Protein AF-0000000070220086 (afdb_homodimer)

Sequence (1374 aa):
MLIHWRLKCDRQQPCKTCVDRGLSLSCTYVRSTPTPREPKVPTSVHDRIDQLEKLVTNLIGGNAADLVNPVLSSPAQEQHHDEQTNPELPGTPDRVRISGDTTSYTNGGHWTSILDSISELREHLDQIPTSTIPRDEVLDDVPGPELLFGRYPHATKEELLAALPPRSEADRFVNTFFVSMETHPTLIHKPTFLKRYNELWIRPFEAPTMWLGVLYAAFALGFRFQAAMDASQPSSSDLATDSVRMNFYREKAVQCMILANYTKTPPYTIEAFLLYFGTEFVRSVDSQFSVYMLVGMIVRLCFRMGYHRDPSRFPNISPYRGELRRRKWLVVMSLDLITSAQAGLPRMIMPFMYDTQEPRNLDEDDLHEDMLELPPSRPETELTQLLYSIILTRVRHLQARILDLVNTTSQPPYREINDIDIALRRVFDGVPQSSIASTVEDFGSALSPTSMRHLYLDLAFLKAELMLHRPYLVLGRTDARYTYSRRVCLNASIEMLDFQNKIDAEVQPGGKLFTPGWRLSTVSWYMSSVVAQDFLLATTVLVLELDADPIPPVLQAPESTQSEMRLDHAPPTREEIVASLRSAYRIWSRASKRSQEARKVATAVKIVLSRACNTKEQVADSAQTTVSCAQFNITSPAPSFDFSDPESAVTAPVPFGMGNGAFGHPFDFGYMPMDLDQPNLPFDWVSMLIHWRLKCDRQQPCKTCVDRGLSLSCTYVRSTPTPREPKVPTSVHDRIDQLEKLVTNLIGGNAADLVNPVLSSPAQEQHHDEQTNPELPGTPDRVRISGDTTSYTNGGHWTSILDSISELREHLDQIPTSTIPRDEVLDDVPGPELLFGRYPHATKEELLAALPPRSEADRFVNTFFVSMETHPTLIHKPTFLKRYNELWIRPFEAPTMWLGVLYAAFALGFRFQAAMDASQPSSSDLATDSVRMNFYREKAVQCMILANYTKTPPYTIEAFLLYFGTEFVRSVDSQFSVYMLVGMIVRLCFRMGYHRDPSRFPNISPYRGELRRRKWLVVMSLDLITSAQAGLPRMIMPFMYDTQEPRNLDEDDLHEDMLELPPSRPETELTQLLYSIILTRVRHLQARILDLVNTTSQPPYREINDIDIALRRVFDGVPQSSIASTVEDFGSALSPTSMRHLYLDLAFLKAELMLHRPYLVLGRTDARYTYSRRVCLNASIEMLDFQNKIDAEVQPGGKLFTPGWRLSTVSWYMSSVVAQDFLLATTVLVLELDADPIPPVLQAPESTQSEMRLDHAPPTREEIVASLRSAYRIWSRASKRSQEARKVATAVKIVLSRACNTKEQVADSAQTTVSCAQFNITSPAPSFDFSDPESAVTAPVPFGMGNGAFGHPFDFGYMPMDLDQPNLPFDWVS

Structure (mmCIF, N/CA/C/O backbone):
data_AF-0000000070220086-model_v1
#
loop_
_entity.id
_entity.type
_entity.pdbx_description
1 polymer 'Fungal-specific transcription factor domain-containing protein'
#
loop_
_atom_site.group_PDB
_atom_site.id
_atom_site.type_symbol
_atom_site.label_atom_id
_atom_site.label_alt_id
_atom_site.label_comp_id
_atom_site.label_asym_id
_atom_site.label_entity_id
_atom_site.label_seq_id
_atom_site.pdbx_PDB_ins_code
_atom_site.Cartn_x
_atom_site.Cartn_y
_atom_site.Cartn_z
_atom_site.occupancy
_atom_site.B_iso_or_equiv
_atom_site.auth_seq_id
_atom_site.auth_comp_id
_atom_site.auth_asym_id
_atom_site.auth_atom_id
_atom_site.pdbx_PDB_model_num
ATOM 1 N N . MET A 1 1 ? 78.312 -29.422 -19.766 1 20.77 1 MET A N 1
ATOM 2 C CA . MET A 1 1 ? 77.438 -30.609 -19.797 1 20.77 1 MET A CA 1
ATOM 3 C C . MET A 1 1 ? 77 -31 -18.375 1 20.77 1 MET A C 1
ATOM 5 O O . MET A 1 1 ? 77.438 -32.062 -17.875 1 20.77 1 MET A O 1
ATOM 9 N N . LEU A 1 2 ? 76.75 -30.125 -17.438 1 22.47 2 LEU A N 1
ATOM 10 C CA . LEU A 1 2 ? 76.625 -30.359 -16 1 22.47 2 LEU A CA 1
ATOM 11 C C . LEU A 1 2 ? 75.375 -31.188 -15.703 1 22.47 2 LEU A C 1
ATOM 13 O O . LEU A 1 2 ? 74.25 -30.859 -16.188 1 22.47 2 LEU A O 1
ATOM 17 N N . ILE A 1 3 ? 75.438 -32.5 -15.195 1 26.84 3 ILE A N 1
ATOM 18 C CA . ILE A 1 3 ? 74.75 -33.75 -14.836 1 26.84 3 ILE A CA 1
ATOM 19 C C . ILE A 1 3 ? 73.812 -33.469 -13.625 1 26.84 3 ILE A C 1
ATOM 21 O O . ILE A 1 3 ? 74.312 -33.344 -12.5 1 26.84 3 ILE A O 1
ATOM 25 N N . HIS A 1 4 ? 72.75 -32.562 -13.578 1 28.81 4 HIS A N 1
ATOM 26 C CA . HIS A 1 4 ? 71.812 -32.188 -12.547 1 28.81 4 HIS A CA 1
ATOM 27 C C . HIS A 1 4 ? 71 -33.375 -12.055 1 28.81 4 HIS A C 1
ATOM 29 O O . HIS A 1 4 ? 70.25 -33.969 -12.82 1 28.81 4 HIS A O 1
ATOM 35 N N . TRP A 1 5 ? 71.562 -34.156 -11.008 1 29.94 5 TRP A N 1
ATOM 36 C CA . TRP A 1 5 ? 71.188 -35.406 -10.336 1 29.94 5 TRP A CA 1
ATOM 37 C C . TRP A 1 5 ? 69.812 -35.312 -9.68 1 29.94 5 TRP A C 1
ATOM 39 O O . TRP A 1 5 ? 69.562 -34.438 -8.852 1 29.94 5 TRP A O 1
ATOM 49 N N . ARG A 1 6 ? 68.625 -35.719 -10.211 1 35.09 6 ARG A N 1
ATOM 50 C CA . ARG A 1 6 ? 67.188 -35.719 -9.953 1 35.09 6 ARG A CA 1
ATOM 51 C C . ARG A 1 6 ? 66.875 -36.656 -8.805 1 35.09 6 ARG A C 1
ATOM 53 O O . ARG A 1 6 ? 66.875 -37.875 -8.969 1 35.09 6 ARG A O 1
ATOM 60 N N . LEU A 1 7 ? 67.312 -36.375 -7.5 1 35.62 7 LEU A N 1
ATOM 61 C CA . LEU A 1 7 ? 67.188 -37.281 -6.371 1 35.62 7 LEU A CA 1
ATOM 62 C C . LEU A 1 7 ? 65.688 -37.594 -6.145 1 35.62 7 LEU A C 1
ATOM 64 O O . LEU A 1 7 ? 64.812 -36.719 -6.238 1 35.62 7 LEU A O 1
ATOM 68 N N . LYS A 1 8 ? 65.188 -38.844 -6.133 1 42.72 8 LYS A N 1
ATOM 69 C CA . LYS A 1 8 ? 63.906 -39.531 -6.121 1 42.72 8 LYS A CA 1
ATOM 70 C C . LYS A 1 8 ? 63.25 -39.438 -4.742 1 42.72 8 LYS A C 1
ATOM 72 O O . LYS A 1 8 ? 63.75 -40.031 -3.779 1 42.72 8 LYS A O 1
ATOM 77 N N . CYS A 1 9 ? 62.75 -38.219 -4.234 1 39.16 9 CYS A N 1
ATOM 78 C CA . CYS A 1 9 ? 62.188 -38 -2.918 1 39.16 9 CYS A CA 1
ATOM 79 C C . CYS A 1 9 ? 60.875 -38.781 -2.764 1 39.16 9 CYS A C 1
ATOM 81 O O . CYS A 1 9 ? 60 -38.719 -3.631 1 39.16 9 CYS A O 1
ATOM 83 N N . ASP A 1 10 ? 60.656 -39.969 -2.178 1 54.41 10 ASP A N 1
ATOM 84 C CA . ASP A 1 10 ? 59.562 -40.938 -2.109 1 54.41 10 ASP A CA 1
ATOM 85 C C . ASP A 1 10 ? 58.375 -40.344 -1.363 1 54.41 10 ASP A C 1
ATOM 87 O O . ASP A 1 10 ? 57.469 -41.062 -0.957 1 54.41 10 ASP A O 1
ATOM 91 N N . ARG A 1 11 ? 58.094 -39.094 -1.184 1 49.78 11 ARG A N 1
ATOM 92 C CA . ARG A 1 11 ? 57.062 -38.125 -0.759 1 49.78 11 ARG A CA 1
ATOM 93 C C . ARG A 1 11 ? 56.531 -38.5 0.623 1 49.78 11 ARG A C 1
ATOM 95 O O . ARG A 1 11 ? 55.469 -38.062 1.011 1 49.78 11 ARG A O 1
ATOM 102 N N . GLN A 1 12 ? 57.188 -39.438 1.529 1 57.97 12 GLN A N 1
ATOM 103 C CA . GLN A 1 12 ? 56.812 -39.75 2.904 1 57.97 12 GLN A CA 1
ATOM 104 C C . GLN A 1 12 ? 57.406 -38.75 3.885 1 57.97 12 GLN A C 1
ATOM 106 O O . GLN A 1 12 ? 58.438 -38.094 3.584 1 57.97 12 GLN A O 1
ATOM 111 N N . GLN A 1 13 ? 56.625 -38.25 4.926 1 53.12 13 GLN A N 1
ATOM 112 C CA . GLN A 1 13 ? 57.125 -37.344 5.957 1 53.12 13 GLN A CA 1
ATOM 113 C C . GLN A 1 13 ? 57.5 -38.125 7.223 1 53.12 13 GLN A C 1
ATOM 115 O O . GLN A 1 13 ? 56.625 -38.594 7.945 1 53.12 13 GLN A O 1
ATOM 120 N N . PRO A 1 14 ? 58.75 -38.469 7.523 1 54.56 14 PRO A N 1
ATOM 121 C CA . PRO A 1 14 ? 59.969 -38.062 6.797 1 54.56 14 PRO A CA 1
ATOM 122 C C . PRO A 1 14 ? 60.25 -38.969 5.594 1 54.56 14 PRO A C 1
ATOM 124 O O . PRO A 1 14 ? 59.781 -40.125 5.559 1 54.56 14 PRO A O 1
ATOM 127 N N . CYS A 1 15 ? 60.656 -38.531 4.523 1 58.56 15 CYS A N 1
ATOM 128 C CA . CYS A 1 15 ? 60.812 -39.406 3.352 1 58.56 15 CYS A CA 1
ATOM 129 C C . CYS A 1 15 ? 61.844 -40.5 3.6 1 58.56 15 CYS A C 1
ATOM 131 O O . CYS A 1 15 ? 62.75 -40.312 4.445 1 58.56 15 CYS A O 1
ATOM 133 N N . LYS A 1 16 ? 61.594 -41.781 3.234 1 66.19 16 LYS A N 1
ATOM 134 C CA . LYS A 1 16 ? 62.406 -42.969 3.486 1 66.19 16 LYS A CA 1
ATOM 135 C C . LYS A 1 16 ? 63.875 -42.656 3.371 1 66.19 16 LYS A C 1
ATOM 137 O O . LYS A 1 16 ? 64.688 -43.188 4.129 1 66.19 16 LYS A O 1
ATOM 142 N N . THR A 1 17 ? 64.25 -41.688 2.469 1 63.81 17 THR A N 1
ATOM 143 C CA . THR A 1 17 ? 65.625 -41.312 2.227 1 63.81 17 THR A CA 1
ATOM 144 C C . THR A 1 17 ? 66.188 -40.562 3.414 1 63.81 17 THR A C 1
ATOM 146 O O . THR A 1 17 ? 67.375 -40.75 3.787 1 63.81 17 THR A O 1
ATOM 149 N N . CYS A 1 18 ? 65.438 -39.719 3.967 1 62.16 18 CYS A N 1
ATOM 150 C CA . CYS A 1 18 ? 65.875 -38.969 5.148 1 62.16 18 CYS A CA 1
ATOM 151 C C . CYS A 1 18 ? 66.062 -39.906 6.34 1 62.16 18 CYS A C 1
ATOM 153 O O . CYS A 1 18 ? 67 -39.75 7.105 1 62.16 18 CYS A O 1
ATOM 155 N N . VAL A 1 19 ? 65.188 -40.969 6.551 1 69.81 19 VAL A N 1
ATOM 156 C CA . VAL A 1 19 ? 65.25 -41.906 7.645 1 69.81 19 VAL A CA 1
ATOM 157 C C . VAL A 1 19 ? 66.562 -42.688 7.543 1 69.81 19 VAL A C 1
ATOM 159 O O . VAL A 1 19 ? 67.312 -42.844 8.539 1 69.81 19 VAL A O 1
ATOM 162 N N . ASP A 1 20 ? 66.875 -43.312 6.363 1 66 20 ASP A N 1
ATOM 163 C CA . ASP A 1 20 ? 68.062 -44.156 6.191 1 66 20 ASP A CA 1
ATOM 164 C C . ASP A 1 20 ? 69.312 -43.406 6.438 1 66 20 ASP A C 1
ATOM 166 O O . ASP A 1 20 ? 70.375 -43.969 6.824 1 66 20 ASP A O 1
ATOM 170 N N . ARG A 1 21 ? 69.312 -42.031 6.078 1 60.12 21 ARG A N 1
ATOM 171 C CA . ARG A 1 21 ? 70.5 -41.25 6.219 1 60.12 21 ARG A CA 1
ATOM 172 C C . ARG A 1 21 ? 70.625 -40.656 7.617 1 60.12 21 ARG A C 1
ATOM 174 O O . ARG A 1 21 ? 71.5 -39.844 7.895 1 60.12 21 ARG A O 1
ATOM 181 N N . GLY A 1 22 ? 70 -41.125 8.617 1 58.91 22 GLY A N 1
ATOM 182 C CA . GLY A 1 22 ? 70.062 -40.812 10.039 1 58.91 22 GLY A CA 1
ATOM 183 C C . GLY A 1 22 ? 69.5 -39.438 10.359 1 58.91 22 GLY A C 1
ATOM 184 O O . GLY A 1 22 ? 69.812 -38.875 11.422 1 58.91 22 GLY A O 1
ATOM 185 N N . LEU A 1 23 ? 69.438 -38.625 9.344 1 50.31 23 LEU A N 1
ATOM 186 C CA . LEU A 1 23 ? 69 -37.25 9.562 1 50.31 23 LEU A CA 1
ATOM 187 C C . LEU A 1 23 ? 67.5 -37.188 9.758 1 50.31 23 LEU A C 1
ATOM 189 O O . LEU A 1 23 ? 66.875 -36.25 9.266 1 50.31 23 LEU A O 1
ATOM 193 N N . SER A 1 24 ? 66.875 -38.156 10.328 1 51.81 24 SER A N 1
ATOM 194 C CA . SER A 1 24 ? 65.5 -38.406 10.531 1 51.81 24 SER A CA 1
ATOM 195 C C . SER A 1 24 ? 64.75 -37.188 11.133 1 51.81 24 SER A C 1
ATOM 197 O O . SER A 1 24 ? 63.625 -36.906 10.805 1 51.81 24 SER A O 1
ATOM 199 N N . LEU A 1 25 ? 65.312 -36.719 12.195 1 54.56 25 LEU A N 1
ATOM 200 C CA . LEU A 1 25 ? 64.688 -35.688 13.016 1 54.56 25 LEU A CA 1
ATOM 201 C C . LEU A 1 25 ? 64.5 -34.406 12.227 1 54.56 25 LEU A C 1
ATOM 203 O O . LEU A 1 25 ? 63.594 -33.625 12.477 1 54.56 25 LEU A O 1
ATOM 207 N N . SER A 1 26 ? 65.5 -33.938 11.539 1 48.22 26 SER A N 1
ATOM 208 C CA . SER A 1 26 ? 65.562 -32.656 10.867 1 48.22 26 SER A CA 1
ATOM 209 C C . SER A 1 26 ? 65 -32.719 9.453 1 48.22 26 SER A C 1
ATOM 211 O O . SER A 1 26 ? 65.25 -31.859 8.625 1 48.22 26 SER A O 1
ATOM 213 N N . CYS A 1 27 ? 64.625 -33.812 8.984 1 41.16 27 CYS A N 1
ATOM 214 C CA . CYS A 1 27 ? 64.188 -34.062 7.602 1 41.16 27 CYS A CA 1
ATOM 215 C C . CYS A 1 27 ? 63.094 -33.125 7.18 1 41.16 27 CYS A C 1
ATOM 217 O O . CYS A 1 27 ? 61.969 -33.219 7.652 1 41.16 27 CYS A O 1
ATOM 219 N N . THR A 1 28 ? 63.344 -31.766 7.184 1 44.94 28 THR A N 1
ATOM 220 C CA . THR A 1 28 ? 62.312 -30.812 6.863 1 44.94 28 THR A CA 1
ATOM 221 C C . THR A 1 28 ? 62 -30.797 5.367 1 44.94 28 THR A C 1
ATOM 223 O O . THR A 1 28 ? 62.938 -30.625 4.555 1 44.94 28 THR A O 1
ATOM 226 N N . TYR A 1 29 ? 61.5 -31.656 4.777 1 37.06 29 TYR A N 1
ATOM 227 C CA . TYR A 1 29 ? 61.281 -31.594 3.332 1 37.06 29 TYR A CA 1
ATOM 228 C C . TYR A 1 29 ? 60.781 -30.234 2.902 1 37.06 29 TYR A C 1
ATOM 230 O O . TYR A 1 29 ? 59.688 -29.828 3.285 1 37.06 29 TYR A O 1
ATOM 238 N N . VAL A 1 30 ? 61.656 -29.234 2.727 1 33.69 30 VAL A N 1
ATOM 239 C CA . VAL A 1 30 ? 61.25 -27.906 2.273 1 33.69 30 VAL A CA 1
ATOM 240 C C . VAL A 1 30 ? 60.562 -28 0.92 1 33.69 30 VAL A C 1
ATOM 242 O O . VAL A 1 30 ? 61.156 -28.484 -0.052 1 33.69 30 VAL A O 1
ATOM 245 N N . ARG A 1 31 ? 59.406 -28.328 0.799 1 31.05 31 ARG A N 1
ATOM 246 C CA . ARG A 1 31 ? 58.781 -28.297 -0.523 1 31.05 31 ARG A CA 1
ATOM 247 C C . ARG A 1 31 ? 59.125 -27.016 -1.264 1 31.05 31 ARG A C 1
ATOM 249 O O . ARG A 1 31 ? 59.062 -25.922 -0.69 1 31.05 31 ARG A O 1
ATOM 256 N N . SER A 1 32 ? 60.062 -26.953 -2.07 1 28.34 32 SER A N 1
ATOM 257 C CA . SER A 1 32 ? 60.406 -25.781 -2.857 1 28.34 32 SER A CA 1
ATOM 258 C C . SER A 1 32 ? 59.156 -25.031 -3.307 1 28.34 32 SER A C 1
ATOM 260 O O . SER A 1 32 ? 58.312 -25.609 -3.984 1 28.34 32 SER A O 1
ATOM 262 N N . THR A 1 33 ? 58.812 -24.031 -2.588 1 26.86 33 THR A N 1
ATOM 263 C CA . THR A 1 33 ? 57.719 -23.156 -2.939 1 26.86 33 THR A CA 1
ATOM 264 C C . THR A 1 33 ? 57.906 -22.562 -4.328 1 26.86 33 THR A C 1
ATOM 266 O O . THR A 1 33 ? 58.969 -22 -4.625 1 26.86 33 THR A O 1
ATOM 269 N N . PRO A 1 34 ? 57.375 -23.188 -5.359 1 29.44 34 PRO A N 1
ATOM 270 C CA . PRO A 1 34 ? 57.688 -22.5 -6.613 1 29.44 34 PRO A CA 1
ATOM 271 C C . PRO A 1 34 ? 57.75 -20.984 -6.449 1 29.44 34 PRO A C 1
ATOM 273 O O . PRO A 1 34 ? 57.188 -20.438 -5.492 1 29.44 34 PRO A O 1
ATOM 276 N N . THR A 1 35 ? 58.75 -20.359 -7.074 1 29.25 35 THR A N 1
ATOM 277 C CA . THR A 1 35 ? 58.938 -18.922 -7.152 1 29.25 35 THR A CA 1
ATOM 278 C C . THR A 1 35 ? 57.562 -18.219 -7.266 1 29.25 35 THR A C 1
ATOM 280 O O . THR A 1 35 ? 56.688 -18.672 -8 1 29.25 35 THR A O 1
ATOM 283 N N . PRO A 1 36 ? 57.281 -17.25 -6.309 1 29.73 36 PRO A N 1
ATOM 284 C CA . PRO A 1 36 ? 56 -16.547 -6.219 1 29.73 36 PRO A CA 1
ATOM 285 C C . PRO A 1 36 ? 55.531 -15.961 -7.559 1 29.73 36 PRO A C 1
ATOM 287 O O . PRO A 1 36 ? 56.219 -15.086 -8.117 1 29.73 36 PRO A O 1
ATOM 290 N N . ARG A 1 37 ? 55.25 -16.703 -8.516 1 29.98 37 ARG A N 1
ATOM 291 C CA . ARG A 1 37 ? 54.875 -16.078 -9.781 1 29.98 37 ARG A CA 1
ATOM 292 C C . ARG A 1 37 ? 54.031 -14.844 -9.555 1 29.98 37 ARG A C 1
ATOM 294 O O . ARG A 1 37 ? 53.25 -14.773 -8.586 1 29.98 37 ARG A O 1
ATOM 301 N N . GLU A 1 38 ? 54.375 -13.727 -10.133 1 28.41 38 GLU A N 1
ATOM 302 C CA . GLU A 1 38 ? 53.781 -12.414 -9.953 1 28.41 38 GLU A CA 1
ATOM 303 C C . GLU A 1 38 ? 52.25 -12.508 -9.875 1 28.41 38 GLU A C 1
ATOM 305 O O . GLU A 1 38 ? 51.625 -13.211 -10.672 1 28.41 38 GLU A O 1
ATOM 310 N N . PRO A 1 39 ? 51.719 -12.273 -8.75 1 29.91 39 PRO A N 1
ATOM 311 C CA . PRO A 1 39 ? 50.281 -12.461 -8.586 1 29.91 39 PRO A CA 1
ATOM 312 C C . PRO A 1 39 ? 49.469 -11.93 -9.766 1 29.91 39 PRO A C 1
ATOM 314 O O . PRO A 1 39 ? 49.625 -10.766 -10.141 1 29.91 39 PRO A O 1
ATOM 317 N N . LYS A 1 40 ? 49.312 -12.688 -10.75 1 31.69 40 LYS A N 1
ATOM 318 C CA . LYS A 1 40 ? 48.531 -12.188 -11.898 1 31.69 40 LYS A CA 1
ATOM 319 C C . LYS A 1 40 ? 47.344 -11.344 -11.438 1 31.69 40 LYS A C 1
ATOM 321 O O . LYS A 1 40 ? 46.688 -11.68 -10.469 1 31.69 40 LYS A O 1
ATOM 326 N N . VAL A 1 41 ? 47.312 -10.039 -11.742 1 31.97 41 VAL A N 1
ATOM 327 C CA . VAL A 1 41 ? 46.312 -9 -11.5 1 31.97 41 VAL A CA 1
ATOM 328 C C . VAL A 1 41 ? 44.906 -9.57 -11.711 1 31.97 41 VAL A C 1
ATOM 330 O O . VAL A 1 41 ? 44.594 -10.125 -12.766 1 31.97 41 VAL A O 1
ATOM 333 N N . PRO A 1 42 ? 44.344 -10.023 -10.609 1 33.53 42 PRO A N 1
ATOM 334 C CA . PRO A 1 42 ? 43.031 -10.617 -10.836 1 33.53 42 PRO A CA 1
ATOM 335 C C . PRO A 1 42 ? 42.219 -9.898 -11.914 1 33.53 42 PRO A C 1
ATOM 337 O O . PRO A 1 42 ? 42.062 -8.672 -11.852 1 33.53 42 PRO A O 1
ATOM 340 N N . THR A 1 43 ? 42.5 -10.25 -13.125 1 34.44 43 THR A N 1
ATOM 341 C CA . THR A 1 43 ? 41.969 -9.5 -14.25 1 34.44 43 THR A CA 1
ATOM 342 C C . THR A 1 43 ? 40.469 -9.25 -14.086 1 34.44 43 THR A C 1
ATOM 344 O O . THR A 1 43 ? 39.969 -8.234 -14.555 1 34.44 43 THR A O 1
ATOM 347 N N . SER A 1 44 ? 39.719 -10.422 -13.891 1 32.94 44 SER A N 1
ATOM 348 C CA . SER A 1 44 ? 38.312 -10 -14.039 1 32.94 44 SER A CA 1
ATOM 349 C C . SER A 1 44 ? 37.719 -9.57 -12.703 1 32.94 44 SER A C 1
ATOM 351 O O . SER A 1 44 ? 38.219 -9.984 -11.641 1 32.94 44 SER A O 1
ATOM 353 N N . VAL A 1 45 ? 36.844 -8.57 -12.469 1 37.84 45 VAL A N 1
ATOM 354 C CA . VAL A 1 45 ? 36.125 -7.934 -11.375 1 37.84 45 VAL A CA 1
ATOM 355 C C . VAL A 1 45 ? 35.438 -9 -10.516 1 37.84 45 VAL A C 1
ATOM 357 O O . VAL A 1 45 ? 35.281 -8.828 -9.305 1 37.84 45 VAL A O 1
ATOM 360 N N . HIS A 1 46 ? 35.156 -10.188 -11.023 1 37.22 46 HIS A N 1
ATOM 361 C CA . HIS A 1 46 ? 34.344 -11.172 -10.32 1 37.22 46 HIS A CA 1
ATOM 362 C C . HIS A 1 46 ? 35.156 -11.93 -9.289 1 37.22 46 HIS A C 1
ATOM 364 O O . HIS A 1 46 ? 34.688 -12.219 -8.188 1 37.22 46 HIS A O 1
ATOM 370 N N . ASP A 1 47 ? 36.344 -12.281 -9.469 1 42.41 47 ASP A N 1
ATOM 371 C CA . ASP A 1 47 ? 37.156 -13.078 -8.547 1 42.41 47 ASP A CA 1
ATOM 372 C C . ASP A 1 47 ? 37.438 -12.312 -7.258 1 42.41 47 ASP A C 1
ATOM 374 O O . ASP A 1 47 ? 37.438 -12.891 -6.168 1 42.41 47 ASP A O 1
ATOM 378 N N . ARG A 1 48 ? 37.625 -11.039 -7.465 1 40.75 48 ARG A N 1
ATOM 379 C CA . ARG A 1 48 ? 37.875 -10.203 -6.293 1 40.75 48 ARG A CA 1
ATOM 380 C C . ARG A 1 48 ? 36.656 -10.156 -5.379 1 40.75 48 ARG A C 1
ATOM 382 O O . ARG A 1 48 ? 36.781 -10.188 -4.156 1 40.75 48 ARG A O 1
ATOM 389 N N . ILE A 1 49 ? 35.406 -10.258 -5.973 1 40.19 49 ILE A N 1
ATOM 390 C CA . ILE A 1 49 ? 34.219 -10.18 -5.172 1 40.19 49 ILE A CA 1
ATOM 391 C C . ILE A 1 49 ? 34.031 -11.461 -4.355 1 40.19 49 ILE A C 1
ATOM 393 O O . ILE A 1 49 ? 33.719 -11.406 -3.166 1 40.19 49 ILE A O 1
ATOM 397 N N . ASP A 1 50 ? 34.406 -12.625 -4.793 1 45.69 50 ASP A N 1
ATOM 398 C CA . ASP A 1 50 ? 34.312 -13.891 -4.074 1 45.69 50 ASP A CA 1
ATOM 399 C C . ASP A 1 50 ? 35.25 -13.93 -2.873 1 45.69 50 ASP A C 1
ATOM 401 O O . ASP A 1 50 ? 34.844 -14.375 -1.789 1 45.69 50 ASP A O 1
ATOM 405 N N . GLN A 1 51 ? 36.438 -13.5 -2.98 1 44.59 51 GLN A N 1
ATOM 406 C CA . GLN A 1 51 ? 37.406 -13.523 -1.884 1 44.59 51 GLN A CA 1
ATOM 407 C C . GLN A 1 51 ? 37 -12.555 -0.776 1 44.59 51 GLN A C 1
ATOM 409 O O . GLN A 1 51 ? 37.094 -12.891 0.408 1 44.59 51 GLN A O 1
ATOM 414 N N . LEU A 1 52 ? 36.531 -11.391 -1.183 1 42.06 52 LEU A N 1
ATOM 415 C CA . LEU A 1 52 ? 36.125 -10.422 -0.174 1 42.06 52 LEU A CA 1
ATOM 416 C C . LEU A 1 52 ? 34.906 -10.914 0.582 1 42.06 52 LEU A C 1
ATOM 418 O O . LEU A 1 52 ? 34.812 -10.75 1.8 1 42.06 52 LEU A O 1
ATOM 422 N N . GLU A 1 53 ? 34.094 -11.688 -0.055 1 41.94 53 GLU A N 1
ATOM 423 C CA . GLU A 1 53 ? 32.906 -12.234 0.625 1 41.94 53 GLU A CA 1
ATOM 424 C C . GLU A 1 53 ? 33.312 -13.297 1.644 1 41.94 53 GLU A C 1
ATOM 426 O O . GLU A 1 53 ? 32.781 -13.336 2.75 1 41.94 53 GLU A O 1
ATOM 431 N N . LYS A 1 54 ? 34.281 -14.102 1.345 1 42.62 54 LYS A N 1
ATOM 432 C CA . LYS A 1 54 ? 34.75 -15.094 2.299 1 42.62 54 LYS A CA 1
ATOM 433 C C . LYS A 1 54 ? 35.469 -14.43 3.48 1 42.62 54 LYS A C 1
ATOM 435 O O . LYS A 1 54 ? 35.281 -14.852 4.625 1 42.62 54 LYS A O 1
ATOM 440 N N . LEU A 1 55 ? 36.25 -13.406 3.221 1 37.62 55 LEU A N 1
ATOM 441 C CA . LEU A 1 55 ? 36.969 -12.727 4.293 1 37.62 55 LEU A CA 1
ATOM 442 C C . LEU A 1 55 ? 36.031 -11.969 5.199 1 37.62 55 LEU A C 1
ATOM 444 O O . LEU A 1 55 ? 36.156 -12 6.426 1 37.62 55 LEU A O 1
ATOM 448 N N . VAL A 1 56 ? 35.062 -11.242 4.609 1 36.66 56 VAL A N 1
ATOM 449 C CA . VAL A 1 56 ? 34.125 -10.492 5.445 1 36.66 56 VAL A CA 1
ATOM 450 C C . VAL A 1 56 ? 33.344 -11.453 6.316 1 36.66 56 VAL A C 1
ATOM 452 O O . VAL A 1 56 ? 33.094 -11.172 7.496 1 36.66 56 VAL A O 1
ATOM 455 N N . THR A 1 57 ? 33.062 -12.656 5.945 1 36.25 57 THR A N 1
ATOM 456 C CA . THR A 1 57 ? 32.406 -13.625 6.816 1 36.25 57 THR A CA 1
ATOM 457 C C . THR A 1 57 ? 33.312 -13.992 7.992 1 36.25 57 THR A C 1
ATOM 459 O O . THR A 1 57 ? 32.844 -14.156 9.117 1 36.25 57 THR A O 1
ATOM 462 N N . ASN A 1 58 ? 34.594 -14.148 7.777 1 35.09 58 ASN A N 1
ATOM 463 C CA . ASN A 1 58 ? 35.469 -14.531 8.883 1 35.09 58 ASN A CA 1
ATOM 464 C C . ASN A 1 58 ? 35.688 -13.383 9.867 1 35.09 58 ASN A C 1
ATOM 466 O O . ASN A 1 58 ? 35.781 -13.602 11.07 1 35.09 58 ASN A O 1
ATOM 470 N N . LEU A 1 59 ? 35.969 -12.156 9.359 1 32.09 59 LEU A N 1
ATOM 471 C CA . LEU A 1 59 ? 36.344 -11.062 10.258 1 32.09 59 LEU A CA 1
ATOM 472 C C . LEU A 1 59 ? 35.125 -10.602 11.062 1 32.09 59 LEU A C 1
ATOM 474 O O . LEU A 1 59 ? 35.281 -10.109 12.188 1 32.09 59 LEU A O 1
ATOM 478 N N . ILE A 1 60 ? 33.969 -10.555 10.516 1 32.09 60 ILE A N 1
ATOM 479 C CA . ILE A 1 60 ? 32.875 -10.016 11.312 1 32.09 60 ILE A CA 1
ATOM 480 C C . ILE A 1 60 ? 32.625 -10.914 12.531 1 32.09 60 ILE A C 1
ATOM 482 O O . ILE A 1 60 ? 31.938 -10.523 13.469 1 32.09 60 ILE A O 1
ATOM 486 N N . GLY A 1 61 ? 33.219 -12.117 12.719 1 30.78 61 GLY A N 1
ATOM 487 C CA . GLY A 1 61 ? 33.062 -12.898 13.93 1 30.78 61 GLY A CA 1
ATOM 488 C C . GLY A 1 61 ? 33.656 -12.242 15.156 1 30.78 61 GLY A C 1
ATOM 489 O O . GLY A 1 61 ? 33.438 -12.688 16.281 1 30.78 61 GLY A O 1
ATOM 490 N N . GLY A 1 62 ? 34.812 -11.578 15 1 27.27 62 GLY A N 1
ATOM 491 C CA . GLY A 1 62 ? 35.5 -11.375 16.25 1 27.27 62 GLY A CA 1
ATOM 492 C C . GLY A 1 62 ? 34.844 -10.344 17.156 1 27.27 62 GLY A C 1
ATOM 493 O O . GLY A 1 62 ? 34.562 -10.625 18.328 1 27.27 62 GLY A O 1
ATOM 494 N N . ASN A 1 63 ? 35.25 -9.039 17.047 1 24.11 63 ASN A N 1
ATOM 495 C CA . ASN A 1 63 ? 35.375 -8.102 18.172 1 24.11 63 ASN A CA 1
ATOM 496 C C . ASN A 1 63 ? 34.031 -7.441 18.484 1 24.11 63 ASN A C 1
ATOM 498 O O . ASN A 1 63 ? 33.844 -6.246 18.25 1 24.11 63 ASN A O 1
ATOM 502 N N . ALA A 1 64 ? 32.906 -8.031 18.312 1 25.67 64 ALA A N 1
ATOM 503 C CA . ALA A 1 64 ? 31.812 -7.238 18.828 1 25.67 64 ALA A CA 1
ATOM 504 C C . ALA A 1 64 ? 31.969 -7 20.328 1 25.67 64 ALA A C 1
ATOM 506 O O . ALA A 1 64 ? 31.703 -7.895 21.141 1 25.67 64 ALA A O 1
ATOM 507 N N . ALA A 1 65 ? 32.875 -6.215 20.828 1 24.5 65 ALA A N 1
ATOM 508 C CA . ALA A 1 65 ? 32.844 -5.766 22.219 1 24.5 65 ALA A CA 1
ATOM 509 C C . ALA A 1 65 ? 31.5 -5.18 22.578 1 24.5 65 ALA A C 1
ATOM 511 O O . ALA A 1 65 ? 30.844 -4.562 21.734 1 24.5 65 ALA A O 1
ATOM 512 N N . ASP A 1 66 ? 30.922 -5.363 23.906 1 26.19 66 ASP A N 1
ATOM 513 C CA . ASP A 1 66 ? 29.812 -5.172 24.828 1 26.19 66 ASP A CA 1
ATOM 514 C C . ASP A 1 66 ? 29.516 -3.689 25.031 1 26.19 66 ASP A C 1
ATOM 516 O O . ASP A 1 66 ? 29.922 -3.111 26.047 1 26.19 66 ASP A O 1
ATOM 520 N N . LEU A 1 67 ? 29.75 -2.758 24.203 1 23.28 67 LEU A N 1
ATOM 521 C CA . LEU A 1 67 ? 29.391 -1.481 24.812 1 23.28 67 LEU A CA 1
ATOM 522 C C . LEU A 1 67 ? 27.922 -1.465 25.219 1 23.28 67 LEU A C 1
ATOM 524 O O . LEU A 1 67 ? 27.031 -1.437 24.375 1 23.28 67 LEU A O 1
ATOM 528 N N . VAL A 1 68 ? 27.547 -2.121 26.406 1 25.03 68 VAL A N 1
ATOM 529 C CA . VAL A 1 68 ? 26.359 -2.182 27.25 1 25.03 68 VAL A CA 1
ATOM 530 C C . VAL A 1 68 ? 25.891 -0.767 27.578 1 25.03 68 VAL A C 1
ATOM 532 O O . VAL A 1 68 ? 26.578 -0.027 28.281 1 25.03 68 VAL A O 1
ATOM 535 N N . ASN A 1 69 ? 25.641 0.132 26.734 1 21.98 69 ASN A N 1
ATOM 536 C CA . ASN A 1 69 ? 25.031 1.257 27.438 1 21.98 69 ASN A CA 1
ATOM 537 C C . ASN A 1 69 ? 23.828 0.818 28.266 1 21.98 69 ASN A C 1
ATOM 539 O O . ASN A 1 69 ? 23.031 0.006 27.812 1 21.98 69 ASN A O 1
ATOM 543 N N . PRO A 1 70 ? 23.766 0.985 29.703 1 25.17 70 PRO A N 1
ATOM 544 C CA . PRO A 1 70 ? 22.844 0.641 30.781 1 25.17 70 PRO A CA 1
ATOM 545 C C . PRO A 1 70 ? 21.422 1.127 30.516 1 25.17 70 PRO A C 1
ATOM 547 O O . PRO A 1 70 ? 20.609 1.21 31.438 1 25.17 70 PRO A O 1
ATOM 550 N N . VAL A 1 71 ? 21.031 1.671 29.438 1 26.06 71 VAL A N 1
ATOM 551 C CA . VAL A 1 71 ? 19.734 2.312 29.625 1 26.06 71 VAL A CA 1
ATOM 552 C C . VAL A 1 71 ? 18.766 1.332 30.281 1 26.06 71 VAL A C 1
ATOM 554 O O . VAL A 1 71 ? 18.953 0.116 30.203 1 26.06 71 VAL A O 1
ATOM 557 N N . LEU A 1 72 ? 17.609 1.851 30.953 1 25.95 72 LEU A N 1
ATOM 558 C CA . LEU A 1 72 ? 16.594 1.454 31.922 1 25.95 72 LEU A CA 1
ATOM 559 C C . LEU A 1 72 ? 15.875 0.185 31.453 1 25.95 72 LEU A C 1
ATOM 561 O O . LEU A 1 72 ? 15.445 0.091 30.312 1 25.95 72 LEU A O 1
ATOM 565 N N . SER A 1 73 ? 16.172 -0.966 32.125 1 25.8 73 SER A N 1
ATOM 566 C CA . SER A 1 73 ? 15.773 -2.367 32.188 1 25.8 73 SER A CA 1
ATOM 567 C C . SER A 1 73 ? 14.273 -2.502 32.406 1 25.8 73 SER A C 1
ATOM 569 O O . SER A 1 73 ? 13.797 -2.42 33.531 1 25.8 73 SER A O 1
ATOM 571 N N . SER A 1 74 ? 13.406 -1.735 31.828 1 26.61 74 SER A N 1
ATOM 572 C CA . SER A 1 74 ? 12.094 -2.17 32.281 1 26.61 74 SER A CA 1
ATOM 573 C C . SER A 1 74 ? 11.969 -3.689 32.25 1 26.61 74 SER A C 1
ATOM 575 O O . SER A 1 74 ? 12.539 -4.34 31.375 1 26.61 74 SER A O 1
ATOM 577 N N . PRO A 1 75 ? 11.555 -4.371 33.375 1 29.31 75 PRO A N 1
ATOM 578 C CA . PRO A 1 75 ? 11.414 -5.812 33.625 1 29.31 75 PRO A CA 1
ATOM 579 C C . PRO A 1 75 ? 10.688 -6.52 32.469 1 29.31 75 PRO A C 1
ATOM 581 O O . PRO A 1 75 ? 10.172 -7.629 32.656 1 29.31 75 PRO A O 1
ATOM 584 N N . ALA A 1 76 ? 10.188 -5.906 31.438 1 27.86 76 ALA A N 1
ATOM 585 C CA . ALA A 1 76 ? 9.367 -6.852 30.688 1 27.86 76 ALA A CA 1
ATOM 586 C C . ALA A 1 76 ? 10.055 -8.211 30.578 1 27.86 76 ALA A C 1
ATOM 588 O O . ALA A 1 76 ? 11.266 -8.312 30.797 1 27.86 76 ALA A O 1
ATOM 589 N N . GLN A 1 77 ? 9.375 -9.227 30 1 27.77 77 GLN A N 1
ATOM 590 C CA . GLN A 1 77 ? 9.57 -10.656 29.812 1 27.77 77 GLN A CA 1
ATOM 591 C C . GLN A 1 77 ? 10.977 -10.969 29.328 1 27.77 77 GLN A C 1
ATOM 593 O O . GLN A 1 77 ? 11.461 -10.352 28.375 1 27.77 77 GLN A O 1
ATOM 598 N N . GLU A 1 78 ? 11.844 -11.305 30.281 1 27.77 78 GLU A N 1
ATOM 599 C CA . GLU A 1 78 ? 13.07 -12.055 30.047 1 27.77 78 GLU A CA 1
ATOM 600 C C . GLU A 1 78 ? 12.93 -12.969 28.828 1 27.77 78 GLU A C 1
ATOM 602 O O . GLU A 1 78 ? 12.422 -14.086 28.938 1 27.77 78 GLU A O 1
ATOM 607 N N . GLN A 1 79 ? 12.297 -12.523 27.781 1 29.09 79 GLN A N 1
ATOM 608 C CA . GLN A 1 79 ? 12.617 -13.453 26.703 1 29.09 79 GLN A CA 1
ATOM 609 C C . GLN A 1 79 ? 14.094 -13.859 26.734 1 29.09 79 GLN A C 1
ATOM 611 O O . GLN A 1 79 ? 14.977 -13 26.766 1 29.09 79 GLN A O 1
ATOM 616 N N . HIS A 1 80 ? 14.344 -14.891 27.594 1 27.91 80 HIS A N 1
ATOM 617 C CA . HIS A 1 80 ? 15.594 -15.633 27.469 1 27.91 80 HIS A CA 1
ATOM 618 C C . HIS A 1 80 ? 16.141 -15.531 26.047 1 27.91 80 HIS A C 1
ATOM 620 O O . HIS A 1 80 ? 15.664 -16.219 25.141 1 27.91 80 HIS A O 1
ATOM 626 N N . HIS A 1 81 ? 16.453 -14.375 25.719 1 30.23 81 HIS A N 1
ATOM 627 C CA . HIS A 1 81 ? 17.422 -14.391 24.641 1 30.23 81 HIS A CA 1
ATOM 628 C C . HIS A 1 81 ? 18.562 -15.359 24.938 1 30.23 81 HIS A C 1
ATOM 630 O O . HIS A 1 81 ? 19.438 -15.062 25.75 1 30.23 81 HIS A O 1
ATOM 636 N N . ASP A 1 82 ? 18.266 -16.672 25.172 1 30.06 82 ASP A N 1
ATOM 637 C CA . ASP A 1 82 ? 19.469 -17.5 24.984 1 30.06 82 ASP A CA 1
ATOM 638 C C . ASP A 1 82 ? 20.406 -16.891 23.953 1 30.06 82 ASP A C 1
ATOM 640 O O . ASP A 1 82 ? 20.016 -16.703 22.797 1 30.06 82 ASP A O 1
ATOM 644 N N . GLU A 1 83 ? 21.172 -16.016 24.328 1 33.12 83 GLU A N 1
ATOM 645 C CA . GLU A 1 83 ? 22.359 -15.539 23.641 1 33.12 83 GLU A CA 1
ATOM 646 C C . GLU A 1 83 ? 23 -16.656 22.797 1 33.12 83 GLU A C 1
ATOM 648 O O . GLU A 1 83 ? 24.219 -16.734 22.703 1 33.12 83 GLU A O 1
ATOM 653 N N . GLN A 1 84 ? 22.391 -17.922 22.75 1 31.98 84 GLN A N 1
ATOM 654 C CA . GLN A 1 84 ? 23.109 -18.766 21.812 1 31.98 84 GLN A CA 1
ATOM 655 C C . GLN A 1 84 ? 23.453 -18 20.531 1 31.98 84 GLN A C 1
ATOM 657 O O . GLN A 1 84 ? 22.641 -17.234 20.031 1 31.98 84 GLN A O 1
ATOM 662 N N . THR A 1 85 ? 24.75 -17.766 20.344 1 33.22 85 THR A N 1
ATOM 663 C CA . THR A 1 85 ? 25.359 -17.406 19.078 1 33.22 85 THR A CA 1
ATOM 664 C C . THR A 1 85 ? 24.453 -17.812 17.906 1 33.22 85 THR A C 1
ATOM 666 O O . THR A 1 85 ? 24.125 -18.984 17.75 1 33.22 85 THR A O 1
ATOM 669 N N . ASN A 1 86 ? 23.5 -17.094 17.688 1 35.28 86 ASN A N 1
ATOM 670 C CA . ASN A 1 86 ? 22.734 -17.391 16.484 1 35.28 86 ASN A CA 1
ATOM 671 C C . ASN A 1 86 ? 23.625 -18 15.391 1 35.28 86 ASN A C 1
ATOM 673 O O . ASN A 1 86 ? 24.422 -17.312 14.781 1 35.28 86 ASN A O 1
ATOM 677 N N . PRO A 1 87 ? 24.156 -19.172 15.617 1 35.84 87 PRO A N 1
ATOM 678 C CA . PRO A 1 87 ? 24.844 -19.688 14.422 1 35.84 87 PRO A CA 1
ATOM 679 C C . PRO A 1 87 ? 24.234 -19.156 13.125 1 35.84 87 PRO A C 1
ATOM 681 O O . PRO A 1 87 ? 23.047 -18.812 13.086 1 35.84 87 PRO A O 1
ATOM 684 N N . GLU A 1 88 ? 25 -18.438 12.32 1 41.25 88 GLU A N 1
ATOM 685 C CA . GLU A 1 88 ? 24.578 -18.172 10.945 1 41.25 88 GLU A CA 1
ATOM 686 C C . GLU A 1 88 ? 23.609 -19.25 10.461 1 41.25 88 GLU A C 1
ATOM 688 O O . GLU A 1 88 ? 23.938 -20.438 10.438 1 41.25 88 GLU A O 1
ATOM 693 N N . LEU A 1 89 ? 22.469 -19.25 10.891 1 47.62 89 LEU A N 1
ATOM 694 C CA . LEU A 1 89 ? 21.469 -20.188 10.391 1 47.62 89 LEU A CA 1
ATOM 695 C C . LEU A 1 89 ? 21.812 -20.641 8.984 1 47.62 89 LEU A C 1
ATOM 697 O O . LEU A 1 89 ? 22.062 -19.828 8.102 1 47.62 89 LEU A O 1
ATOM 701 N N . PRO A 1 90 ? 22.297 -21.812 8.836 1 52.28 90 PRO A N 1
ATOM 702 C CA . PRO A 1 90 ? 22.484 -22.359 7.492 1 52.28 90 PRO A CA 1
ATOM 703 C C . PRO A 1 90 ? 21.281 -22.094 6.578 1 52.28 90 PRO A C 1
ATOM 705 O O . PRO A 1 90 ? 20.25 -22.766 6.68 1 52.28 90 PRO A O 1
ATOM 708 N N . GLY A 1 91 ? 20.875 -20.672 6.516 1 63 91 GLY A N 1
ATOM 709 C CA . GLY A 1 91 ? 19.688 -20.453 5.703 1 63 91 GLY A CA 1
ATOM 710 C C . GLY A 1 91 ? 19.969 -19.656 4.438 1 63 91 GLY A C 1
ATOM 711 O O . GLY A 1 91 ? 21.125 -19.344 4.145 1 63 91 GLY A O 1
ATOM 712 N N . THR A 1 92 ? 19.172 -19.828 3.463 1 74.88 92 THR A N 1
ATOM 713 C CA . THR A 1 92 ? 19.203 -19.078 2.211 1 74.88 92 THR A CA 1
ATOM 714 C C . THR A 1 92 ? 19.172 -17.578 2.479 1 74.88 92 THR A C 1
ATOM 716 O O . THR A 1 92 ? 18.234 -17.062 3.105 1 74.88 92 THR A O 1
ATOM 719 N N . PRO A 1 93 ? 20.266 -16.828 2.211 1 79.31 93 PRO A N 1
ATOM 720 C CA . PRO A 1 93 ? 20.328 -15.398 2.512 1 79.31 93 PRO A CA 1
ATOM 721 C C . PRO A 1 93 ? 19.375 -14.578 1.649 1 79.31 93 PRO A C 1
ATOM 723 O O . PRO A 1 93 ? 18.969 -15.016 0.571 1 79.31 93 PRO A O 1
ATOM 726 N N . ASP A 1 94 ? 18.969 -13.438 2.16 1 85.31 94 ASP A N 1
ATOM 727 C CA . ASP A 1 94 ? 18.297 -12.422 1.352 1 85.31 94 ASP A CA 1
ATOM 728 C C . ASP A 1 94 ? 19.219 -11.898 0.256 1 85.31 94 ASP A C 1
ATOM 730 O O . ASP A 1 94 ? 20.438 -12 0.366 1 85.31 94 ASP A O 1
ATOM 734 N N . ARG A 1 95 ? 18.578 -11.375 -0.755 1 83.5 95 ARG A N 1
ATOM 735 C CA . ARG A 1 95 ? 19.422 -10.891 -1.85 1 83.5 95 ARG A CA 1
ATOM 736 C C . ARG A 1 95 ? 18.859 -9.594 -2.432 1 83.5 95 ARG A C 1
ATOM 738 O O . ARG A 1 95 ? 17.641 -9.453 -2.59 1 83.5 95 ARG A O 1
ATOM 745 N N . VAL A 1 96 ? 19.688 -8.656 -2.617 1 88.56 96 VAL A N 1
ATOM 746 C CA . VAL A 1 96 ? 19.406 -7.484 -3.439 1 88.56 96 VAL A CA 1
ATOM 747 C C . VAL A 1 96 ? 20.172 -7.57 -4.75 1 88.56 96 VAL A C 1
ATOM 749 O O . VAL A 1 96 ? 21.406 -7.629 -4.75 1 88.56 96 VAL A O 1
ATOM 752 N N . ARG A 1 97 ? 19.5 -7.633 -5.785 1 85.38 97 ARG A N 1
ATOM 753 C CA . ARG A 1 97 ? 20.109 -7.723 -7.109 1 85.38 97 ARG A CA 1
ATOM 754 C C . ARG A 1 97 ? 20.047 -6.379 -7.832 1 85.38 97 ARG A C 1
ATOM 756 O O . ARG A 1 97 ? 18.984 -5.754 -7.898 1 85.38 97 ARG A O 1
ATOM 763 N N . ILE A 1 98 ? 21.188 -5.922 -8.203 1 81.56 98 ILE A N 1
ATOM 764 C CA . ILE A 1 98 ? 21.297 -4.707 -9.008 1 81.56 98 ILE A CA 1
ATOM 765 C C . ILE A 1 98 ? 21.875 -5.039 -10.375 1 81.56 98 ILE A C 1
ATOM 767 O O . ILE A 1 98 ? 23.062 -5.402 -10.477 1 81.56 98 ILE A O 1
ATOM 771 N N . SER A 1 99 ? 21.078 -5.133 -11.344 1 77.94 99 SER A N 1
ATOM 772 C CA . SER A 1 99 ? 21.516 -5.457 -12.695 1 77.94 99 SER A CA 1
ATOM 773 C C . SER A 1 99 ? 21.062 -4.395 -13.688 1 77.94 99 SER A C 1
ATOM 775 O O . SER A 1 99 ? 19.891 -4.371 -14.094 1 77.94 99 SER A O 1
ATOM 777 N N . GLY A 1 100 ? 21.984 -3.559 -14.094 1 76.75 100 GLY A N 1
ATOM 778 C CA . GLY A 1 100 ? 21.625 -2.514 -15.039 1 76.75 100 GLY A CA 1
ATOM 779 C C . GLY A 1 100 ? 20.578 -1.563 -14.5 1 76.75 100 GLY A C 1
ATOM 780 O O . GLY A 1 100 ? 20.781 -0.912 -13.477 1 76.75 100 GLY A O 1
ATOM 781 N N . ASP A 1 101 ? 19.422 -1.694 -15.164 1 82.81 101 ASP A N 1
ATOM 782 C CA . ASP A 1 101 ? 18.344 -0.767 -14.828 1 82.81 101 ASP A CA 1
ATOM 783 C C . ASP A 1 101 ? 17.266 -1.451 -13.992 1 82.81 101 ASP A C 1
ATOM 785 O O . ASP A 1 101 ? 16.094 -1.069 -14.031 1 82.81 101 ASP A O 1
ATOM 789 N N . THR A 1 102 ? 17.766 -2.512 -13.281 1 87.12 102 THR A N 1
ATOM 790 C CA . THR A 1 102 ? 16.781 -3.188 -12.438 1 87.12 102 THR A CA 1
ATOM 791 C C . THR A 1 102 ? 17.344 -3.424 -11.039 1 87.12 102 THR A C 1
ATOM 793 O O . THR A 1 102 ? 18.5 -3.809 -10.883 1 87.12 102 THR A O 1
ATOM 796 N N . THR A 1 103 ? 16.625 -3.061 -10.055 1 91.75 103 THR A N 1
ATOM 797 C CA . THR A 1 103 ? 16.922 -3.367 -8.664 1 91.75 103 THR A CA 1
ATOM 798 C C . THR A 1 103 ? 15.789 -4.164 -8.023 1 91.75 103 THR A C 1
ATOM 800 O O . THR A 1 103 ? 14.625 -3.783 -8.133 1 91.75 103 THR A O 1
ATOM 803 N N . SER A 1 104 ? 16.156 -5.348 -7.477 1 91.19 104 SER A N 1
ATOM 804 C CA . SER A 1 104 ? 15.109 -6.156 -6.844 1 91.19 104 SER A CA 1
ATOM 805 C C . SER A 1 104 ? 15.641 -6.867 -5.602 1 91.19 104 SER A C 1
ATOM 807 O O . SER A 1 104 ? 16.828 -7.199 -5.531 1 91.19 104 SER A O 1
ATOM 809 N N . TYR A 1 105 ? 14.812 -6.977 -4.66 1 93.25 105 TYR A N 1
ATOM 810 C CA . TYR A 1 105 ? 15.055 -7.727 -3.432 1 93.25 105 TYR A CA 1
ATOM 811 C C . TYR A 1 105 ? 14.188 -8.969 -3.369 1 93.25 105 TYR A C 1
ATOM 813 O O . TYR A 1 105 ? 13.023 -8.945 -3.781 1 93.25 105 TYR A O 1
ATOM 821 N N . THR A 1 106 ? 14.734 -10.078 -2.863 1 88.94 106 THR A N 1
ATOM 822 C CA . THR A 1 106 ? 13.961 -11.273 -2.529 1 88.94 106 THR A CA 1
ATOM 823 C C . THR A 1 106 ? 14.406 -11.844 -1.183 1 88.94 106 THR A C 1
ATOM 825 O O . THR A 1 106 ? 15.594 -11.828 -0.856 1 88.94 106 THR A O 1
ATOM 828 N N . ASN A 1 107 ? 13.477 -12.297 -0.447 1 89.62 107 ASN A N 1
ATOM 829 C CA . ASN A 1 107 ? 13.789 -12.898 0.845 1 89.62 107 ASN A CA 1
ATOM 830 C C . ASN A 1 107 ? 14.391 -14.297 0.683 1 89.62 107 ASN A C 1
ATOM 832 O O . ASN A 1 107 ? 14.305 -14.891 -0.391 1 89.62 107 ASN A O 1
ATOM 836 N N . GLY A 1 108 ? 14.914 -14.789 1.712 1 86.88 108 GLY A N 1
ATOM 837 C CA . GLY A 1 108 ? 15.625 -16.062 1.684 1 86.88 108 GLY A CA 1
ATOM 838 C C . GLY A 1 108 ? 14.719 -17.234 1.374 1 86.88 108 GLY A C 1
ATOM 839 O O . GLY A 1 108 ? 15.188 -18.281 0.918 1 86.88 108 GLY A O 1
ATOM 840 N N . GLY A 1 109 ? 13.461 -17.094 1.55 1 87.69 109 GLY A N 1
ATOM 841 C CA . GLY A 1 109 ? 12.523 -18.188 1.312 1 87.69 109 GLY A CA 1
ATOM 842 C C . GLY A 1 109 ? 12 -18.219 -0.112 1 87.69 109 GLY A C 1
ATOM 843 O O . GLY A 1 109 ? 11.367 -19.188 -0.521 1 87.69 109 GLY A O 1
ATOM 844 N N . HIS A 1 110 ? 12.242 -17.219 -0.863 1 91.12 110 HIS A N 1
ATOM 845 C CA . HIS A 1 110 ? 11.812 -17.156 -2.254 1 91.12 110 HIS A CA 1
ATOM 846 C C . HIS A 1 110 ? 12.586 -18.125 -3.123 1 91.12 110 HIS A C 1
ATOM 848 O O . HIS A 1 110 ? 13.781 -18.359 -2.902 1 91.12 110 HIS A O 1
ATOM 854 N N . TRP A 1 111 ? 11.938 -18.688 -4.121 1 93.44 111 TRP A N 1
ATOM 855 C CA . TRP A 1 111 ? 12.547 -19.766 -4.898 1 93.44 111 TRP A CA 1
ATOM 856 C C . TRP A 1 111 ? 13.805 -19.266 -5.605 1 93.44 111 TRP A C 1
ATOM 858 O O . TRP A 1 111 ? 14.781 -20.016 -5.734 1 93.44 111 TRP A O 1
ATOM 868 N N . THR A 1 112 ? 13.883 -18 -6.035 1 90.94 112 THR A N 1
ATOM 869 C CA . THR A 1 112 ? 15.07 -17.484 -6.691 1 90.94 112 THR A CA 1
ATOM 870 C C . THR A 1 112 ? 16.25 -17.422 -5.719 1 90.94 112 THR A C 1
ATOM 872 O O . THR A 1 112 ? 17.391 -17.688 -6.094 1 90.94 112 THR A O 1
ATOM 875 N N . SER A 1 113 ? 15.977 -17.016 -4.508 1 89.12 113 SER A N 1
ATOM 876 C CA . SER A 1 113 ? 17.016 -16.938 -3.49 1 89.12 113 SER A CA 1
ATOM 877 C C . SER A 1 113 ? 17.531 -18.328 -3.133 1 89.12 113 SER A C 1
ATOM 879 O O . SER A 1 113 ? 18.719 -18.5 -2.855 1 89.12 113 SER A O 1
ATOM 881 N N . ILE A 1 114 ? 16.641 -19.266 -3.145 1 89.88 114 ILE A N 1
ATOM 882 C CA . ILE A 1 114 ? 17.031 -20.641 -2.875 1 89.88 114 ILE A CA 1
ATOM 883 C C . ILE A 1 114 ? 18 -21.125 -3.957 1 89.88 114 ILE A C 1
ATOM 885 O O . ILE A 1 114 ? 19.047 -21.688 -3.65 1 89.88 114 ILE A O 1
ATOM 889 N N . LEU A 1 115 ? 17.672 -20.844 -5.18 1 90.12 115 LEU A N 1
ATOM 890 C CA . LEU A 1 115 ? 18.547 -21.234 -6.277 1 90.12 115 LEU A CA 1
ATOM 891 C C . LEU A 1 115 ? 19.891 -20.516 -6.195 1 90.12 115 LEU A C 1
ATOM 893 O O . LEU A 1 115 ? 20.938 -21.125 -6.434 1 90.12 115 LEU A O 1
ATOM 897 N N . ASP A 1 116 ? 19.859 -19.312 -5.816 1 85.69 116 ASP A N 1
ATOM 898 C CA . ASP A 1 116 ? 21.062 -18.484 -5.746 1 85.69 116 ASP A CA 1
ATOM 899 C C . ASP A 1 116 ? 21.969 -18.953 -4.613 1 85.69 116 ASP A C 1
ATOM 901 O O . ASP A 1 116 ? 23.156 -18.625 -4.594 1 85.69 116 ASP A O 1
ATOM 905 N N . SER A 1 117 ? 21.406 -19.609 -3.662 1 85.5 117 SER A N 1
ATOM 906 C CA . SER A 1 117 ? 22.203 -20.094 -2.533 1 85.5 117 SER A CA 1
ATOM 907 C C . SER A 1 117 ? 23.109 -21.234 -2.947 1 85.5 117 SER A C 1
ATOM 909 O O . SER A 1 117 ? 24.062 -21.578 -2.227 1 85.5 117 SER A O 1
ATOM 911 N N . ILE A 1 118 ? 22.766 -21.812 -4.066 1 85.12 118 ILE A N 1
ATOM 912 C CA . ILE A 1 118 ? 23.625 -22.859 -4.621 1 85.12 118 ILE A CA 1
ATOM 913 C C . ILE A 1 118 ? 24.734 -22.219 -5.465 1 85.12 118 ILE A C 1
ATOM 915 O O . ILE A 1 118 ? 24.469 -21.719 -6.562 1 85.12 118 ILE A O 1
ATOM 919 N N . SER A 1 119 ? 25.875 -22.156 -5 1 79.44 119 SER A N 1
ATOM 920 C CA . SER A 1 119 ? 27 -21.406 -5.562 1 79.44 119 SER A CA 1
ATOM 921 C C . SER A 1 119 ? 27.219 -21.766 -7.023 1 79.44 119 SER A C 1
ATOM 923 O O . SER A 1 119 ? 27.469 -20.891 -7.855 1 79.44 119 SER A O 1
ATOM 925 N N . GLU A 1 120 ? 27.141 -23.047 -7.352 1 80.5 120 GLU A N 1
ATOM 926 C CA . GLU A 1 120 ? 27.422 -23.516 -8.703 1 80.5 120 GLU A CA 1
ATOM 927 C C . GLU A 1 120 ? 26.359 -23.047 -9.688 1 80.5 120 GLU A C 1
ATOM 929 O O . GLU A 1 120 ? 26.641 -22.906 -10.883 1 80.5 120 GLU A O 1
ATOM 934 N N . LEU A 1 121 ? 25.219 -22.828 -9.172 1 86.88 121 LEU A N 1
ATOM 935 C CA . LEU A 1 121 ? 24.109 -22.422 -10.023 1 86.88 121 LEU A CA 1
ATOM 936 C C . LEU A 1 121 ? 24.141 -20.922 -10.273 1 86.88 121 LEU A C 1
ATOM 938 O O . LEU A 1 121 ? 23.719 -20.453 -11.344 1 86.88 121 LEU A O 1
ATOM 942 N N . ARG A 1 122 ? 24.531 -20.172 -9.336 1 80.81 122 ARG A N 1
ATOM 943 C CA . ARG A 1 122 ? 24.453 -18.719 -9.359 1 80.81 122 ARG A CA 1
ATOM 944 C C . ARG A 1 122 ? 25.094 -18.156 -10.617 1 80.81 122 ARG A C 1
ATOM 946 O O . ARG A 1 122 ? 24.516 -17.312 -11.305 1 80.81 122 ARG A O 1
ATOM 953 N N . GLU A 1 123 ? 26.25 -18.672 -10.891 1 78.81 123 GLU A N 1
ATOM 954 C CA . GLU A 1 123 ? 27 -18.172 -12.031 1 78.81 123 GLU A CA 1
ATOM 955 C C . GLU A 1 123 ? 26.266 -18.453 -13.344 1 78.81 123 GLU A C 1
ATOM 957 O O . GLU A 1 123 ? 26.234 -17.625 -14.242 1 78.81 123 GLU A O 1
ATOM 962 N N . HIS A 1 124 ? 25.656 -19.578 -13.422 1 81.62 124 HIS A N 1
ATOM 963 C CA . HIS A 1 124 ? 24.969 -19.984 -14.633 1 81.62 124 HIS A CA 1
ATOM 964 C C . HIS A 1 124 ? 23.641 -19.25 -14.797 1 81.62 124 HIS A C 1
ATOM 966 O O . HIS A 1 124 ? 23.281 -18.859 -15.914 1 81.62 124 HIS A O 1
ATOM 972 N N . LEU A 1 125 ? 23 -19.031 -13.727 1 83.12 125 LEU A N 1
ATOM 973 C CA . LEU A 1 125 ? 21.672 -18.422 -13.766 1 83.12 125 LEU A CA 1
ATOM 974 C C . LEU A 1 125 ? 21.766 -16.938 -14.078 1 83.12 125 LEU A C 1
ATOM 976 O O . LEU A 1 125 ? 20.859 -16.375 -14.719 1 83.12 125 LEU A O 1
ATOM 980 N N . ASP A 1 126 ? 22.781 -16.297 -13.641 1 75.69 126 ASP A N 1
ATOM 981 C CA . ASP A 1 126 ? 22.984 -14.875 -13.906 1 75.69 126 ASP A CA 1
ATOM 982 C C . ASP A 1 126 ? 23.266 -14.633 -15.391 1 75.69 126 ASP A C 1
ATOM 984 O O . ASP A 1 126 ? 23.078 -13.516 -15.891 1 75.69 126 ASP A O 1
ATOM 988 N N . GLN A 1 127 ? 23.656 -15.688 -16.078 1 75.06 127 GLN A N 1
ATOM 989 C CA . GLN A 1 127 ? 24.016 -15.555 -17.5 1 75.06 127 GLN A CA 1
ATOM 990 C C . GLN A 1 127 ? 22.781 -15.75 -18.391 1 75.06 127 GLN A C 1
ATOM 992 O O . GLN A 1 127 ? 22.844 -15.484 -19.594 1 75.06 127 GLN A O 1
ATOM 997 N N . ILE A 1 128 ? 21.781 -16.25 -17.781 1 75.31 128 ILE A N 1
ATOM 998 C CA . ILE A 1 128 ? 20.562 -16.422 -18.578 1 75.31 128 ILE A CA 1
ATOM 999 C C . ILE A 1 128 ? 20.047 -15.062 -19.031 1 75.31 128 ILE A C 1
ATOM 1001 O O . ILE A 1 128 ? 19.812 -14.172 -18.219 1 75.31 128 ILE A O 1
ATOM 1005 N N . PRO A 1 129 ? 20.109 -14.828 -20.391 1 63.47 129 PRO A N 1
ATOM 1006 C CA . PRO A 1 129 ? 19.641 -13.531 -20.875 1 63.47 129 PRO A CA 1
ATOM 1007 C C . PRO A 1 129 ? 18.219 -13.211 -20.422 1 63.47 129 PRO A C 1
ATOM 1009 O O . PRO A 1 129 ? 17.359 -14.094 -20.391 1 63.47 129 PRO A O 1
ATOM 1012 N N . THR A 1 130 ? 18.062 -12.25 -19.719 1 58.47 130 THR A N 1
ATOM 1013 C CA . THR A 1 130 ? 16.734 -11.805 -19.312 1 58.47 130 THR A CA 1
ATOM 1014 C C . THR A 1 130 ? 15.859 -11.516 -20.531 1 58.47 130 THR A C 1
ATOM 1016 O O . THR A 1 130 ? 14.641 -11.711 -20.5 1 58.47 130 THR A O 1
ATOM 1019 N N . SER A 1 131 ? 16.344 -10.828 -21.625 1 52.34 131 SER A N 1
ATOM 1020 C CA . SER A 1 131 ? 15.523 -10.195 -22.656 1 52.34 131 SER A CA 1
ATOM 1021 C C . SER A 1 131 ? 15.109 -11.195 -23.719 1 52.34 131 SER A C 1
ATOM 1023 O O . SER A 1 131 ? 14.594 -10.805 -24.781 1 52.34 131 SER A O 1
ATOM 1025 N N . THR A 1 132 ? 15.508 -12.445 -23.719 1 41.47 132 THR A N 1
ATOM 1026 C CA . THR A 1 132 ? 15.406 -12.984 -25.078 1 41.47 132 THR A CA 1
ATOM 1027 C C . THR A 1 132 ? 13.969 -12.898 -25.578 1 41.47 132 THR A C 1
ATOM 1029 O O . THR A 1 132 ? 13.672 -13.336 -26.688 1 41.47 132 THR A O 1
ATOM 1032 N N . ILE A 1 133 ? 13.062 -13.258 -24.812 1 43.38 133 ILE A N 1
ATOM 1033 C CA . ILE A 1 133 ? 11.883 -13.391 -25.656 1 43.38 133 ILE A CA 1
ATOM 1034 C C . ILE A 1 133 ? 11.648 -12.086 -26.422 1 43.38 133 ILE A C 1
ATOM 1036 O O . ILE A 1 133 ? 11.477 -11.023 -25.828 1 43.38 133 ILE A O 1
ATOM 1040 N N . PRO A 1 134 ? 12.008 -12.086 -27.688 1 39.88 134 PRO A N 1
ATOM 1041 C CA . PRO A 1 134 ? 11.766 -10.953 -28.578 1 39.88 134 PRO A CA 1
ATOM 1042 C C . PRO A 1 134 ? 10.484 -10.195 -28.234 1 39.88 134 PRO A C 1
ATOM 1044 O O . PRO A 1 134 ? 9.453 -10.812 -27.953 1 39.88 134 PRO A O 1
ATOM 1047 N N . ARG A 1 135 ? 10.57 -9.086 -27.531 1 42.28 135 ARG A N 1
ATOM 1048 C CA . ARG A 1 135 ? 9.383 -8.234 -27.641 1 42.28 135 ARG A CA 1
ATOM 1049 C C . ARG A 1 135 ? 8.586 -8.547 -28.891 1 42.28 135 ARG A C 1
ATOM 1051 O O . ARG A 1 135 ? 9.117 -8.469 -30 1 42.28 135 ARG A O 1
ATOM 1058 N N . ASP A 1 136 ? 7.887 -9.461 -28.922 1 38.38 136 ASP A N 1
ATOM 1059 C CA . ASP A 1 136 ? 7.09 -9.516 -30.156 1 38.38 136 ASP A CA 1
ATOM 1060 C C . ASP A 1 136 ? 6.781 -8.109 -30.672 1 38.38 136 ASP A C 1
ATOM 1062 O O . ASP A 1 136 ? 6.02 -7.367 -30.047 1 38.38 136 ASP A O 1
ATOM 1066 N N . GLU A 1 137 ? 7.738 -7.418 -31.219 1 40.06 137 GLU A N 1
ATOM 1067 C CA . GLU A 1 137 ? 7.641 -6.141 -31.922 1 40.06 137 GLU A CA 1
ATOM 1068 C C . GLU A 1 137 ? 6.211 -5.863 -32.375 1 40.06 137 GLU A C 1
ATOM 1070 O O . GLU A 1 137 ? 5.855 -4.723 -32.656 1 40.06 137 GLU A O 1
ATOM 1075 N N . VAL A 1 138 ? 5.566 -6.797 -32.812 1 39.59 138 VAL A N 1
ATOM 1076 C CA . VAL A 1 138 ? 4.23 -6.617 -33.375 1 39.59 138 VAL A CA 1
ATOM 1077 C C . VAL A 1 138 ? 3.275 -6.133 -32.312 1 39.59 138 VAL A C 1
ATOM 1079 O O . VAL A 1 138 ? 2.328 -5.395 -32.594 1 39.59 138 VAL A O 1
ATOM 1082 N N . LEU A 1 139 ? 3.268 -6.762 -31.062 1 44.12 139 LEU A N 1
ATOM 1083 C CA . LEU A 1 139 ? 2.283 -6.32 -30.078 1 44.12 139 LEU A CA 1
ATOM 1084 C C . LEU A 1 139 ? 2.803 -5.129 -29.297 1 44.12 139 LEU A C 1
ATOM 1086 O O . LEU A 1 139 ? 3.842 -5.219 -28.625 1 44.12 139 LEU A O 1
ATOM 1090 N N . ASP A 1 140 ? 2.961 -3.967 -29.734 1 44.22 140 ASP A N 1
ATOM 1091 C CA . ASP A 1 140 ? 3.131 -2.65 -29.125 1 44.22 140 ASP A CA 1
ATOM 1092 C C . ASP A 1 140 ? 2.725 -2.67 -27.656 1 44.22 140 ASP A C 1
ATOM 1094 O O . ASP A 1 140 ? 2.084 -1.736 -27.172 1 44.22 140 ASP A O 1
ATOM 1098 N N . ASP A 1 141 ? 2.77 -3.66 -26.984 1 51.69 141 ASP A N 1
ATOM 1099 C CA . ASP A 1 141 ? 2.209 -3.766 -25.641 1 51.69 141 ASP A CA 1
ATOM 1100 C C . ASP A 1 141 ? 3.068 -3.018 -24.641 1 51.69 141 ASP A C 1
ATOM 1102 O O . ASP A 1 141 ? 4.266 -3.281 -24.516 1 51.69 141 ASP A O 1
ATOM 1106 N N . VAL A 1 142 ? 2.764 -1.769 -24.359 1 55.22 142 VAL A N 1
ATOM 1107 C CA . VAL A 1 142 ? 3.338 -1.014 -23.25 1 55.22 142 VAL A CA 1
ATOM 1108 C C . VAL A 1 142 ? 3.512 -1.928 -22.031 1 55.22 142 VAL A C 1
ATOM 1110 O O . VAL A 1 142 ? 2.564 -2.598 -21.609 1 55.22 142 VAL A O 1
ATOM 1113 N N . PRO A 1 143 ? 4.793 -2.143 -21.672 1 65.31 143 PRO A N 1
ATOM 1114 C CA . PRO A 1 143 ? 5.016 -3 -20.5 1 65.31 143 PRO A CA 1
ATOM 1115 C C . PRO A 1 143 ? 4.32 -2.479 -19.234 1 65.31 143 PRO A C 1
ATOM 1117 O O . PRO A 1 143 ? 4.273 -1.267 -19.016 1 65.31 143 PRO A O 1
ATOM 1120 N N . GLY A 1 144 ? 3.449 -3.26 -18.656 1 79.75 144 GLY A N 1
ATOM 1121 C CA . GLY A 1 144 ? 2.838 -3.027 -17.359 1 79.75 144 GLY A CA 1
ATOM 1122 C C . GLY A 1 144 ? 1.367 -2.668 -17.453 1 79.75 144 GLY A C 1
ATOM 1123 O O . GLY A 1 144 ? 0.811 -2.568 -18.547 1 79.75 144 GLY A O 1
ATOM 1124 N N . PRO A 1 145 ? 0.74 -2.457 -16.359 1 90.06 145 PRO A N 1
ATOM 1125 C CA . PRO A 1 145 ? -0.688 -2.137 -16.312 1 90.06 145 PRO A CA 1
ATOM 1126 C C . PRO A 1 145 ? -1.007 -0.775 -16.922 1 90.06 145 PRO A C 1
ATOM 1128 O O . PRO A 1 145 ? -0.243 0.178 -16.75 1 90.06 145 PRO A O 1
ATOM 1131 N N . GLU A 1 146 ? -2.096 -0.729 -17.609 1 89.44 146 GLU A N 1
ATOM 1132 C CA . GLU A 1 146 ? -2.543 0.482 -18.297 1 89.44 146 GLU A CA 1
ATOM 1133 C C . GLU A 1 146 ? -2.74 1.63 -17.312 1 89.44 146 GLU A C 1
ATOM 1135 O O . GLU A 1 146 ? -2.443 2.783 -17.625 1 89.44 146 GLU A O 1
ATOM 1140 N N . LEU A 1 147 ? -3.199 1.333 -16.188 1 91.75 147 LEU A N 1
ATOM 1141 C CA . LEU A 1 147 ? -3.484 2.35 -15.18 1 91.75 147 LEU A CA 1
ATOM 1142 C C . LEU A 1 147 ? -2.197 3.018 -14.711 1 91.75 147 LEU A C 1
ATOM 1144 O O . LEU A 1 147 ? -2.203 4.195 -14.344 1 91.75 147 LEU A O 1
ATOM 1148 N N . LEU A 1 148 ? -1.101 2.33 -14.719 1 90.5 148 LEU A N 1
ATOM 1149 C CA . LEU A 1 148 ? 0.163 2.828 -14.188 1 90.5 148 LEU A CA 1
ATOM 1150 C C . LEU A 1 148 ? 1.018 3.436 -15.297 1 90.5 148 LEU A C 1
ATOM 1152 O O . LEU A 1 148 ? 1.772 4.383 -15.055 1 90.5 148 LEU A O 1
ATOM 1156 N N . PHE A 1 149 ? 0.893 2.902 -16.5 1 87.62 149 PHE A N 1
ATOM 1157 C CA . PHE A 1 149 ? 1.819 3.295 -17.547 1 87.62 149 PHE A CA 1
ATOM 1158 C C . PHE A 1 149 ? 1.065 3.842 -18.766 1 87.62 149 PHE A C 1
ATOM 1160 O O . PHE A 1 149 ? 1.679 4.285 -19.734 1 87.62 149 PHE A O 1
ATOM 1167 N N . GLY A 1 150 ? -0.219 3.809 -18.719 1 77.06 150 GLY A N 1
ATOM 1168 C CA . GLY A 1 150 ? -1.004 4.094 -19.906 1 77.06 150 GLY A CA 1
ATOM 1169 C C . GLY A 1 150 ? -0.826 5.516 -20.406 1 77.06 150 GLY A C 1
ATOM 1170 O O . GLY A 1 150 ? -0.456 6.406 -19.641 1 77.06 150 GLY A O 1
ATOM 1171 N N . ARG A 1 151 ? -0.977 5.695 -21.688 1 71.25 151 ARG A N 1
ATOM 1172 C CA . ARG A 1 151 ? -0.704 6.941 -22.406 1 71.25 151 ARG A CA 1
ATOM 1173 C C . ARG A 1 151 ? -1.977 7.508 -23.016 1 71.25 151 ARG A C 1
ATOM 1175 O O . ARG A 1 151 ? -1.928 8.492 -23.766 1 71.25 151 ARG A O 1
ATOM 1182 N N . TYR A 1 152 ? -3.045 7.051 -22.562 1 71.38 152 TYR A N 1
ATOM 1183 C CA . TYR A 1 152 ? -4.195 7.426 -23.375 1 71.38 152 TYR A CA 1
ATOM 1184 C C . TYR A 1 152 ? -4.875 8.672 -22.828 1 71.38 152 TYR A C 1
ATOM 1186 O O . TYR A 1 152 ? -4.855 8.906 -21.609 1 71.38 152 TYR A O 1
ATOM 1194 N N . PRO A 1 153 ? -5.402 9.367 -23.719 1 79.06 153 PRO A N 1
ATOM 1195 C CA . PRO A 1 153 ? -6.164 10.539 -23.312 1 79.06 153 PRO A CA 1
ATOM 1196 C C . PRO A 1 153 ? -7.406 10.18 -22.5 1 79.06 153 PRO A C 1
ATOM 1198 O O . PRO A 1 153 ? -7.91 9.062 -22.594 1 79.06 153 PRO A O 1
ATOM 1201 N N . HIS A 1 154 ? -7.824 11.078 -21.812 1 86.25 154 HIS A N 1
ATOM 1202 C CA . HIS A 1 154 ? -9.078 10.922 -21.078 1 86.25 154 HIS A CA 1
ATOM 1203 C C . HIS A 1 154 ? -10.266 10.828 -22.016 1 86.25 154 HIS A C 1
ATOM 1205 O O . HIS A 1 154 ? -10.25 11.414 -23.109 1 86.25 154 HIS A O 1
ATOM 1211 N N . ALA A 1 155 ? -11.18 10.016 -21.719 1 92.38 155 ALA A N 1
ATOM 1212 C CA . ALA A 1 155 ? -12.391 9.859 -22.516 1 92.38 155 ALA A CA 1
ATOM 1213 C C . ALA A 1 155 ? -13.594 10.492 -21.828 1 92.38 155 ALA A C 1
ATOM 1215 O O . ALA A 1 155 ? -13.656 10.531 -20.594 1 92.38 155 ALA A O 1
ATOM 1216 N N . THR A 1 156 ? -14.492 11.023 -22.641 1 95.12 156 THR A N 1
ATOM 1217 C CA . THR A 1 156 ? -15.773 11.477 -22.109 1 95.12 156 THR A CA 1
ATOM 1218 C C . THR A 1 156 ? -16.75 10.312 -21.984 1 95.12 156 THR A C 1
ATOM 1220 O O . THR A 1 156 ? -16.516 9.234 -22.531 1 95.12 156 THR A O 1
ATOM 1223 N N . LYS A 1 157 ? -17.781 10.539 -21.266 1 96.44 157 LYS A N 1
ATOM 1224 C CA . LYS A 1 157 ? -18.797 9.5 -21.094 1 96.44 157 LYS A CA 1
ATOM 1225 C C . LYS A 1 157 ? -19.422 9.125 -22.438 1 96.44 157 LYS A C 1
ATOM 1227 O O . LYS A 1 157 ? -19.688 7.953 -22.703 1 96.44 157 LYS A O 1
ATOM 1232 N N . GLU A 1 158 ? -19.641 10.125 -23.297 1 96.88 158 GLU A N 1
ATOM 1233 C CA . GLU A 1 158 ? -20.219 9.906 -24.625 1 96.88 158 GLU A CA 1
ATOM 1234 C C . GLU A 1 158 ? -19.328 9.008 -25.469 1 96.88 158 GLU A C 1
ATOM 1236 O O . GLU A 1 158 ? -19.828 8.109 -26.156 1 96.88 158 GLU A O 1
ATOM 1241 N N . GLU A 1 159 ? -18.047 9.273 -25.391 1 97 159 GLU A N 1
ATOM 1242 C CA . GLU A 1 159 ? -17.094 8.469 -26.156 1 97 159 GLU A CA 1
ATOM 1243 C C . GLU A 1 159 ? -17.078 7.02 -25.656 1 97 159 GLU A C 1
ATOM 1245 O O . GLU A 1 159 ? -16.953 6.09 -26.453 1 97 159 GLU A O 1
ATOM 1250 N N . LEU A 1 160 ? -17.203 6.852 -24.344 1 98 160 LEU A N 1
ATOM 1251 C CA . LEU A 1 160 ? -17.203 5.52 -23.75 1 98 160 LEU A CA 1
ATOM 1252 C C . LEU A 1 160 ? -18.453 4.75 -24.141 1 98 160 LEU A C 1
ATOM 1254 O O . LEU A 1 160 ? -18.406 3.549 -24.406 1 98 160 LEU A O 1
ATOM 1258 N N . LEU A 1 161 ? -19.594 5.422 -24.172 1 98.25 161 LEU A N 1
ATOM 1259 C CA . LEU A 1 161 ? -20.844 4.781 -24.578 1 98.25 161 LEU A CA 1
ATOM 1260 C C . LEU A 1 161 ? -20.828 4.438 -26.062 1 98.25 161 LEU A C 1
ATOM 1262 O O . LEU A 1 161 ? -21.344 3.396 -26.469 1 98.25 161 LEU A O 1
ATOM 1266 N N . ALA A 1 162 ? -20.172 5.332 -26.844 1 97.38 162 ALA A N 1
ATOM 1267 C CA . ALA A 1 162 ? -20.078 5.105 -28.281 1 97.38 162 ALA A CA 1
ATOM 1268 C C . ALA A 1 162 ? -19.172 3.92 -28.594 1 97.38 162 ALA A C 1
ATOM 1270 O O . ALA A 1 162 ? -19.297 3.289 -29.641 1 97.38 162 ALA A O 1
ATOM 1271 N N . ALA A 1 163 ? -18.266 3.6 -27.672 1 97.56 163 ALA A N 1
ATOM 1272 C CA . ALA A 1 163 ? -17.266 2.551 -27.875 1 97.56 163 ALA A CA 1
ATOM 1273 C C . ALA A 1 163 ? -17.844 1.176 -27.562 1 97.56 163 ALA A C 1
ATOM 1275 O O . ALA A 1 163 ? -17.203 0.152 -27.812 1 97.56 163 ALA A O 1
ATOM 1276 N N . LEU A 1 164 ? -19.078 1.091 -27.062 1 98.06 164 LEU A N 1
ATOM 1277 C CA . LEU A 1 164 ? -19.703 -0.192 -26.766 1 98.06 164 LEU A CA 1
ATOM 1278 C C . LEU A 1 164 ? -19.875 -1.028 -28.031 1 98.06 164 LEU A C 1
ATOM 1280 O O . LEU A 1 164 ? -20.188 -0.494 -29.094 1 98.06 164 LEU A O 1
ATOM 1284 N N . PRO A 1 165 ? -19.609 -2.275 -27.922 1 97.44 165 PRO A N 1
ATOM 1285 C CA . PRO A 1 165 ? -19.922 -3.135 -29.062 1 97.44 165 PRO A CA 1
ATOM 1286 C C . PRO A 1 165 ? -21.422 -3.287 -29.297 1 97.44 165 PRO A C 1
ATOM 1288 O O . PRO A 1 165 ? -22.219 -2.92 -28.438 1 97.44 165 PRO A O 1
ATOM 1291 N N . PRO A 1 166 ? -21.766 -3.797 -30.5 1 96.88 166 PRO A N 1
ATOM 1292 C CA . PRO A 1 166 ? -23.188 -4.117 -30.688 1 96.88 166 PRO A CA 1
ATOM 1293 C C . PRO A 1 166 ? -23.719 -5.047 -29.594 1 96.88 166 PRO A C 1
ATOM 1295 O O . PRO A 1 166 ? -23 -5.91 -29.109 1 96.88 166 PRO A O 1
ATOM 1298 N N . ARG A 1 167 ? -24.984 -4.91 -29.25 1 96.81 167 ARG A N 1
ATOM 1299 C CA . ARG A 1 167 ? -25.578 -5.617 -28.125 1 96.81 167 ARG A CA 1
ATOM 1300 C C . ARG A 1 167 ? -25.391 -7.125 -28.266 1 96.81 167 ARG A C 1
ATOM 1302 O O . ARG A 1 167 ? -25.141 -7.82 -27.266 1 96.81 167 ARG A O 1
ATOM 1309 N N . SER A 1 168 ? -25.547 -7.664 -29.453 1 96.31 168 SER A N 1
ATOM 1310 C CA . SER A 1 168 ? -25.391 -9.102 -29.672 1 96.31 168 SER A CA 1
ATOM 1311 C C . SER A 1 168 ? -24.016 -9.586 -29.25 1 96.31 168 SER A C 1
ATOM 1313 O O . SER A 1 168 ? -23.875 -10.633 -28.625 1 96.31 168 SER A O 1
ATOM 1315 N N . GLU A 1 169 ? -23.016 -8.836 -29.594 1 96.12 169 GLU A N 1
ATOM 1316 C CA . GLU A 1 169 ? -21.656 -9.164 -29.203 1 96.12 169 GLU A CA 1
ATOM 1317 C C . GLU A 1 169 ? -21.438 -8.977 -27.703 1 96.12 169 GLU A C 1
ATOM 1319 O O . GLU A 1 169 ? -20.781 -9.797 -27.062 1 96.12 169 GLU A O 1
ATOM 1324 N N . ALA A 1 170 ? -21.969 -7.891 -27.203 1 97.5 170 ALA A N 1
ATOM 1325 C CA . ALA A 1 170 ? -21.875 -7.613 -25.781 1 97.5 170 ALA A CA 1
ATOM 1326 C C . ALA A 1 170 ? -22.5 -8.742 -24.953 1 97.5 170 ALA A C 1
ATOM 1328 O O . ALA A 1 170 ? -21.938 -9.172 -23.953 1 97.5 170 ALA A O 1
ATOM 1329 N N . ASP A 1 171 ? -23.656 -9.227 -25.375 1 97.88 171 ASP A N 1
ATOM 1330 C CA . ASP A 1 171 ? -24.328 -10.328 -24.703 1 97.88 171 ASP A CA 1
ATOM 1331 C C . ASP A 1 171 ? -23.453 -11.578 -24.656 1 97.88 171 ASP A C 1
ATOM 1333 O O . ASP A 1 171 ? -23.406 -12.281 -23.656 1 97.88 171 ASP A O 1
ATOM 1337 N N . ARG A 1 172 ? -22.797 -11.797 -25.734 1 95.94 172 ARG A N 1
ATOM 1338 C CA . ARG A 1 172 ? -21.922 -12.953 -25.797 1 95.94 172 ARG A CA 1
ATOM 1339 C C . ARG A 1 172 ? -20.75 -12.82 -24.812 1 95.94 172 ARG A C 1
ATOM 1341 O O . ARG A 1 172 ? -20.406 -13.773 -24.109 1 95.94 172 ARG A O 1
ATOM 1348 N N . PHE A 1 173 ? -20.172 -11.641 -24.781 1 95.88 173 PHE A N 1
ATOM 1349 C CA . PHE A 1 173 ? -19.062 -11.398 -23.859 1 95.88 173 PHE A CA 1
ATOM 1350 C C . PHE A 1 173 ? -19.516 -11.57 -22.406 1 95.88 173 PHE A C 1
ATOM 1352 O O . PHE A 1 173 ? -18.828 -12.227 -21.609 1 95.88 173 PHE A O 1
ATOM 1359 N N . VAL A 1 174 ? -20.609 -11 -22.062 1 97.44 174 VAL A N 1
ATOM 1360 C CA . VAL A 1 174 ? -21.141 -11.047 -20.703 1 97.44 174 VAL A CA 1
ATOM 1361 C C . VAL A 1 174 ? -21.469 -12.484 -20.328 1 97.44 174 VAL A C 1
ATOM 1363 O O . VAL A 1 174 ? -21.141 -12.938 -19.219 1 97.44 174 VAL A O 1
ATOM 1366 N N . ASN A 1 175 ? -22.062 -13.18 -21.25 1 95.62 175 ASN A N 1
ATOM 1367 C CA . ASN A 1 175 ? -22.406 -14.578 -21 1 95.62 175 ASN A CA 1
ATOM 1368 C C . ASN A 1 175 ? -21.156 -15.422 -20.781 1 95.62 175 ASN A C 1
ATOM 1370 O O . ASN A 1 175 ? -21.078 -16.219 -19.859 1 95.62 175 ASN A O 1
ATOM 1374 N N . THR A 1 176 ? -20.188 -15.25 -21.688 1 92.19 176 THR A N 1
ATOM 1375 C CA . THR A 1 176 ? -18.938 -16 -21.578 1 92.19 176 THR A CA 1
ATOM 1376 C C . THR A 1 176 ? -18.219 -15.68 -20.281 1 92.19 176 THR A C 1
ATOM 1378 O O . THR A 1 176 ? -17.625 -16.562 -19.656 1 92.19 176 THR A O 1
ATOM 1381 N N . PHE A 1 177 ? -18.25 -14.414 -19.875 1 93.88 177 PHE A N 1
ATOM 1382 C CA . PHE A 1 177 ? -17.625 -13.984 -18.625 1 93.88 177 PHE A CA 1
ATOM 1383 C C . PHE A 1 177 ? -18.203 -14.75 -17.438 1 93.88 177 PHE A C 1
ATOM 1385 O O . PHE A 1 177 ? -17.469 -15.336 -16.641 1 93.88 177 PHE A O 1
ATOM 1392 N N . PHE A 1 178 ? -19.516 -14.859 -17.297 1 92.94 178 PHE A N 1
ATOM 1393 C CA . PHE A 1 178 ? -20.156 -15.461 -16.141 1 92.94 178 PHE A CA 1
ATOM 1394 C C . PHE A 1 178 ? -20.047 -16.984 -16.172 1 92.94 178 PHE A C 1
ATOM 1396 O O . PHE A 1 178 ? -19.953 -17.625 -15.125 1 92.94 178 PHE A O 1
ATOM 1403 N N . VAL A 1 179 ? -19.969 -17.531 -17.328 1 87.81 179 VAL A N 1
ATOM 1404 C CA . VAL A 1 179 ? -19.875 -18.984 -17.453 1 87.81 179 VAL A CA 1
ATOM 1405 C C . VAL A 1 179 ? -18.453 -19.438 -17.125 1 87.81 179 VAL A C 1
ATOM 1407 O O . VAL A 1 179 ? -18.25 -20.5 -16.516 1 87.81 179 VAL A O 1
ATOM 1410 N N . SER A 1 180 ? -17.531 -18.641 -17.516 1 85.69 180 SER A N 1
ATOM 1411 C CA . SER A 1 180 ? -16.141 -19.047 -17.422 1 85.69 180 SER A CA 1
ATOM 1412 C C . SER A 1 180 ? -15.547 -18.672 -16.062 1 85.69 180 SER A C 1
ATOM 1414 O O . SER A 1 180 ? -14.633 -19.344 -15.578 1 85.69 180 SER A O 1
ATOM 1416 N N . MET A 1 181 ? -16 -17.641 -15.516 1 87.94 181 MET A N 1
ATOM 1417 C CA . MET A 1 181 ? -15.477 -17.219 -14.219 1 87.94 181 MET A CA 1
ATOM 1418 C C . MET A 1 181 ? -16.359 -17.734 -13.086 1 87.94 181 MET A C 1
ATOM 1420 O O . MET A 1 181 ? -17.141 -16.969 -12.508 1 87.94 181 MET A O 1
ATOM 1424 N N . GLU A 1 182 ? -16.062 -18.844 -12.625 1 83.31 182 GLU A N 1
ATOM 1425 C CA . GLU A 1 182 ? -16.859 -19.516 -11.609 1 83.31 182 GLU A CA 1
ATOM 1426 C C . GLU A 1 182 ? -16.828 -18.766 -10.289 1 83.31 182 GLU A C 1
ATOM 1428 O O . GLU A 1 182 ? -17.766 -18.828 -9.5 1 83.31 182 GLU A O 1
ATOM 1433 N N . THR A 1 183 ? -15.82 -18.016 -10.07 1 88.38 183 THR A N 1
ATOM 1434 C CA . THR A 1 183 ? -15.648 -17.328 -8.789 1 88.38 183 THR A CA 1
ATOM 1435 C C . THR A 1 183 ? -16.312 -15.953 -8.82 1 88.38 183 THR A C 1
ATOM 1437 O O . THR A 1 183 ? -16.188 -15.18 -7.871 1 88.38 183 THR A O 1
ATOM 1440 N N . HIS A 1 184 ? -17.141 -15.617 -9.906 1 92.25 184 HIS A N 1
ATOM 1441 C CA . HIS A 1 184 ? -17.719 -14.289 -10.086 1 92.25 184 HIS A CA 1
ATOM 1442 C C . HIS A 1 184 ? -18.609 -13.914 -8.906 1 92.25 184 HIS A C 1
ATOM 1444 O O . HIS A 1 184 ? -18.734 -12.734 -8.562 1 92.25 184 HIS A O 1
ATOM 1450 N N . PRO A 1 185 ? -19.156 -14.875 -8.117 1 93.5 185 PRO A N 1
ATOM 1451 C CA . PRO A 1 185 ? -20.031 -14.477 -7.012 1 93.5 185 PRO A CA 1
ATOM 1452 C C . PRO A 1 185 ? -19.281 -13.773 -5.887 1 93.5 185 PRO A C 1
ATOM 1454 O O . PRO A 1 185 ? -19.906 -13.117 -5.043 1 93.5 185 PRO A O 1
ATOM 1457 N N . THR A 1 186 ? -18.031 -13.977 -5.793 1 95.5 186 THR A N 1
ATOM 1458 C CA . THR A 1 186 ? -17.25 -13.281 -4.773 1 95.5 186 THR A CA 1
ATOM 1459 C C . THR A 1 186 ? -17 -11.828 -5.18 1 95.5 186 THR A C 1
ATOM 1461 O O . THR A 1 186 ? -16.609 -11 -4.348 1 95.5 186 THR A O 1
ATOM 1464 N N . LEU A 1 187 ? -17.266 -11.492 -6.453 1 96.19 187 LEU A N 1
ATOM 1465 C CA . LEU A 1 187 ? -16.922 -10.172 -6.98 1 96.19 187 LEU A CA 1
ATOM 1466 C C . LEU A 1 187 ? -18.188 -9.391 -7.34 1 96.19 187 LEU A C 1
ATOM 1468 O O . LEU A 1 187 ? -18.281 -8.195 -7.051 1 96.19 187 LEU A O 1
ATOM 1472 N N . ILE A 1 188 ? -19.016 -10.109 -8.062 1 95.88 188 ILE A N 1
ATOM 1473 C CA . ILE A 1 188 ? -20.188 -9.461 -8.641 1 95.88 188 ILE A CA 1
ATOM 1474 C C . ILE A 1 188 ? -21.422 -10.352 -8.453 1 95.88 188 ILE A C 1
ATOM 1476 O O . ILE A 1 188 ? -21.359 -11.562 -8.688 1 95.88 188 ILE A O 1
ATOM 1480 N N . HIS A 1 189 ? -22.453 -9.797 -7.984 1 96.56 189 HIS A N 1
ATOM 1481 C CA . HIS A 1 189 ? -23.75 -10.477 -7.977 1 96.56 189 HIS A CA 1
ATOM 1482 C C . HIS A 1 189 ? -24.375 -10.477 -9.359 1 96.56 189 HIS A C 1
ATOM 1484 O O . HIS A 1 189 ? -24.828 -9.43 -9.836 1 96.56 189 HIS A O 1
ATOM 1490 N N . LYS A 1 190 ? -24.516 -11.648 -10.008 1 96.69 190 LYS A N 1
ATOM 1491 C CA . LYS A 1 190 ? -24.891 -11.781 -11.414 1 96.69 190 LYS A CA 1
ATOM 1492 C C . LYS A 1 190 ? -26.281 -11.203 -11.664 1 96.69 190 LYS A C 1
ATOM 1494 O O . LYS A 1 190 ? -26.469 -10.398 -12.578 1 96.69 190 LYS A O 1
ATOM 1499 N N . PRO A 1 191 ? -27.297 -11.453 -10.844 1 95.62 191 PRO A N 1
ATOM 1500 C CA . PRO A 1 191 ? -28.641 -10.93 -11.125 1 95.62 191 PRO A CA 1
ATOM 1501 C C . PRO A 1 191 ? -28.688 -9.406 -11.133 1 95.62 191 PRO A C 1
ATOM 1503 O O . PRO A 1 191 ? -29.281 -8.812 -12.039 1 95.62 191 PRO A O 1
ATOM 1506 N N . THR A 1 192 ? -28.016 -8.797 -10.164 1 96 192 THR A N 1
ATOM 1507 C CA . THR A 1 192 ? -28.031 -7.344 -10.102 1 96 192 THR A CA 1
ATOM 1508 C C . THR A 1 192 ? -27.234 -6.742 -11.25 1 96 192 THR A C 1
ATOM 1510 O O . THR A 1 192 ? -27.578 -5.68 -11.773 1 96 192 THR A O 1
ATOM 1513 N N . PHE A 1 193 ? -26.125 -7.375 -11.625 1 97.25 193 PHE A N 1
ATOM 1514 C CA . PHE A 1 193 ? -25.328 -6.938 -12.766 1 97.25 193 PHE A CA 1
ATOM 1515 C C . PHE A 1 193 ? -26.141 -6.965 -14.047 1 97.25 193 PHE A C 1
ATOM 1517 O O . PHE A 1 193 ? -26.141 -6.004 -14.82 1 97.25 193 PHE A O 1
ATOM 1524 N N . LEU A 1 194 ? -26.844 -8.07 -14.297 1 97.19 194 LEU A N 1
ATOM 1525 C CA . LEU A 1 194 ? -27.609 -8.234 -15.523 1 97.19 194 LEU A CA 1
ATOM 1526 C C . LEU A 1 194 ? -28.781 -7.258 -15.562 1 97.19 194 LEU A C 1
ATOM 1528 O O . LEU A 1 194 ? -29.172 -6.781 -16.641 1 97.19 194 LEU A O 1
ATOM 1532 N N . LYS A 1 195 ? -29.328 -7.02 -14.398 1 96.12 195 LYS A N 1
ATOM 1533 C CA . LYS A 1 195 ? -30.375 -6.004 -14.328 1 96.12 195 LYS A CA 1
ATOM 1534 C C . LYS A 1 195 ? -29.859 -4.652 -14.82 1 96.12 195 LYS A C 1
ATOM 1536 O O . LYS A 1 195 ? -30.484 -4.02 -15.672 1 96.12 195 LYS A O 1
ATOM 1541 N N . ARG A 1 196 ? -28.734 -4.207 -14.312 1 96.56 196 ARG A N 1
ATOM 1542 C CA . ARG A 1 196 ? -28.141 -2.939 -14.727 1 96.56 196 ARG A CA 1
ATOM 1543 C C . ARG A 1 196 ? -27.703 -2.986 -16.188 1 96.56 196 ARG A C 1
ATOM 1545 O O . ARG A 1 196 ? -27.797 -1.986 -16.891 1 96.56 196 ARG A O 1
ATOM 1552 N N . TYR A 1 197 ? -27.203 -4.121 -16.625 1 98.31 197 TYR A N 1
ATOM 1553 C CA . TYR A 1 197 ? -26.781 -4.32 -18 1 98.31 197 TYR A CA 1
ATOM 1554 C C . TYR A 1 197 ? -27.953 -4.129 -18.969 1 98.31 197 TYR A C 1
ATOM 1556 O O . TYR A 1 197 ? -27.812 -3.469 -20 1 98.31 197 TYR A O 1
ATOM 1564 N N . ASN A 1 198 ? -29.062 -4.648 -18.609 1 97.69 198 ASN A N 1
ATOM 1565 C CA . ASN A 1 198 ? -30.25 -4.484 -19.453 1 97.69 198 ASN A CA 1
ATOM 1566 C C . ASN A 1 198 ? -30.734 -3.037 -19.453 1 97.69 198 ASN A C 1
ATOM 1568 O O . ASN A 1 198 ? -31.172 -2.531 -20.484 1 97.69 198 ASN A O 1
ATOM 1572 N N . GLU A 1 199 ? -30.625 -2.381 -18.328 1 97.44 199 GLU A N 1
ATOM 1573 C CA . GLU A 1 199 ? -31.016 -0.976 -18.219 1 97.44 199 GLU A CA 1
ATOM 1574 C C . GLU A 1 199 ? -30.109 -0.093 -19.094 1 97.44 199 GLU A C 1
ATOM 1576 O O . GLU A 1 199 ? -30.562 0.927 -19.625 1 97.44 199 GLU A O 1
ATOM 1581 N N . LEU A 1 200 ? -28.875 -0.453 -19.203 1 98 200 LEU A N 1
ATOM 1582 C CA . LEU A 1 200 ? -27.906 0.283 -20.016 1 98 200 LEU A CA 1
ATOM 1583 C C . LEU A 1 200 ? -28.406 0.441 -21.438 1 98 200 LEU A C 1
ATOM 1585 O O . LEU A 1 200 ? -28.234 1.499 -22.047 1 98 200 LEU A O 1
ATOM 1589 N N . TRP A 1 201 ? -29.031 -0.561 -22.031 1 97.31 201 TRP A N 1
ATOM 1590 C CA . TRP A 1 201 ? -29.438 -0.555 -23.438 1 97.31 201 TRP A CA 1
ATOM 1591 C C . TRP A 1 201 ? -30.719 0.243 -23.625 1 97.31 201 TRP A C 1
ATOM 1593 O O . TRP A 1 201 ? -31.078 0.608 -24.75 1 97.31 201 TRP A O 1
ATOM 1603 N N . ILE A 1 202 ? -31.422 0.549 -22.469 1 97.06 202 ILE A N 1
ATOM 1604 C CA . ILE A 1 202 ? -32.625 1.352 -22.516 1 97.06 202 ILE A CA 1
ATOM 1605 C C . ILE A 1 202 ? -32.312 2.812 -22.219 1 97.06 202 ILE A C 1
ATOM 1607 O O . ILE A 1 202 ? -32.781 3.715 -22.906 1 97.06 202 ILE A O 1
ATOM 1611 N N . ARG A 1 203 ? -31.391 3.064 -21.25 1 97.19 203 ARG A N 1
ATOM 1612 C CA . ARG A 1 203 ? -30.984 4.395 -20.812 1 97.19 203 ARG A CA 1
ATOM 1613 C C . ARG A 1 203 ? -29.469 4.473 -20.625 1 97.19 203 ARG A C 1
ATOM 1615 O O . ARG A 1 203 ? -28.984 4.594 -19.5 1 97.19 203 ARG A O 1
ATOM 1622 N N . PRO A 1 204 ? -28.766 4.551 -21.656 1 96.25 204 PRO A N 1
ATOM 1623 C CA . PRO A 1 204 ? -27.312 4.465 -21.594 1 96.25 204 PRO A CA 1
ATOM 1624 C C . PRO A 1 204 ? -26.688 5.598 -20.781 1 96.25 204 PRO A C 1
ATOM 1626 O O . PRO A 1 204 ? -25.719 5.379 -20.047 1 96.25 204 PRO A O 1
ATOM 1629 N N . PHE A 1 205 ? -27.188 6.793 -20.75 1 95.81 205 PHE A N 1
ATOM 1630 C CA . PHE A 1 205 ? -26.562 7.957 -20.141 1 95.81 205 PHE A CA 1
ATOM 1631 C C . PHE A 1 205 ? -26.75 7.938 -18.625 1 95.81 205 PHE A C 1
ATOM 1633 O O . PHE A 1 205 ? -26.078 8.664 -17.891 1 95.81 205 PHE A O 1
ATOM 1640 N N . GLU A 1 206 ? -27.641 7.059 -18.156 1 95.38 206 GLU A N 1
ATOM 1641 C CA . GLU A 1 206 ? -27.891 6.969 -16.719 1 95.38 206 GLU A CA 1
ATOM 1642 C C . GLU A 1 206 ? -26.938 5.992 -16.047 1 95.38 206 GLU A C 1
ATOM 1644 O O . GLU A 1 206 ? -26.812 5.977 -14.82 1 95.38 206 GLU A O 1
ATOM 1649 N N . ALA A 1 207 ? -26.281 5.238 -16.812 1 96.31 207 ALA A N 1
ATOM 1650 C CA . ALA A 1 207 ? -25.344 4.277 -16.234 1 96.31 207 ALA A CA 1
ATOM 1651 C C . ALA A 1 207 ? -24.172 4.984 -15.555 1 96.31 207 ALA A C 1
ATOM 1653 O O . ALA A 1 207 ? -23.531 5.859 -16.141 1 96.31 207 ALA A O 1
ATOM 1654 N N . PRO A 1 208 ? -23.906 4.66 -14.281 1 96.44 208 PRO A N 1
ATOM 1655 C CA . PRO A 1 208 ? -22.734 5.262 -13.641 1 96.44 208 PRO A CA 1
ATOM 1656 C C . PRO A 1 208 ? -21.438 4.969 -14.383 1 96.44 208 PRO A C 1
ATOM 1658 O O . PRO A 1 208 ? -21.25 3.855 -14.883 1 96.44 208 PRO A O 1
ATOM 1661 N N . THR A 1 209 ? -20.578 5.91 -14.469 1 97.25 209 THR A N 1
ATOM 1662 C CA . THR A 1 209 ? -19.344 5.797 -15.227 1 97.25 209 THR A CA 1
ATOM 1663 C C . THR A 1 209 ? -18.484 4.656 -14.695 1 97.25 209 THR A C 1
ATOM 1665 O O . THR A 1 209 ? -17.906 3.893 -15.469 1 97.25 209 THR A O 1
ATOM 1668 N N . MET A 1 210 ? -18.375 4.535 -13.398 1 97.81 210 MET A N 1
ATOM 1669 C CA . MET A 1 210 ? -17.562 3.469 -12.812 1 97.81 210 MET A CA 1
ATOM 1670 C C . MET A 1 210 ? -18.141 2.098 -13.156 1 97.81 210 MET A C 1
ATOM 1672 O O . MET A 1 210 ? -17.391 1.145 -13.375 1 97.81 210 MET A O 1
ATOM 1676 N N . TRP A 1 211 ? -19.453 1.975 -13.227 1 98.06 211 TRP A N 1
ATOM 1677 C CA . TRP A 1 211 ? -20.078 0.709 -13.609 1 98.06 211 TRP A CA 1
ATOM 1678 C C . TRP A 1 211 ? -19.719 0.351 -15.047 1 98.06 211 TRP A C 1
ATOM 1680 O O . TRP A 1 211 ? -19.562 -0.825 -15.383 1 98.06 211 TRP A O 1
ATOM 1690 N N . LEU A 1 212 ? -19.672 1.379 -15.891 1 98.62 212 LEU A N 1
ATOM 1691 C CA . LEU A 1 212 ? -19.188 1.13 -17.25 1 98.62 212 LEU A CA 1
ATOM 1692 C C . LEU A 1 212 ? -17.797 0.518 -17.234 1 98.62 212 LEU A C 1
ATOM 1694 O O . LEU A 1 212 ? -17.469 -0.319 -18.078 1 98.62 212 LEU A O 1
ATOM 1698 N N . GLY A 1 213 ? -16.953 1.003 -16.266 1 98.56 213 GLY A N 1
ATOM 1699 C CA . GLY A 1 213 ? -15.641 0.393 -16.109 1 98.56 213 GLY A CA 1
ATOM 1700 C C . GLY A 1 213 ? -15.711 -1.086 -15.773 1 98.56 213 GLY A C 1
ATOM 1701 O O . GLY A 1 213 ? -14.93 -1.882 -16.312 1 98.56 213 GLY A O 1
ATOM 1702 N N . VAL A 1 214 ? -16.656 -1.475 -14.883 1 98.69 214 VAL A N 1
ATOM 1703 C CA . VAL A 1 214 ? -16.875 -2.877 -14.555 1 98.69 214 VAL A CA 1
ATOM 1704 C C . VAL A 1 214 ? -17.25 -3.652 -15.82 1 98.69 214 VAL A C 1
ATOM 1706 O O . VAL A 1 214 ? -16.719 -4.742 -16.062 1 98.69 214 VAL A O 1
ATOM 1709 N N . LEU A 1 215 ? -18.125 -3.057 -16.578 1 98.75 215 LEU A N 1
ATOM 1710 C CA . LEU A 1 215 ? -18.625 -3.699 -17.797 1 98.75 215 LEU A CA 1
ATOM 1711 C C . LEU A 1 215 ? -17.484 -3.912 -18.797 1 98.75 215 LEU A C 1
ATOM 1713 O O . LEU A 1 215 ? -17.344 -5.004 -19.344 1 98.75 215 LEU A O 1
ATOM 1717 N N . TYR A 1 216 ? -16.688 -2.896 -19.094 1 98.75 216 TYR A N 1
ATOM 1718 C CA . TYR A 1 216 ? -15.594 -3.004 -20.047 1 98.75 216 TYR A CA 1
ATOM 1719 C C . TYR A 1 216 ? -14.57 -4.035 -19.578 1 98.75 216 TYR A C 1
ATOM 1721 O O . TYR A 1 216 ? -13.992 -4.754 -20.406 1 98.75 216 TYR A O 1
ATOM 1729 N N . ALA A 1 217 ? -14.297 -4.07 -18.266 1 98.38 217 ALA A N 1
ATOM 1730 C CA . ALA A 1 217 ? -13.406 -5.105 -17.75 1 98.38 217 ALA A CA 1
ATOM 1731 C C . ALA A 1 217 ? -13.992 -6.496 -17.969 1 98.38 217 ALA A C 1
ATOM 1733 O O . ALA A 1 217 ? -13.273 -7.438 -18.312 1 98.38 217 ALA A O 1
ATOM 1734 N N . ALA A 1 218 ? -15.312 -6.629 -17.75 1 98.12 218 ALA A N 1
ATOM 1735 C CA . ALA A 1 218 ? -15.992 -7.895 -18.016 1 98.12 218 ALA A CA 1
ATOM 1736 C C . ALA A 1 218 ? -15.914 -8.266 -19.5 1 98.12 218 ALA A C 1
ATOM 1738 O O . ALA A 1 218 ? -15.758 -9.438 -19.844 1 98.12 218 ALA A O 1
ATOM 1739 N N . PHE A 1 219 ? -16.047 -7.246 -20.391 1 98.06 219 PHE A N 1
ATOM 1740 C CA . PHE A 1 219 ? -15.898 -7.473 -21.828 1 98.06 219 PHE A CA 1
ATOM 1741 C C . PHE A 1 219 ? -14.508 -8.016 -22.141 1 98.06 219 PHE A C 1
ATOM 1743 O O . PHE A 1 219 ? -14.367 -8.977 -22.906 1 98.06 219 PHE A O 1
ATOM 1750 N N . ALA A 1 220 ? -13.492 -7.387 -21.562 1 96.62 220 ALA A N 1
ATOM 1751 C CA . ALA A 1 220 ? -12.117 -7.801 -21.812 1 96.62 220 ALA A CA 1
ATOM 1752 C C . ALA A 1 220 ? -11.891 -9.25 -21.391 1 96.62 220 ALA A C 1
ATOM 1754 O O . ALA A 1 220 ? -11.305 -10.039 -22.125 1 96.62 220 ALA A O 1
ATOM 1755 N N . LEU A 1 221 ? -12.359 -9.617 -20.234 1 94.62 221 LEU A N 1
ATOM 1756 C CA . LEU A 1 221 ? -12.211 -10.977 -19.734 1 94.62 221 LEU A CA 1
ATOM 1757 C C . LEU A 1 221 ? -13.047 -11.961 -20.547 1 94.62 221 LEU A C 1
ATOM 1759 O O . LEU A 1 221 ? -12.578 -13.047 -20.891 1 94.62 221 LEU A O 1
ATOM 1763 N N . GLY A 1 222 ? -14.312 -11.516 -20.797 1 93.5 222 GLY A N 1
ATOM 1764 C CA . GLY A 1 222 ? -15.164 -12.367 -21.609 1 93.5 222 GLY A CA 1
ATOM 1765 C C . GLY A 1 222 ? -14.57 -12.664 -22.984 1 93.5 222 GLY A C 1
ATOM 1766 O O . GLY A 1 222 ? -14.617 -13.797 -23.453 1 93.5 222 GLY A O 1
ATOM 1767 N N . PHE A 1 223 ? -14.047 -11.672 -23.594 1 93.31 223 PHE A N 1
ATOM 1768 C CA . PHE A 1 223 ? -13.414 -11.836 -24.891 1 93.31 223 PHE A CA 1
ATOM 1769 C C . PHE A 1 223 ? -12.211 -12.766 -24.797 1 93.31 223 PHE A C 1
ATOM 1771 O O . PHE A 1 223 ? -12.008 -13.609 -25.672 1 93.31 223 PHE A O 1
ATOM 1778 N N . ARG A 1 224 ? -11.398 -12.602 -23.812 1 89.12 224 ARG A N 1
ATOM 1779 C CA . ARG A 1 224 ? -10.227 -13.461 -23.625 1 89.12 224 ARG A CA 1
ATOM 1780 C C . ARG A 1 224 ? -10.641 -14.922 -23.484 1 89.12 224 ARG A C 1
ATOM 1782 O O . ARG A 1 224 ? -10.008 -15.805 -24.047 1 89.12 224 ARG A O 1
ATOM 1789 N N . PHE A 1 225 ? -11.633 -15.133 -22.672 1 86.62 225 PHE A N 1
ATOM 1790 C CA . PHE A 1 225 ? -12.117 -16.5 -22.484 1 86.62 225 PHE A CA 1
ATOM 1791 C C . PHE A 1 225 ? -12.641 -17.062 -23.797 1 86.62 225 PHE A C 1
ATOM 1793 O O . PHE A 1 225 ? -12.398 -18.234 -24.109 1 86.62 225 PHE A O 1
ATOM 1800 N N . GLN A 1 226 ? -13.305 -16.219 -24.516 1 85.56 226 GLN A N 1
ATOM 1801 C CA . GLN A 1 226 ? -13.812 -16.656 -25.812 1 85.56 226 GLN A CA 1
ATOM 1802 C C . GLN A 1 226 ? -12.68 -17 -26.766 1 85.56 226 GLN A C 1
ATOM 1804 O O . GLN A 1 226 ? -12.734 -18 -27.484 1 85.56 226 GLN A O 1
ATOM 1809 N N . ALA A 1 227 ? -11.727 -16.125 -26.797 1 83.06 227 ALA A N 1
ATOM 1810 C CA . ALA A 1 227 ? -10.57 -16.359 -27.656 1 83.06 227 ALA A CA 1
ATOM 1811 C C . ALA A 1 227 ? -9.859 -17.656 -27.281 1 83.06 227 ALA A C 1
ATOM 1813 O O . ALA A 1 227 ? -9.383 -18.375 -28.172 1 83.06 227 ALA A O 1
ATOM 1814 N N . ALA A 1 228 ? -9.75 -17.953 -26.047 1 77.5 228 ALA A N 1
ATOM 1815 C CA . ALA A 1 228 ? -9.117 -19.188 -25.578 1 77.5 228 ALA A CA 1
ATOM 1816 C C . ALA A 1 228 ? -9.914 -20.406 -26 1 77.5 228 ALA A C 1
ATOM 1818 O O . ALA A 1 228 ? -9.344 -21.453 -26.328 1 77.5 228 ALA A O 1
ATOM 1819 N N . MET A 1 229 ? -11.195 -20.297 -26.016 1 74.38 229 MET A N 1
ATOM 1820 C CA . MET A 1 229 ? -12.07 -21.375 -26.438 1 74.38 229 MET A CA 1
ATOM 1821 C C . MET A 1 229 ? -11.953 -21.625 -27.938 1 74.38 229 MET A C 1
ATOM 1823 O O . MET A 1 229 ? -11.953 -22.766 -28.391 1 74.38 229 MET A O 1
ATOM 1827 N N . ASP A 1 230 ? -11.812 -20.5 -28.578 1 73.5 230 ASP A N 1
ATOM 1828 C CA . ASP A 1 230 ? -11.742 -20.578 -30.047 1 73.5 230 ASP A CA 1
ATOM 1829 C C . ASP A 1 230 ? -10.391 -21.109 -30.5 1 73.5 230 ASP A C 1
ATOM 1831 O O . ASP A 1 230 ? -10.289 -21.781 -31.531 1 73.5 230 ASP A O 1
ATOM 1835 N N . ALA A 1 231 ? -9.312 -20.625 -29.875 1 64.12 231 ALA A N 1
ATOM 1836 C CA . ALA A 1 231 ? -7.965 -21.062 -30.219 1 64.12 231 ALA A CA 1
ATOM 1837 C C . ALA A 1 231 ? -7.836 -22.578 -30.109 1 64.12 231 ALA A C 1
ATOM 1839 O O . ALA A 1 231 ? -6.996 -23.188 -30.781 1 64.12 231 ALA A O 1
ATOM 1840 N N . SER A 1 232 ? -8.555 -23.125 -29.266 1 58.25 232 SER A N 1
ATOM 1841 C CA . SER A 1 232 ? -8.531 -24.578 -29.156 1 58.25 232 SER A CA 1
ATOM 1842 C C . SER A 1 232 ? -9.125 -25.25 -30.391 1 58.25 232 SER A C 1
ATOM 1844 O O . SER A 1 232 ? -8.906 -26.438 -30.641 1 58.25 232 SER A O 1
ATOM 1846 N N . GLN A 1 233 ? -9.797 -24.266 -31.141 1 52.53 233 GLN A N 1
ATOM 1847 C CA . GLN A 1 233 ? -10.336 -24.766 -32.406 1 52.53 233 GLN A CA 1
ATOM 1848 C C . GLN A 1 233 ? -9.375 -24.5 -33.562 1 52.53 233 GLN A C 1
ATOM 1850 O O . GLN A 1 233 ? -8.656 -23.5 -33.562 1 52.53 233 GLN A O 1
ATOM 1855 N N . PRO A 1 234 ? -8.914 -25.469 -34.281 1 44.47 234 PRO A N 1
ATOM 1856 C CA . PRO A 1 234 ? -7.926 -25.359 -35.344 1 44.47 234 PRO A CA 1
ATOM 1857 C C . PRO A 1 234 ? -8.055 -24.062 -36.156 1 44.47 234 PRO A C 1
ATOM 1859 O O . PRO A 1 234 ? -7.238 -23.797 -37.031 1 44.47 234 PRO A O 1
ATOM 1862 N N . SER A 1 235 ? -9.094 -23.344 -36.062 1 45.62 235 SER A N 1
ATOM 1863 C CA . SER A 1 235 ? -9.242 -22.203 -36.938 1 45.62 235 SER A CA 1
ATOM 1864 C C . SER A 1 235 ? -8.398 -21.016 -36.5 1 45.62 235 SER A C 1
ATOM 1866 O O . SER A 1 235 ? -8.141 -20.859 -35.281 1 45.62 235 SER A O 1
ATOM 1868 N N . SER A 1 236 ? -7.496 -20.328 -37.375 1 46.41 236 SER A N 1
ATOM 1869 C CA . SER A 1 236 ? -6.469 -19.281 -37.344 1 46.41 236 SER A CA 1
ATOM 1870 C C . SER A 1 236 ? -6.941 -18.047 -36.594 1 46.41 236 SER A C 1
ATOM 1872 O O . SER A 1 236 ? -7.566 -17.156 -37.188 1 46.41 236 SER A O 1
ATOM 1874 N N . SER A 1 237 ? -7.551 -18.156 -35.5 1 51.88 237 SER A N 1
ATOM 1875 C CA . SER A 1 237 ? -7.793 -16.828 -34.938 1 51.88 237 SER A CA 1
ATOM 1876 C C . SER A 1 237 ? -6.488 -16.062 -34.781 1 51.88 237 SER A C 1
ATOM 1878 O O . SER A 1 237 ? -5.457 -16.625 -34.406 1 51.88 237 SER A O 1
ATOM 1880 N N . ASP A 1 238 ? -6.312 -14.922 -35.469 1 60.97 238 ASP A N 1
ATOM 1881 C CA . ASP A 1 238 ? -5.191 -13.992 -35.438 1 60.97 238 ASP A CA 1
ATOM 1882 C C . ASP A 1 238 ? -4.941 -13.453 -34.031 1 60.97 238 ASP A C 1
ATOM 1884 O O . ASP A 1 238 ? -5.695 -12.602 -33.562 1 60.97 238 ASP A O 1
ATOM 1888 N N . LEU A 1 239 ? -4.172 -14.172 -33.219 1 64.5 239 LEU A N 1
ATOM 1889 C CA . LEU A 1 239 ? -3.744 -13.797 -31.891 1 64.5 239 LEU A CA 1
ATOM 1890 C C . LEU A 1 239 ? -3.502 -12.289 -31.797 1 64.5 239 LEU A C 1
ATOM 1892 O O . LEU A 1 239 ? -3.797 -11.672 -30.766 1 64.5 239 LEU A O 1
ATOM 1896 N N . ALA A 1 240 ? -3.15 -11.805 -32.906 1 68.38 240 ALA A N 1
ATOM 1897 C CA . ALA A 1 240 ? -2.842 -10.375 -32.906 1 68.38 240 ALA A CA 1
ATOM 1898 C C . ALA A 1 240 ? -4.117 -9.539 -32.844 1 68.38 240 ALA A C 1
ATOM 1900 O O . ALA A 1 240 ? -4.172 -8.555 -32.094 1 68.38 240 ALA A O 1
ATOM 1901 N N . THR A 1 241 ? -5.059 -9.938 -33.562 1 75.38 241 THR A N 1
ATOM 1902 C CA . THR A 1 241 ? -6.309 -9.195 -33.562 1 75.38 241 THR A CA 1
ATOM 1903 C C . THR A 1 241 ? -7.023 -9.32 -32.219 1 75.38 241 THR A C 1
ATOM 1905 O O . THR A 1 241 ? -7.613 -8.359 -31.734 1 75.38 241 THR A O 1
ATOM 1908 N N . ASP A 1 242 ? -6.887 -10.453 -31.625 1 80.12 242 ASP A N 1
ATOM 1909 C CA . ASP A 1 242 ? -7.516 -10.688 -30.328 1 80.12 242 ASP A CA 1
ATOM 1910 C C . ASP A 1 242 ? -6.875 -9.812 -29.25 1 80.12 242 ASP A C 1
ATOM 1912 O O . ASP A 1 242 ? -7.574 -9.266 -28.406 1 80.12 242 ASP A O 1
ATOM 1916 N N . SER A 1 243 ? -5.617 -9.719 -29.438 1 80.38 243 SER A N 1
ATOM 1917 C CA . SER A 1 243 ? -4.902 -8.906 -28.453 1 80.38 243 SER A CA 1
ATOM 1918 C C . SER A 1 243 ? -5.301 -7.438 -28.547 1 80.38 243 SER A C 1
ATOM 1920 O O . SER A 1 243 ? -5.441 -6.758 -27.531 1 80.38 243 SER A O 1
ATOM 1922 N N . VAL A 1 244 ? -5.555 -7.004 -29.734 1 85.69 244 VAL A N 1
ATOM 1923 C CA . VAL A 1 244 ? -5.938 -5.613 -29.953 1 85.69 244 VAL A CA 1
ATOM 1924 C C . VAL A 1 244 ? -7.309 -5.352 -29.344 1 85.69 244 VAL A C 1
ATOM 1926 O O . VAL A 1 244 ? -7.527 -4.309 -28.719 1 85.69 244 VAL A O 1
ATOM 1929 N N . ARG A 1 245 ? -8.172 -6.266 -29.5 1 89.19 245 ARG A N 1
ATOM 1930 C CA . ARG A 1 245 ? -9.516 -6.098 -28.969 1 89.19 245 ARG A CA 1
ATOM 1931 C C . ARG A 1 245 ? -9.516 -6.145 -27.453 1 89.19 245 ARG A C 1
ATOM 1933 O O . ARG A 1 245 ? -10.234 -5.383 -26.797 1 89.19 245 ARG A O 1
ATOM 1940 N N . MET A 1 246 ? -8.805 -7.027 -26.922 1 90.19 246 MET A N 1
ATOM 1941 C CA . MET A 1 246 ? -8.672 -7.109 -25.469 1 90.19 246 MET A CA 1
ATOM 1942 C C . MET A 1 246 ? -8.094 -5.816 -24.891 1 90.19 246 MET A C 1
ATOM 1944 O O . MET A 1 246 ? -8.578 -5.305 -23.891 1 90.19 246 MET A O 1
ATOM 1948 N N . ASN A 1 247 ? -7.086 -5.328 -25.609 1 89.88 247 ASN A N 1
ATOM 1949 C CA . ASN A 1 247 ? -6.469 -4.07 -25.203 1 89.88 247 ASN A CA 1
ATOM 1950 C C . ASN A 1 247 ? -7.453 -2.91 -25.266 1 89.88 247 ASN A C 1
ATOM 1952 O O . ASN A 1 247 ? -7.434 -2.018 -24.422 1 89.88 247 ASN A O 1
ATOM 1956 N N . PHE A 1 248 ? -8.242 -3.006 -26.25 1 93.75 248 PHE A N 1
ATOM 1957 C CA . PHE A 1 248 ? -9.234 -1.956 -26.453 1 93.75 248 PHE A CA 1
ATOM 1958 C C . PHE A 1 248 ? -10.18 -1.874 -25.25 1 93.75 248 PHE A C 1
ATOM 1960 O O . PHE A 1 248 ? -10.391 -0.795 -24.688 1 93.75 248 PHE A O 1
ATOM 1967 N N . TYR A 1 249 ? -10.758 -2.943 -24.828 1 96.38 249 TYR A N 1
ATOM 1968 C CA . TYR A 1 249 ? -11.703 -2.953 -23.719 1 96.38 249 TYR A CA 1
ATOM 1969 C C . TYR A 1 249 ? -11.008 -2.641 -22.406 1 96.38 249 TYR A C 1
ATOM 1971 O O . TYR A 1 249 ? -11.586 -1.99 -21.531 1 96.38 249 TYR A O 1
ATOM 1979 N N . ARG A 1 250 ? -9.812 -3.137 -22.234 1 94.69 250 ARG A N 1
ATOM 1980 C CA . ARG A 1 250 ? -9.031 -2.824 -21.031 1 94.69 250 ARG A CA 1
ATOM 1981 C C . ARG A 1 250 ? -8.781 -1.324 -20.922 1 94.69 250 ARG A C 1
ATOM 1983 O O . ARG A 1 250 ? -8.914 -0.747 -19.844 1 94.69 250 ARG A O 1
ATOM 1990 N N . GLU A 1 251 ? -8.43 -0.732 -22.031 1 93.56 251 GLU A N 1
ATOM 1991 C CA . GLU A 1 251 ? -8.203 0.71 -22.078 1 93.56 251 GLU A CA 1
ATOM 1992 C C . GLU A 1 251 ? -9.469 1.476 -21.703 1 93.56 251 GLU A C 1
ATOM 1994 O O . GLU A 1 251 ? -9.414 2.461 -20.969 1 93.56 251 GLU A O 1
ATOM 1999 N N . LYS A 1 252 ? -10.578 1.037 -22.219 1 97 252 LYS A N 1
ATOM 2000 C CA . LYS A 1 252 ? -11.844 1.706 -21.906 1 97 252 LYS A CA 1
ATOM 2001 C C . LYS A 1 252 ? -12.195 1.571 -20.438 1 97 252 LYS A C 1
ATOM 2003 O O . LYS A 1 252 ? -12.75 2.496 -19.828 1 97 252 LYS A O 1
ATOM 2008 N N . ALA A 1 253 ? -11.914 0.384 -19.859 1 97.38 253 ALA A N 1
ATOM 2009 C CA . ALA A 1 253 ? -12.133 0.207 -18.422 1 97.38 253 ALA A CA 1
ATOM 2010 C C . ALA A 1 253 ? -11.344 1.234 -17.625 1 97.38 253 ALA A C 1
ATOM 2012 O O . ALA A 1 253 ? -11.891 1.876 -16.719 1 97.38 253 ALA A O 1
ATOM 2013 N N . VAL A 1 254 ? -10.062 1.453 -18 1 95.5 254 VAL A N 1
ATOM 2014 C CA . VAL A 1 254 ? -9.188 2.385 -17.297 1 95.5 254 VAL A CA 1
ATOM 2015 C C . VAL A 1 254 ? -9.688 3.814 -17.484 1 95.5 254 VAL A C 1
ATOM 2017 O O . VAL A 1 254 ? -9.703 4.609 -16.547 1 95.5 254 VAL A O 1
ATOM 2020 N N . GLN A 1 255 ? -10.117 4.098 -18.672 1 95.06 255 GLN A N 1
ATOM 2021 C CA . GLN A 1 255 ? -10.641 5.43 -18.953 1 95.06 255 GLN A CA 1
ATOM 2022 C C . GLN A 1 255 ? -11.883 5.719 -18.109 1 95.06 255 GLN A C 1
ATOM 2024 O O . GLN A 1 255 ? -12.086 6.848 -17.656 1 95.06 255 GLN A O 1
ATOM 2029 N N . CYS A 1 256 ? -12.734 4.727 -17.891 1 97.12 256 CYS A N 1
ATOM 2030 C CA . CYS A 1 256 ? -13.906 4.883 -17.031 1 97.12 256 CYS A CA 1
ATOM 2031 C C . CYS A 1 256 ? -13.484 5.168 -15.602 1 97.12 256 CYS A C 1
ATOM 2033 O O . CYS A 1 256 ? -14.062 6.043 -14.945 1 97.12 256 CYS A O 1
ATOM 2035 N N . MET A 1 257 ? -12.523 4.414 -15.109 1 95.81 257 MET A N 1
ATOM 2036 C CA . MET A 1 257 ? -12.055 4.566 -13.734 1 95.81 257 MET A CA 1
ATOM 2037 C C . MET A 1 257 ? -11.469 5.957 -13.508 1 95.81 257 MET A C 1
ATOM 2039 O O . MET A 1 257 ? -11.695 6.562 -12.453 1 95.81 257 MET A O 1
ATOM 2043 N N . ILE A 1 258 ? -10.727 6.426 -14.516 1 93.5 258 ILE A N 1
ATOM 2044 C CA . ILE A 1 258 ? -10.109 7.742 -14.422 1 93.5 258 ILE A CA 1
ATOM 2045 C C . ILE A 1 258 ? -11.188 8.82 -14.484 1 93.5 258 ILE A C 1
ATOM 2047 O O . ILE A 1 258 ? -11.203 9.742 -13.664 1 93.5 258 ILE A O 1
ATOM 2051 N N . LEU A 1 259 ? -12.078 8.695 -15.453 1 93.38 259 LEU A N 1
ATOM 2052 C CA . LEU A 1 259 ? -13.148 9.68 -15.625 1 93.38 259 LEU A CA 1
ATOM 2053 C C . LEU A 1 259 ? -14.016 9.766 -14.367 1 93.38 259 LEU A C 1
ATOM 2055 O O . LEU A 1 259 ? -14.414 10.852 -13.961 1 93.38 259 LEU A O 1
ATOM 2059 N N . ALA A 1 260 ? -14.32 8.641 -13.797 1 94.38 260 ALA A N 1
ATOM 2060 C CA . ALA A 1 260 ? -15.141 8.594 -12.586 1 94.38 260 ALA A CA 1
ATOM 2061 C C . ALA A 1 260 ? -14.352 9.062 -11.375 1 94.38 260 ALA A C 1
ATOM 2063 O O . ALA A 1 260 ? -14.93 9.305 -10.305 1 94.38 260 ALA A O 1
ATOM 2064 N N . ASN A 1 261 ? -13 9.273 -11.531 1 92.69 261 ASN A N 1
ATOM 2065 C CA . ASN A 1 261 ? -12.086 9.602 -10.438 1 92.69 261 ASN A CA 1
ATOM 2066 C C . ASN A 1 261 ? -12.117 8.547 -9.344 1 92.69 261 ASN A C 1
ATOM 2068 O O . ASN A 1 261 ? -12.695 8.758 -8.273 1 92.69 261 ASN A O 1
ATOM 2072 N N . TYR A 1 262 ? -11.383 7.504 -9.539 1 94.88 262 TYR A N 1
ATOM 2073 C CA . TYR A 1 262 ? -11.438 6.348 -8.648 1 94.88 262 TYR A CA 1
ATOM 2074 C C . TYR A 1 262 ? -10.938 6.711 -7.258 1 94.88 262 TYR A C 1
ATOM 2076 O O . TYR A 1 262 ? -11.188 5.988 -6.289 1 94.88 262 TYR A O 1
ATOM 2084 N N . THR A 1 263 ? -10.258 7.82 -7.027 1 93.44 263 THR A N 1
ATOM 2085 C CA . THR A 1 263 ? -9.766 8.203 -5.707 1 93.44 263 THR A CA 1
ATOM 2086 C C . THR A 1 263 ? -10.898 8.789 -4.863 1 93.44 263 THR A C 1
ATOM 2088 O O . THR A 1 263 ? -10.773 8.898 -3.643 1 93.44 263 THR A O 1
ATOM 2091 N N . LYS A 1 264 ? -11.961 9.203 -5.566 1 92.69 264 LYS A N 1
ATOM 2092 C CA . LYS A 1 264 ? -13.164 9.586 -4.832 1 92.69 264 LYS A CA 1
ATOM 2093 C C . LYS A 1 264 ? -13.977 8.352 -4.43 1 92.69 264 LYS A C 1
ATOM 2095 O O . LYS A 1 264 ? -14.891 8.445 -3.607 1 92.69 264 LYS A O 1
ATOM 2100 N N . THR A 1 265 ? -13.688 7.223 -5.004 1 95.75 265 THR A N 1
ATOM 2101 C CA . THR A 1 265 ? -14.219 5.898 -4.695 1 95.75 265 THR A CA 1
ATOM 2102 C C . THR A 1 265 ? -15.734 5.859 -4.883 1 95.75 265 THR A C 1
ATOM 2104 O O . THR A 1 265 ? -16.469 5.473 -3.973 1 95.75 265 THR A O 1
ATOM 2107 N N . PRO A 1 266 ? -16.188 6.242 -6.051 1 95.81 266 PRO A N 1
ATOM 2108 C CA . PRO A 1 266 ? -17.625 6.051 -6.312 1 95.81 266 PRO A CA 1
ATOM 2109 C C . PRO A 1 266 ? -18.047 4.59 -6.23 1 95.81 266 PRO A C 1
ATOM 2111 O O . PRO A 1 266 ? -17.203 3.693 -6.234 1 95.81 266 PRO A O 1
ATOM 2114 N N . PRO A 1 267 ? -19.344 4.371 -6.145 1 94.56 267 PRO A N 1
ATOM 2115 C CA . PRO A 1 267 ? -19.812 2.984 -6.133 1 94.56 267 PRO A CA 1
ATOM 2116 C C . PRO A 1 267 ? -19.25 2.162 -7.293 1 94.56 267 PRO A C 1
ATOM 2118 O O . PRO A 1 267 ? -19.047 2.691 -8.383 1 94.56 267 PRO A O 1
ATOM 2121 N N . TYR A 1 268 ? -18.922 0.891 -7.102 1 97 268 TYR A N 1
ATOM 2122 C CA . TYR A 1 268 ? -18.438 -0.088 -8.07 1 97 268 TYR A CA 1
ATOM 2123 C C . TYR A 1 268 ? -16.938 0.004 -8.234 1 97 268 TYR A C 1
ATOM 2125 O O . TYR A 1 268 ? -16.344 -0.722 -9.039 1 97 268 TYR A O 1
ATOM 2133 N N . THR A 1 269 ? -16.25 0.885 -7.523 1 98.38 269 THR A N 1
ATOM 2134 C CA . THR A 1 269 ? -14.812 1.09 -7.676 1 98.38 269 THR A CA 1
ATOM 2135 C C . THR A 1 269 ? -14.055 -0.214 -7.445 1 98.38 269 THR A C 1
ATOM 2137 O O . THR A 1 269 ? -13.203 -0.596 -8.258 1 98.38 269 THR A O 1
ATOM 2140 N N . ILE A 1 270 ? -14.359 -0.948 -6.395 1 98.5 270 ILE A N 1
ATOM 2141 C CA . ILE A 1 270 ? -13.617 -2.154 -6.051 1 98.5 270 ILE A CA 1
ATOM 2142 C C . ILE A 1 270 ? -13.883 -3.238 -7.094 1 98.5 270 ILE A C 1
ATOM 2144 O O . ILE A 1 270 ? -12.961 -3.943 -7.512 1 98.5 270 ILE A O 1
ATOM 2148 N N . GLU A 1 271 ? -15.172 -3.365 -7.566 1 98.44 271 GLU A N 1
ATOM 2149 C CA . GLU A 1 271 ? -15.492 -4.32 -8.617 1 98.44 271 GLU A CA 1
ATOM 2150 C C . GLU A 1 271 ? -14.703 -4.027 -9.891 1 98.44 271 GLU A C 1
ATOM 2152 O O . GLU A 1 271 ? -14.156 -4.938 -10.516 1 98.44 271 GLU A O 1
ATOM 2157 N N . ALA A 1 272 ? -14.688 -2.746 -10.25 1 98.62 272 ALA A N 1
ATOM 2158 C CA . ALA A 1 272 ? -13.961 -2.336 -11.445 1 98.62 272 ALA A CA 1
ATOM 2159 C C . ALA A 1 272 ? -12.477 -2.668 -11.328 1 98.62 272 ALA A C 1
ATOM 2161 O O . ALA A 1 272 ? -11.883 -3.236 -12.25 1 98.62 272 ALA A O 1
ATOM 2162 N N . PHE A 1 273 ? -11.906 -2.385 -10.18 1 98.69 273 PHE A N 1
ATOM 2163 C CA . PHE A 1 273 ? -10.477 -2.605 -9.969 1 98.69 273 PHE A CA 1
ATOM 2164 C C . PHE A 1 273 ? -10.156 -4.094 -9.945 1 98.69 273 PHE A C 1
ATOM 2166 O O . PHE A 1 273 ? -9.125 -4.523 -10.469 1 98.69 273 PHE A O 1
ATOM 2173 N N . LEU A 1 274 ? -10.992 -4.895 -9.32 1 98.38 274 LEU A N 1
ATOM 2174 C CA . LEU A 1 274 ? -10.742 -6.328 -9.227 1 98.38 274 LEU A CA 1
ATOM 2175 C C . LEU A 1 274 ? -10.82 -6.984 -10.602 1 98.38 274 LEU A C 1
ATOM 2177 O O . LEU A 1 274 ? -9.961 -7.805 -10.953 1 98.38 274 LEU A O 1
ATOM 2181 N N . LEU A 1 275 ? -11.844 -6.613 -11.375 1 98 275 LEU A N 1
ATOM 2182 C CA . LEU A 1 275 ? -11.938 -7.172 -12.719 1 98 275 LEU A CA 1
ATOM 2183 C C . LEU A 1 275 ? -10.797 -6.66 -13.594 1 98 275 LEU A C 1
ATOM 2185 O O . LEU A 1 275 ? -10.227 -7.418 -14.383 1 98 275 LEU A O 1
ATOM 2189 N N . TYR A 1 276 ? -10.516 -5.352 -13.516 1 97.44 276 TYR A N 1
ATOM 2190 C CA . TYR A 1 276 ? -9.375 -4.801 -14.242 1 97.44 276 TYR A CA 1
ATOM 2191 C C . TYR A 1 276 ? -8.086 -5.539 -13.883 1 97.44 276 TYR A C 1
ATOM 2193 O O . TYR A 1 276 ? -7.297 -5.883 -14.766 1 97.44 276 TYR A O 1
ATOM 2201 N N . PHE A 1 277 ? -7.871 -5.812 -12.609 1 96.88 277 PHE A N 1
ATOM 2202 C CA . PHE A 1 277 ? -6.73 -6.598 -12.156 1 96.88 277 PHE A CA 1
ATOM 2203 C C . PHE A 1 277 ? -6.652 -7.926 -12.898 1 96.88 277 PHE A C 1
ATOM 2205 O O . PHE A 1 277 ? -5.578 -8.336 -13.336 1 96.88 277 PHE A O 1
ATOM 2212 N N . GLY A 1 278 ? -7.82 -8.562 -12.938 1 94.31 278 GLY A N 1
ATOM 2213 C CA . GLY A 1 278 ? -7.867 -9.828 -13.656 1 94.31 278 GLY A CA 1
ATOM 2214 C C . GLY A 1 278 ? -7.371 -9.719 -15.086 1 94.31 278 GLY A C 1
ATOM 2215 O O . GLY A 1 278 ? -6.656 -10.594 -15.562 1 94.31 278 GLY A O 1
ATOM 2216 N N . THR A 1 279 ? -7.711 -8.641 -15.766 1 94 279 THR A N 1
ATOM 2217 C CA . THR A 1 279 ? -7.293 -8.445 -17.141 1 94 279 THR A CA 1
ATOM 2218 C C . THR A 1 279 ? -5.777 -8.266 -17.234 1 94 279 THR A C 1
ATOM 2220 O O . THR A 1 279 ? -5.148 -8.727 -18.188 1 94 279 THR A O 1
ATOM 2223 N N . GLU A 1 280 ? -5.188 -7.578 -16.25 1 93.38 280 GLU A N 1
ATOM 2224 C CA . GLU A 1 280 ? -3.744 -7.359 -16.219 1 93.38 280 GLU A CA 1
ATOM 2225 C C . GLU A 1 280 ? -3 -8.625 -15.805 1 93.38 280 GLU A C 1
ATOM 2227 O O . GLU A 1 280 ? -1.946 -8.945 -16.359 1 93.38 280 GLU A O 1
ATOM 2232 N N . PHE A 1 281 ? -3.498 -9.32 -14.891 1 91.25 281 PHE A N 1
ATOM 2233 C CA . PHE A 1 281 ? -2.854 -10.484 -14.281 1 91.25 281 PHE A CA 1
ATOM 2234 C C . PHE A 1 281 ? -2.65 -11.594 -15.312 1 91.25 281 PHE A C 1
ATOM 2236 O O . PHE A 1 281 ? -1.63 -12.281 -15.289 1 91.25 281 PHE A O 1
ATOM 2243 N N . VAL A 1 282 ? -3.6 -11.75 -16.172 1 87.62 282 VAL A N 1
ATOM 2244 C CA . VAL A 1 282 ? -3.588 -12.891 -17.094 1 87.62 282 VAL A CA 1
ATOM 2245 C C . VAL A 1 282 ? -2.713 -12.578 -18.297 1 87.62 282 VAL A C 1
ATOM 2247 O O . VAL A 1 282 ? -2.463 -13.445 -19.141 1 87.62 282 VAL A O 1
ATOM 2250 N N . ARG A 1 283 ? -2.17 -11.391 -18.375 1 85.56 283 ARG A N 1
ATOM 2251 C CA . ARG A 1 283 ? -1.37 -10.984 -19.531 1 85.56 283 ARG A CA 1
ATOM 2252 C C . ARG A 1 283 ? 0.012 -11.625 -19.5 1 85.56 283 ARG A C 1
ATOM 2254 O O . ARG A 1 283 ? 0.681 -11.734 -20.516 1 85.56 283 ARG A O 1
ATOM 2261 N N . SER A 1 284 ? 0.438 -12 -18.281 1 85.88 284 SER A N 1
ATOM 2262 C CA . SER A 1 284 ? 1.79 -12.539 -18.172 1 85.88 284 SER A CA 1
ATOM 2263 C C . SER A 1 284 ? 1.794 -13.883 -17.438 1 85.88 284 SER A C 1
ATOM 2265 O O . SER A 1 284 ? 1.05 -14.078 -16.484 1 85.88 284 SER A O 1
ATOM 2267 N N . VAL A 1 285 ? 2.635 -14.758 -17.953 1 87.31 285 VAL A N 1
ATOM 2268 C CA . VAL A 1 285 ? 2.801 -16.047 -17.312 1 87.31 285 VAL A CA 1
ATOM 2269 C C . VAL A 1 285 ? 3.807 -15.93 -16.172 1 87.31 285 VAL A C 1
ATOM 2271 O O . VAL A 1 285 ? 3.822 -16.766 -15.25 1 87.31 285 VAL A O 1
ATOM 2274 N N . ASP A 1 286 ? 4.641 -14.898 -16.219 1 90.5 286 ASP A N 1
ATOM 2275 C CA . ASP A 1 286 ? 5.625 -14.664 -15.164 1 90.5 286 ASP A CA 1
ATOM 2276 C C . ASP A 1 286 ? 5.098 -13.672 -14.133 1 90.5 286 ASP A C 1
ATOM 2278 O O . ASP A 1 286 ? 4.176 -12.906 -14.414 1 90.5 286 ASP A O 1
ATOM 2282 N N . SER A 1 287 ? 5.664 -13.75 -12.961 1 90.81 287 SER A N 1
ATOM 2283 C CA . SER A 1 287 ? 5.328 -12.789 -11.914 1 90.81 287 SER A CA 1
ATOM 2284 C C . SER A 1 287 ? 5.723 -11.367 -12.32 1 90.81 287 SER A C 1
ATOM 2286 O O . SER A 1 287 ? 6.805 -11.148 -12.859 1 90.81 287 SER A O 1
ATOM 2288 N N . GLN A 1 288 ? 4.773 -10.461 -12.117 1 89.56 288 GLN A N 1
ATOM 2289 C CA . GLN A 1 288 ? 5.039 -9.062 -12.414 1 89.56 288 GLN A CA 1
ATOM 2290 C C . GLN A 1 288 ? 4.93 -8.195 -11.156 1 89.56 288 GLN A C 1
ATOM 2292 O O . GLN A 1 288 ? 3.922 -8.25 -10.453 1 89.56 288 GLN A O 1
ATOM 2297 N N . PHE A 1 289 ? 5.941 -7.375 -10.914 1 92.44 289 PHE A N 1
ATOM 2298 C CA . PHE A 1 289 ? 5.918 -6.473 -9.766 1 92.44 289 PHE A CA 1
ATOM 2299 C C . PHE A 1 289 ? 4.766 -5.48 -9.883 1 92.44 289 PHE A C 1
ATOM 2301 O O . PHE A 1 289 ? 4.164 -5.102 -8.875 1 92.44 289 PHE A O 1
ATOM 2308 N N . SER A 1 290 ? 4.449 -5.082 -11.078 1 91.94 290 SER A N 1
ATOM 2309 C CA . SER A 1 290 ? 3.385 -4.109 -11.305 1 91.94 290 SER A CA 1
ATOM 2310 C C . SER A 1 290 ? 2.049 -4.625 -10.773 1 91.94 290 SER A C 1
ATOM 2312 O O . SER A 1 290 ? 1.192 -3.836 -10.367 1 91.94 290 SER A O 1
ATOM 2314 N N . VAL A 1 291 ? 1.911 -5.941 -10.805 1 91.19 291 VAL A N 1
ATOM 2315 C CA . VAL A 1 291 ? 0.702 -6.547 -10.258 1 91.19 291 VAL A CA 1
ATOM 2316 C C . VAL A 1 291 ? 0.672 -6.367 -8.742 1 91.19 291 VAL A C 1
ATOM 2318 O O . VAL A 1 291 ? -0.374 -6.055 -8.172 1 91.19 291 VAL A O 1
ATOM 2321 N N . TYR A 1 292 ? 1.807 -6.562 -8.109 1 94.19 292 TYR A N 1
ATOM 2322 C CA . TYR A 1 292 ? 1.977 -6.301 -6.688 1 94.19 292 TYR A CA 1
ATOM 2323 C C . TYR A 1 292 ? 1.614 -4.855 -6.355 1 94.19 292 TYR A C 1
ATOM 2325 O O . TYR A 1 292 ? 0.949 -4.594 -5.352 1 94.19 292 TYR A O 1
ATOM 2333 N N . MET A 1 293 ? 1.933 -3.959 -7.207 1 95.75 293 MET A N 1
ATOM 2334 C CA . MET A 1 293 ? 1.635 -2.541 -7.027 1 95.75 293 MET A CA 1
ATOM 2335 C C . MET A 1 293 ? 0.14 -2.277 -7.168 1 95.75 293 MET A C 1
ATOM 2337 O O . MET A 1 293 ? -0.441 -1.533 -6.375 1 95.75 293 MET A O 1
ATOM 2341 N N . LEU A 1 294 ? -0.427 -2.863 -8.172 1 96.31 294 LEU A N 1
ATOM 2342 C CA . LEU A 1 294 ? -1.854 -2.688 -8.414 1 96.31 294 LEU A CA 1
ATOM 2343 C C . LEU A 1 294 ? -2.676 -3.182 -7.234 1 96.31 294 LEU A C 1
ATOM 2345 O O . LEU A 1 294 ? -3.658 -2.545 -6.844 1 96.31 294 LEU A O 1
ATOM 2349 N N . VAL A 1 295 ? -2.271 -4.297 -6.664 1 97.69 295 VAL A N 1
ATOM 2350 C CA . VAL A 1 295 ? -2.982 -4.84 -5.512 1 97.69 295 VAL A CA 1
ATOM 2351 C C . VAL A 1 295 ? -2.863 -3.881 -4.328 1 97.69 295 VAL A C 1
ATOM 2353 O O . VAL A 1 295 ? -3.807 -3.727 -3.551 1 97.69 295 VAL A O 1
ATOM 2356 N N . GLY A 1 296 ? -1.68 -3.279 -4.195 1 97.56 296 GLY A N 1
ATOM 2357 C CA . GLY A 1 296 ? -1.542 -2.264 -3.164 1 97.56 296 GLY A CA 1
ATOM 2358 C C . GLY A 1 296 ? -2.559 -1.146 -3.287 1 97.56 296 GLY A C 1
ATOM 2359 O O . GLY A 1 296 ? -3.113 -0.689 -2.285 1 97.56 296 GLY A O 1
ATOM 2360 N N . MET A 1 297 ? -2.809 -0.716 -4.492 1 97.56 297 MET A N 1
ATOM 2361 C CA . MET A 1 297 ? -3.811 0.319 -4.734 1 97.56 297 MET A CA 1
ATOM 2362 C C . MET A 1 297 ? -5.199 -0.162 -4.332 1 97.56 297 MET A C 1
ATOM 2364 O O . MET A 1 297 ? -5.957 0.578 -3.701 1 97.56 297 MET A O 1
ATOM 2368 N N . ILE A 1 298 ? -5.52 -1.374 -4.66 1 98.56 298 ILE A N 1
ATOM 2369 C CA . ILE A 1 298 ? -6.828 -1.932 -4.352 1 98.56 298 ILE A CA 1
ATOM 2370 C C . ILE A 1 298 ? -7.027 -1.969 -2.836 1 98.56 298 ILE A C 1
ATOM 2372 O O . ILE A 1 298 ? -8.094 -1.597 -2.334 1 98.56 298 ILE A O 1
ATOM 2376 N N . VAL A 1 299 ? -6.016 -2.402 -2.117 1 98.56 299 VAL A N 1
ATOM 2377 C CA . VAL A 1 299 ? -6.098 -2.5 -0.664 1 98.56 299 VAL A CA 1
ATOM 2378 C C . VAL A 1 299 ? -6.371 -1.12 -0.068 1 98.56 299 VAL A C 1
ATOM 2380 O O . VAL A 1 299 ? -7.238 -0.97 0.796 1 98.56 299 VAL A O 1
ATOM 2383 N N . ARG A 1 300 ? -5.699 -0.104 -0.518 1 98.12 300 ARG A N 1
ATOM 2384 C CA . ARG A 1 300 ? -5.871 1.234 0.037 1 98.12 300 ARG A CA 1
ATOM 2385 C C . ARG A 1 300 ? -7.23 1.812 -0.332 1 98.12 300 ARG A C 1
ATOM 2387 O O . ARG A 1 300 ? -7.832 2.549 0.453 1 98.12 300 ARG A O 1
ATOM 2394 N N . LEU A 1 301 ? -7.711 1.483 -1.541 1 98.38 301 LEU A N 1
ATOM 2395 C CA . LEU A 1 301 ? -9.07 1.872 -1.913 1 98.38 301 LEU A CA 1
ATOM 2396 C C . LEU A 1 301 ? -10.094 1.225 -0.986 1 98.38 301 LEU A C 1
ATOM 2398 O O . LEU A 1 301 ? -11.062 1.866 -0.583 1 98.38 301 LEU A O 1
ATOM 2402 N N . CYS A 1 302 ? -9.859 -0.024 -0.662 1 98.44 302 CYS A N 1
ATOM 2403 C CA . CYS A 1 302 ? -10.75 -0.724 0.258 1 98.44 302 CYS A CA 1
ATOM 2404 C C . CYS A 1 302 ? -10.75 -0.055 1.628 1 98.44 302 CYS A C 1
ATOM 2406 O O . CYS A 1 302 ? -11.805 0.116 2.236 1 98.44 302 CYS A O 1
ATOM 2408 N N . PHE A 1 303 ? -9.57 0.313 2.107 1 97.5 303 PHE A N 1
ATOM 2409 C CA . PHE A 1 303 ? -9.5 1.021 3.379 1 97.5 303 PHE A CA 1
ATOM 2410 C C . PHE A 1 303 ? -10.273 2.33 3.316 1 97.5 303 PHE A C 1
ATOM 2412 O O . PHE A 1 303 ? -11.039 2.65 4.23 1 97.5 303 PHE A O 1
ATOM 2419 N N . ARG A 1 304 ? -10.078 3.025 2.205 1 97.12 304 ARG A N 1
ATOM 2420 C CA . ARG A 1 304 ? -10.758 4.301 2.016 1 97.12 304 ARG A CA 1
ATOM 2421 C C . ARG A 1 304 ? -12.273 4.133 2.078 1 97.12 304 ARG A C 1
ATOM 2423 O O . ARG A 1 304 ? -12.984 5.008 2.582 1 97.12 304 ARG A O 1
ATOM 2430 N N . MET A 1 305 ? -12.734 3.025 1.597 1 97.19 305 MET A N 1
ATOM 2431 C CA . MET A 1 305 ? -14.172 2.791 1.491 1 97.19 305 MET A CA 1
ATOM 2432 C C . MET A 1 305 ? -14.695 2.078 2.73 1 97.19 305 MET A C 1
ATOM 2434 O O . MET A 1 305 ? -15.891 1.798 2.83 1 97.19 305 MET A O 1
ATOM 2438 N N . GLY A 1 306 ? -13.875 1.668 3.658 1 96.62 306 GLY A N 1
ATOM 2439 C CA . GLY A 1 306 ? -14.289 1.085 4.922 1 96.62 306 GLY A CA 1
ATOM 2440 C C . GLY A 1 306 ? -14.555 -0.407 4.836 1 96.62 306 GLY A C 1
ATOM 2441 O O . GLY A 1 306 ? -15.281 -0.965 5.66 1 96.62 306 GLY A O 1
ATOM 2442 N N . TYR A 1 307 ? -13.945 -1.098 3.824 1 98.06 307 TYR A N 1
ATOM 2443 C CA . TYR A 1 307 ? -14.172 -2.529 3.65 1 98.06 307 TYR A CA 1
ATOM 2444 C C . TYR A 1 307 ? -13.57 -3.318 4.809 1 98.06 307 TYR A C 1
ATOM 2446 O O . TYR A 1 307 ? -13.938 -4.473 5.035 1 98.06 307 TYR A O 1
ATOM 2454 N N . HIS A 1 308 ? -12.586 -2.803 5.539 1 97 308 HIS A N 1
ATOM 2455 C CA . HIS A 1 308 ? -11.906 -3.498 6.629 1 97 308 HIS A CA 1
ATOM 2456 C C . HIS A 1 308 ? -12.75 -3.479 7.898 1 97 308 HIS A C 1
ATOM 2458 O O . HIS A 1 308 ? -12.383 -4.098 8.898 1 97 308 HIS A O 1
ATOM 2464 N N . ARG A 1 309 ? -13.852 -2.771 7.848 1 96.56 309 ARG A N 1
ATOM 2465 C CA . ARG A 1 309 ? -14.812 -2.768 8.945 1 96.56 309 ARG A CA 1
ATOM 2466 C C . ARG A 1 309 ? -16.094 -3.502 8.562 1 96.56 309 ARG A C 1
ATOM 2468 O O . ARG A 1 309 ? -16.609 -3.316 7.457 1 96.56 309 ARG A O 1
ATOM 2475 N N . ASP A 1 310 ? -16.562 -4.34 9.461 1 96.56 310 ASP A N 1
ATOM 2476 C CA . ASP A 1 310 ? -17.75 -5.105 9.133 1 96.56 310 ASP A CA 1
ATOM 2477 C C . ASP A 1 310 ? -18.938 -4.188 8.852 1 96.56 310 ASP A C 1
ATOM 2479 O O . ASP A 1 310 ? -19.203 -3.252 9.617 1 96.56 310 ASP A O 1
ATOM 2483 N N . PRO A 1 311 ? -19.672 -4.422 7.82 1 95.31 311 PRO A N 1
ATOM 2484 C CA . PRO A 1 311 ? -20.75 -3.516 7.406 1 95.31 311 PRO A CA 1
ATOM 2485 C C . PRO A 1 311 ? -21.891 -3.457 8.414 1 95.31 311 PRO A C 1
ATOM 2487 O O . PRO A 1 311 ? -22.672 -2.51 8.398 1 95.31 311 PRO A O 1
ATOM 2490 N N . SER A 1 312 ? -22.031 -4.445 9.258 1 92.69 312 SER A N 1
ATOM 2491 C CA . SER A 1 312 ? -23.078 -4.441 10.266 1 92.69 312 SER A CA 1
ATOM 2492 C C . SER A 1 312 ? -22.938 -3.254 11.211 1 92.69 312 SER A C 1
ATOM 2494 O O . SER A 1 312 ? -23.906 -2.869 11.883 1 92.69 312 SER A O 1
ATOM 2496 N N . ARG A 1 313 ? -21.797 -2.609 11.219 1 89.38 313 ARG A N 1
ATOM 2497 C CA . ARG A 1 313 ? -21.531 -1.47 12.094 1 89.38 313 ARG A CA 1
ATOM 2498 C C . ARG A 1 313 ? -22.094 -0.183 11.5 1 89.38 313 ARG A C 1
ATOM 2500 O O . ARG A 1 313 ? -22.188 0.831 12.195 1 89.38 313 ARG A O 1
ATOM 2507 N N . PHE A 1 314 ? -22.453 -0.243 10.211 1 91.06 314 PHE A N 1
ATOM 2508 C CA . PHE A 1 314 ? -22.859 0.959 9.492 1 91.06 314 PHE A CA 1
ATOM 2509 C C . PHE A 1 314 ? -24.297 0.842 9.016 1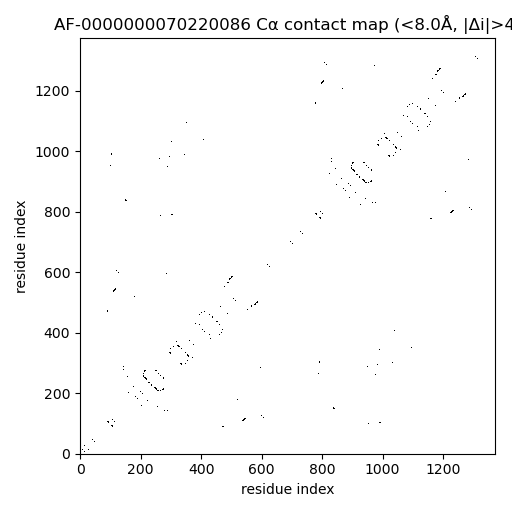 91.06 314 PHE A C 1
ATOM 2511 O O . PHE A 1 314 ? -24.578 0.171 8.016 1 91.06 314 PHE A O 1
ATOM 2518 N N . PRO A 1 315 ? -25.188 1.571 9.555 1 88.5 315 PRO A N 1
ATOM 2519 C CA . PRO A 1 315 ? -26.609 1.438 9.242 1 88.5 315 PRO A CA 1
ATOM 2520 C C . PRO A 1 315 ? -26.938 1.836 7.805 1 88.5 315 PRO A C 1
ATOM 2522 O O . PRO A 1 315 ? -27.969 1.415 7.258 1 88.5 315 PRO A O 1
ATOM 2525 N N . ASN A 1 316 ? -26.125 2.602 7.207 1 89.12 316 ASN A N 1
ATOM 2526 C CA . ASN A 1 316 ? -26.406 3.066 5.852 1 89.12 316 ASN A CA 1
ATOM 2527 C C . ASN A 1 316 ? -26 2.027 4.809 1 89.12 316 ASN A C 1
ATOM 2529 O O . ASN A 1 316 ? -26.203 2.24 3.611 1 89.12 316 ASN A O 1
ATOM 2533 N N . ILE A 1 317 ? -25.516 0.926 5.238 1 93.69 317 ILE A N 1
ATOM 2534 C CA . ILE A 1 317 ? -25.172 -0.165 4.332 1 93.69 317 ILE A CA 1
ATOM 2535 C C . ILE A 1 317 ? -26.203 -1.293 4.477 1 93.69 317 ILE A C 1
ATOM 2537 O O . ILE A 1 317 ? -26.328 -1.881 5.555 1 93.69 317 ILE A O 1
ATOM 2541 N N . SER A 1 318 ? -26.922 -1.62 3.406 1 95.38 318 SER A N 1
ATOM 2542 C CA . SER A 1 318 ? -27.938 -2.66 3.447 1 95.38 318 SER A CA 1
ATOM 2543 C C . SER A 1 318 ? -27.328 -4.035 3.666 1 95.38 318 SER A C 1
ATOM 2545 O O . SER A 1 318 ? -26.141 -4.246 3.371 1 95.38 318 SER A O 1
ATOM 2547 N N . PRO A 1 319 ? -28.062 -4.961 4.164 1 96.19 319 PRO A N 1
ATOM 2548 C CA . PRO A 1 319 ? -27.547 -6.32 4.348 1 96.19 319 PRO A CA 1
ATOM 2549 C C . PRO A 1 319 ? -27.047 -6.941 3.047 1 96.19 319 PRO A C 1
ATOM 2551 O O . PRO A 1 319 ? -26.016 -7.633 3.045 1 96.19 319 PRO A O 1
ATOM 2554 N N . TYR A 1 320 ? -27.797 -6.676 1.952 1 96.44 320 TYR A N 1
ATOM 2555 C CA . TYR A 1 320 ? -27.391 -7.145 0.634 1 96.44 320 TYR A CA 1
ATOM 2556 C C . TYR A 1 320 ? -26 -6.629 0.279 1 96.44 320 TYR A C 1
ATOM 2558 O O . TYR A 1 320 ? -25.109 -7.41 -0.069 1 96.44 320 TYR A O 1
ATOM 2566 N N . ARG A 1 321 ? -25.797 -5.32 0.395 1 96 321 ARG A N 1
ATOM 2567 C CA . ARG A 1 321 ? -24.516 -4.703 0.075 1 96 321 ARG A CA 1
ATOM 2568 C C . ARG A 1 321 ? -23.438 -5.152 1.053 1 96 321 ARG A C 1
ATOM 2570 O O . ARG A 1 321 ? -22.266 -5.312 0.672 1 96 321 ARG A O 1
ATOM 2577 N N . GLY A 1 322 ? -23.859 -5.289 2.318 1 97.19 322 GLY A N 1
ATOM 2578 C CA . GLY A 1 322 ? -22.922 -5.746 3.336 1 97.19 322 GLY A CA 1
ATOM 2579 C C . GLY A 1 322 ? -22.328 -7.109 3.031 1 97.19 322 GLY A C 1
ATOM 2580 O O . GLY A 1 322 ? -21.125 -7.32 3.182 1 97.19 322 GLY A O 1
ATOM 2581 N N . GLU A 1 323 ? -23.156 -8.039 2.568 1 97.88 323 GLU A N 1
ATOM 2582 C CA . GLU A 1 323 ? -22.672 -9.375 2.225 1 97.88 323 GLU A CA 1
ATOM 2583 C C . GLU A 1 323 ? -21.703 -9.328 1.05 1 97.88 323 GLU A C 1
ATOM 2585 O O . GLU A 1 323 ? -20.688 -10.031 1.049 1 97.88 323 GLU A O 1
ATOM 2590 N N . LEU A 1 324 ? -22.016 -8.547 0.067 1 97.5 324 LEU A N 1
ATOM 2591 C CA . LEU A 1 324 ? -21.125 -8.414 -1.086 1 97.5 324 LEU A CA 1
ATOM 2592 C C . LEU A 1 324 ? -19.781 -7.801 -0.68 1 97.5 324 LEU A C 1
ATOM 2594 O O . LEU A 1 324 ? -18.75 -8.156 -1.233 1 97.5 324 LEU A O 1
ATOM 2598 N N . ARG A 1 325 ? -19.812 -6.816 0.282 1 97.75 325 ARG A N 1
ATOM 2599 C CA . ARG A 1 325 ? -18.578 -6.223 0.795 1 97.75 325 ARG A CA 1
ATOM 2600 C C . ARG A 1 325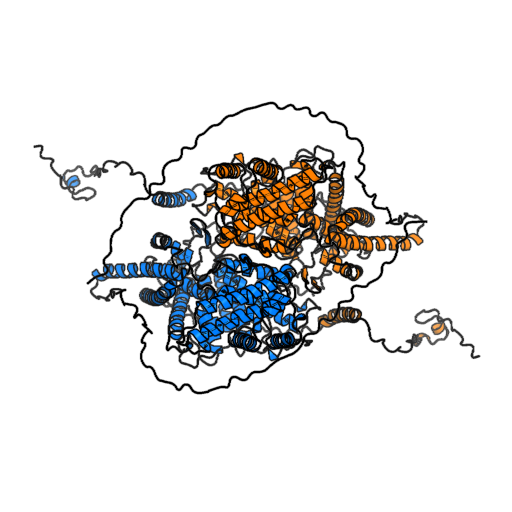 ? -17.703 -7.273 1.471 1 97.75 325 ARG A C 1
ATOM 2602 O O . ARG A 1 325 ? -16.484 -7.289 1.282 1 97.75 325 ARG A O 1
ATOM 2609 N N . ARG A 1 326 ? -18.328 -8.164 2.268 1 98.19 326 ARG A N 1
ATOM 2610 C CA . ARG A 1 326 ? -17.594 -9.234 2.922 1 98.19 326 ARG A CA 1
ATOM 2611 C C . ARG A 1 326 ? -16.906 -10.133 1.894 1 98.19 326 ARG A C 1
ATOM 2613 O O . ARG A 1 326 ? -15.742 -10.508 2.062 1 98.19 326 ARG A O 1
ATOM 2620 N N . ARG A 1 327 ? -17.625 -10.484 0.855 1 97.81 327 ARG A N 1
ATOM 2621 C CA . ARG A 1 327 ? -17.109 -11.352 -0.195 1 97.81 327 ARG A CA 1
ATOM 2622 C C . ARG A 1 327 ? -15.914 -10.703 -0.896 1 97.81 327 ARG A C 1
ATOM 2624 O O . ARG A 1 327 ? -14.883 -11.344 -1.094 1 97.81 327 ARG A O 1
ATOM 2631 N N . LYS A 1 328 ? -16.047 -9.43 -1.239 1 98.12 328 LYS A N 1
ATOM 2632 C CA . LYS A 1 328 ? -14.969 -8.727 -1.925 1 98.12 328 LYS A CA 1
ATOM 2633 C C . LYS A 1 328 ? -13.75 -8.562 -1.016 1 98.12 328 LYS A C 1
ATOM 2635 O O . LYS A 1 328 ? -12.609 -8.656 -1.474 1 98.12 328 LYS A O 1
ATOM 2640 N N . TRP A 1 329 ? -13.984 -8.297 0.271 1 98.12 329 TRP A N 1
ATOM 2641 C CA . TRP A 1 329 ? -12.875 -8.164 1.213 1 98.12 329 TRP A CA 1
ATOM 2642 C C . TRP A 1 329 ? -12.062 -9.453 1.285 1 98.12 329 TRP A C 1
ATOM 2644 O O . TRP A 1 329 ? -10.836 -9.414 1.351 1 98.12 329 TRP A O 1
ATOM 2654 N N . LEU A 1 330 ? -12.781 -10.602 1.169 1 96 330 LEU A N 1
ATOM 2655 C CA . LEU A 1 330 ? -12.117 -11.898 1.152 1 96 330 LEU A CA 1
ATOM 2656 C C . LEU A 1 330 ? -11.156 -12.008 -0.029 1 96 330 LEU A C 1
ATOM 2658 O O . LEU A 1 330 ? -10.039 -12.5 0.118 1 96 330 LEU A O 1
ATOM 2662 N N . VAL A 1 331 ? -11.633 -11.57 -1.1 1 97.12 331 VAL A N 1
ATOM 2663 C CA . VAL A 1 331 ? -10.836 -11.641 -2.322 1 97.12 331 VAL A CA 1
ATOM 2664 C C . VAL A 1 331 ? -9.617 -10.734 -2.205 1 97.12 331 VAL A C 1
ATOM 2666 O O . VAL A 1 331 ? -8.508 -11.117 -2.574 1 97.12 331 VAL A O 1
ATOM 2669 N N . VAL A 1 332 ? -9.797 -9.547 -1.661 1 98.12 332 VAL A N 1
ATOM 2670 C CA . VAL A 1 332 ? -8.727 -8.562 -1.562 1 98.12 332 VAL A CA 1
ATOM 2671 C C . VAL A 1 332 ? -7.656 -9.055 -0.588 1 98.12 332 VAL A C 1
ATOM 2673 O O . VAL A 1 332 ? -6.457 -8.914 -0.848 1 98.12 332 VAL A O 1
ATOM 2676 N N . MET A 1 333 ? -8.039 -9.641 0.497 1 96.94 333 MET A N 1
ATOM 2677 C CA . MET A 1 333 ? -7.086 -10.211 1.449 1 96.94 333 MET A CA 1
ATOM 2678 C C . MET A 1 333 ? -6.266 -11.32 0.799 1 96.94 333 MET A C 1
ATOM 2680 O O . MET A 1 333 ? -5.051 -11.391 0.99 1 96.94 333 MET A O 1
ATOM 2684 N N . SER A 1 334 ? -6.965 -12.117 0.025 1 96.31 334 SER A N 1
ATOM 2685 C CA . SER A 1 334 ? -6.277 -13.195 -0.673 1 96.31 334 SER A CA 1
ATOM 2686 C C . SER A 1 334 ? -5.285 -12.656 -1.693 1 96.31 334 SER A C 1
ATOM 2688 O O . SER A 1 334 ? -4.164 -13.156 -1.802 1 96.31 334 SER A O 1
ATOM 2690 N N . LEU A 1 335 ? -5.719 -11.672 -2.396 1 96.69 335 LEU A N 1
ATOM 2691 C CA . LEU A 1 335 ? -4.855 -11.078 -3.414 1 96.69 335 LEU A CA 1
ATOM 2692 C C . LEU A 1 335 ? -3.617 -10.453 -2.779 1 96.69 335 LEU A C 1
ATOM 2694 O O . LEU A 1 335 ? -2.512 -10.578 -3.312 1 96.69 335 LEU A O 1
ATOM 2698 N N . ASP A 1 336 ? -3.809 -9.727 -1.71 1 97.25 336 ASP A N 1
ATOM 2699 C CA . ASP A 1 336 ? -2.682 -9.125 -1.003 1 97.25 336 ASP A CA 1
ATOM 2700 C C . ASP A 1 336 ? -1.658 -10.18 -0.598 1 97.25 336 ASP A C 1
ATOM 2702 O O . ASP A 1 336 ? -0.455 -9.992 -0.792 1 97.25 336 ASP A O 1
ATOM 2706 N N . LEU A 1 337 ? -2.139 -11.273 -0.095 1 96.62 337 LEU A N 1
ATOM 2707 C CA . LEU A 1 337 ? -1.267 -12.352 0.37 1 96.62 337 LEU A CA 1
ATOM 2708 C C . LEU A 1 337 ? -0.528 -12.992 -0.798 1 96.62 337 LEU A C 1
ATOM 2710 O O . LEU A 1 337 ? 0.698 -13.117 -0.77 1 96.62 337 LEU A O 1
ATOM 2714 N N . ILE A 1 338 ? -1.257 -13.414 -1.795 1 95.06 338 ILE A N 1
ATOM 2715 C CA . ILE A 1 338 ? -0.69 -14.25 -2.848 1 95.06 338 ILE A CA 1
ATOM 2716 C C . ILE A 1 338 ? 0.302 -13.438 -3.676 1 95.06 338 ILE A C 1
ATOM 2718 O O . ILE A 1 338 ? 1.349 -13.953 -4.078 1 95.06 338 ILE A O 1
ATOM 2722 N N . THR A 1 339 ? 0.001 -12.18 -3.922 1 95.5 339 THR A N 1
ATOM 2723 C CA . THR A 1 339 ? 0.917 -11.367 -4.711 1 95.5 339 THR A CA 1
ATOM 2724 C C . THR A 1 339 ? 2.154 -11 -3.898 1 95.5 339 THR A C 1
ATOM 2726 O O . THR A 1 339 ? 3.256 -10.906 -4.441 1 95.5 339 THR A O 1
ATOM 2729 N N . SER A 1 340 ? 1.975 -10.742 -2.605 1 95.12 340 SER A N 1
ATOM 2730 C CA . SER A 1 340 ? 3.119 -10.492 -1.735 1 95.12 340 SER A CA 1
ATOM 2731 C C . SER A 1 340 ? 4.027 -11.719 -1.653 1 95.12 340 SER A C 1
ATOM 2733 O O . SER A 1 340 ? 5.25 -11.594 -1.739 1 95.12 340 SER A O 1
ATOM 2735 N N . ALA A 1 341 ? 3.42 -12.883 -1.534 1 93.62 341 ALA A N 1
ATOM 2736 C CA . ALA A 1 341 ? 4.188 -14.125 -1.493 1 93.62 341 ALA A CA 1
ATOM 2737 C C . ALA A 1 341 ? 4.945 -14.344 -2.799 1 93.62 341 ALA A C 1
ATOM 2739 O O . ALA A 1 341 ? 6.098 -14.781 -2.789 1 93.62 341 ALA A O 1
ATOM 2740 N N . GLN A 1 342 ? 4.234 -14.07 -3.854 1 93.12 342 GLN A N 1
ATOM 2741 C CA . GLN A 1 342 ? 4.844 -14.234 -5.168 1 93.12 342 GLN A CA 1
ATOM 2742 C C . GLN A 1 342 ? 6.059 -13.328 -5.324 1 93.12 342 GLN A C 1
ATOM 2744 O O . GLN A 1 342 ? 7.059 -13.719 -5.938 1 93.12 342 GLN A O 1
ATOM 2749 N N . ALA A 1 343 ? 5.992 -12.164 -4.797 1 91.62 343 ALA A N 1
ATOM 2750 C CA . ALA A 1 343 ? 7.078 -11.195 -4.918 1 91.62 343 ALA A CA 1
ATOM 2751 C C . ALA A 1 343 ? 8.133 -11.414 -3.842 1 91.62 343 ALA A C 1
ATOM 2753 O O . ALA A 1 343 ? 9.242 -10.891 -3.934 1 91.62 343 ALA A O 1
ATOM 2754 N N . GLY A 1 344 ? 7.867 -12.266 -2.848 1 91.31 344 GLY A N 1
ATOM 2755 C CA . GLY A 1 344 ? 8.766 -12.422 -1.71 1 91.31 344 GLY A CA 1
ATOM 2756 C C . GLY A 1 344 ? 8.852 -11.172 -0.847 1 91.31 344 GLY A C 1
ATOM 2757 O O . GLY A 1 344 ? 9.93 -10.82 -0.363 1 91.31 344 GLY A O 1
ATOM 2758 N N . LEU A 1 345 ? 7.738 -10.453 -0.763 1 95.06 345 LEU A N 1
ATOM 2759 C CA . LEU A 1 345 ? 7.707 -9.164 -0.077 1 95.06 345 LEU A CA 1
ATOM 2760 C C . LEU A 1 345 ? 6.605 -9.141 0.979 1 95.06 345 LEU A C 1
ATOM 2762 O O . LEU A 1 345 ? 5.73 -10.008 0.991 1 95.06 345 LEU A O 1
ATOM 2766 N N . PRO A 1 346 ? 6.613 -8.18 1.922 1 94.44 346 PRO A N 1
ATOM 2767 C CA . PRO A 1 346 ? 5.602 -8.109 2.979 1 94.44 346 PRO A CA 1
ATOM 2768 C C . PRO A 1 346 ? 4.203 -7.812 2.438 1 94.44 346 PRO A C 1
ATOM 2770 O O . PRO A 1 346 ? 4.062 -7.09 1.447 1 94.44 346 PRO A O 1
ATOM 2773 N N . ARG A 1 347 ? 3.262 -8.367 3.102 1 96.12 347 ARG A N 1
ATOM 2774 C CA . ARG A 1 347 ? 1.866 -8.062 2.801 1 96.12 347 ARG A CA 1
ATOM 2775 C C . ARG A 1 347 ? 1.42 -6.789 3.51 1 96.12 347 ARG A C 1
ATOM 2777 O O . ARG A 1 347 ? 2.127 -6.277 4.379 1 96.12 347 ARG A O 1
ATOM 2784 N N . MET A 1 348 ? 0.25 -6.262 3.152 1 97.12 348 MET A N 1
ATOM 2785 C CA . MET A 1 348 ? -0.198 -4.973 3.67 1 97.12 348 MET A CA 1
ATOM 2786 C C . MET A 1 348 ? -1.223 -5.16 4.785 1 97.12 348 MET A C 1
ATOM 2788 O O . MET A 1 348 ? -1.201 -4.438 5.781 1 97.12 348 MET A O 1
ATOM 2792 N N . ILE A 1 349 ? -2.109 -6.074 4.648 1 97.38 349 ILE A N 1
ATOM 2793 C CA . ILE A 1 349 ? -3.236 -6.219 5.566 1 97.38 349 ILE A CA 1
ATOM 2794 C C . ILE A 1 349 ? -2.826 -7.09 6.75 1 97.38 349 ILE A C 1
ATOM 2796 O O . ILE A 1 349 ? -2.482 -8.258 6.582 1 97.38 349 ILE A O 1
ATOM 2800 N N . MET A 1 350 ? -2.887 -6.512 7.91 1 95.19 350 MET A N 1
ATOM 2801 C CA . MET A 1 350 ? -2.586 -7.23 9.148 1 95.19 350 MET A CA 1
ATOM 2802 C C . MET A 1 350 ? -3.865 -7.586 9.898 1 95.19 350 MET A C 1
ATOM 2804 O O . MET A 1 350 ? -4.887 -6.91 9.742 1 95.19 350 MET A O 1
ATOM 2808 N N . PRO A 1 351 ? -3.807 -8.602 10.711 1 91.75 351 PRO A N 1
ATOM 2809 C CA . PRO A 1 351 ? -5.02 -9.086 11.383 1 91.75 351 PRO A CA 1
ATOM 2810 C C . PRO A 1 351 ? -5.664 -8.023 12.273 1 91.75 351 PRO A C 1
ATOM 2812 O O . PRO A 1 351 ? -6.891 -7.969 12.391 1 91.75 351 PRO A O 1
ATOM 2815 N N . PHE A 1 352 ? -4.945 -7.188 12.891 1 91.06 352 PHE A N 1
ATOM 2816 C CA . PHE A 1 352 ? -5.496 -6.223 13.836 1 91.06 352 PHE A CA 1
ATOM 2817 C C . PHE A 1 352 ? -6.105 -5.031 13.102 1 91.06 352 PHE A C 1
ATOM 2819 O O . PHE A 1 352 ? -6.754 -4.184 13.719 1 91.06 352 PHE A O 1
ATOM 2826 N N . MET A 1 353 ? -5.957 -4.973 11.789 1 94.62 353 MET A N 1
ATOM 2827 C CA . MET A 1 353 ? -6.391 -3.809 11.023 1 94.62 353 MET A CA 1
ATOM 2828 C C . MET A 1 353 ? -7.867 -3.918 10.656 1 94.62 353 MET A C 1
ATOM 2830 O O . MET A 1 353 ? -8.469 -2.947 10.195 1 94.62 353 MET A O 1
ATOM 2834 N N . TYR A 1 354 ? -8.43 -5.109 10.75 1 95.5 354 TYR A N 1
ATOM 2835 C CA . TYR A 1 354 ? -9.797 -5.27 10.258 1 95.5 354 TYR A CA 1
ATOM 2836 C C . TYR A 1 354 ? -10.625 -6.129 11.211 1 95.5 354 TYR A C 1
ATOM 2838 O O . TYR A 1 354 ? -10.07 -6.859 12.039 1 95.5 354 TYR A O 1
ATOM 2846 N N . ASP A 1 355 ? -11.961 -6.035 11.141 1 94.94 355 ASP A N 1
ATOM 2847 C CA . ASP A 1 355 ? -12.875 -6.887 11.891 1 94.94 355 ASP A CA 1
ATOM 2848 C C . ASP A 1 355 ? -14.008 -7.391 11 1 94.94 355 ASP A C 1
ATOM 2850 O O . ASP A 1 355 ? -15.062 -7.797 11.5 1 94.94 355 ASP A O 1
ATOM 2854 N N . THR A 1 356 ? -13.852 -7.238 9.68 1 96.88 356 THR A N 1
ATOM 2855 C CA . THR A 1 356 ? -14.844 -7.73 8.734 1 96.88 356 THR A CA 1
ATOM 2856 C C . THR A 1 356 ? -15.039 -9.234 8.891 1 96.88 356 THR A C 1
ATOM 2858 O O . THR A 1 356 ? -14.07 -9.992 8.867 1 96.88 356 THR A O 1
ATOM 2861 N N . GLN A 1 357 ? -16.219 -9.656 8.93 1 96.12 357 GLN A N 1
ATOM 2862 C CA . GLN A 1 357 ? -16.547 -11.062 9.141 1 96.12 357 GLN A CA 1
ATOM 2863 C C . GLN A 1 357 ? -16.516 -11.844 7.832 1 96.12 357 GLN A C 1
ATOM 2865 O O . GLN A 1 357 ? -16.578 -11.25 6.754 1 96.12 357 GLN A O 1
ATOM 2870 N N . GLU A 1 358 ? -16.406 -13.148 7.98 1 96 358 GLU A N 1
ATOM 2871 C CA . GLU A 1 358 ? -16.531 -14.023 6.82 1 96 358 GLU A CA 1
ATOM 2872 C C . GLU A 1 358 ? -17.922 -13.922 6.195 1 96 358 GLU A C 1
ATOM 2874 O O . GLU A 1 358 ? -18.922 -13.805 6.91 1 96 358 GLU A O 1
ATOM 2879 N N . PRO A 1 359 ? -17.969 -13.93 4.84 1 97.19 359 PRO A N 1
ATOM 2880 C CA . PRO A 1 359 ? -19.297 -13.984 4.223 1 97.19 359 PRO A CA 1
ATOM 2881 C C . PRO A 1 359 ? -20.047 -15.273 4.562 1 97.19 359 PRO A C 1
ATOM 2883 O O . PRO A 1 359 ? -19.422 -16.281 4.934 1 97.19 359 PRO A O 1
ATOM 2886 N N . ARG A 1 360 ? -21.328 -15.203 4.461 1 95.94 360 ARG A N 1
ATOM 2887 C CA . ARG A 1 360 ? -22.172 -16.375 4.684 1 95.94 360 ARG A CA 1
ATOM 2888 C C . ARG A 1 360 ? -22.156 -17.297 3.461 1 95.94 360 ARG A C 1
ATOM 2890 O O . ARG A 1 360 ? -22 -16.828 2.332 1 95.94 360 ARG A O 1
ATOM 2897 N N . ASN A 1 361 ? -22.234 -18.594 3.709 1 95.44 361 ASN A N 1
ATOM 2898 C CA . ASN A 1 361 ? -22.359 -19.578 2.635 1 95.44 361 ASN A CA 1
ATOM 2899 C C . ASN A 1 361 ? -23.734 -19.531 1.983 1 95.44 361 ASN A C 1
ATOM 2901 O O . ASN A 1 361 ? -24.594 -20.375 2.256 1 95.44 361 ASN A O 1
ATOM 2905 N N . LEU A 1 362 ? -23.922 -18.547 1.071 1 95.31 362 LEU A N 1
ATOM 2906 C CA . LEU A 1 362 ? -25.203 -18.328 0.407 1 95.31 362 LEU A CA 1
ATOM 2907 C C . LEU A 1 362 ? -25.047 -18.344 -1.109 1 95.31 362 LEU A C 1
ATOM 2909 O O . LEU A 1 362 ? -24.016 -17.906 -1.631 1 95.31 362 LEU A O 1
ATOM 2913 N N . ASP A 1 363 ? -26.031 -18.766 -1.774 1 91.31 363 ASP A N 1
ATOM 2914 C CA . ASP A 1 363 ? -26.047 -18.766 -3.234 1 91.31 363 ASP A CA 1
ATOM 2915 C C . ASP A 1 363 ? -26.469 -17.406 -3.781 1 91.31 363 ASP A C 1
ATOM 2917 O O . ASP A 1 363 ? -27 -16.578 -3.045 1 91.31 363 ASP A O 1
ATOM 2921 N N . GLU A 1 364 ? -26.297 -17.25 -5.012 1 90.44 364 GLU A N 1
ATOM 2922 C CA . GLU A 1 364 ? -26.609 -15.977 -5.664 1 90.44 364 GLU A CA 1
ATOM 2923 C C . GLU A 1 364 ? -28.109 -15.68 -5.574 1 90.44 364 GLU A C 1
ATOM 2925 O O . GLU A 1 364 ? -28.5 -14.523 -5.414 1 90.44 364 GLU A O 1
ATOM 2930 N N . ASP A 1 365 ? -28.875 -16.703 -5.617 1 90.56 365 ASP A N 1
ATOM 2931 C CA . ASP A 1 365 ? -30.328 -16.516 -5.656 1 90.56 365 ASP A CA 1
ATOM 2932 C C . ASP A 1 365 ? -30.875 -16.219 -4.266 1 90.56 365 ASP A C 1
ATOM 2934 O O . ASP A 1 365 ? -32.031 -15.766 -4.133 1 90.56 365 ASP A O 1
ATOM 2938 N N . ASP A 1 366 ? -30.047 -16.422 -3.271 1 93.19 366 ASP A N 1
ATOM 2939 C CA . ASP A 1 366 ? -30.453 -16.109 -1.903 1 93.19 366 ASP A CA 1
ATOM 2940 C C . ASP A 1 366 ? -30.391 -14.617 -1.624 1 93.19 366 ASP A C 1
ATOM 2942 O O . ASP A 1 366 ? -30.938 -14.133 -0.633 1 93.19 366 ASP A O 1
ATOM 2946 N N . LEU A 1 367 ? -29.703 -13.852 -2.518 1 95.5 367 LEU A N 1
ATOM 2947 C CA . LEU A 1 367 ? -29.453 -12.43 -2.277 1 95.5 367 LEU A CA 1
ATOM 2948 C C . LEU A 1 367 ? -30.297 -11.57 -3.201 1 95.5 367 LEU A C 1
ATOM 2950 O O . LEU A 1 367 ? -30.438 -11.875 -4.387 1 95.5 367 LEU A O 1
ATOM 2954 N N . HIS A 1 368 ? -30.875 -10.57 -2.625 1 93.75 368 HIS A N 1
ATOM 2955 C CA . HIS A 1 368 ? -31.594 -9.57 -3.414 1 93.75 368 HIS A CA 1
ATOM 2956 C C . HIS A 1 368 ? -31.406 -8.172 -2.844 1 93.75 368 HIS A C 1
ATOM 2958 O O . HIS A 1 368 ? -31.203 -8.008 -1.637 1 93.75 368 HIS A O 1
ATOM 2964 N N . GLU A 1 369 ? -31.453 -7.176 -3.594 1 93.81 369 GLU A N 1
ATOM 2965 C CA . GLU A 1 369 ? -31.062 -5.809 -3.268 1 93.81 369 GLU A CA 1
ATOM 2966 C C . GLU A 1 369 ? -31.953 -5.23 -2.16 1 93.81 369 GLU A C 1
ATOM 2968 O O . GLU A 1 369 ? -31.484 -4.426 -1.352 1 93.81 369 GLU A O 1
ATOM 2973 N N . ASP A 1 370 ? -33.156 -5.637 -2.025 1 92.88 370 ASP A N 1
ATOM 2974 C CA . ASP A 1 370 ? -34.094 -5 -1.113 1 92.88 370 ASP A CA 1
ATOM 2975 C C . ASP A 1 370 ? -34.25 -5.824 0.16 1 92.88 370 ASP A C 1
ATOM 2977 O O . ASP A 1 370 ? -35.188 -5.582 0.943 1 92.88 370 ASP A O 1
ATOM 2981 N N . MET A 1 371 ? -33.344 -6.711 0.356 1 94.31 371 MET A N 1
ATOM 2982 C CA . MET A 1 371 ? -33.5 -7.57 1.525 1 94.31 371 MET A CA 1
ATOM 2983 C C . MET A 1 371 ? -33.188 -6.809 2.807 1 94.31 371 MET A C 1
ATOM 2985 O O . MET A 1 371 ? -32.281 -5.973 2.826 1 94.31 371 MET A O 1
ATOM 2989 N N . LEU A 1 372 ? -33.781 -7.07 3.918 1 93.75 372 LEU A N 1
ATOM 2990 C CA . LEU A 1 372 ? -33.656 -6.363 5.188 1 93.75 372 LEU A CA 1
ATOM 2991 C C . LEU A 1 372 ? -32.781 -7.172 6.16 1 93.75 372 LEU A C 1
ATOM 2993 O O . LEU A 1 372 ? -32.25 -6.625 7.129 1 93.75 372 LEU A O 1
ATOM 2997 N N . GLU A 1 373 ? -32.719 -8.445 5.859 1 94.25 373 GLU A N 1
ATOM 2998 C CA . GLU A 1 373 ? -31.906 -9.336 6.672 1 94.25 373 GLU A CA 1
ATOM 2999 C C . GLU A 1 373 ? -31.297 -10.453 5.824 1 94.25 373 GLU A C 1
ATOM 3001 O O . GLU A 1 373 ? -31.906 -10.891 4.844 1 94.25 373 GLU A O 1
ATOM 3006 N N . LEU A 1 374 ? -30.188 -10.922 6.211 1 95.38 374 LEU A N 1
ATOM 3007 C CA . LEU A 1 374 ? -29.547 -12.031 5.504 1 95.38 374 LEU A CA 1
ATOM 3008 C C . LEU A 1 374 ? -30.094 -13.367 6.004 1 95.38 374 LEU A C 1
ATOM 3010 O O . LEU A 1 374 ? -30.312 -13.539 7.203 1 95.38 374 LEU A O 1
ATOM 3014 N N . PRO A 1 375 ? -30.281 -14.242 5.121 1 95.06 375 PRO A N 1
ATOM 3015 C CA . PRO A 1 375 ? -30.594 -15.602 5.582 1 95.06 375 PRO A CA 1
ATOM 3016 C C . PRO A 1 375 ? -29.422 -16.266 6.305 1 95.06 375 PRO A C 1
ATOM 3018 O O . PRO A 1 375 ? -28.266 -15.836 6.141 1 95.06 375 PRO A O 1
ATOM 3021 N N . PRO A 1 376 ? -29.719 -17.219 7.168 1 94.12 376 PRO A N 1
ATOM 3022 C CA . PRO A 1 376 ? -28.609 -17.938 7.801 1 94.12 376 PRO A CA 1
ATOM 3023 C C . PRO A 1 376 ? -27.719 -18.672 6.789 1 94.12 376 PRO A C 1
ATOM 3025 O O . PRO A 1 376 ? -28.188 -19.047 5.711 1 94.12 376 PRO A O 1
ATOM 3028 N N . SER A 1 377 ? -26.484 -18.891 7.125 1 94.62 377 SER A N 1
ATOM 3029 C CA . SER A 1 377 ? -25.547 -19.609 6.277 1 94.62 377 SER A CA 1
ATOM 3030 C C . SER A 1 377 ? -25.984 -21.047 6.062 1 94.62 377 SER A C 1
ATOM 3032 O O . SER A 1 377 ? -26.453 -21.703 6.992 1 94.62 377 SER A O 1
ATOM 3034 N N . ARG A 1 378 ? -25.844 -21.469 4.902 1 93.19 378 ARG A N 1
ATOM 3035 C CA . ARG A 1 378 ? -26.062 -22.891 4.625 1 93.19 378 ARG A CA 1
ATOM 3036 C C . ARG A 1 378 ? -25.016 -23.75 5.309 1 93.19 378 ARG A C 1
ATOM 3038 O O . ARG A 1 378 ? -23.875 -23.328 5.504 1 93.19 378 ARG A O 1
ATOM 3045 N N . PRO A 1 379 ? -25.422 -24.953 5.664 1 91.19 379 PRO A N 1
ATOM 3046 C CA . PRO A 1 379 ? -24.422 -25.859 6.27 1 91.19 379 PRO A CA 1
ATOM 3047 C C . PRO A 1 379 ? -23.25 -26.141 5.348 1 91.19 379 PRO A C 1
ATOM 3049 O O . PRO A 1 379 ? -23.406 -26.156 4.125 1 91.19 379 PRO A O 1
ATOM 3052 N N . GLU A 1 380 ? -22.141 -26.344 5.898 1 91.38 380 GLU A N 1
ATOM 3053 C CA . GLU A 1 380 ? -20.922 -26.594 5.125 1 91.38 380 GLU A CA 1
ATOM 3054 C C . GLU A 1 380 ? -20.766 -28.062 4.773 1 91.38 380 GLU A C 1
ATOM 3056 O O . GLU A 1 380 ? -19.734 -28.672 5.07 1 91.38 380 GLU A O 1
ATOM 3061 N N . THR A 1 381 ? -21.734 -28.578 4.137 1 88.25 381 THR A N 1
ATOM 3062 C CA . THR A 1 381 ? -21.766 -30 3.807 1 88.25 381 THR A CA 1
ATOM 3063 C C . THR A 1 381 ? -21.344 -30.234 2.357 1 88.25 381 THR A C 1
ATOM 3065 O O . THR A 1 381 ? -20.828 -31.297 2.012 1 88.25 381 THR A O 1
ATOM 3068 N N . GLU A 1 382 ? -21.625 -29.234 1.548 1 86.38 382 GLU A N 1
ATOM 3069 C CA . GLU A 1 382 ? -21.219 -29.281 0.148 1 86.38 382 GLU A CA 1
ATOM 3070 C C . GLU A 1 382 ? -20.25 -28.141 -0.179 1 86.38 382 GLU A C 1
ATOM 3072 O O . GLU A 1 382 ? -20.5 -27 0.189 1 86.38 382 GLU A O 1
ATOM 3077 N N . LEU A 1 383 ? -19.219 -28.484 -0.886 1 89.38 383 LEU A N 1
ATOM 3078 C CA . LEU A 1 383 ? -18.219 -27.484 -1.217 1 89.38 383 LEU A CA 1
ATOM 3079 C C . LEU A 1 383 ? -18.656 -26.641 -2.408 1 89.38 383 LEU A C 1
ATOM 3081 O O . LEU A 1 383 ? -18.094 -26.75 -3.498 1 89.38 383 LEU A O 1
ATOM 3085 N N . THR A 1 384 ? -19.594 -25.75 -2.178 1 88.12 384 THR A N 1
ATOM 3086 C CA . THR A 1 384 ? -20.031 -24.797 -3.199 1 88.12 384 THR A CA 1
ATOM 3087 C C . THR A 1 384 ? -18.891 -23.844 -3.559 1 88.12 384 THR A C 1
ATOM 3089 O O . THR A 1 384 ? -17.844 -23.844 -2.922 1 88.12 384 THR A O 1
ATOM 3092 N N . GLN A 1 385 ? -19.125 -23.125 -4.574 1 87.44 385 GLN A N 1
ATOM 3093 C CA . GLN A 1 385 ? -18.109 -22.172 -4.996 1 87.44 385 GLN A CA 1
ATOM 3094 C C . GLN A 1 385 ? -17.812 -21.156 -3.898 1 87.44 385 GLN A C 1
ATOM 3096 O O . GLN A 1 385 ? -16.656 -20.781 -3.682 1 87.44 385 GLN A O 1
ATOM 3101 N N . LEU A 1 386 ? -18.812 -20.656 -3.264 1 92.19 386 LEU A N 1
ATOM 3102 C CA . LEU A 1 386 ? -18.625 -19.672 -2.207 1 92.19 386 LEU A CA 1
ATOM 3103 C C . LEU A 1 386 ? -17.953 -20.297 -0.992 1 92.19 386 LEU A C 1
ATOM 3105 O O . LEU A 1 386 ? -17.062 -19.703 -0.384 1 92.19 386 LEU A O 1
ATOM 3109 N N . LEU A 1 387 ? -18.406 -21.5 -0.621 1 92.94 387 LEU A N 1
ATOM 3110 C CA . LEU A 1 387 ? -17.781 -22.172 0.516 1 92.94 387 LEU A CA 1
ATOM 3111 C C . LEU A 1 387 ? -16.312 -22.453 0.24 1 92.94 387 LEU A C 1
ATOM 3113 O O . LEU A 1 387 ? -15.477 -22.359 1.142 1 92.94 387 LEU A O 1
ATOM 3117 N N . TYR A 1 388 ? -16.016 -22.906 -0.993 1 93.06 388 TYR A N 1
ATOM 3118 C CA . TYR A 1 388 ? -14.617 -23.078 -1.397 1 93.06 388 TYR A CA 1
ATOM 3119 C C . TYR A 1 388 ? -13.812 -21.828 -1.107 1 93.06 388 TYR A C 1
ATOM 3121 O O . TYR A 1 388 ? -12.727 -21.891 -0.518 1 93.06 388 TYR A O 1
ATOM 3129 N N . SER A 1 389 ? -14.344 -20.625 -1.501 1 94.31 389 SER A N 1
ATOM 3130 C CA . SER A 1 389 ? -13.648 -19.359 -1.305 1 94.31 389 SER A CA 1
ATOM 3131 C C . SER A 1 389 ? -13.477 -19.047 0.178 1 94.31 389 SER A C 1
ATOM 3133 O O . SER A 1 389 ? -12.453 -18.5 0.59 1 94.31 389 SER A O 1
ATOM 3135 N N . ILE A 1 390 ? -14.438 -19.344 0.955 1 95.06 390 ILE A N 1
ATOM 3136 C CA . ILE A 1 390 ? -14.398 -19.109 2.395 1 95.06 390 ILE A CA 1
ATOM 3137 C C . ILE A 1 390 ? -13.297 -19.969 3.025 1 95.06 390 ILE A C 1
ATOM 3139 O O . ILE A 1 390 ? -12.453 -19.453 3.768 1 95.06 390 ILE A O 1
ATOM 3143 N N . ILE A 1 391 ? -13.289 -21.25 2.678 1 94.31 391 ILE A N 1
ATOM 3144 C CA . ILE A 1 391 ? -12.312 -22.172 3.25 1 94.31 391 ILE A CA 1
ATOM 3145 C C . ILE A 1 391 ? -10.914 -21.797 2.76 1 94.31 391 ILE A C 1
ATOM 3147 O O . ILE A 1 391 ? -9.945 -21.859 3.525 1 94.31 391 ILE A O 1
ATOM 3151 N N . LEU A 1 392 ? -10.836 -21.469 1.476 1 94.94 392 LEU A N 1
ATOM 3152 C CA . LEU A 1 392 ? -9.555 -21.031 0.938 1 94.94 392 LEU A CA 1
ATOM 3153 C C . LEU A 1 392 ? -9 -19.859 1.732 1 94.94 392 LEU A C 1
ATOM 3155 O O . LEU A 1 392 ? -7.805 -19.797 2.014 1 94.94 392 LEU A O 1
ATOM 3159 N N . THR A 1 393 ? -9.828 -18.969 2.082 1 93.5 393 THR A N 1
ATOM 3160 C CA . THR A 1 393 ? -9.406 -17.797 2.832 1 93.5 393 THR A CA 1
ATOM 3161 C C . THR A 1 393 ? -8.969 -18.172 4.242 1 93.5 393 THR A C 1
ATOM 3163 O O . THR A 1 393 ? -8.047 -17.578 4.801 1 93.5 393 THR A O 1
ATOM 3166 N N . ARG A 1 394 ? -9.633 -19.141 4.789 1 94.31 394 ARG A N 1
ATOM 3167 C CA . ARG A 1 394 ? -9.203 -19.641 6.09 1 94.31 394 ARG A CA 1
ATOM 3168 C C . ARG A 1 394 ? -7.773 -20.188 6.02 1 94.31 394 ARG A C 1
ATOM 3170 O O . ARG A 1 394 ? -6.969 -19.938 6.922 1 94.31 394 ARG A O 1
ATOM 3177 N N . VAL A 1 395 ? -7.496 -20.906 4.938 1 94.5 395 VAL A N 1
ATOM 3178 C CA . VAL A 1 395 ? -6.148 -21.406 4.715 1 94.5 395 VAL A CA 1
ATOM 3179 C C . VAL A 1 395 ? -5.184 -20.25 4.516 1 94.5 395 VAL A C 1
ATOM 3181 O O . VAL A 1 395 ? -4.082 -20.234 5.066 1 94.5 395 VAL A O 1
ATOM 3184 N N . ARG A 1 396 ? -5.629 -19.297 3.811 1 95 396 ARG A N 1
ATOM 3185 C CA . ARG A 1 396 ? -4.797 -18.141 3.479 1 95 396 ARG A CA 1
ATOM 3186 C C . ARG A 1 396 ? -4.477 -17.328 4.723 1 95 396 ARG A C 1
ATOM 3188 O O . ARG A 1 396 ? -3.387 -16.75 4.836 1 95 396 ARG A O 1
ATOM 3195 N N . HIS A 1 397 ? -5.34 -17.281 5.676 1 94.69 397 HIS A N 1
ATOM 3196 C CA . HIS A 1 397 ? -5.055 -16.609 6.941 1 94.69 397 HIS A CA 1
ATOM 3197 C C . HIS A 1 397 ? -3.836 -17.219 7.625 1 94.69 397 HIS A C 1
ATOM 3199 O O . HIS A 1 397 ? -2.994 -16.5 8.164 1 94.69 397 HIS A O 1
ATOM 3205 N N . LEU A 1 398 ? -3.775 -18.484 7.559 1 96.31 398 LEU A N 1
ATOM 3206 C CA . LEU A 1 398 ? -2.639 -19.172 8.164 1 96.31 398 LEU A CA 1
ATOM 3207 C C . LEU A 1 398 ? -1.384 -19 7.316 1 96.31 398 LEU A C 1
ATOM 3209 O O . LEU A 1 398 ? -0.286 -18.828 7.852 1 96.31 398 LEU A O 1
ATOM 3213 N N . GLN A 1 399 ? -1.616 -19.047 6.023 1 96.31 399 GLN A N 1
ATOM 3214 C CA . GLN A 1 399 ? -0.499 -18.781 5.125 1 96.31 399 GLN A CA 1
ATOM 3215 C C . GLN A 1 399 ? 0.08 -17.391 5.367 1 96.31 399 GLN A C 1
ATOM 3217 O O . GLN A 1 399 ? 1.288 -17.188 5.234 1 96.31 399 GLN A O 1
ATOM 3222 N N . ALA A 1 400 ? -0.775 -16.484 5.621 1 96.44 400 ALA A N 1
ATOM 3223 C CA . ALA A 1 400 ? -0.337 -15.117 5.902 1 96.44 400 ALA A CA 1
ATOM 3224 C C . ALA A 1 400 ? 0.58 -15.078 7.125 1 96.44 400 ALA A C 1
ATOM 3226 O O . ALA A 1 400 ? 1.597 -14.383 7.121 1 96.44 400 ALA A O 1
ATOM 3227 N N . ARG A 1 401 ? 0.233 -15.766 8.102 1 95.31 401 ARG A N 1
ATOM 3228 C CA . ARG A 1 401 ? 1.075 -15.867 9.289 1 95.31 401 ARG A CA 1
ATOM 3229 C C . ARG A 1 401 ? 2.434 -16.469 8.953 1 95.31 401 ARG A C 1
ATOM 3231 O O . ARG A 1 401 ? 3.465 -16.016 9.453 1 95.31 401 ARG A O 1
ATOM 3238 N N . ILE A 1 402 ? 2.391 -17.469 8.156 1 95.81 402 ILE A N 1
ATOM 3239 C CA . ILE A 1 402 ? 3.619 -18.125 7.719 1 95.81 402 ILE A CA 1
ATOM 3240 C C . ILE A 1 402 ? 4.496 -17.125 6.973 1 95.81 402 ILE A C 1
ATOM 3242 O O . ILE A 1 402 ? 5.699 -17.031 7.227 1 95.81 402 ILE A O 1
ATOM 3246 N N . LEU A 1 403 ? 3.859 -16.375 6.051 1 94.44 403 LEU A N 1
ATOM 3247 C CA . LEU A 1 403 ? 4.594 -15.398 5.258 1 94.44 403 LEU A CA 1
ATOM 3248 C C . LEU A 1 403 ? 5.273 -14.375 6.16 1 94.44 403 LEU A C 1
ATOM 3250 O O . LEU A 1 403 ? 6.422 -13.992 5.922 1 94.44 403 LEU A O 1
ATOM 3254 N N . ASP A 1 404 ? 4.566 -13.891 7.176 1 93.31 404 ASP A N 1
ATOM 3255 C CA . ASP A 1 404 ? 5.129 -12.922 8.109 1 93.31 404 ASP A CA 1
ATOM 3256 C C . ASP A 1 404 ? 6.336 -13.508 8.844 1 93.31 404 ASP A C 1
ATOM 3258 O O . ASP A 1 404 ? 7.336 -12.82 9.047 1 93.31 404 ASP A O 1
ATOM 3262 N N . LEU A 1 405 ? 6.258 -14.742 9.203 1 89.94 405 LEU A N 1
ATOM 3263 C CA . LEU A 1 405 ? 7.34 -15.406 9.914 1 89.94 405 LEU A CA 1
ATOM 3264 C C . LEU A 1 405 ? 8.57 -15.555 9.031 1 89.94 405 LEU A C 1
ATOM 3266 O O . LEU A 1 405 ? 9.695 -15.336 9.477 1 89.94 405 LEU A O 1
ATOM 3270 N N . VAL A 1 406 ? 8.297 -15.906 7.828 1 86.5 406 VAL A N 1
ATOM 3271 C CA . VAL A 1 406 ? 9.398 -16.203 6.918 1 86.5 406 VAL A CA 1
ATOM 3272 C C . VAL A 1 406 ? 10.07 -14.898 6.484 1 86.5 406 VAL A C 1
ATOM 3274 O O . VAL A 1 406 ? 11.258 -14.883 6.148 1 86.5 406 VAL A O 1
ATOM 3277 N N . ASN A 1 407 ? 9.328 -13.828 6.488 1 87.69 407 ASN A N 1
ATOM 3278 C CA . ASN A 1 407 ? 9.867 -12.531 6.098 1 87.69 407 ASN A CA 1
ATOM 3279 C C . ASN A 1 407 ? 10.703 -11.914 7.211 1 87.69 407 ASN A C 1
ATOM 3281 O O . ASN A 1 407 ? 11.406 -10.922 6.992 1 87.69 407 ASN A O 1
ATOM 3285 N N . THR A 1 408 ? 10.641 -12.531 8.352 1 83.94 408 THR A N 1
ATOM 3286 C CA . THR A 1 408 ? 11.5 -12.047 9.422 1 83.94 408 THR A CA 1
ATOM 3287 C C . THR A 1 408 ? 12.93 -12.539 9.234 1 83.94 408 THR A C 1
ATOM 3289 O O . THR A 1 408 ? 13.156 -13.578 8.609 1 83.94 408 THR A O 1
ATOM 3292 N N . THR A 1 409 ? 13.898 -11.828 9.555 1 77.75 409 THR A N 1
ATOM 3293 C CA . THR A 1 409 ? 15.305 -12.156 9.32 1 77.75 409 THR A CA 1
ATOM 3294 C C . THR A 1 409 ? 15.789 -13.203 10.312 1 77.75 409 THR A C 1
ATOM 3296 O O . THR A 1 409 ? 16.812 -13.859 10.078 1 77.75 409 THR A O 1
ATOM 3299 N N . SER A 1 410 ? 15.016 -13.492 11.281 1 81 410 SER A N 1
ATOM 3300 C CA . SER A 1 410 ? 15.422 -14.461 12.289 1 81 410 SER A CA 1
ATOM 3301 C C . SER A 1 410 ? 14.719 -15.797 12.078 1 81 410 SER A C 1
ATOM 3303 O O . SER A 1 410 ? 13.656 -15.859 11.461 1 81 410 SER A O 1
ATOM 3305 N N . GLN A 1 411 ? 15.43 -16.906 12.492 1 86.31 411 GLN A N 1
ATOM 3306 C CA . GLN A 1 411 ? 14.797 -18.219 12.484 1 86.31 411 GLN A CA 1
ATOM 3307 C C . GLN A 1 411 ? 13.5 -18.219 13.281 1 86.31 411 GLN A C 1
ATOM 3309 O O . GLN A 1 411 ? 13.492 -17.844 14.461 1 86.31 411 GLN A O 1
ATOM 3314 N N . PRO A 1 412 ? 12.43 -18.625 12.57 1 90.44 412 PRO A N 1
ATOM 3315 C CA . PRO A 1 412 ? 11.18 -18.672 13.336 1 90.44 412 PRO A CA 1
ATOM 3316 C C . PRO A 1 412 ? 11.227 -19.672 14.492 1 90.44 412 PRO A C 1
ATOM 3318 O O . PRO A 1 412 ? 11.82 -20.75 14.352 1 90.44 412 PRO A O 1
ATOM 3321 N N . PRO A 1 413 ? 10.648 -19.297 15.625 1 91.44 413 PRO A N 1
ATOM 3322 C CA . PRO A 1 413 ? 10.594 -20.266 16.719 1 91.44 413 PRO A CA 1
ATOM 3323 C C . PRO A 1 413 ? 9.844 -21.547 16.328 1 91.44 413 PRO A C 1
ATOM 3325 O O . PRO A 1 413 ? 8.758 -21.469 15.734 1 91.44 413 PRO A O 1
ATOM 3328 N N . TYR A 1 414 ? 10.375 -22.703 16.641 1 93.94 414 TYR A N 1
ATOM 3329 C CA . TYR A 1 414 ? 9.805 -23.969 16.219 1 93.94 414 TYR A CA 1
ATOM 3330 C C . TYR A 1 414 ? 8.422 -24.172 16.812 1 93.94 414 TYR A C 1
ATOM 3332 O O . TYR A 1 414 ? 7.555 -24.812 16.203 1 93.94 414 TYR A O 1
ATOM 3340 N N . ARG A 1 415 ? 8.195 -23.609 18.047 1 94.44 415 ARG A N 1
ATOM 3341 C CA . ARG A 1 415 ? 6.883 -23.703 18.672 1 94.44 415 ARG A CA 1
ATOM 3342 C C . ARG A 1 415 ? 5.809 -23.062 17.797 1 94.44 415 ARG A C 1
ATOM 3344 O O . ARG A 1 415 ? 4.699 -23.594 17.688 1 94.44 415 ARG A O 1
ATOM 3351 N N . GLU A 1 416 ? 6.148 -21.938 17.203 1 94.38 416 GLU A N 1
ATOM 3352 C CA . GLU A 1 416 ? 5.207 -21.25 16.312 1 94.38 416 GLU A CA 1
ATOM 3353 C C . GLU A 1 416 ? 4.926 -22.094 15.062 1 94.38 416 GLU A C 1
ATOM 3355 O O . GLU A 1 416 ? 3.799 -22.109 14.57 1 94.38 416 GLU A O 1
ATOM 3360 N N . ILE A 1 417 ? 5.945 -22.781 14.562 1 96.19 417 ILE A N 1
ATOM 3361 C CA . ILE A 1 417 ? 5.789 -23.672 13.414 1 96.19 417 ILE A CA 1
ATOM 3362 C C . ILE A 1 417 ? 4.793 -24.781 13.742 1 96.19 417 ILE A C 1
ATOM 3364 O O . ILE A 1 417 ? 3.871 -25.047 12.969 1 96.19 417 ILE A O 1
ATOM 3368 N N . ASN A 1 418 ? 4.973 -25.281 14.891 1 95.12 418 ASN A N 1
ATOM 3369 C CA . ASN A 1 418 ? 4.102 -26.375 15.32 1 95.12 418 ASN A CA 1
ATOM 3370 C C . ASN A 1 418 ? 2.664 -25.906 15.516 1 95.12 418 ASN A C 1
ATOM 3372 O O . ASN A 1 418 ? 1.719 -26.609 15.148 1 95.12 418 ASN A O 1
ATOM 3376 N N . ASP A 1 419 ? 2.529 -24.75 16.078 1 96.25 419 ASP A N 1
ATOM 3377 C CA . ASP A 1 419 ? 1.198 -24.203 16.312 1 96.25 419 ASP A CA 1
ATOM 3378 C C . ASP A 1 419 ? 0.462 -23.969 14.992 1 96.25 419 ASP A C 1
ATOM 3380 O O . ASP A 1 419 ? -0.721 -24.297 14.867 1 96.25 419 ASP A O 1
ATOM 3384 N N . ILE A 1 420 ? 1.142 -23.438 14.047 1 97.19 420 ILE A N 1
ATOM 3385 C CA . ILE A 1 420 ? 0.53 -23.156 12.758 1 97.19 420 ILE A CA 1
ATOM 3386 C C . ILE A 1 420 ? 0.229 -24.453 12.023 1 97.19 420 ILE A C 1
ATOM 3388 O O . ILE A 1 420 ? -0.788 -24.562 11.336 1 97.19 420 ILE A O 1
ATOM 3392 N N . ASP A 1 421 ? 1.091 -25.438 12.133 1 96.94 421 ASP A N 1
ATOM 3393 C CA . ASP A 1 421 ? 0.88 -26.75 11.531 1 96.94 421 ASP A CA 1
ATOM 3394 C C . ASP A 1 421 ? -0.419 -27.375 12.023 1 96.94 421 ASP A C 1
ATOM 3396 O O . ASP A 1 421 ? -1.225 -27.859 11.227 1 96.94 421 ASP A O 1
ATOM 3400 N N . ILE A 1 422 ? -0.581 -27.312 13.312 1 95.94 422 ILE A N 1
ATOM 3401 C CA . ILE A 1 422 ? -1.778 -27.875 13.922 1 95.94 422 ILE A CA 1
ATOM 3402 C C . ILE A 1 422 ? -3.016 -27.141 13.414 1 95.94 422 ILE A C 1
ATOM 3404 O O . ILE A 1 422 ? -4.02 -27.766 13.07 1 95.94 422 ILE A O 1
ATOM 3408 N N . ALA A 1 423 ? -2.904 -25.844 13.367 1 96.12 423 ALA A N 1
ATOM 3409 C CA . ALA A 1 423 ? -4.027 -25.031 12.914 1 96.12 423 ALA A CA 1
ATOM 3410 C C . ALA A 1 423 ? -4.367 -25.312 11.453 1 96.12 423 ALA A C 1
ATOM 3412 O O . ALA A 1 423 ? -5.543 -25.375 11.086 1 96.12 423 ALA A O 1
ATOM 3413 N N . LEU A 1 424 ? -3.385 -25.469 10.609 1 95.56 424 LEU A N 1
ATOM 3414 C CA . LEU A 1 424 ? -3.578 -25.766 9.195 1 95.56 424 LEU A CA 1
ATOM 3415 C C . LEU A 1 424 ? -4.309 -27.094 9.016 1 95.56 424 LEU A C 1
ATOM 3417 O O . LEU A 1 424 ? -5.234 -27.203 8.211 1 95.56 424 LEU A O 1
ATOM 3421 N N . ARG A 1 425 ? -3.91 -28.062 9.75 1 93.81 425 ARG A N 1
ATOM 3422 C CA . ARG A 1 425 ? -4.52 -29.391 9.656 1 93.81 425 ARG A CA 1
ATOM 3423 C C . ARG A 1 425 ? -5.965 -29.359 10.156 1 93.81 425 ARG A C 1
ATOM 3425 O O . ARG A 1 425 ? -6.828 -30.047 9.602 1 93.81 425 ARG A O 1
ATOM 3432 N N . ARG A 1 426 ? -6.191 -28.547 11.125 1 92.62 426 ARG A N 1
ATOM 3433 C CA . ARG A 1 426 ? -7.555 -28.406 11.625 1 92.62 426 ARG A CA 1
ATOM 3434 C C . ARG A 1 426 ? -8.469 -27.812 10.562 1 92.62 426 ARG A C 1
ATOM 3436 O O . ARG A 1 426 ? -9.602 -28.281 10.383 1 92.62 426 ARG A O 1
ATOM 3443 N N . VAL A 1 427 ? -8 -26.828 9.875 1 92.19 427 VAL A N 1
ATOM 3444 C CA . VAL A 1 427 ? -8.789 -26.219 8.82 1 92.19 427 VAL A CA 1
ATOM 3445 C C . VAL A 1 427 ? -9.047 -27.219 7.707 1 92.19 427 VAL A C 1
ATOM 3447 O O . VAL A 1 427 ? -10.172 -27.328 7.211 1 92.19 427 VAL A O 1
ATOM 3450 N N . PHE A 1 428 ? -8.07 -27.953 7.352 1 87.38 428 PHE A N 1
ATOM 3451 C CA . PHE A 1 428 ? -8.195 -28.891 6.234 1 87.38 428 PHE A CA 1
ATOM 3452 C C . PHE A 1 428 ? -9.078 -30.062 6.605 1 87.38 428 PHE A C 1
ATOM 3454 O O . PHE A 1 428 ? -9.797 -30.594 5.762 1 87.38 428 PHE A O 1
ATOM 3461 N N . ASP A 1 429 ? -9.008 -30.469 7.844 1 87.19 429 ASP A N 1
ATOM 3462 C CA . ASP A 1 429 ? -9.844 -31.562 8.32 1 87.19 429 ASP A CA 1
ATOM 3463 C C . ASP A 1 429 ? -11.32 -31.156 8.32 1 87.19 429 ASP A C 1
ATOM 3465 O O . ASP A 1 429 ? -12.203 -32 8.273 1 87.19 429 ASP A O 1
ATOM 3469 N N . GLY A 1 430 ? -11.531 -29.906 8.336 1 85.94 430 GLY A N 1
ATOM 3470 C CA . GLY A 1 430 ? -12.898 -29.406 8.359 1 85.94 430 GLY A CA 1
ATOM 3471 C C . GLY A 1 430 ? -13.5 -29.266 6.973 1 85.94 430 GLY A C 1
ATOM 3472 O O . GLY A 1 430 ? -14.688 -28.953 6.836 1 85.94 430 GLY A O 1
ATOM 3473 N N . VAL A 1 431 ? -12.75 -29.531 5.891 1 89.38 431 VAL A N 1
ATOM 3474 C CA . VAL A 1 431 ? -13.258 -29.438 4.527 1 89.38 431 VAL A CA 1
ATOM 3475 C C . VAL A 1 431 ? -14.258 -30.562 4.266 1 89.38 431 VAL A C 1
ATOM 3477 O O . VAL A 1 431 ? -13.977 -31.719 4.547 1 89.38 431 VAL A O 1
ATOM 3480 N N . PRO A 1 432 ? -15.438 -30.156 3.793 1 87.31 432 PRO A N 1
ATOM 3481 C CA . PRO A 1 432 ? -16.422 -31.188 3.502 1 87.31 432 PRO A CA 1
ATOM 3482 C C . PRO A 1 432 ? -15.898 -32.25 2.52 1 87.31 432 PRO A C 1
ATOM 3484 O O . PRO A 1 432 ? -15.25 -31.891 1.529 1 87.31 432 PRO A O 1
ATOM 3487 N N . GLN A 1 433 ? -15.992 -33.469 2.934 1 75.12 433 GLN A N 1
ATOM 3488 C CA . GLN A 1 433 ? -15.484 -34.562 2.107 1 75.12 433 GLN A CA 1
ATOM 3489 C C . GLN A 1 433 ? -16.469 -34.938 0.998 1 75.12 433 GLN A C 1
ATOM 3491 O O . GLN A 1 433 ? -17.672 -34.844 1.182 1 75.12 433 GLN A O 1
ATOM 3496 N N . SER A 1 434 ? -16.047 -34.688 -0.186 1 59.34 434 SER A N 1
ATOM 3497 C CA . SER A 1 434 ? -16.875 -35.188 -1.272 1 59.34 434 SER A CA 1
ATOM 3498 C C . SER A 1 434 ? -16.922 -36.719 -1.272 1 59.34 434 SER A C 1
ATOM 3500 O O . SER A 1 434 ? -15.977 -37.344 -0.817 1 59.34 434 SER A O 1
ATOM 3502 N N . SER A 1 435 ? -18.094 -37.375 -1.227 1 48.44 435 SER A N 1
ATOM 3503 C CA . SER A 1 435 ? -18.188 -38.812 -1.388 1 48.44 435 SER A CA 1
ATOM 3504 C C . SER A 1 435 ? -17.094 -39.344 -2.314 1 48.44 435 SER A C 1
ATOM 3506 O O . SER A 1 435 ? -16.891 -40.562 -2.402 1 48.44 435 SER A O 1
ATOM 3508 N N . ILE A 1 436 ? -16.766 -38.75 -3.404 1 46.31 436 ILE A N 1
ATOM 3509 C CA . ILE A 1 436 ? -15.82 -39.25 -4.391 1 46.31 436 ILE A CA 1
ATOM 3510 C C . ILE A 1 436 ? -14.391 -39.031 -3.914 1 46.31 436 ILE A C 1
ATOM 3512 O O . ILE A 1 436 ? -14 -37.906 -3.6 1 46.31 436 ILE A O 1
ATOM 3516 N N . ALA A 1 437 ? -13.836 -39.969 -3.297 1 44.91 437 ALA A N 1
ATOM 3517 C CA . ALA A 1 437 ? -12.461 -40.094 -2.822 1 44.91 437 ALA A CA 1
ATOM 3518 C C . ALA A 1 437 ? -11.5 -39.344 -3.75 1 44.91 437 ALA A C 1
ATOM 3520 O O . ALA A 1 437 ? -11.227 -39.812 -4.859 1 44.91 437 ALA A O 1
ATOM 3521 N N . SER A 1 438 ? -11.367 -38.125 -3.822 1 46.84 438 SER A N 1
ATOM 3522 C CA . SER A 1 438 ? -10.742 -37.188 -4.773 1 46.84 438 SER A CA 1
ATOM 3523 C C . SER A 1 438 ? -9.227 -37.188 -4.594 1 46.84 438 SER A C 1
ATOM 3525 O O . SER A 1 438 ? -8.664 -36.156 -4.145 1 46.84 438 SER A O 1
ATOM 3527 N N . THR A 1 439 ? -8.641 -38.188 -4.059 1 45.03 439 THR A N 1
ATOM 3528 C CA . THR A 1 439 ? -7.195 -38 -4.125 1 45.03 439 THR A CA 1
ATOM 3529 C C . THR A 1 439 ? -6.754 -37.719 -5.559 1 45.03 439 THR A C 1
ATOM 3531 O O . THR A 1 439 ? -7.43 -38.125 -6.512 1 45.03 439 THR A O 1
ATOM 3534 N N . VAL A 1 440 ? -5.84 -36.812 -5.805 1 49.44 440 VAL A N 1
ATOM 3535 C CA . VAL A 1 440 ? -5.199 -36.5 -7.074 1 49.44 440 VAL A CA 1
ATOM 3536 C C . VAL A 1 440 ? -5.062 -37.75 -7.934 1 49.44 440 VAL A C 1
ATOM 3538 O O . VAL A 1 440 ? -5.016 -37.656 -9.164 1 49.44 440 VAL A O 1
ATOM 3541 N N . GLU A 1 441 ? -5.059 -39 -7.332 1 48.12 441 GLU A N 1
ATOM 3542 C CA . GLU A 1 441 ? -4.766 -40.219 -8.07 1 48.12 441 GLU A CA 1
ATOM 3543 C C . GLU A 1 441 ? -5.887 -40.562 -9.047 1 48.12 441 GLU A C 1
ATOM 3545 O O . GLU A 1 441 ? -5.645 -41.188 -10.078 1 48.12 441 GLU A O 1
ATOM 3550 N N . ASP A 1 442 ? -7.121 -40.25 -8.711 1 48.62 442 ASP A N 1
ATOM 3551 C CA . ASP A 1 442 ? -8.156 -40.844 -9.539 1 48.62 442 ASP A CA 1
ATOM 3552 C C . ASP A 1 442 ? -8.844 -39.812 -10.422 1 48.62 442 ASP A C 1
ATOM 3554 O O . ASP A 1 442 ? -9.969 -39.406 -10.141 1 48.62 442 ASP A O 1
ATOM 3558 N N . PHE A 1 443 ? -8.039 -38.906 -11.195 1 52.75 443 PHE A N 1
ATOM 3559 C CA . PHE A 1 443 ? -8.734 -38.125 -12.211 1 52.75 443 PHE A CA 1
ATOM 3560 C C . PHE A 1 443 ? -9.719 -39 -12.984 1 52.75 443 PHE A C 1
ATOM 3562 O O . PHE A 1 443 ? -10.398 -38.5 -13.891 1 52.75 443 PHE A O 1
ATOM 3569 N N . GLY A 1 444 ? -9.648 -40.438 -12.734 1 47.31 444 GLY A N 1
ATOM 3570 C CA . GLY A 1 444 ? -10.516 -41.344 -13.461 1 47.31 444 GLY A CA 1
ATOM 3571 C C . GLY A 1 444 ? -11.992 -41.031 -13.297 1 47.31 444 GLY A C 1
ATOM 3572 O O . GLY A 1 444 ? -12.797 -41.344 -14.18 1 47.31 444 GLY A O 1
ATOM 3573 N N . SER A 1 445 ? -12.352 -40.688 -12.18 1 51.38 445 SER A N 1
ATOM 3574 C CA . SER A 1 445 ? -13.789 -40.438 -12.039 1 51.38 445 SER A CA 1
ATOM 3575 C C . SER A 1 445 ? -14.172 -39.094 -12.602 1 51.38 445 SER A C 1
ATOM 3577 O O . SER A 1 445 ? -13.32 -38.219 -12.789 1 51.38 445 SER A O 1
ATOM 3579 N N . ALA A 1 446 ? -15.461 -38.781 -12.992 1 56.19 446 ALA A N 1
ATOM 3580 C CA . ALA A 1 446 ? -16.062 -37.625 -13.633 1 56.19 446 ALA A CA 1
ATOM 3581 C C . ALA A 1 446 ? -15.578 -36.312 -12.984 1 56.19 446 ALA A C 1
ATOM 3583 O O . ALA A 1 446 ? -15.734 -36.125 -11.781 1 56.19 446 ALA A O 1
ATOM 3584 N N . LEU A 1 447 ? -14.578 -35.688 -13.648 1 69.06 447 LEU A N 1
ATOM 3585 C CA . LEU A 1 447 ? -14.141 -34.344 -13.266 1 69.06 447 LEU A CA 1
ATOM 3586 C C . LEU A 1 447 ? -15.328 -33.438 -13.047 1 69.06 447 LEU A C 1
ATOM 3588 O O . LEU A 1 447 ? -16.156 -33.25 -13.945 1 69.06 447 LEU A O 1
ATOM 3592 N N . SER A 1 448 ? -15.664 -33.219 -11.742 1 76.75 448 SER A N 1
ATOM 3593 C CA . SER A 1 448 ? -16.719 -32.281 -11.359 1 76.75 448 SER A CA 1
ATOM 3594 C C . SER A 1 448 ? -16.141 -31 -10.805 1 76.75 448 SER A C 1
ATOM 3596 O O . SER A 1 448 ? -14.984 -30.969 -10.383 1 76.75 448 SER A O 1
ATOM 3598 N N . PRO A 1 449 ? -16.828 -29.953 -10.938 1 79.06 449 PRO A N 1
ATOM 3599 C CA . PRO A 1 449 ? -16.375 -28.703 -10.336 1 79.06 449 PRO A CA 1
ATOM 3600 C C . PRO A 1 449 ? -16.031 -28.844 -8.852 1 79.06 449 PRO A C 1
ATOM 3602 O O . PRO A 1 449 ? -15.07 -28.234 -8.375 1 79.06 449 PRO A O 1
ATOM 3605 N N . THR A 1 450 ? -16.688 -29.688 -8.172 1 83.69 450 THR A N 1
ATOM 3606 C CA . THR A 1 450 ? -16.453 -29.906 -6.746 1 83.69 450 THR A CA 1
ATOM 3607 C C . THR A 1 450 ? -15.117 -30.609 -6.523 1 83.69 450 THR A C 1
ATOM 3609 O O . THR A 1 450 ? -14.375 -30.266 -5.598 1 83.69 450 THR A O 1
ATOM 3612 N N . SER A 1 451 ? -14.828 -31.594 -7.355 1 82.5 451 SER A N 1
ATOM 3613 C CA . SER A 1 451 ? -13.562 -32.312 -7.223 1 82.5 451 SER A CA 1
ATOM 3614 C C . SER A 1 451 ? -12.375 -31.375 -7.496 1 82.5 451 SER A C 1
ATOM 3616 O O . SER A 1 451 ? -11.336 -31.5 -6.855 1 82.5 451 SER A O 1
ATOM 3618 N N . MET A 1 452 ? -12.602 -30.5 -8.461 1 83.94 452 MET A N 1
ATOM 3619 C CA . MET A 1 452 ? -11.539 -29.562 -8.773 1 83.94 452 MET A CA 1
ATOM 3620 C C . MET A 1 452 ? -11.297 -28.594 -7.605 1 83.94 452 MET A C 1
ATOM 3622 O O . MET A 1 452 ? -10.148 -28.266 -7.301 1 83.94 452 MET A O 1
ATOM 3626 N N . ARG A 1 453 ? -12.336 -28.172 -6.969 1 88.94 453 ARG A N 1
ATOM 3627 C CA . ARG A 1 453 ? -12.203 -27.281 -5.812 1 88.94 453 ARG A CA 1
ATOM 3628 C C . ARG A 1 453 ? -11.438 -27.969 -4.688 1 88.94 453 ARG A C 1
ATOM 3630 O O . ARG A 1 453 ? -10.641 -27.328 -3.996 1 88.94 453 ARG A O 1
ATOM 3637 N N . HIS A 1 454 ? -11.633 -29.25 -4.543 1 88.81 454 HIS A N 1
ATOM 3638 C CA . HIS A 1 454 ? -10.867 -30.016 -3.559 1 88.81 454 HIS A CA 1
ATOM 3639 C C . HIS A 1 454 ? -9.383 -30.031 -3.91 1 88.81 454 HIS A C 1
ATOM 3641 O O . HIS A 1 454 ? -8.531 -29.891 -3.031 1 88.81 454 HIS A O 1
ATOM 3647 N N . LEU A 1 455 ? -9.203 -30.203 -5.195 1 86.69 455 LEU A N 1
ATOM 3648 C CA . LEU A 1 455 ? -7.824 -30.234 -5.668 1 86.69 455 LEU A CA 1
ATOM 3649 C C . LEU A 1 455 ? -7.137 -28.891 -5.438 1 86.69 455 LEU A C 1
ATOM 3651 O O . LEU A 1 455 ? -5.965 -28.844 -5.047 1 86.69 455 LEU A O 1
ATOM 3655 N N . TYR A 1 456 ? -7.875 -27.828 -5.68 1 90.5 456 TYR A N 1
ATOM 3656 C CA . TYR A 1 456 ? -7.32 -26.5 -5.465 1 90.5 456 TYR A CA 1
ATOM 3657 C C . TYR A 1 456 ? -6.98 -26.266 -3.998 1 90.5 456 TYR A C 1
ATOM 3659 O O . TYR A 1 456 ? -5.926 -25.719 -3.676 1 90.5 456 TYR A O 1
ATOM 3667 N N . LEU A 1 457 ? -7.801 -26.688 -3.129 1 92.5 457 LEU A N 1
ATOM 3668 C CA . LEU A 1 457 ? -7.578 -26.547 -1.694 1 92.5 457 LEU A CA 1
ATOM 3669 C C . LEU A 1 457 ? -6.395 -27.391 -1.239 1 92.5 457 LEU A C 1
ATOM 3671 O O . LEU A 1 457 ? -5.621 -26.969 -0.375 1 92.5 457 LEU A O 1
ATOM 3675 N N . ASP A 1 458 ? -6.309 -28.5 -1.863 1 92 458 ASP A N 1
ATOM 3676 C CA . ASP A 1 458 ? -5.199 -29.391 -1.535 1 92 458 ASP A CA 1
ATOM 3677 C C . ASP A 1 458 ? -3.857 -28.75 -1.882 1 92 458 ASP A C 1
ATOM 3679 O O . ASP A 1 458 ? -2.902 -28.844 -1.105 1 92 458 ASP A O 1
ATOM 3683 N N . LEU A 1 459 ? -3.844 -28.219 -3.02 1 94.06 459 LEU A N 1
ATOM 3684 C CA . LEU A 1 459 ? -2.607 -27.547 -3.42 1 94.06 459 LEU A CA 1
ATOM 3685 C C . LEU A 1 459 ? -2.275 -26.406 -2.477 1 94.06 459 LEU A C 1
ATOM 3687 O O . LEU A 1 459 ? -1.112 -26.203 -2.125 1 94.06 459 LEU A O 1
ATOM 3691 N N . ALA A 1 460 ? -3.285 -25.672 -2.111 1 94.88 460 ALA A N 1
ATOM 3692 C CA . ALA A 1 460 ? -3.076 -24.578 -1.173 1 94.88 460 ALA A CA 1
ATOM 3693 C C . ALA A 1 460 ? -2.525 -25.078 0.156 1 94.88 460 ALA A C 1
ATOM 3695 O O . ALA A 1 460 ? -1.646 -24.453 0.751 1 94.88 460 ALA A O 1
ATOM 3696 N N . PHE A 1 461 ? -3.014 -26.172 0.562 1 94.56 461 PHE A N 1
ATOM 3697 C CA . PHE A 1 461 ? -2.553 -26.797 1.797 1 94.56 461 PHE A CA 1
ATOM 3698 C C . PHE A 1 461 ? -1.097 -27.234 1.674 1 94.56 461 PHE A C 1
ATOM 3700 O O . PHE A 1 461 ? -0.288 -26.969 2.566 1 94.56 461 PHE A O 1
ATOM 3707 N N . LEU A 1 462 ? -0.809 -27.922 0.622 1 96.56 462 LEU A N 1
ATOM 3708 C CA . LEU A 1 462 ? 0.551 -28.406 0.405 1 96.56 462 LEU A CA 1
ATOM 3709 C C . LEU A 1 462 ? 1.538 -27.234 0.36 1 96.56 462 LEU A C 1
ATOM 3711 O O . LEU A 1 462 ? 2.615 -27.312 0.958 1 96.56 462 LEU A O 1
ATOM 3715 N N . LYS A 1 463 ? 1.144 -26.219 -0.338 1 96.62 463 LYS A N 1
ATOM 3716 C CA . LYS A 1 463 ? 1.988 -25.031 -0.421 1 96.62 463 LYS A CA 1
ATOM 3717 C C . LYS A 1 463 ? 2.225 -24.422 0.96 1 96.62 463 LYS A C 1
ATOM 3719 O O . LYS A 1 463 ? 3.344 -24.016 1.283 1 96.62 463 LYS A O 1
ATOM 3724 N N . ALA A 1 464 ? 1.215 -24.312 1.742 1 96.81 464 ALA A N 1
ATOM 3725 C CA . ALA A 1 464 ? 1.328 -23.766 3.094 1 96.81 464 ALA A CA 1
ATOM 3726 C C . ALA A 1 464 ? 2.279 -24.609 3.943 1 96.81 464 ALA A C 1
ATOM 3728 O O . ALA A 1 464 ? 3.121 -24.062 4.66 1 96.81 464 ALA A O 1
ATOM 3729 N N . GLU A 1 465 ? 2.135 -25.938 3.846 1 97.38 465 GLU A N 1
ATOM 3730 C CA . GLU A 1 465 ? 2.994 -26.828 4.609 1 97.38 465 GLU A CA 1
ATOM 3731 C C . GLU A 1 465 ? 4.453 -26.703 4.176 1 97.38 465 GLU A C 1
ATOM 3733 O O . GLU A 1 465 ? 5.352 -26.688 5.02 1 97.38 465 GLU A O 1
ATOM 3738 N N . LEU A 1 466 ? 4.602 -26.641 2.906 1 97.38 466 LEU A N 1
ATOM 3739 C CA . LEU A 1 466 ? 5.949 -26.484 2.375 1 97.38 466 LEU A CA 1
ATOM 3740 C C . LEU A 1 466 ? 6.602 -25.219 2.902 1 97.38 466 LEU A C 1
ATOM 3742 O O . LEU A 1 466 ? 7.719 -25.25 3.428 1 97.38 466 LEU A O 1
ATOM 3746 N N . MET A 1 467 ? 5.93 -24.094 2.826 1 95.81 467 MET A N 1
ATOM 3747 C CA . MET A 1 467 ? 6.445 -22.812 3.27 1 95.81 467 MET A CA 1
ATOM 3748 C C . MET A 1 467 ? 6.684 -22.812 4.777 1 95.81 467 MET A C 1
ATOM 3750 O O . MET A 1 467 ? 7.668 -22.234 5.25 1 95.81 467 MET A O 1
ATOM 3754 N N . LEU A 1 468 ? 5.789 -23.406 5.504 1 96.94 468 LEU A N 1
ATOM 3755 C CA . LEU A 1 468 ? 5.832 -23.422 6.961 1 96.94 468 LEU A CA 1
ATOM 3756 C C . LEU A 1 468 ? 7.078 -24.141 7.457 1 96.94 468 LEU A C 1
ATOM 3758 O O . LEU A 1 468 ? 7.727 -23.688 8.406 1 96.94 468 LEU A O 1
ATOM 3762 N N . HIS A 1 469 ? 7.449 -25.219 6.852 1 96.5 469 HIS A N 1
ATOM 3763 C CA . HIS A 1 469 ? 8.469 -26.109 7.398 1 96.5 469 HIS A CA 1
ATOM 3764 C C . HIS A 1 469 ? 9.812 -25.906 6.715 1 96.5 469 HIS A C 1
ATOM 3766 O O . HIS A 1 469 ? 10.836 -26.391 7.191 1 96.5 469 HIS A O 1
ATOM 3772 N N . ARG A 1 470 ? 9.859 -25.156 5.723 1 95.06 470 ARG A N 1
ATOM 3773 C CA . ARG A 1 470 ? 11.062 -24.922 4.93 1 95.06 470 ARG A CA 1
ATOM 3774 C C . ARG A 1 470 ? 12.18 -24.344 5.789 1 95.06 470 ARG A C 1
ATOM 3776 O O . ARG A 1 470 ? 13.344 -24.703 5.633 1 95.06 470 ARG A O 1
ATOM 3783 N N . PRO A 1 471 ? 11.898 -23.422 6.699 1 92.88 471 PRO A N 1
ATOM 3784 C CA . PRO A 1 471 ? 12.969 -22.812 7.488 1 92.88 471 PRO A CA 1
ATOM 3785 C C . PRO A 1 471 ? 13.773 -23.844 8.281 1 92.88 471 PRO A C 1
ATOM 3787 O O . PRO A 1 471 ? 14.906 -23.578 8.672 1 92.88 471 PRO A O 1
ATOM 3790 N N . TYR A 1 472 ? 13.258 -25.062 8.5 1 93.69 472 TYR A N 1
ATOM 3791 C CA . TYR A 1 472 ? 13.93 -26.062 9.32 1 93.69 472 TYR A CA 1
ATOM 3792 C C . TYR A 1 472 ? 14.383 -27.25 8.469 1 93.69 472 TYR A C 1
ATOM 3794 O O . TYR A 1 472 ? 14.805 -28.281 9 1 93.69 472 TYR A O 1
ATOM 3802 N N . LEU A 1 473 ? 14.25 -27.109 7.16 1 93.31 473 LEU A N 1
ATOM 3803 C CA . LEU A 1 473 ? 14.609 -28.188 6.234 1 93.31 473 LEU A CA 1
ATOM 3804 C C . LEU A 1 473 ? 16.062 -28.578 6.406 1 93.31 473 LEU A C 1
ATOM 3806 O O . LEU A 1 473 ? 16.375 -29.766 6.57 1 93.31 473 LEU A O 1
ATOM 3810 N N . VAL A 1 474 ? 16.938 -27.625 6.402 1 89.5 474 VAL A N 1
ATOM 3811 C CA . VAL A 1 474 ? 18.375 -27.891 6.445 1 89.5 474 VAL A CA 1
ATOM 3812 C C . VAL A 1 474 ? 18.766 -28.344 7.852 1 89.5 474 VAL A C 1
ATOM 3814 O O . VAL A 1 474 ? 19.578 -29.266 8.008 1 89.5 474 VAL A O 1
ATOM 3817 N N . LEU A 1 475 ? 18.219 -27.719 8.867 1 89.31 475 LEU A N 1
ATOM 3818 C CA . LEU A 1 475 ? 18.516 -28.078 10.25 1 89.31 475 LEU A CA 1
ATOM 3819 C C . LEU A 1 475 ? 18.062 -29.5 10.547 1 89.31 475 LEU A C 1
ATOM 3821 O O . LEU A 1 475 ? 18.656 -30.203 11.367 1 89.31 475 LEU A O 1
ATOM 3825 N N . GLY A 1 476 ? 17.062 -29.906 9.852 1 91.19 476 GLY A N 1
ATOM 3826 C CA . GLY A 1 476 ? 16.484 -31.219 10.078 1 91.19 476 GLY A CA 1
ATOM 3827 C C . GLY A 1 476 ? 17.359 -32.344 9.539 1 91.19 476 GLY A C 1
ATOM 3828 O O . GLY A 1 476 ? 17.109 -33.531 9.82 1 91.19 476 GLY A O 1
ATOM 3829 N N . ARG A 1 477 ? 18.375 -32 8.883 1 87.81 477 ARG A N 1
ATOM 3830 C CA . ARG A 1 477 ? 19.312 -33 8.383 1 87.81 477 ARG A CA 1
ATOM 3831 C C . ARG A 1 477 ? 20.188 -33.531 9.516 1 87.81 477 ARG A C 1
ATOM 3833 O O . ARG A 1 477 ? 20.562 -34.719 9.508 1 87.81 477 ARG A O 1
ATOM 3840 N N . THR A 1 478 ? 20.484 -32.625 10.461 1 86.75 478 THR A N 1
ATOM 3841 C CA . THR A 1 478 ? 21.469 -33 11.461 1 86.75 478 THR A CA 1
ATOM 3842 C C . THR A 1 478 ? 20.859 -32.969 12.859 1 86.75 478 THR A C 1
ATOM 3844 O O . THR A 1 478 ? 21.422 -33.562 13.797 1 86.75 478 THR A O 1
ATOM 3847 N N . ASP A 1 479 ? 19.781 -32.312 13 1 88.94 479 ASP A N 1
ATOM 3848 C CA . ASP A 1 479 ? 19.141 -32.188 14.305 1 88.94 479 ASP A CA 1
ATOM 3849 C C . ASP A 1 479 ? 17.812 -32.969 14.344 1 88.94 479 ASP A C 1
ATOM 3851 O O . ASP A 1 479 ? 16.859 -32.594 13.641 1 88.94 479 ASP A O 1
ATOM 3855 N N . ALA A 1 480 ? 17.719 -33.906 15.172 1 88.31 480 ALA A N 1
ATOM 3856 C CA . ALA A 1 480 ? 16.562 -34.812 15.25 1 88.31 480 ALA A CA 1
ATOM 3857 C C . ALA A 1 480 ? 15.305 -34.031 15.656 1 88.31 480 ALA A C 1
ATOM 3859 O O . ALA A 1 480 ? 14.188 -34.438 15.336 1 88.31 480 ALA A O 1
ATOM 3860 N N . ARG A 1 481 ? 15.398 -32.969 16.344 1 91 481 ARG A N 1
ATOM 3861 C CA . ARG A 1 481 ? 14.266 -32.188 16.797 1 91 481 ARG A CA 1
ATOM 3862 C C . ARG A 1 481 ? 13.445 -31.656 15.625 1 91 481 ARG A C 1
ATOM 3864 O O . ARG A 1 481 ? 12.266 -31.359 15.773 1 91 481 ARG A O 1
ATOM 3871 N N . TYR A 1 482 ? 14.164 -31.562 14.484 1 93.94 482 TYR A N 1
ATOM 3872 C CA . TYR A 1 482 ? 13.523 -30.875 13.359 1 93.94 482 TYR A CA 1
ATOM 3873 C C . TYR A 1 482 ? 13.281 -31.844 12.203 1 93.94 482 TYR A C 1
ATOM 3875 O O . TYR A 1 482 ? 12.977 -31.406 11.086 1 93.94 482 TYR A O 1
ATOM 3883 N N . THR A 1 483 ? 13.352 -33.125 12.461 1 92.75 483 THR A N 1
ATOM 3884 C CA . THR A 1 483 ? 13.203 -34.125 11.414 1 92.75 483 THR A CA 1
ATOM 3885 C C . THR A 1 483 ? 11.781 -34.156 10.867 1 92.75 483 THR A C 1
ATOM 3887 O O . THR A 1 483 ? 11.562 -34.406 9.688 1 92.75 483 THR A O 1
ATOM 3890 N N . TYR A 1 484 ? 10.867 -33.875 11.75 1 93.88 484 TYR A N 1
ATOM 3891 C CA . TYR A 1 484 ? 9.477 -33.812 11.312 1 93.88 484 TYR A CA 1
ATOM 3892 C C . TYR A 1 484 ? 9.297 -32.75 10.227 1 93.88 484 TYR A C 1
ATOM 3894 O O . TYR A 1 484 ? 8.688 -33 9.188 1 93.88 484 TYR A O 1
ATOM 3902 N N . SER A 1 485 ? 9.766 -31.562 10.523 1 95.62 485 SER A N 1
ATOM 3903 C CA . SER A 1 485 ? 9.648 -30.469 9.562 1 95.62 485 SER A CA 1
ATOM 3904 C C . SER A 1 485 ? 10.336 -30.828 8.242 1 95.62 485 SER A C 1
ATOM 3906 O O . SER A 1 485 ? 9.852 -30.453 7.172 1 95.62 485 SER A O 1
ATOM 3908 N N . ARG A 1 486 ? 11.438 -31.453 8.32 1 94.88 486 ARG A N 1
ATOM 3909 C CA . ARG A 1 486 ? 12.141 -31.875 7.113 1 94.88 486 ARG A CA 1
ATOM 3910 C C . ARG A 1 486 ? 11.297 -32.844 6.289 1 94.88 486 ARG A C 1
ATOM 3912 O O . ARG A 1 486 ? 11.141 -32.656 5.078 1 94.88 486 ARG A O 1
ATOM 3919 N N . ARG A 1 487 ? 10.742 -33.844 6.949 1 95.75 487 ARG A N 1
ATOM 3920 C CA . ARG A 1 487 ? 9.922 -34.844 6.258 1 95.75 487 ARG A CA 1
ATOM 3921 C C . ARG A 1 487 ? 8.711 -34.188 5.602 1 95.75 487 ARG A C 1
ATOM 3923 O O . ARG A 1 487 ? 8.43 -34.406 4.426 1 95.75 487 ARG A O 1
ATOM 3930 N N . VAL A 1 488 ? 8.047 -33.344 6.355 1 97.12 488 VAL A N 1
ATOM 3931 C CA . VAL A 1 488 ? 6.828 -32.719 5.867 1 97.12 488 VAL A CA 1
ATOM 3932 C C . VAL A 1 488 ? 7.156 -31.812 4.68 1 97.12 488 VAL A C 1
ATOM 3934 O O . VAL A 1 488 ? 6.43 -31.812 3.68 1 97.12 488 VAL A O 1
ATOM 3937 N N . CYS A 1 489 ? 8.203 -31.062 4.785 1 97.25 489 CYS A N 1
ATOM 3938 C CA . CYS A 1 489 ? 8.617 -30.141 3.725 1 97.25 489 CYS A CA 1
ATOM 3939 C C . CYS A 1 489 ? 8.914 -30.891 2.436 1 97.25 489 CYS A C 1
ATOM 3941 O O . CYS A 1 489 ? 8.414 -30.531 1.367 1 97.25 489 CYS A O 1
ATOM 3943 N N . LEU A 1 490 ? 9.68 -31.984 2.52 1 97.44 490 LEU A N 1
ATOM 3944 C CA . LEU A 1 490 ? 10.078 -32.75 1.35 1 97.44 490 LEU A CA 1
ATOM 3945 C C . LEU A 1 490 ? 8.883 -33.5 0.765 1 97.44 490 LEU A C 1
ATOM 3947 O O . LEU A 1 490 ? 8.688 -33.531 -0.452 1 97.44 490 LEU A O 1
ATOM 3951 N N . ASN A 1 491 ? 8.125 -34.094 1.629 1 97.5 491 ASN A N 1
ATOM 3952 C CA . ASN A 1 491 ? 6.965 -34.844 1.155 1 97.5 491 ASN A CA 1
ATOM 3953 C C . ASN A 1 491 ? 5.938 -33.906 0.504 1 97.5 491 ASN A C 1
ATOM 3955 O O . ASN A 1 491 ? 5.285 -34.312 -0.47 1 97.5 491 ASN A O 1
ATOM 3959 N N . ALA A 1 492 ? 5.742 -32.75 1.065 1 98.12 492 ALA A N 1
ATOM 3960 C CA . ALA A 1 492 ? 4.859 -31.781 0.44 1 98.12 492 ALA A CA 1
ATOM 3961 C C . ALA A 1 492 ? 5.355 -31.406 -0.953 1 98.12 492 ALA A C 1
ATOM 3963 O O . ALA A 1 492 ? 4.562 -31.281 -1.892 1 98.12 492 ALA A O 1
ATOM 3964 N N . SER A 1 493 ? 6.645 -31.234 -1.111 1 98.31 493 SER A N 1
ATOM 3965 C CA . SER A 1 493 ? 7.234 -30.875 -2.4 1 98.31 493 SER A CA 1
ATOM 3966 C C . SER A 1 493 ? 7 -31.984 -3.432 1 98.31 493 SER A C 1
ATOM 3968 O O . SER A 1 493 ? 6.617 -31.703 -4.57 1 98.31 493 SER A O 1
ATOM 3970 N N . ILE A 1 494 ? 7.203 -33.219 -3.01 1 98 494 ILE A N 1
ATOM 3971 C CA . ILE A 1 494 ? 7.02 -34.375 -3.898 1 98 494 ILE A CA 1
ATOM 3972 C C . ILE A 1 494 ? 5.555 -34.469 -4.324 1 98 494 ILE A C 1
ATOM 3974 O O . ILE A 1 494 ? 5.258 -34.656 -5.508 1 98 494 ILE A O 1
ATOM 3978 N N . GLU A 1 495 ? 4.707 -34.281 -3.377 1 97 495 GLU A N 1
ATOM 3979 C CA . GLU A 1 495 ? 3.283 -34.375 -3.686 1 97 495 GLU A CA 1
ATOM 3980 C C . GLU A 1 495 ? 2.85 -33.25 -4.617 1 97 495 GLU A C 1
ATOM 3982 O O . GLU A 1 495 ? 2.006 -33.438 -5.492 1 97 495 GLU A O 1
ATOM 3987 N N . MET A 1 496 ? 3.314 -32.062 -4.43 1 97.56 496 MET A N 1
ATOM 3988 C CA . MET A 1 496 ? 3.002 -30.938 -5.293 1 97.56 496 MET A CA 1
ATOM 3989 C C . MET A 1 496 ? 3.453 -31.203 -6.727 1 97.56 496 MET A C 1
ATOM 3991 O O . MET A 1 496 ? 2.725 -30.906 -7.676 1 97.56 496 MET A O 1
ATOM 3995 N N . LEU A 1 497 ? 4.645 -31.75 -6.871 1 97.75 497 LEU A N 1
ATOM 3996 C CA . LEU A 1 497 ? 5.152 -32 -8.219 1 97.75 497 LEU A CA 1
ATOM 3997 C C . LEU A 1 497 ? 4.418 -33.156 -8.859 1 97.75 497 LEU A C 1
ATOM 3999 O O . LEU A 1 497 ? 4.246 -33.188 -10.086 1 97.75 497 LEU A O 1
ATOM 4003 N N . ASP A 1 498 ? 4.016 -34.094 -8.031 1 95.31 498 ASP A N 1
ATOM 4004 C CA . ASP A 1 498 ? 3.141 -35.156 -8.547 1 95.31 498 ASP A CA 1
ATOM 4005 C C . ASP A 1 498 ? 1.828 -34.562 -9.062 1 95.31 498 ASP A C 1
ATOM 4007 O O . ASP A 1 498 ? 1.33 -34.969 -10.117 1 95.31 498 ASP A O 1
ATOM 4011 N N . PHE A 1 499 ? 1.379 -33.688 -8.266 1 92.19 499 PHE A N 1
ATOM 4012 C CA . PHE A 1 499 ? 0.173 -32.969 -8.648 1 92.19 499 PHE A CA 1
ATOM 4013 C C . PHE A 1 499 ? 0.378 -32.25 -9.969 1 92.19 499 PHE A C 1
ATOM 4015 O O . PHE A 1 499 ? -0.475 -32.281 -10.859 1 92.19 499 PHE A O 1
ATOM 4022 N N . GLN A 1 500 ? 1.398 -31.578 -10.125 1 94.44 500 GLN A N 1
ATOM 4023 C CA . GLN A 1 500 ? 1.726 -30.844 -11.344 1 94.44 500 GLN A CA 1
ATOM 4024 C C . GLN A 1 500 ? 1.781 -31.781 -12.547 1 94.44 500 GLN A C 1
ATOM 4026 O O . GLN A 1 500 ? 1.255 -31.453 -13.617 1 94.44 500 GLN A O 1
ATOM 4031 N N . ASN A 1 501 ? 2.443 -32.875 -12.359 1 93.69 501 ASN A N 1
ATOM 4032 C CA . ASN A 1 501 ? 2.584 -33.844 -13.43 1 93.69 501 ASN A CA 1
ATOM 4033 C C . ASN A 1 501 ? 1.226 -34.375 -13.898 1 93.69 501 ASN A C 1
ATOM 4035 O O . ASN A 1 501 ? 0.996 -34.531 -15.094 1 93.69 501 ASN A O 1
ATOM 4039 N N . LYS A 1 502 ? 0.411 -34.594 -12.961 1 88.44 502 LYS A N 1
ATOM 4040 C CA . LYS A 1 502 ? -0.915 -35.125 -13.273 1 88.44 502 LYS A CA 1
ATOM 4041 C C . LYS A 1 502 ? -1.753 -34.094 -14.016 1 88.44 502 LYS A C 1
ATOM 4043 O O . LYS A 1 502 ? -2.389 -34.406 -15.023 1 88.44 502 LYS A O 1
ATOM 4048 N N . ILE A 1 503 ? -1.786 -32.875 -13.523 1 88.19 503 ILE A N 1
ATOM 4049 C CA . ILE A 1 503 ? -2.582 -31.828 -14.148 1 88.19 503 ILE A CA 1
ATOM 4050 C C . ILE A 1 503 ? -2.029 -31.516 -15.539 1 88.19 503 ILE A C 1
ATOM 4052 O O . ILE A 1 503 ? -2.793 -31.312 -16.484 1 88.19 503 ILE A O 1
ATOM 4056 N N . ASP A 1 504 ? -0.741 -31.453 -15.656 1 90.19 504 ASP A N 1
ATOM 4057 C CA . ASP A 1 504 ? -0.107 -31.156 -16.938 1 90.19 504 ASP A CA 1
ATOM 4058 C C . ASP A 1 504 ? -0.495 -32.188 -17.984 1 90.19 504 ASP A C 1
ATOM 4060 O O . ASP A 1 504 ? -0.712 -31.859 -19.156 1 90.19 504 ASP A O 1
ATOM 4064 N N . ALA A 1 505 ? -0.558 -33.406 -17.578 1 88 505 ALA A N 1
ATOM 4065 C CA . ALA A 1 505 ? -0.946 -34.5 -18.5 1 88 505 ALA A CA 1
ATOM 4066 C C . ALA A 1 505 ? -2.398 -34.344 -18.938 1 88 505 ALA A C 1
ATOM 4068 O O . ALA A 1 505 ? -2.729 -34.562 -20.109 1 88 505 ALA A O 1
ATOM 4069 N N . GLU A 1 506 ? -3.24 -33.875 -18.016 1 83.88 506 GLU A N 1
ATOM 4070 C CA . GLU A 1 506 ? -4.672 -33.781 -18.281 1 83.88 506 GLU A CA 1
ATOM 4071 C C . GLU A 1 506 ? -4.996 -32.562 -19.125 1 83.88 506 GLU A C 1
ATOM 4073 O O . GLU A 1 506 ? -6.027 -32.5 -19.797 1 83.88 506 GLU A O 1
ATOM 4078 N N . VAL A 1 507 ? -4.172 -31.578 -19.094 1 83.25 507 VAL A N 1
ATOM 4079 C CA . VAL A 1 507 ? -4.445 -30.344 -19.828 1 83.25 507 VAL A CA 1
ATOM 4080 C C . VAL A 1 507 ? -3.904 -30.469 -21.25 1 83.25 507 VAL A C 1
ATOM 4082 O O . VAL A 1 507 ? -4.289 -29.688 -22.141 1 83.25 507 VAL A O 1
ATOM 4085 N N . GLN A 1 508 ? -3.111 -31.5 -21.562 1 81.81 508 GLN A N 1
ATOM 4086 C CA . GLN A 1 508 ? -2.604 -31.734 -22.906 1 81.81 508 GLN A CA 1
ATOM 4087 C C . GLN A 1 508 ? -3.693 -32.281 -23.812 1 81.81 508 GLN A C 1
ATOM 4089 O O . GLN A 1 508 ? -4.711 -32.812 -23.344 1 81.81 508 GLN A O 1
ATOM 4094 N N . PRO A 1 509 ? -3.486 -32.062 -25.141 1 78.19 509 PRO A N 1
ATOM 4095 C CA . PRO A 1 509 ? -4.48 -32.625 -26.062 1 78.19 509 PRO A CA 1
ATOM 4096 C C . PRO A 1 509 ? -4.77 -34.094 -25.781 1 78.19 509 PRO A C 1
ATOM 4098 O O . PRO A 1 509 ? -3.842 -34.906 -25.625 1 78.19 509 PRO A O 1
ATOM 4101 N N . GLY A 1 510 ? -5.973 -34.438 -25.625 1 77.81 510 GLY A N 1
ATOM 4102 C CA . GLY A 1 510 ? -6.379 -35.781 -25.328 1 77.81 510 GLY A CA 1
ATOM 4103 C C . GLY A 1 510 ? -6.727 -36 -23.875 1 77.81 510 GLY A C 1
ATOM 4104 O O . GLY A 1 510 ? -7.332 -37.031 -23.516 1 77.81 510 GLY A O 1
ATOM 4105 N N . GLY A 1 511 ? -6.387 -35.062 -23.031 1 78.69 511 GLY A N 1
ATOM 4106 C CA . GLY A 1 511 ? -6.684 -35.156 -21.609 1 78.69 511 GLY A CA 1
ATOM 4107 C C . GLY A 1 511 ? -8.094 -34.719 -21.266 1 78.69 511 GLY A C 1
ATOM 4108 O O . GLY A 1 511 ? -8.773 -34.094 -22.078 1 78.69 511 GLY A O 1
ATOM 4109 N N . LYS A 1 512 ? -8.562 -35.094 -20.125 1 75.75 512 LYS A N 1
ATOM 4110 C CA . LYS A 1 512 ? -9.922 -34.812 -19.672 1 75.75 512 LYS A CA 1
ATOM 4111 C C . LYS A 1 512 ? -10.172 -33.344 -19.469 1 75.75 512 LYS A C 1
ATOM 4113 O O . LYS A 1 512 ? -11.305 -32.844 -19.594 1 75.75 512 LYS A O 1
ATOM 4118 N N . LEU A 1 513 ? -9.156 -32.656 -19.109 1 76.62 513 LEU A N 1
ATOM 4119 C CA . LEU A 1 513 ? -9.297 -31.234 -18.828 1 76.62 513 LEU A CA 1
ATOM 4120 C C . LEU A 1 513 ? -9.188 -30.422 -20.109 1 76.62 513 LEU A C 1
ATOM 4122 O O . LEU A 1 513 ? -9.336 -29.203 -20.078 1 76.62 513 LEU A O 1
ATOM 4126 N N . PHE A 1 514 ? -9.008 -31.125 -21.156 1 70.5 514 PHE A N 1
ATOM 4127 C CA . PHE A 1 514 ? -8.914 -30.453 -22.453 1 70.5 514 PHE A CA 1
ATOM 4128 C C . PHE A 1 514 ? -10.297 -30.203 -23.031 1 70.5 514 PHE A C 1
ATOM 4130 O O . PHE A 1 514 ? -10.438 -29.469 -24.016 1 70.5 514 PHE A O 1
ATOM 4137 N N . THR A 1 515 ? -11.305 -30.578 -22.312 1 65.44 515 THR A N 1
ATOM 4138 C CA . THR A 1 515 ? -12.664 -30.359 -22.797 1 65.44 515 THR A CA 1
ATOM 4139 C C . THR A 1 515 ? -13.047 -28.875 -22.656 1 65.44 515 THR A C 1
ATOM 4141 O O . THR A 1 515 ? -12.609 -28.219 -21.719 1 65.44 515 THR A O 1
ATOM 4144 N N . PRO A 1 516 ? -13.711 -28.344 -23.609 1 62.16 516 PRO A N 1
ATOM 4145 C CA . PRO A 1 516 ? -13.992 -26.906 -23.672 1 62.16 516 PRO A CA 1
ATOM 4146 C C . PRO A 1 516 ? -14.453 -26.328 -22.344 1 62.16 516 PRO A C 1
ATOM 4148 O O . PRO A 1 516 ? -14.008 -25.234 -21.953 1 62.16 516 PRO A O 1
ATOM 4151 N N . GLY A 1 517 ? -15.344 -26.844 -21.594 1 60 517 GLY A N 1
ATOM 4152 C CA . GLY A 1 517 ? -15.82 -26.281 -20.344 1 60 517 GLY A CA 1
ATOM 4153 C C . GLY A 1 517 ? -14.758 -26.25 -19.266 1 60 517 GLY A C 1
ATOM 4154 O O . GLY A 1 517 ? -14.531 -25.219 -18.625 1 60 517 GLY A O 1
ATOM 4155 N N . TRP A 1 518 ? -14.062 -27.203 -19.094 1 61.47 518 TRP A N 1
ATOM 4156 C CA . TRP A 1 518 ? -13.047 -27.359 -18.062 1 61.47 518 TRP A CA 1
ATOM 4157 C C . TRP A 1 518 ? -11.742 -26.688 -18.469 1 61.47 518 TRP A C 1
ATOM 4159 O O . TRP A 1 518 ? -11.031 -26.141 -17.625 1 61.47 518 TRP A O 1
ATOM 4169 N N . ARG A 1 519 ? -11.711 -26.547 -19.641 1 62.5 519 ARG A N 1
ATOM 4170 C CA . ARG A 1 519 ? -10.438 -26.125 -20.203 1 62.5 519 ARG A CA 1
ATOM 4171 C C . ARG A 1 519 ? -10.102 -24.703 -19.797 1 62.5 519 ARG A C 1
ATOM 4173 O O . ARG A 1 519 ? -8.977 -24.406 -19.375 1 62.5 519 ARG A O 1
ATOM 4180 N N . LEU A 1 520 ? -11.133 -23.969 -19.688 1 71.69 520 LEU A N 1
ATOM 4181 C CA . LEU A 1 520 ? -10.773 -22.562 -19.562 1 71.69 520 LEU A CA 1
ATOM 4182 C C . LEU A 1 520 ? -10.422 -22.203 -18.125 1 71.69 520 LEU A C 1
ATOM 4184 O O . LEU A 1 520 ? -9.391 -21.594 -17.875 1 71.69 520 LEU A O 1
ATOM 4188 N N . SER A 1 521 ? -11.211 -22.641 -17.25 1 73.56 521 SER A N 1
ATOM 4189 C CA . SER A 1 521 ? -11.008 -22.25 -15.852 1 73.56 521 SER A CA 1
ATOM 4190 C C . SER A 1 521 ? -9.781 -22.938 -15.258 1 73.56 521 SER A C 1
ATOM 4192 O O . SER A 1 521 ? -8.953 -22.281 -14.617 1 73.56 521 SER A O 1
ATOM 4194 N N . THR A 1 522 ? -9.656 -24.234 -15.531 1 75.5 522 THR A N 1
ATOM 4195 C CA . THR A 1 522 ? -8.562 -25 -14.953 1 75.5 522 THR A CA 1
ATOM 4196 C C . THR A 1 522 ? -7.238 -24.641 -15.617 1 75.5 522 THR A C 1
ATOM 4198 O O . THR A 1 522 ? -6.215 -24.5 -14.945 1 75.5 522 THR A O 1
ATOM 4201 N N . VAL A 1 523 ? -7.371 -24.469 -16.891 1 75.44 523 VAL A N 1
ATOM 4202 C CA . VAL A 1 523 ? -6.156 -24.141 -17.625 1 75.44 523 VAL A CA 1
ATOM 4203 C C . VAL A 1 523 ? -5.672 -22.75 -17.234 1 75.44 523 VAL A C 1
ATOM 4205 O O . VAL A 1 523 ? -4.477 -22.547 -17 1 75.44 523 VAL A O 1
ATOM 4208 N N . SER A 1 524 ? -6.59 -21.875 -17.109 1 78.31 524 SER A N 1
ATOM 4209 C CA . SER A 1 524 ? -6.23 -20.516 -16.703 1 78.31 524 SER A CA 1
ATOM 4210 C C . SER A 1 524 ? -5.652 -20.5 -15.289 1 78.31 524 SER A C 1
ATOM 4212 O O . SER A 1 524 ? -4.684 -19.797 -15.023 1 78.31 524 SER A O 1
ATOM 4214 N N . TRP A 1 525 ? -6.215 -21.266 -14.508 1 80.5 525 TRP A N 1
ATOM 4215 C CA . TRP A 1 525 ? -5.719 -21.375 -13.141 1 80.5 525 TRP A CA 1
ATOM 4216 C C . TRP A 1 525 ? -4.32 -21.984 -13.109 1 80.5 525 TRP A C 1
ATOM 4218 O O . TRP A 1 525 ? -3.408 -21.422 -12.5 1 80.5 525 TRP A O 1
ATOM 4228 N N . TYR A 1 526 ? -4.188 -23.109 -13.797 1 80.94 526 TYR A N 1
ATOM 4229 C CA . TYR A 1 526 ? -2.932 -23.844 -13.789 1 80.94 526 TYR A CA 1
ATOM 4230 C C . TYR A 1 526 ? -1.808 -23.016 -14.398 1 80.94 526 TYR A C 1
ATOM 4232 O O . TYR A 1 526 ? -0.67 -23.062 -13.93 1 80.94 526 TYR A O 1
ATOM 4240 N N . MET A 1 527 ? -2.18 -22.203 -15.312 1 76.62 527 MET A N 1
ATOM 4241 C CA . MET A 1 527 ? -1.167 -21.453 -16.047 1 76.62 527 MET A CA 1
ATOM 4242 C C . MET A 1 527 ? -0.893 -20.109 -15.383 1 76.62 527 MET A C 1
ATOM 4244 O O . MET A 1 527 ? -0.017 -19.359 -15.82 1 76.62 527 MET A O 1
ATOM 4248 N N . SER A 1 528 ? -1.586 -19.859 -14.391 1 87.94 528 SER A N 1
ATOM 4249 C CA . SER A 1 528 ? -1.385 -18.594 -13.719 1 87.94 528 SER A CA 1
ATOM 4250 C C . SER A 1 528 ? -0.004 -18.516 -13.07 1 87.94 528 SER A C 1
ATOM 4252 O O . SER A 1 528 ? 0.552 -19.531 -12.664 1 87.94 528 SER A O 1
ATOM 4254 N N . SER A 1 529 ? 0.524 -17.312 -12.977 1 91.69 529 SER A N 1
ATOM 4255 C CA . SER A 1 529 ? 1.851 -17.109 -12.406 1 91.69 529 SER A CA 1
ATOM 4256 C C . SER A 1 529 ? 1.894 -17.516 -10.938 1 91.69 529 SER A C 1
ATOM 4258 O O . SER A 1 529 ? 2.928 -17.969 -10.445 1 91.69 529 SER A O 1
ATOM 4260 N N . VAL A 1 530 ? 0.818 -17.438 -10.242 1 92.19 530 VAL A N 1
ATOM 4261 C CA . VAL A 1 530 ? 0.76 -17.75 -8.82 1 92.19 530 VAL A CA 1
ATOM 4262 C C . VAL A 1 530 ? 0.911 -19.25 -8.617 1 92.19 530 VAL A C 1
ATOM 4264 O O . VAL A 1 530 ? 1.668 -19.688 -7.746 1 92.19 530 VAL A O 1
ATOM 4267 N N . VAL A 1 531 ? 0.182 -20.016 -9.398 1 92.44 531 VAL A N 1
ATOM 4268 C CA . VAL A 1 531 ? 0.252 -21.469 -9.273 1 92.44 531 VAL A CA 1
ATOM 4269 C C . VAL A 1 531 ? 1.607 -21.969 -9.773 1 92.44 531 VAL A C 1
ATOM 4271 O O . VAL A 1 531 ? 2.195 -22.875 -9.195 1 92.44 531 VAL A O 1
ATOM 4274 N N . ALA A 1 532 ? 2.049 -21.359 -10.859 1 94.31 532 ALA A N 1
ATOM 4275 C CA . ALA A 1 532 ? 3.377 -21.703 -11.359 1 94.31 532 ALA A CA 1
ATOM 4276 C C . ALA A 1 532 ? 4.438 -21.5 -10.281 1 94.31 532 ALA A C 1
ATOM 4278 O O . ALA A 1 532 ? 5.344 -22.328 -10.133 1 94.31 532 ALA A O 1
ATOM 4279 N N . GLN A 1 533 ? 4.332 -20.5 -9.562 1 94.25 533 GLN A N 1
ATOM 4280 C CA . GLN A 1 533 ? 5.312 -20.203 -8.523 1 94.25 533 GLN A CA 1
ATOM 4281 C C . GLN A 1 533 ? 5.277 -21.25 -7.414 1 94.25 533 GLN A C 1
ATOM 4283 O O . GLN A 1 533 ? 6.305 -21.547 -6.805 1 94.25 533 GLN A O 1
ATOM 4288 N N . ASP A 1 534 ? 4.102 -21.734 -7.129 1 95.44 534 ASP A N 1
ATOM 4289 C CA . ASP A 1 534 ? 4.004 -22.812 -6.148 1 95.44 534 ASP A CA 1
ATOM 4290 C C . ASP A 1 534 ? 4.859 -24 -6.555 1 95.44 534 ASP A C 1
ATOM 4292 O O . ASP A 1 534 ? 5.613 -24.547 -5.742 1 95.44 534 ASP A O 1
ATOM 4296 N N . PHE A 1 535 ? 4.742 -24.359 -7.789 1 97.25 535 PHE A N 1
ATOM 4297 C CA . PHE A 1 535 ? 5.48 -25.516 -8.281 1 97.25 535 PHE A CA 1
ATOM 4298 C C . PHE A 1 535 ? 6.961 -25.172 -8.43 1 97.25 535 PHE A C 1
ATOM 4300 O O . PHE A 1 535 ? 7.82 -26.047 -8.242 1 97.25 535 PHE A O 1
ATOM 4307 N N . LEU A 1 536 ? 7.254 -23.922 -8.781 1 96.62 536 LEU A N 1
ATOM 4308 C CA . LEU A 1 536 ? 8.648 -23.484 -8.82 1 96.62 536 LEU A CA 1
ATOM 4309 C C . LEU A 1 536 ? 9.305 -23.656 -7.457 1 96.62 536 LEU A C 1
ATOM 4311 O O . LEU A 1 536 ? 10.438 -24.125 -7.363 1 96.62 536 LEU A O 1
ATOM 4315 N N . LEU A 1 537 ? 8.602 -23.266 -6.48 1 96.44 537 LEU A N 1
ATOM 4316 C CA . LEU A 1 537 ? 9.125 -23.391 -5.125 1 96.44 537 LEU A CA 1
ATOM 4317 C C . LEU A 1 537 ? 9.367 -24.844 -4.754 1 96.44 537 LEU A C 1
ATOM 4319 O O . LEU A 1 537 ? 10.422 -25.188 -4.215 1 96.44 537 LEU A O 1
ATOM 4323 N N . ALA A 1 538 ? 8.383 -25.672 -5.02 1 98.12 538 ALA A N 1
ATOM 4324 C CA . ALA A 1 538 ? 8.539 -27.109 -4.738 1 98.12 538 ALA A CA 1
ATOM 4325 C C . ALA A 1 538 ? 9.742 -27.688 -5.473 1 98.12 538 ALA A C 1
ATOM 4327 O O . ALA A 1 538 ? 10.508 -28.453 -4.902 1 98.12 538 ALA A O 1
ATOM 4328 N N . THR A 1 539 ? 9.875 -27.312 -6.703 1 98.06 539 THR A N 1
ATOM 4329 C CA . THR A 1 539 ? 10.992 -27.781 -7.516 1 98.06 539 THR A CA 1
ATOM 4330 C C . THR A 1 539 ? 12.32 -27.344 -6.914 1 98.06 539 THR A C 1
ATOM 4332 O O . THR A 1 539 ? 13.25 -28.141 -6.797 1 98.06 539 THR A O 1
ATOM 4335 N N . THR A 1 540 ? 12.414 -26.125 -6.555 1 96.38 540 THR A N 1
ATOM 4336 C CA . THR A 1 540 ? 13.68 -25.578 -6.082 1 96.38 540 THR A CA 1
ATOM 4337 C C . THR A 1 540 ? 14.047 -26.156 -4.727 1 96.38 540 THR A C 1
ATOM 4339 O O . THR A 1 540 ? 15.234 -26.312 -4.41 1 96.38 540 THR A O 1
ATOM 4342 N N . VAL A 1 541 ? 13.102 -26.453 -3.895 1 96.38 541 VAL A N 1
ATOM 4343 C CA . VAL A 1 541 ? 13.367 -27.094 -2.613 1 96.38 541 VAL A CA 1
ATOM 4344 C C . VAL A 1 541 ? 14.008 -28.453 -2.846 1 96.38 541 VAL A C 1
ATOM 4346 O O . VAL A 1 541 ? 14.961 -28.828 -2.156 1 96.38 541 VAL A O 1
ATOM 4349 N N . LEU A 1 542 ? 13.492 -29.219 -3.82 1 96.88 542 LEU A N 1
ATOM 4350 C CA . LEU A 1 542 ? 14.039 -30.531 -4.125 1 96.88 542 LEU A CA 1
ATOM 4351 C C . LEU A 1 542 ? 15.422 -30.406 -4.766 1 96.88 542 LEU A C 1
ATOM 4353 O O . LEU A 1 542 ? 16.281 -31.25 -4.559 1 96.88 542 LEU A O 1
ATOM 4357 N N . VAL A 1 543 ? 15.594 -29.359 -5.555 1 95.56 543 VAL A N 1
ATOM 4358 C CA . VAL A 1 543 ? 16.906 -29.078 -6.121 1 95.56 543 VAL A CA 1
ATOM 4359 C C . VAL A 1 543 ? 17.922 -28.844 -4.996 1 95.56 543 VAL A C 1
ATOM 4361 O O . VAL A 1 543 ? 19.031 -29.359 -5.047 1 95.56 543 VAL A O 1
ATOM 4364 N N . LEU A 1 544 ? 17.531 -28.062 -4.027 1 92.69 544 LEU A N 1
ATOM 4365 C CA . LEU A 1 544 ? 18.375 -27.797 -2.869 1 92.69 544 LEU A CA 1
ATOM 4366 C C . LEU A 1 544 ? 18.734 -29.094 -2.145 1 92.69 544 LEU A C 1
ATOM 4368 O O . LEU A 1 544 ? 19.875 -29.297 -1.742 1 92.69 544 LEU A O 1
ATOM 4372 N N . GLU A 1 545 ? 17.75 -29.938 -1.977 1 92.62 545 GLU A N 1
ATOM 4373 C CA . GLU A 1 545 ? 17.953 -31.203 -1.298 1 92.62 545 GLU A CA 1
ATOM 4374 C C . GLU A 1 545 ? 18.906 -32.094 -2.09 1 92.62 545 GLU A C 1
ATOM 4376 O O . GLU A 1 545 ? 19.766 -32.781 -1.512 1 92.62 545 GLU A O 1
ATOM 4381 N N . LEU A 1 546 ? 18.703 -32.156 -3.381 1 92.25 546 LEU A N 1
ATOM 4382 C CA . LEU A 1 546 ? 19.516 -33.031 -4.234 1 92.25 546 LEU A CA 1
ATOM 4383 C C . LEU A 1 546 ? 20.969 -32.531 -4.285 1 92.25 546 LEU A C 1
ATOM 4385 O O . LEU A 1 546 ? 21.891 -33.344 -4.383 1 92.25 546 LEU A O 1
ATOM 4389 N N . ASP A 1 547 ? 21.156 -31.266 -4.203 1 88.31 547 ASP A N 1
ATOM 4390 C CA . ASP A 1 547 ? 22.484 -30.672 -4.273 1 88.31 547 ASP A CA 1
ATOM 4391 C C . ASP A 1 547 ? 23.266 -30.891 -2.975 1 88.31 547 ASP A C 1
ATOM 4393 O O . ASP A 1 547 ? 24.5 -30.875 -2.967 1 88.31 547 ASP A O 1
ATOM 4397 N N . ALA A 1 548 ? 22.562 -31.016 -1.901 1 83.06 548 ALA A N 1
ATOM 4398 C CA . ALA A 1 548 ? 23.203 -31.172 -0.597 1 83.06 548 ALA A CA 1
ATOM 4399 C C . ALA A 1 548 ? 23.953 -32.5 -0.513 1 83.06 548 ALA A C 1
ATOM 4401 O O . ALA A 1 548 ? 23.562 -33.469 -1.135 1 83.06 548 ALA A O 1
ATOM 4402 N N . ASP A 1 549 ? 25.094 -32.406 0.183 1 70.69 549 ASP A N 1
ATOM 4403 C CA . ASP A 1 549 ? 25.922 -33.594 0.382 1 70.69 549 ASP A CA 1
ATOM 4404 C C . ASP A 1 549 ? 25.156 -34.688 1.114 1 70.69 549 ASP A C 1
ATOM 4406 O O . ASP A 1 549 ? 24.344 -34.406 1.997 1 70.69 549 ASP A O 1
ATOM 4410 N N . PRO A 1 550 ? 25.469 -35.875 0.54 1 63.41 550 PRO A N 1
ATOM 4411 C CA . PRO A 1 550 ? 24.781 -36.969 1.21 1 63.41 550 PRO A CA 1
ATOM 4412 C C . PRO A 1 550 ? 25.141 -37.094 2.689 1 63.41 550 PRO A C 1
ATOM 4414 O O . PRO A 1 550 ? 26.312 -37.031 3.047 1 63.41 550 PRO A O 1
ATOM 4417 N N . ILE A 1 551 ? 24.438 -36.5 3.525 1 59.28 551 ILE A N 1
ATOM 4418 C CA . ILE A 1 551 ? 24.703 -36.594 4.961 1 59.28 551 ILE A CA 1
ATOM 4419 C C . ILE A 1 551 ? 24.453 -38 5.461 1 59.28 551 ILE A C 1
ATOM 4421 O O . ILE A 1 551 ? 23.516 -38.688 5.012 1 59.28 551 ILE A O 1
ATOM 4425 N N . PRO A 1 552 ? 25.5 -38.531 6.234 1 57.31 552 PRO A N 1
ATOM 4426 C CA . PRO A 1 552 ? 25.203 -39.812 6.867 1 57.31 552 PRO A CA 1
ATOM 4427 C C . PRO A 1 552 ? 23.859 -39.812 7.59 1 57.31 552 PRO A C 1
ATOM 4429 O O . PRO A 1 552 ? 23.453 -38.812 8.141 1 57.31 552 PRO A O 1
ATOM 4432 N N . PRO A 1 553 ? 23.047 -40.688 7.215 1 51.16 553 PRO A N 1
ATOM 4433 C CA . PRO A 1 553 ? 21.688 -40.719 7.785 1 51.16 553 PRO A CA 1
ATOM 4434 C C . PRO A 1 553 ? 21.688 -40.469 9.289 1 51.16 553 PRO A C 1
ATOM 4436 O O . PRO A 1 553 ? 22.5 -41.031 10.023 1 51.16 553 PRO A O 1
ATOM 4439 N N . VAL A 1 554 ? 21.422 -39.219 9.797 1 52.16 554 VAL A N 1
ATOM 4440 C CA . VAL A 1 554 ? 21.141 -39.156 11.227 1 52.16 554 VAL A CA 1
ATOM 4441 C C . VAL A 1 554 ? 20.5 -40.438 11.711 1 52.16 554 VAL A C 1
ATOM 4443 O O . VAL A 1 554 ? 19.734 -41.062 10.977 1 52.16 554 VAL A O 1
ATOM 4446 N N . LEU A 1 555 ? 21.156 -41.188 12.648 1 46.84 555 LEU A N 1
ATOM 4447 C CA . LEU A 1 555 ? 20.594 -42.375 13.258 1 46.84 555 LEU A CA 1
ATOM 4448 C C . LEU A 1 555 ? 19.062 -42.25 13.344 1 46.84 555 LEU A C 1
ATOM 4450 O O . LEU A 1 555 ? 18.547 -41.344 13.992 1 46.84 555 LEU A O 1
ATOM 4454 N N . GLN A 1 556 ? 18.484 -42.438 12.203 1 47.34 556 GLN A N 1
ATOM 4455 C CA . GLN A 1 556 ? 17.031 -42.469 12.133 1 47.34 556 GLN A CA 1
ATOM 4456 C C . GLN A 1 556 ? 16.422 -43.094 13.391 1 47.34 556 GLN A C 1
ATOM 4458 O O . GLN A 1 556 ? 16.844 -44.156 13.812 1 47.34 556 GLN A O 1
ATOM 4463 N N . ALA A 1 557 ? 16.125 -42.406 14.359 1 44.09 557 ALA A N 1
ATOM 4464 C CA . ALA A 1 557 ? 15.336 -43.062 15.398 1 44.09 557 ALA A CA 1
ATOM 4465 C C . ALA A 1 557 ? 14.508 -44.188 14.812 1 44.09 557 ALA A C 1
ATOM 4467 O O . ALA A 1 557 ? 14.172 -44.188 13.625 1 44.09 557 ALA A O 1
ATOM 4468 N N . PRO A 1 558 ? 14.422 -45.406 15.555 1 40.28 558 PRO A N 1
ATOM 4469 C CA . PRO A 1 558 ? 13.586 -46.531 15.117 1 40.28 558 PRO A CA 1
ATOM 4470 C C . PRO A 1 558 ? 12.375 -46.062 14.297 1 40.28 558 PRO A C 1
ATOM 4472 O O . PRO A 1 558 ? 11.984 -44.906 14.359 1 40.28 558 PRO A O 1
ATOM 4475 N N . GLU A 1 559 ? 11.836 -47.031 13.375 1 43.06 559 GLU A N 1
ATOM 4476 C CA . GLU A 1 559 ? 10.57 -47.031 12.633 1 43.06 559 GLU A CA 1
ATOM 4477 C C . GLU A 1 559 ? 9.516 -46.188 13.359 1 43.06 559 GLU A C 1
ATOM 4479 O O . GLU A 1 559 ? 8.883 -46.688 14.305 1 43.06 559 GLU A O 1
ATOM 4484 N N . SER A 1 560 ? 9.789 -45.188 13.922 1 42.84 560 SER A N 1
ATOM 4485 C CA . SER A 1 560 ? 8.773 -44.406 14.617 1 42.84 560 SER A CA 1
ATOM 4486 C C . SER A 1 560 ? 7.398 -44.594 13.992 1 42.84 560 SER A C 1
ATOM 4488 O O . SER A 1 560 ? 7.293 -44.938 12.805 1 42.84 560 SER A O 1
ATOM 4490 N N . THR A 1 561 ? 6.352 -44.719 14.758 1 43.38 561 THR A N 1
ATOM 4491 C CA . THR A 1 561 ? 4.902 -44.781 14.602 1 43.38 561 THR A CA 1
ATOM 4492 C C . THR A 1 561 ? 4.441 -43.844 13.469 1 43.38 561 THR A C 1
ATOM 4494 O O . THR A 1 561 ? 4.621 -42.625 13.547 1 43.38 561 THR A O 1
ATOM 4497 N N . GLN A 1 562 ? 4.527 -44.25 12.188 1 47.75 562 GLN A N 1
ATOM 4498 C CA . GLN A 1 562 ? 3.795 -43.625 11.086 1 47.75 562 GLN A CA 1
ATOM 4499 C C . GLN A 1 562 ? 2.609 -42.812 11.594 1 47.75 562 GLN A C 1
ATOM 4501 O O . GLN A 1 562 ? 1.643 -43.375 12.117 1 47.75 562 GLN A O 1
ATOM 4506 N N . SER A 1 563 ? 2.83 -41.75 12.164 1 58.97 563 SER A N 1
ATOM 4507 C CA . SER A 1 563 ? 1.684 -40.938 12.516 1 58.97 563 SER A CA 1
ATOM 4508 C C . SER A 1 563 ? 0.678 -40.844 11.375 1 58.97 563 SER A C 1
ATOM 4510 O O . SER A 1 563 ? 1.046 -41 10.203 1 58.97 563 SER A O 1
ATOM 4512 N N . GLU A 1 564 ? -0.418 -41.188 11.492 1 67.75 564 GLU A N 1
ATOM 4513 C CA . GLU A 1 564 ? -1.549 -41.156 10.562 1 67.75 564 GLU A CA 1
ATOM 4514 C C . GLU A 1 564 ? -1.725 -39.75 9.969 1 67.75 564 GLU A C 1
ATOM 4516 O O . GLU A 1 564 ? -2.6 -39.531 9.125 1 67.75 564 GLU A O 1
ATOM 4521 N N . MET A 1 565 ? -0.633 -38.969 10.258 1 78.31 565 MET A N 1
ATOM 4522 C CA . MET A 1 565 ? -0.81 -37.594 9.773 1 78.31 565 MET A CA 1
ATOM 4523 C C . MET A 1 565 ? -0.318 -37.469 8.336 1 78.31 565 MET A C 1
ATOM 4525 O O . MET A 1 565 ? 0.74 -38 7.988 1 78.31 565 MET A O 1
ATOM 4529 N N . ARG A 1 566 ? -0.976 -36.781 7.641 1 85.69 566 ARG A N 1
ATOM 4530 C CA . ARG A 1 566 ? -0.632 -36.562 6.242 1 85.69 566 ARG A CA 1
ATOM 4531 C C . ARG A 1 566 ? 0.758 -35.938 6.109 1 85.69 566 ARG A C 1
ATOM 4533 O O . ARG A 1 566 ? 1.113 -35.031 6.855 1 85.69 566 ARG A O 1
ATOM 4540 N N . LEU A 1 567 ? 1.678 -36.469 5.223 1 91.19 567 LEU A N 1
ATOM 4541 C CA . LEU A 1 567 ? 2.992 -35.969 4.836 1 91.19 567 LEU A CA 1
ATOM 4542 C C . LEU A 1 567 ? 4.055 -36.406 5.844 1 91.19 567 LEU A C 1
ATOM 4544 O O . LEU A 1 567 ? 5.242 -36.125 5.66 1 91.19 567 LEU A O 1
ATOM 4548 N N . ASP A 1 568 ? 3.541 -37.031 6.969 1 90.56 568 ASP A N 1
ATOM 4549 C CA . ASP A 1 568 ? 4.504 -37.469 7.98 1 90.56 568 ASP A CA 1
ATOM 4550 C C . ASP A 1 568 ? 4.926 -38.906 7.758 1 90.56 568 ASP A C 1
ATOM 4552 O O . ASP A 1 568 ? 4.68 -39.75 8.609 1 90.56 568 ASP A O 1
ATOM 4556 N N . HIS A 1 569 ? 5.488 -39.219 6.719 1 90.44 569 HIS A N 1
ATOM 4557 C CA . HIS A 1 569 ? 6.09 -40.5 6.41 1 90.44 569 HIS A CA 1
ATOM 4558 C C . HIS A 1 569 ? 7.562 -40.375 6.047 1 90.44 569 HIS A C 1
ATOM 4560 O O . HIS A 1 569 ? 8.109 -39.25 6.117 1 90.44 569 HIS A O 1
ATOM 4566 N N . ALA A 1 570 ? 8.18 -41.438 5.727 1 89.56 570 ALA A N 1
ATOM 4567 C CA . ALA A 1 570 ? 9.609 -41.406 5.449 1 89.56 570 ALA A CA 1
ATOM 4568 C C . ALA A 1 570 ? 9.938 -40.438 4.328 1 89.56 570 ALA A C 1
ATOM 4570 O O . ALA A 1 570 ? 9.188 -40.312 3.352 1 89.56 570 ALA A O 1
ATOM 4571 N N . PRO A 1 571 ? 10.984 -39.688 4.512 1 90.81 571 PRO A N 1
ATOM 4572 C CA . PRO A 1 571 ? 11.359 -38.75 3.449 1 90.81 571 PRO A CA 1
ATOM 4573 C C . PRO A 1 571 ? 11.633 -39.438 2.115 1 90.81 571 PRO A C 1
ATOM 4575 O O . PRO A 1 571 ? 12.039 -40.594 2.094 1 90.81 571 PRO A O 1
ATOM 4578 N N . PRO A 1 572 ? 11.43 -38.75 1.046 1 94.25 572 PRO A N 1
ATOM 4579 C CA . PRO A 1 572 ? 11.688 -39.344 -0.264 1 94.25 572 PRO A CA 1
ATOM 4580 C C . PRO A 1 572 ? 13.156 -39.719 -0.461 1 94.25 572 PRO A C 1
ATOM 4582 O O . PRO A 1 572 ? 14.047 -39 -0.004 1 94.25 572 PRO A O 1
ATOM 4585 N N . THR A 1 573 ? 13.344 -40.781 -1.151 1 92.12 573 THR A N 1
ATOM 4586 C CA . THR A 1 573 ? 14.695 -41.219 -1.494 1 92.12 573 THR A CA 1
ATOM 4587 C C . THR A 1 573 ? 15.297 -40.312 -2.572 1 92.12 573 THR A C 1
ATOM 4589 O O . THR A 1 573 ? 14.578 -39.562 -3.227 1 92.12 573 THR A O 1
ATOM 4592 N N . ARG A 1 574 ? 16.578 -40.406 -2.689 1 92 574 ARG A N 1
ATOM 4593 C CA . ARG A 1 574 ? 17.266 -39.625 -3.713 1 92 574 ARG A CA 1
ATOM 4594 C C . ARG A 1 574 ? 16.734 -39.969 -5.105 1 92 574 ARG A C 1
ATOM 4596 O O . ARG A 1 574 ? 16.578 -39.062 -5.945 1 92 574 ARG A O 1
ATOM 4603 N N . GLU A 1 575 ? 16.438 -41.281 -5.344 1 92.5 575 GLU A N 1
ATOM 4604 C CA . GLU A 1 575 ? 15.906 -41.719 -6.629 1 92.5 575 GLU A CA 1
ATOM 4605 C C . GLU A 1 575 ? 14.531 -41.125 -6.902 1 92.5 575 GLU A C 1
ATOM 4607 O O . GLU A 1 575 ? 14.234 -40.719 -8.031 1 92.5 575 GLU A O 1
ATOM 4612 N N . GLU A 1 576 ? 13.781 -41.062 -5.863 1 95.31 576 GLU A N 1
ATOM 4613 C CA . GLU A 1 576 ? 12.453 -40.469 -5.996 1 95.31 576 GLU A CA 1
ATOM 4614 C C . GLU A 1 576 ? 12.547 -38.969 -6.309 1 95.31 576 GLU A C 1
ATOM 4616 O O . GLU A 1 576 ? 11.766 -38.438 -7.102 1 95.31 576 GLU A O 1
ATOM 4621 N N . ILE A 1 577 ? 13.461 -38.312 -5.648 1 96.5 577 ILE A N 1
ATOM 4622 C CA . ILE A 1 577 ? 13.68 -36.875 -5.879 1 96.5 577 ILE A CA 1
ATOM 4623 C C . ILE A 1 577 ? 14.125 -36.656 -7.32 1 96.5 577 ILE A C 1
ATOM 4625 O O . ILE A 1 577 ? 13.625 -35.75 -8 1 96.5 577 ILE A O 1
ATOM 4629 N N . VAL A 1 578 ? 15.07 -37.469 -7.805 1 96.25 578 VAL A N 1
ATOM 4630 C CA . VAL A 1 578 ? 15.57 -37.344 -9.172 1 96.25 578 VAL A CA 1
ATOM 4631 C C . VAL A 1 578 ? 14.43 -37.562 -10.164 1 96.25 578 VAL A C 1
ATOM 4633 O O . VAL A 1 578 ? 14.297 -36.844 -11.141 1 96.25 578 VAL A O 1
ATOM 4636 N N . ALA A 1 579 ? 13.625 -38.562 -9.906 1 96.38 579 ALA A N 1
ATOM 4637 C CA . ALA A 1 579 ? 12.5 -38.844 -10.789 1 96.38 579 ALA A CA 1
ATOM 4638 C C . ALA A 1 579 ? 11.523 -37.688 -10.844 1 96.38 579 ALA A C 1
ATOM 4640 O O . ALA A 1 579 ? 11.008 -37.344 -11.906 1 96.38 579 ALA A O 1
ATOM 4641 N N . SER A 1 580 ? 11.203 -37.156 -9.672 1 97.38 580 SER A N 1
ATOM 4642 C CA . SER A 1 580 ? 10.289 -36.031 -9.578 1 97.38 580 SER A CA 1
ATOM 4643 C C . SER A 1 580 ? 10.844 -34.812 -10.32 1 97.38 580 SER A C 1
ATOM 4645 O O . SER A 1 580 ? 10.109 -34.094 -11.016 1 97.38 580 SER A O 1
ATOM 4647 N N . LEU A 1 581 ? 12.109 -34.531 -10.141 1 97.69 581 LEU A N 1
ATOM 4648 C CA . LEU A 1 581 ? 12.742 -33.406 -10.781 1 97.69 581 LEU A CA 1
ATOM 4649 C C . LEU A 1 581 ? 12.812 -33.594 -12.297 1 97.69 581 LEU A C 1
ATOM 4651 O O . LEU A 1 581 ? 12.703 -32.625 -13.055 1 97.69 581 LEU A O 1
ATOM 4655 N N . ARG A 1 582 ? 12.977 -34.844 -12.758 1 97 582 ARG A N 1
ATOM 4656 C CA . ARG A 1 582 ? 12.969 -35.125 -14.188 1 97 582 ARG A CA 1
ATOM 4657 C C . ARG A 1 582 ? 11.609 -34.812 -14.805 1 97 582 ARG A C 1
ATOM 4659 O O . ARG A 1 582 ? 11.531 -34.219 -15.891 1 97 582 ARG A O 1
ATOM 4666 N N . SER A 1 583 ? 10.648 -35.219 -14.109 1 96.5 583 SER A N 1
ATOM 4667 C CA . SER A 1 583 ? 9.297 -34.938 -14.562 1 96.5 583 SER A CA 1
ATOM 4668 C C . SER A 1 583 ? 9.039 -33.438 -14.594 1 96.5 583 SER A C 1
ATOM 4670 O O . SER A 1 583 ? 8.43 -32.906 -15.531 1 96.5 583 SER A O 1
ATOM 4672 N N . ALA A 1 584 ? 9.438 -32.75 -13.539 1 97.31 584 ALA A N 1
ATOM 4673 C CA . ALA A 1 584 ? 9.273 -31.312 -13.469 1 97.31 584 ALA A CA 1
ATOM 4674 C C . ALA A 1 584 ? 10.07 -30.609 -14.578 1 97.31 584 ALA A C 1
ATOM 4676 O O . ALA A 1 584 ? 9.609 -29.625 -15.156 1 97.31 584 ALA A O 1
ATOM 4677 N N . TYR A 1 585 ? 11.234 -31.125 -14.859 1 97.19 585 TYR A N 1
ATOM 4678 C CA . TYR A 1 585 ? 12.086 -30.547 -15.898 1 97.19 585 TYR A CA 1
ATOM 4679 C C . TYR A 1 585 ? 11.375 -30.562 -17.25 1 97.19 585 TYR A C 1
ATOM 4681 O O . TYR A 1 585 ? 11.461 -29.594 -18.016 1 97.19 585 TYR A O 1
ATOM 4689 N N . ARG A 1 586 ? 10.727 -31.594 -17.562 1 96.44 586 ARG A N 1
ATOM 4690 C CA . ARG A 1 586 ? 9.992 -31.688 -18.828 1 96.44 586 ARG A CA 1
ATOM 4691 C C . ARG A 1 586 ? 8.938 -30.594 -18.922 1 96.44 586 ARG A C 1
ATOM 4693 O O . ARG A 1 586 ? 8.797 -29.953 -19.984 1 96.44 586 ARG A O 1
ATOM 4700 N N . ILE A 1 587 ? 8.273 -30.375 -17.906 1 96.38 587 ILE A N 1
ATOM 4701 C CA . ILE A 1 587 ? 7.207 -29.375 -17.875 1 96.38 587 ILE A CA 1
ATOM 4702 C C . ILE A 1 587 ? 7.805 -27.984 -17.984 1 96.38 587 ILE A C 1
ATOM 4704 O O . ILE A 1 587 ? 7.359 -27.172 -18.812 1 96.38 587 ILE A O 1
ATOM 4708 N N . TRP A 1 588 ? 8.82 -27.703 -17.156 1 96.75 588 TRP A N 1
ATOM 4709 C CA . TRP A 1 588 ? 9.422 -26.359 -17.125 1 96.75 588 TRP A CA 1
ATOM 4710 C C . TRP A 1 588 ? 10.148 -26.078 -18.438 1 96.75 588 TRP A C 1
ATOM 4712 O O . TRP A 1 588 ? 10.188 -24.938 -18.906 1 96.75 588 TRP A O 1
ATOM 4722 N N . SER A 1 589 ? 10.75 -27.109 -19.078 1 95.75 589 SER A N 1
ATOM 4723 C CA . SER A 1 589 ? 11.406 -26.938 -20.375 1 95.75 589 SER A CA 1
ATOM 4724 C C . SER A 1 589 ? 10.414 -26.5 -21.438 1 95.75 589 SER A C 1
ATOM 4726 O O . SER A 1 589 ? 10.719 -25.641 -22.266 1 95.75 589 SER A O 1
ATOM 4728 N N . ARG A 1 590 ? 9.312 -27.062 -21.406 1 93.5 590 ARG A N 1
ATOM 4729 C CA . ARG A 1 590 ? 8.266 -26.656 -22.344 1 93.5 590 ARG A CA 1
ATOM 4730 C C . ARG A 1 590 ? 7.785 -25.25 -22.062 1 93.5 590 ARG A C 1
ATOM 4732 O O . ARG A 1 590 ? 7.586 -24.453 -22.984 1 93.5 590 ARG A O 1
ATOM 4739 N N . ALA A 1 591 ? 7.602 -24.953 -20.812 1 92.44 591 ALA A N 1
ATOM 4740 C CA . ALA A 1 591 ? 7.117 -23.641 -20.406 1 92.44 591 ALA A CA 1
ATOM 4741 C C . ALA A 1 591 ? 8.164 -22.562 -20.656 1 92.44 591 ALA A C 1
ATOM 4743 O O . ALA A 1 591 ? 7.84 -21.375 -20.75 1 92.44 591 ALA A O 1
ATOM 4744 N N . SER A 1 592 ? 9.422 -22.938 -20.781 1 92.19 592 SER A N 1
ATOM 4745 C CA . SER A 1 592 ? 10.547 -22.031 -20.891 1 92.19 592 SER A CA 1
ATOM 4746 C C . SER A 1 592 ? 10.461 -21.203 -22.188 1 92.19 592 SER A C 1
ATOM 4748 O O . SER A 1 592 ? 11.086 -20.156 -22.297 1 92.19 592 SER A O 1
ATOM 4750 N N . LYS A 1 593 ? 9.656 -21.609 -23.078 1 88 593 LYS A N 1
ATOM 4751 C CA . LYS A 1 593 ? 9.484 -20.891 -24.328 1 88 593 LYS A CA 1
ATOM 4752 C C . LYS A 1 593 ? 8.797 -19.547 -24.125 1 88 593 LYS A C 1
ATOM 4754 O O . LYS A 1 593 ? 9.055 -18.594 -24.859 1 88 593 LYS A O 1
ATOM 4759 N N . ARG A 1 594 ? 7.973 -19.531 -23.109 1 86.94 594 ARG A N 1
ATOM 4760 C CA . ARG A 1 594 ? 7.18 -18.328 -22.922 1 86.94 594 ARG A CA 1
ATOM 4761 C C . ARG A 1 594 ? 7.438 -17.719 -21.547 1 86.94 594 ARG A C 1
ATOM 4763 O O . ARG A 1 594 ? 6.969 -16.625 -21.25 1 86.94 594 ARG A O 1
ATOM 4770 N N . SER A 1 595 ? 8.18 -18.391 -20.703 1 91.31 595 SER A N 1
ATOM 4771 C CA . SER A 1 595 ? 8.367 -17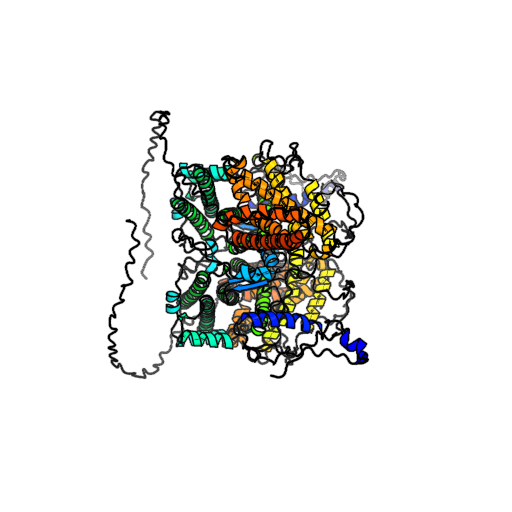.984 -19.328 1 91.31 595 SER A CA 1
ATOM 4772 C C . SER A 1 595 ? 9.852 -17.906 -18.969 1 91.31 595 SER A C 1
ATOM 4774 O O . SER A 1 595 ? 10.57 -18.891 -19.078 1 91.31 595 SER A O 1
ATOM 4776 N N . GLN A 1 596 ? 10.289 -16.75 -18.562 1 90.12 596 GLN A N 1
ATOM 4777 C CA . GLN A 1 596 ? 11.672 -16.578 -18.094 1 90.12 596 GLN A CA 1
ATOM 4778 C C . GLN A 1 596 ? 11.898 -17.312 -16.781 1 90.12 596 GLN A C 1
ATOM 4780 O O . GLN A 1 596 ? 12.984 -17.844 -16.547 1 90.12 596 GLN A O 1
ATOM 4785 N N . GLU A 1 597 ? 10.938 -17.328 -15.922 1 92.44 597 GLU A N 1
ATOM 4786 C CA . GLU A 1 597 ? 11.039 -18.016 -14.641 1 92.44 597 GLU A CA 1
ATOM 4787 C C . GLU A 1 597 ? 11.18 -19.531 -14.844 1 92.44 597 GLU A C 1
ATOM 4789 O O . GLU A 1 597 ? 12 -20.172 -14.188 1 92.44 597 GLU A O 1
ATOM 4794 N N . ALA A 1 598 ? 10.352 -20.031 -15.781 1 94.44 598 ALA A N 1
ATOM 4795 C CA . ALA A 1 598 ? 10.461 -21.453 -16.109 1 94.44 598 ALA A CA 1
ATOM 4796 C C . ALA A 1 598 ? 11.844 -21.781 -16.656 1 94.44 598 ALA A C 1
ATOM 4798 O O . ALA A 1 598 ? 12.406 -22.828 -16.344 1 94.44 598 ALA A O 1
ATOM 4799 N N . ARG A 1 599 ? 12.383 -20.891 -17.484 1 93.38 599 ARG A N 1
ATOM 4800 C CA . ARG A 1 599 ? 13.703 -21.109 -18.078 1 93.38 599 ARG A CA 1
ATOM 4801 C C . ARG A 1 599 ? 14.781 -21.188 -17 1 93.38 599 ARG A C 1
ATOM 4803 O O . ARG A 1 599 ? 15.664 -22.031 -17.062 1 93.38 599 ARG A O 1
ATOM 4810 N N . LYS A 1 600 ? 14.703 -20.328 -16.078 1 92.56 600 LYS A N 1
ATOM 4811 C CA . LYS A 1 600 ? 15.664 -20.312 -14.977 1 92.56 600 LYS A CA 1
ATOM 4812 C C . LYS A 1 600 ? 15.633 -21.609 -14.188 1 92.56 600 LYS A C 1
ATOM 4814 O O . LYS A 1 600 ? 16.672 -22.188 -13.883 1 92.56 600 LYS A O 1
ATOM 4819 N N . VAL A 1 601 ? 14.477 -22.062 -13.836 1 95.06 601 VAL A N 1
ATOM 4820 C CA . VAL A 1 601 ? 14.328 -23.266 -13.023 1 95.06 601 VAL A CA 1
ATOM 4821 C C . VAL A 1 601 ? 14.719 -24.5 -13.844 1 95.06 601 VAL A C 1
ATOM 4823 O O . VAL A 1 601 ? 15.352 -25.422 -13.328 1 95.06 601 VAL A O 1
ATOM 4826 N N . ALA A 1 602 ? 14.297 -24.5 -15.133 1 95.38 602 ALA A N 1
ATOM 4827 C CA . ALA A 1 602 ? 14.68 -25.609 -16 1 95.38 602 ALA A CA 1
ATOM 4828 C C . ALA A 1 602 ? 16.188 -25.734 -16.094 1 95.38 602 ALA A C 1
ATOM 4830 O O . ALA A 1 602 ? 16.734 -26.844 -16.062 1 95.38 602 ALA A O 1
ATOM 4831 N N . THR A 1 603 ? 16.844 -24.625 -16.25 1 93.75 603 THR A N 1
ATOM 4832 C CA . THR A 1 603 ? 18.297 -24.625 -16.312 1 93.75 603 THR A CA 1
ATOM 4833 C C . THR A 1 603 ? 18.906 -25.156 -15.016 1 93.75 603 THR A C 1
ATOM 4835 O O . THR A 1 603 ? 19.844 -25.953 -15.039 1 93.75 603 THR A O 1
ATOM 4838 N N . ALA A 1 604 ? 18.406 -24.688 -13.883 1 94.25 604 ALA A N 1
ATOM 4839 C CA . ALA A 1 604 ? 18.891 -25.141 -12.578 1 94.25 604 ALA A CA 1
ATOM 4840 C C . ALA A 1 604 ? 18.719 -26.641 -12.414 1 94.25 604 ALA A C 1
ATOM 4842 O O . ALA A 1 604 ? 19.625 -27.328 -11.945 1 94.25 604 ALA A O 1
ATOM 4843 N N . VAL A 1 605 ? 17.531 -27.172 -12.781 1 96.31 605 VAL A N 1
ATOM 4844 C CA . VAL A 1 605 ? 17.219 -28.594 -12.648 1 96.31 605 VAL A CA 1
ATOM 4845 C C . VAL A 1 605 ? 18.156 -29.406 -13.547 1 96.31 605 VAL A C 1
ATOM 4847 O O . VAL A 1 605 ? 18.688 -30.438 -13.125 1 96.31 605 VAL A O 1
ATOM 4850 N N . LYS A 1 606 ? 18.344 -28.922 -14.727 1 94.31 606 LYS A N 1
ATOM 4851 C CA . LYS A 1 606 ? 19.234 -29.609 -15.672 1 94.31 606 LYS A CA 1
ATOM 4852 C C . LYS A 1 606 ? 20.641 -29.734 -15.109 1 94.31 606 LYS A C 1
ATOM 4854 O O . LYS A 1 606 ? 21.234 -30.812 -15.172 1 94.31 606 LYS A O 1
ATOM 4859 N N . ILE A 1 607 ? 21.141 -28.703 -14.555 1 92.38 607 ILE A N 1
ATOM 4860 C CA . ILE A 1 607 ? 22.5 -28.688 -14.031 1 92.38 607 ILE A CA 1
ATOM 4861 C C . ILE A 1 607 ? 22.625 -29.641 -12.852 1 92.38 607 ILE A C 1
ATOM 4863 O O . ILE A 1 607 ? 23.547 -30.438 -12.781 1 92.38 607 ILE A O 1
ATOM 4867 N N . VAL A 1 608 ? 21.672 -29.594 -11.961 1 93.19 608 VAL A N 1
ATOM 4868 C CA . VAL A 1 608 ? 21.75 -30.391 -10.742 1 93.19 608 VAL A CA 1
ATOM 4869 C C . VAL A 1 608 ? 21.547 -31.859 -11.07 1 93.19 608 VAL A C 1
ATOM 4871 O O . VAL A 1 608 ? 22.188 -32.719 -10.477 1 93.19 608 VAL A O 1
ATOM 4874 N N . LEU A 1 609 ? 20.641 -32.188 -12.016 1 93.5 609 LEU A N 1
ATOM 4875 C CA . LEU A 1 609 ? 20.422 -33.562 -12.43 1 93.5 609 LEU A CA 1
ATOM 4876 C C . LEU A 1 609 ? 21.656 -34.125 -13.125 1 93.5 609 LEU A C 1
ATOM 4878 O O . LEU A 1 609 ? 22 -35.312 -12.953 1 93.5 609 LEU A O 1
ATOM 4882 N N . SER A 1 610 ? 22.312 -33.312 -13.891 1 90.69 610 SER A N 1
ATOM 4883 C CA . SER A 1 610 ? 23.531 -33.719 -14.562 1 90.69 610 SER A CA 1
ATOM 4884 C C . SER A 1 610 ? 24.625 -34.062 -13.562 1 90.69 610 SER A C 1
ATOM 4886 O O . SER A 1 610 ? 25.391 -35 -13.758 1 90.69 610 SER A O 1
ATOM 4888 N N . ARG A 1 611 ? 24.688 -33.375 -12.562 1 86.56 611 ARG A N 1
ATOM 4889 C CA . ARG A 1 611 ? 25.688 -33.625 -11.516 1 86.56 611 ARG A CA 1
ATOM 4890 C C . ARG A 1 611 ? 25.344 -34.875 -10.719 1 86.56 611 ARG A C 1
ATOM 4892 O O . ARG A 1 611 ? 26.25 -35.625 -10.328 1 86.56 611 ARG A O 1
ATOM 4899 N N . ALA A 1 612 ? 24.125 -35 -10.438 1 83.62 612 ALA A N 1
ATOM 4900 C CA . ALA A 1 612 ? 23.688 -36.156 -9.648 1 83.62 612 ALA A CA 1
ATOM 4901 C C . ALA A 1 612 ? 23.922 -37.469 -10.414 1 83.62 612 ALA A C 1
ATOM 4903 O O . ALA A 1 612 ? 24.203 -38.5 -9.812 1 83.62 612 ALA A O 1
ATOM 4904 N N . CYS A 1 613 ? 23.781 -37.406 -11.672 1 76.81 613 CYS A N 1
ATOM 4905 C CA . CYS A 1 613 ? 23.984 -38.562 -12.508 1 76.81 613 CYS A CA 1
ATOM 4906 C C . CYS A 1 613 ? 25.484 -38.875 -12.664 1 76.81 613 CYS A C 1
ATOM 4908 O O . CYS A 1 613 ? 25.891 -40.031 -12.734 1 76.81 613 CYS A O 1
ATOM 4910 N N . ASN A 1 614 ? 26.281 -37.812 -12.781 1 68.5 614 ASN A N 1
ATOM 4911 C CA . ASN A 1 614 ? 27.719 -38 -12.906 1 68.5 614 ASN A CA 1
ATOM 4912 C C . ASN A 1 614 ? 28.328 -38.562 -11.625 1 68.5 614 ASN A C 1
ATOM 4914 O O . ASN A 1 614 ? 29.281 -39.344 -11.672 1 68.5 614 ASN A O 1
ATOM 4918 N N . THR A 1 615 ? 27.766 -38.219 -10.547 1 58.41 615 THR A N 1
ATOM 4919 C CA . THR A 1 615 ? 28.266 -38.781 -9.281 1 58.41 615 THR A CA 1
ATOM 4920 C C . THR A 1 615 ? 27.906 -40.25 -9.164 1 58.41 615 THR A C 1
ATOM 4922 O O . THR A 1 615 ? 28.656 -41.031 -8.562 1 58.41 615 THR A O 1
ATOM 4925 N N . LYS A 1 616 ? 26.812 -40.719 -9.742 1 52.81 616 LYS A N 1
ATOM 4926 C CA . LYS A 1 616 ? 26.5 -42.156 -9.734 1 52.81 616 LYS A CA 1
ATOM 4927 C C . LYS A 1 616 ? 27.453 -42.938 -10.641 1 52.81 616 LYS A C 1
ATOM 4929 O O . LYS A 1 616 ? 27.828 -44.062 -10.336 1 52.81 616 LYS A O 1
ATOM 4934 N N . GLU A 1 617 ? 27.766 -42.312 -11.773 1 47.81 617 GLU A N 1
ATOM 4935 C CA . GLU A 1 617 ? 28.734 -43 -12.633 1 47.81 617 GLU A CA 1
ATOM 4936 C C . GLU A 1 617 ? 30.094 -43.094 -11.953 1 47.81 617 GLU A C 1
ATOM 4938 O O . GLU A 1 617 ? 30.797 -44.094 -12.125 1 47.81 617 GLU A O 1
ATOM 4943 N N . GLN A 1 618 ? 30.375 -42.125 -11.094 1 46.06 618 GLN A N 1
ATOM 4944 C CA . GLN A 1 618 ? 31.641 -42.25 -10.391 1 46.06 618 GLN A CA 1
ATOM 4945 C C . GLN A 1 618 ? 31.531 -43.25 -9.242 1 46.06 618 GLN A C 1
ATOM 4947 O O . GLN A 1 618 ? 32.5 -43.906 -8.914 1 46.06 618 GLN A O 1
ATOM 4952 N N . VAL A 1 619 ? 30.344 -43.219 -8.664 1 42.09 619 VAL A N 1
ATOM 4953 C CA . VAL A 1 619 ? 30.203 -44.219 -7.598 1 42.09 619 VAL A CA 1
ATOM 4954 C C . VAL A 1 619 ? 29.969 -45.594 -8.203 1 42.09 619 VAL A C 1
ATOM 4956 O O . VAL A 1 619 ? 30.328 -46.625 -7.605 1 42.09 619 VAL A O 1
ATOM 4959 N N . ALA A 1 620 ? 29.172 -45.719 -9.281 1 40.41 620 ALA A N 1
ATOM 4960 C CA . ALA A 1 620 ? 28.938 -47.031 -9.914 1 40.41 620 ALA A CA 1
ATOM 4961 C C . ALA A 1 620 ? 30.219 -47.562 -10.539 1 40.41 620 ALA A C 1
ATOM 4963 O O . ALA A 1 620 ? 30.234 -48.719 -11.039 1 40.41 620 ALA A O 1
ATOM 4964 N N . ASP A 1 621 ? 31.188 -46.812 -10.93 1 37.25 621 ASP A N 1
ATOM 4965 C CA . ASP A 1 621 ? 32.406 -47.531 -11.352 1 37.25 621 ASP A CA 1
ATOM 4966 C C . ASP A 1 621 ? 32.906 -48.469 -10.25 1 37.25 621 ASP A C 1
ATOM 4968 O O . ASP A 1 621 ? 33.875 -49.188 -10.438 1 37.25 621 ASP A O 1
ATOM 4972 N N . SER A 1 622 ? 32.562 -48.312 -8.938 1 34.56 622 SER A N 1
ATOM 4973 C CA . SER A 1 622 ? 32.906 -49.469 -8.125 1 34.56 622 SER A CA 1
ATOM 4974 C C . SER A 1 622 ? 31.906 -50.594 -8.336 1 34.56 622 SER A C 1
ATOM 4976 O O . SER A 1 622 ? 32.281 -51.781 -8.289 1 34.56 622 SER A O 1
ATOM 4978 N N . ALA A 1 623 ? 30.625 -50.594 -7.828 1 35.41 623 ALA A N 1
ATOM 4979 C CA . ALA A 1 623 ? 29.766 -51.781 -7.98 1 35.41 623 ALA A CA 1
ATOM 4980 C C . ALA A 1 623 ? 29.125 -51.812 -9.367 1 35.41 623 ALA A C 1
ATOM 4982 O O . ALA A 1 623 ? 28.938 -50.781 -10 1 35.41 623 ALA A O 1
ATOM 4983 N N . GLN A 1 624 ? 28.922 -53.062 -10.164 1 30.2 624 GLN A N 1
ATOM 4984 C CA . GLN A 1 624 ? 28.578 -53.531 -11.5 1 30.2 624 GLN A CA 1
ATOM 4985 C C . GLN A 1 624 ? 27.25 -52.938 -11.969 1 30.2 624 GLN A C 1
ATOM 4987 O O . GLN A 1 624 ? 26.797 -53.25 -13.086 1 30.2 624 GLN A O 1
ATOM 4992 N N . THR A 1 625 ? 26.25 -52.781 -11.109 1 29.33 625 THR A N 1
ATOM 4993 C CA . THR A 1 625 ? 24.922 -52.688 -11.711 1 29.33 625 THR A CA 1
ATOM 4994 C C . THR A 1 625 ? 24.75 -51.375 -12.484 1 29.33 625 THR A C 1
ATOM 4996 O O . THR A 1 625 ? 24.875 -50.312 -11.914 1 29.33 625 THR A O 1
ATOM 4999 N N . THR A 1 626 ? 24.938 -51.312 -13.836 1 30.2 626 THR A N 1
ATOM 5000 C CA . THR A 1 626 ? 24.875 -50.312 -14.891 1 30.2 626 THR A CA 1
ATOM 5001 C C . THR A 1 626 ? 23.516 -49.594 -14.891 1 30.2 626 THR A C 1
ATOM 5003 O O . THR A 1 626 ? 22.531 -50.156 -15.352 1 30.2 626 THR A O 1
ATOM 5006 N N . VAL A 1 627 ? 22.984 -49.094 -13.828 1 33.16 627 VAL A N 1
ATOM 5007 C CA . VAL A 1 627 ? 21.781 -48.312 -14.125 1 33.16 627 VAL A CA 1
ATOM 5008 C C . VAL A 1 627 ? 22.062 -47.312 -15.211 1 33.16 627 VAL A C 1
ATOM 5010 O O . VAL A 1 627 ? 23.016 -46.531 -15.109 1 33.16 627 VAL A O 1
ATOM 5013 N N . SER A 1 628 ? 21.75 -47.625 -16.562 1 32.62 628 SER A N 1
ATOM 5014 C CA . SER A 1 628 ? 21.844 -46.844 -17.781 1 32.62 628 SER A CA 1
ATOM 5015 C C . SER A 1 628 ? 21.453 -45.375 -17.516 1 32.62 628 SER A C 1
ATOM 5017 O O . SER A 1 628 ? 20.344 -45.094 -17.094 1 32.62 628 SER A O 1
ATOM 5019 N N . CYS A 1 629 ? 22.25 -44.594 -16.953 1 34.47 629 CYS A N 1
ATOM 5020 C CA . CYS A 1 629 ? 22.078 -43.156 -17.062 1 34.47 629 CYS A CA 1
ATOM 5021 C C . CYS A 1 629 ? 21.766 -42.75 -18.5 1 34.47 629 CYS A C 1
ATOM 5023 O O . CYS A 1 629 ? 22.625 -42.844 -19.375 1 34.47 629 CYS A O 1
ATOM 5025 N N . ALA A 1 630 ? 20.609 -43.25 -19.156 1 32.78 630 ALA A N 1
ATOM 5026 C CA . ALA A 1 630 ? 20.156 -42.844 -20.484 1 32.78 630 ALA A CA 1
ATOM 5027 C C . ALA A 1 630 ? 20.641 -41.438 -20.828 1 32.78 630 ALA A C 1
ATOM 5029 O O . ALA A 1 630 ? 20.594 -40.531 -20 1 32.78 630 ALA A O 1
ATOM 5030 N N . GLN A 1 631 ? 21.547 -41.312 -21.734 1 32.31 631 GLN A N 1
ATOM 5031 C CA . GLN A 1 631 ? 21.953 -40.125 -22.469 1 32.31 631 GLN A CA 1
ATOM 5032 C C . GLN A 1 631 ? 20.75 -39.219 -22.75 1 32.31 631 GLN A C 1
ATOM 5034 O O . GLN A 1 631 ? 19.734 -39.656 -23.266 1 32.31 631 GLN A O 1
ATOM 5039 N N . PHE A 1 632 ? 20.516 -38.25 -21.922 1 32.09 632 PHE A N 1
ATOM 5040 C CA . PHE A 1 632 ? 19.531 -37.219 -22.234 1 32.09 632 PHE A CA 1
ATOM 5041 C C . PHE A 1 632 ? 19.609 -36.844 -23.719 1 32.09 632 PHE A C 1
ATOM 5043 O O . PHE A 1 632 ? 20.562 -36.188 -24.141 1 32.09 632 PHE A O 1
ATOM 5050 N N . ASN A 1 633 ? 19.484 -37.906 -24.688 1 28.08 633 ASN A N 1
ATOM 5051 C CA . ASN A 1 633 ? 19.281 -37.5 -26.078 1 28.08 633 ASN A CA 1
ATOM 5052 C C . ASN A 1 633 ? 18.312 -36.344 -26.188 1 28.08 633 ASN A C 1
ATOM 5054 O O . ASN A 1 633 ? 17.109 -36.5 -26 1 28.08 633 ASN A O 1
ATOM 5058 N N . ILE A 1 634 ? 18.812 -35.281 -25.906 1 28.62 634 ILE A N 1
ATOM 5059 C CA . ILE A 1 634 ? 18.172 -33.969 -25.922 1 28.62 634 ILE A CA 1
ATOM 5060 C C . ILE A 1 634 ? 17.516 -33.719 -27.281 1 28.62 634 ILE A C 1
ATOM 5062 O O . ILE A 1 634 ? 16.922 -32.656 -27.5 1 28.62 634 ILE A O 1
ATOM 5066 N N . THR A 1 635 ? 18.016 -34.531 -28.375 1 26.39 635 THR A N 1
ATOM 5067 C CA . THR A 1 635 ? 17.656 -33.938 -29.656 1 26.39 635 THR A CA 1
ATOM 5068 C C . THR A 1 635 ? 16.219 -34.281 -30.016 1 26.39 635 THR A C 1
ATOM 5070 O O . THR A 1 635 ? 15.812 -34.125 -31.172 1 26.39 635 THR A O 1
ATOM 5073 N N . SER A 1 636 ? 15.445 -34.844 -29.234 1 23.86 636 SER A N 1
ATOM 5074 C CA . SER A 1 636 ? 14.273 -35.219 -30.016 1 23.86 636 SER A CA 1
ATOM 5075 C C . SER A 1 636 ? 13.688 -34.031 -30.766 1 23.86 636 SER A C 1
ATOM 5077 O O . SER A 1 636 ? 13.492 -32.969 -30.188 1 23.86 636 SER A O 1
ATOM 5079 N N . PRO A 1 637 ? 13.875 -34.031 -32.062 1 24.22 637 PRO A N 1
ATOM 5080 C CA . PRO A 1 637 ? 13.297 -32.969 -32.844 1 24.22 637 PRO A CA 1
ATOM 5081 C C . PRO A 1 637 ? 11.812 -32.719 -32.562 1 24.22 637 PRO A C 1
ATOM 5083 O O . PRO A 1 637 ? 11.102 -33.688 -32.219 1 24.22 637 PRO A O 1
ATOM 5086 N N . ALA A 1 638 ? 11.555 -31.766 -31.875 1 22.58 638 ALA A N 1
ATOM 5087 C CA . ALA A 1 638 ? 10.164 -31.406 -31.625 1 22.58 638 ALA A CA 1
ATOM 5088 C C . ALA A 1 638 ? 9.312 -31.625 -32.875 1 22.58 638 ALA A C 1
ATOM 5090 O O . ALA A 1 638 ? 9.672 -31.172 -33.969 1 22.58 638 ALA A O 1
ATOM 5091 N N . PRO A 1 639 ? 8.719 -32.812 -33.031 1 23.03 639 PRO A N 1
ATOM 5092 C CA . PRO A 1 639 ? 7.875 -32.906 -34.219 1 23.03 639 PRO A CA 1
ATOM 5093 C C . PRO A 1 639 ? 7.078 -31.625 -34.469 1 23.03 639 PRO A C 1
ATOM 5095 O O . PRO A 1 639 ? 6.617 -30.984 -33.531 1 23.03 639 PRO A O 1
ATOM 5098 N N . SER A 1 640 ? 7.562 -30.875 -35.438 1 22.62 640 SER A N 1
ATOM 5099 C CA . SER A 1 640 ? 6.883 -29.703 -35.938 1 22.62 640 SER A CA 1
ATOM 5100 C C . SER A 1 640 ? 5.418 -30 -36.25 1 22.62 640 SER A C 1
ATOM 5102 O O . SER A 1 640 ? 5.109 -30.875 -37.062 1 22.62 640 SER A O 1
ATOM 5104 N N . PHE A 1 641 ? 4.617 -30.266 -35.219 1 21.98 641 PHE A N 1
ATOM 5105 C CA . PHE A 1 641 ? 3.221 -30.391 -35.625 1 21.98 641 PHE A CA 1
ATOM 5106 C C . PHE A 1 641 ? 2.885 -29.422 -36.75 1 21.98 641 PHE A C 1
ATOM 5108 O O . PHE A 1 641 ? 2.854 -28.219 -36.531 1 21.98 641 PHE A O 1
ATOM 5115 N N . ASP A 1 642 ? 3.551 -29.734 -37.875 1 22.3 642 ASP A N 1
ATOM 5116 C CA . ASP A 1 642 ? 3.291 -29.094 -39.188 1 22.3 642 ASP A CA 1
ATOM 5117 C C . ASP A 1 642 ? 1.81 -29.172 -39.531 1 22.3 642 ASP A C 1
ATOM 5119 O O . ASP A 1 642 ? 1.32 -30.234 -39.938 1 22.3 642 ASP A O 1
ATOM 5123 N N . PHE A 1 643 ? 1.021 -28.625 -38.688 1 21.98 643 PHE A N 1
ATOM 5124 C CA . PHE A 1 643 ? -0.403 -28.609 -39 1 21.98 643 PHE A CA 1
ATOM 5125 C C . PHE A 1 643 ? -0.636 -28.234 -40.469 1 21.98 643 PHE A C 1
ATOM 5127 O O . PHE A 1 643 ? -1.763 -27.938 -40.844 1 21.98 643 PHE A O 1
ATOM 5134 N N . SER A 1 644 ? 0.548 -28.109 -41.188 1 21.72 644 SER A N 1
ATOM 5135 C CA . SER A 1 644 ? 0.272 -27.547 -42.5 1 21.72 644 SER A CA 1
ATOM 5136 C C . SER A 1 644 ? -0.475 -28.531 -43.375 1 21.72 644 SER A C 1
ATOM 5138 O O . SER A 1 644 ? -0.543 -28.359 -44.594 1 21.72 644 SER A O 1
ATOM 5140 N N . ASP A 1 645 ? -0.766 -29.656 -42.844 1 19.97 645 ASP A N 1
ATOM 5141 C CA . ASP A 1 645 ? -1.117 -30.453 -44 1 19.97 645 ASP A CA 1
ATOM 5142 C C . ASP A 1 645 ? -2.324 -29.875 -44.719 1 19.97 645 ASP A C 1
ATOM 5144 O O . ASP A 1 645 ? -3.398 -29.719 -44.156 1 19.97 645 ASP A O 1
ATOM 5148 N N . PRO A 1 646 ? -2.133 -29.266 -45.906 1 21.06 646 PRO A N 1
ATOM 5149 C CA . PRO A 1 646 ? -3.07 -28.562 -46.781 1 21.06 646 PRO A CA 1
ATOM 5150 C C . PRO A 1 646 ? -4.219 -29.453 -47.281 1 21.06 646 PRO A C 1
ATOM 5152 O O . PRO A 1 646 ? -5.016 -29.047 -48.125 1 21.06 646 PRO A O 1
ATOM 5155 N N . GLU A 1 647 ? -4.164 -30.781 -46.938 1 17.47 647 GLU A N 1
ATOM 5156 C CA . GLU A 1 647 ? -4.816 -31.406 -48.094 1 17.47 647 GLU A CA 1
ATOM 5157 C C . GLU A 1 647 ? -6.207 -30.828 -48.312 1 17.47 647 GLU A C 1
ATOM 5159 O O . GLU A 1 647 ? -6.52 -30.375 -49.438 1 17.47 647 GLU A O 1
ATOM 5164 N N . SER A 1 648 ? -7.262 -31.766 -48.219 1 18.61 648 SER A N 1
ATOM 5165 C CA . SER A 1 648 ? -8.32 -32.094 -49.188 1 18.61 648 SER A CA 1
ATOM 5166 C C . SER A 1 648 ? -9.469 -31.094 -49.094 1 18.61 648 SER A C 1
ATOM 5168 O O . SER A 1 648 ? -9.82 -30.641 -48 1 18.61 648 SER A O 1
ATOM 5170 N N . ALA A 1 649 ? -9.906 -30.594 -50.25 1 19.58 649 ALA A N 1
ATOM 5171 C CA . ALA A 1 649 ? -10.719 -29.562 -50.906 1 19.58 649 ALA A CA 1
ATOM 5172 C C . ALA A 1 649 ? -12.188 -29.734 -50.5 1 19.58 649 ALA A C 1
ATOM 5174 O O . ALA A 1 649 ? -13.047 -28.984 -51 1 19.58 649 ALA A O 1
ATOM 5175 N N . VAL A 1 650 ? -12.586 -30.516 -49.562 1 19.11 650 VAL A N 1
ATOM 5176 C CA . VAL A 1 650 ? -13.938 -30.891 -49.938 1 19.11 650 VAL A CA 1
ATOM 5177 C C . VAL A 1 650 ? -14.805 -29.641 -50.094 1 19.11 650 VAL A C 1
ATOM 5179 O O . VAL A 1 650 ? -14.688 -28.719 -49.281 1 19.11 650 VAL A O 1
ATOM 5182 N N . THR A 1 651 ? -15.477 -29.562 -51.25 1 18.53 651 THR A N 1
ATOM 5183 C CA . THR A 1 651 ? -16.297 -28.625 -52 1 18.53 651 THR A CA 1
ATOM 5184 C C . THR A 1 651 ? -17.516 -28.203 -51.188 1 18.53 651 THR A C 1
ATOM 5186 O O . THR A 1 651 ? -18.438 -27.562 -51.719 1 18.53 651 THR A O 1
ATOM 5189 N N . ALA A 1 652 ? -17.328 -28.094 -49.875 1 18.47 652 ALA A N 1
ATOM 5190 C CA . ALA A 1 652 ? -18.703 -28.031 -49.375 1 18.47 652 ALA A CA 1
ATOM 5191 C C . ALA A 1 652 ? -19.469 -26.906 -50.062 1 18.47 652 ALA A C 1
ATOM 5193 O O . ALA A 1 652 ? -18.922 -25.844 -50.312 1 18.47 652 ALA A O 1
ATOM 5194 N N . PRO A 1 653 ? -20.625 -27.188 -50.625 1 18.64 653 PRO A N 1
ATOM 5195 C CA . PRO A 1 653 ? -21.5 -26.422 -51.531 1 18.64 653 PRO A CA 1
ATOM 5196 C C . PRO A 1 653 ? -21.859 -25.047 -50.969 1 18.64 653 PRO A C 1
ATOM 5198 O O . PRO A 1 653 ? -21.797 -24.844 -49.75 1 18.64 653 PRO A O 1
ATOM 5201 N N . VAL A 1 654 ? -21.797 -24.109 -51.844 1 18.58 654 VAL A N 1
ATOM 5202 C CA . VAL A 1 654 ? -21.938 -22.656 -52 1 18.58 654 VAL A CA 1
ATOM 5203 C C . VAL A 1 654 ? -23.281 -22.203 -51.469 1 18.58 654 VAL A C 1
ATOM 5205 O O . VAL A 1 654 ? -23.656 -21.031 -51.625 1 18.58 654 VAL A O 1
ATOM 5208 N N . PRO A 1 655 ? -23.938 -22.969 -50.438 1 16.52 655 PRO A N 1
ATOM 5209 C CA . PRO A 1 655 ? -25.344 -22.734 -50.781 1 16.52 655 PRO A CA 1
ATOM 5210 C C . PRO A 1 655 ? -25.688 -21.25 -50.875 1 16.52 655 PRO A C 1
ATOM 5212 O O . PRO A 1 655 ? -26.25 -20.828 -51.906 1 16.52 655 PRO A O 1
ATOM 5215 N N . PHE A 1 656 ? -26.281 -20.734 -49.719 1 18.12 656 PHE A N 1
ATOM 5216 C CA . PHE A 1 656 ? -27.547 -20.031 -49.875 1 18.12 656 PHE A CA 1
ATOM 5217 C C . PHE A 1 656 ? -27.344 -18.578 -50.281 1 18.12 656 PHE A C 1
ATOM 5219 O O . PHE A 1 656 ? -26.344 -17.969 -49.875 1 18.12 656 PHE A O 1
ATOM 5226 N N . GLY A 1 657 ? -27.922 -18.125 -51.344 1 16.41 657 GLY A N 1
ATOM 5227 C CA . GLY A 1 657 ? -28.203 -17 -52.219 1 16.41 657 GLY A CA 1
ATOM 5228 C C . GLY A 1 657 ? -28.688 -15.766 -51.469 1 16.41 657 GLY A C 1
ATOM 5229 O O . GLY A 1 657 ? -29.219 -14.836 -52.062 1 16.41 657 GLY A O 1
ATOM 5230 N N . MET A 1 658 ? -28.453 -15.656 -50.062 1 17.05 658 MET A N 1
ATOM 5231 C CA . MET A 1 658 ? -29.469 -14.703 -49.625 1 17.05 658 MET A CA 1
ATOM 5232 C C . MET A 1 658 ? -29.297 -13.359 -50.312 1 17.05 658 MET A C 1
ATOM 5234 O O . MET A 1 658 ? -28.172 -12.906 -50.531 1 17.05 658 MET A O 1
ATOM 5238 N N . GLY A 1 659 ? -30.359 -12.844 -50.906 1 16.39 659 GLY A N 1
ATOM 5239 C CA . GLY A 1 659 ? -30.828 -11.742 -51.719 1 16.39 659 GLY A CA 1
ATOM 5240 C C . GLY A 1 659 ? -30.484 -10.383 -51.156 1 16.39 659 GLY A C 1
ATOM 5241 O O . GLY A 1 659 ? -30.203 -10.258 -49.969 1 16.39 659 GLY A O 1
ATOM 5242 N N . ASN A 1 660 ? -30.188 -9.344 -51.969 1 16.39 660 ASN A N 1
ATOM 5243 C CA . ASN A 1 660 ? -29.594 -8.023 -52.125 1 16.39 660 ASN A CA 1
ATOM 5244 C C . ASN A 1 660 ? -30.359 -6.965 -51.344 1 16.39 660 ASN A C 1
ATOM 5246 O O . ASN A 1 660 ? -29.906 -5.824 -51.219 1 16.39 660 ASN A O 1
ATOM 5250 N N . GLY A 1 661 ? -31.703 -7.07 -50.906 1 16.72 661 GLY A N 1
ATOM 5251 C CA . GLY A 1 661 ? -32.531 -5.941 -51.312 1 16.72 661 GLY A CA 1
ATOM 5252 C C . GLY A 1 661 ? -32.125 -4.645 -50.625 1 16.72 661 GLY A C 1
ATOM 5253 O O . GLY A 1 661 ? -31.406 -4.656 -49.625 1 16.72 661 GLY A O 1
ATOM 5254 N N . ALA A 1 662 ? -32.625 -3.385 -51.094 1 16.75 662 ALA A N 1
ATOM 5255 C CA . ALA A 1 662 ? -32.5 -1.964 -51.406 1 16.75 662 ALA A CA 1
ATOM 5256 C C . ALA A 1 662 ? -32.875 -1.101 -50.188 1 16.75 662 ALA A C 1
ATOM 5258 O O . ALA A 1 662 ? -32.875 0.13 -50.281 1 16.75 662 ALA A O 1
ATOM 5259 N N . PHE A 1 663 ? -32.969 -1.529 -48.875 1 16.47 663 PHE A N 1
ATOM 5260 C CA . PHE A 1 663 ? -33.938 -0.73 -48.156 1 16.47 663 PHE A CA 1
ATOM 5261 C C . PHE A 1 663 ? -33.469 0.71 -48 1 16.47 663 PHE A C 1
ATOM 5263 O O . PHE A 1 663 ? -32.312 0.957 -47.719 1 16.47 663 PHE A O 1
ATOM 5270 N N . GLY A 1 664 ? -34.125 1.726 -48.625 1 16.84 664 GLY A N 1
ATOM 5271 C CA . GLY A 1 664 ? -34.188 3.152 -48.906 1 16.84 664 GLY A CA 1
ATOM 5272 C C . GLY A 1 664 ? -34.281 3.996 -47.656 1 16.84 664 GLY A C 1
ATOM 5273 O O . GLY A 1 664 ? -34.469 5.215 -47.719 1 16.84 664 GLY A O 1
ATOM 5274 N N . HIS A 1 665 ? -33.594 3.787 -46.531 1 16.33 665 HIS A N 1
ATOM 5275 C CA . HIS A 1 665 ? -34.188 4.441 -45.375 1 16.33 665 HIS A CA 1
ATOM 5276 C C . HIS A 1 665 ? -34.094 5.957 -45.469 1 16.33 665 HIS A C 1
ATOM 5278 O O . HIS A 1 665 ? -33 6.504 -45.656 1 16.33 665 HIS A O 1
ATOM 5284 N N . PRO A 1 666 ? -35.031 6.75 -45.875 1 16.92 666 PRO A N 1
ATOM 5285 C CA . PRO A 1 666 ? -35.062 8.164 -46.25 1 16.92 666 PRO A CA 1
ATOM 5286 C C . PRO A 1 666 ? -34.906 9.094 -45.062 1 16.92 666 PRO A C 1
ATOM 5288 O O . PRO A 1 666 ? -34.844 10.312 -45.219 1 16.92 666 PRO A O 1
ATOM 5291 N N . PHE A 1 667 ? -34.844 8.695 -43.781 1 17.12 667 PHE A N 1
ATOM 5292 C CA . PHE A 1 667 ? -35.531 9.609 -42.875 1 17.12 667 PHE A CA 1
ATOM 5293 C C . PHE A 1 667 ? -34.719 10.883 -42.688 1 17.12 667 PHE A C 1
ATOM 5295 O O . PHE A 1 667 ? -33.5 10.82 -42.469 1 17.12 667 PHE A O 1
ATOM 5302 N N . ASP A 1 668 ? -35.25 12.094 -43 1 16.58 668 ASP A N 1
ATOM 5303 C CA . ASP A 1 668 ? -34.969 13.516 -43.188 1 16.58 668 ASP A CA 1
ATOM 5304 C C . ASP A 1 668 ? -34.75 14.219 -41.844 1 16.58 668 ASP A C 1
ATOM 5306 O O . ASP A 1 668 ? -35.656 14.25 -41 1 16.58 668 ASP A O 1
ATOM 5310 N N . PHE A 1 669 ? -33.75 14.133 -41.156 1 16.8 669 PHE A N 1
ATOM 5311 C CA . PHE A 1 669 ? -33.562 14.664 -39.812 1 16.8 669 PHE A CA 1
ATOM 5312 C C . PHE A 1 669 ? -33.656 16.188 -39.812 1 16.8 669 PHE A C 1
ATOM 5314 O O . PHE A 1 669 ? -32.812 16.844 -40.438 1 16.8 669 PHE A O 1
ATOM 5321 N N . GLY A 1 670 ? -34.812 16.812 -39.688 1 16.7 670 GLY A N 1
ATOM 5322 C CA . GLY A 1 670 ? -35.031 18.25 -39.75 1 16.7 670 GLY A CA 1
ATOM 5323 C C . GLY A 1 670 ? -34.281 19.016 -38.656 1 16.7 670 GLY A C 1
ATOM 5324 O O . GLY A 1 670 ? -33.906 18.438 -37.625 1 16.7 670 GLY A O 1
ATOM 5325 N N . TYR A 1 671 ? -33.719 20.312 -38.781 1 18.48 671 TYR A N 1
ATOM 5326 C CA . TYR A 1 671 ? -32.812 21.359 -38.344 1 18.48 671 TYR A CA 1
ATOM 5327 C C . TYR A 1 671 ? -33.375 22.125 -37.156 1 18.48 671 TYR A C 1
ATOM 5329 O O . TYR A 1 671 ? -32.812 23.125 -36.719 1 18.48 671 TYR A O 1
ATOM 5337 N N . MET A 1 672 ? -34.125 21.578 -36.156 1 18.45 672 MET A N 1
ATOM 5338 C CA . MET A 1 672 ? -34.906 22.656 -35.5 1 18.45 672 MET A CA 1
ATOM 5339 C C . MET A 1 672 ? -33.969 23.625 -34.781 1 18.45 672 MET A C 1
ATOM 5341 O O . MET A 1 672 ? -33 23.203 -34.125 1 18.45 672 MET A O 1
ATOM 5345 N N . PRO A 1 673 ? -34.188 24.984 -34.75 1 18.28 673 PRO A N 1
ATOM 5346 C CA . PRO A 1 673 ? -33.531 26.25 -34.438 1 18.28 673 PRO A CA 1
ATOM 5347 C C . PRO A 1 673 ? -33.438 26.547 -32.938 1 18.28 673 PRO A C 1
ATOM 5349 O O . PRO A 1 673 ? -34.375 26.281 -32.219 1 18.28 673 PRO A O 1
ATOM 5352 N N . MET A 1 674 ? -32.344 26.359 -32.281 1 17.67 674 MET A N 1
ATOM 5353 C CA . MET A 1 674 ? -32.156 26.578 -30.844 1 17.67 674 MET A CA 1
ATOM 5354 C C . MET A 1 674 ? -32.281 28.047 -30.484 1 17.67 674 MET A C 1
ATOM 5356 O O . MET A 1 674 ? -31.547 28.891 -31 1 17.67 674 MET A O 1
ATOM 5360 N N . ASP A 1 675 ? -33.375 28.594 -30.156 1 17.66 675 ASP A N 1
ATOM 5361 C CA . ASP A 1 675 ? -33.688 29.984 -29.828 1 17.66 675 ASP A CA 1
ATOM 5362 C C . ASP A 1 675 ? -32.969 30.406 -28.547 1 17.66 675 ASP A C 1
ATOM 5364 O O . ASP A 1 675 ? -33.156 29.766 -27.5 1 17.66 675 ASP A O 1
ATOM 5368 N N . LEU A 1 676 ? -31.859 31.172 -28.578 1 18.44 676 LEU A N 1
ATOM 5369 C CA . LEU A 1 676 ? -30.859 31.828 -27.75 1 18.44 676 LEU A CA 1
ATOM 5370 C C . LEU A 1 676 ? -31.469 32.938 -26.906 1 18.44 676 LEU A C 1
ATOM 5372 O O . LEU A 1 676 ? -30.75 33.688 -26.234 1 18.44 676 LEU A O 1
ATOM 5376 N N . ASP A 1 677 ? -32.719 33.344 -26.719 1 17.5 677 ASP A N 1
ATOM 5377 C CA . ASP A 1 677 ? -33.125 34.719 -26.453 1 17.5 677 ASP A CA 1
ATOM 5378 C C . ASP A 1 677 ? -32.938 35.062 -24.984 1 17.5 677 ASP A C 1
ATOM 5380 O O . ASP A 1 677 ? -33.375 36.125 -24.516 1 17.5 677 ASP A O 1
ATOM 5384 N N . GLN A 1 678 ? -32.375 34.469 -24.016 1 18.19 678 GLN A N 1
ATOM 5385 C CA . GLN A 1 678 ? -32.906 35.094 -22.812 1 18.19 678 GLN A CA 1
ATOM 5386 C C . GLN A 1 678 ? -32.438 36.531 -22.672 1 18.19 678 GLN A C 1
ATOM 5388 O O . GLN A 1 678 ? -31.328 36.844 -23.078 1 18.19 678 GLN A O 1
ATOM 5393 N N . PRO A 1 679 ? -33.25 37.562 -22.062 1 19.08 679 PRO A N 1
ATOM 5394 C CA . PRO A 1 679 ? -33.375 39.031 -21.969 1 19.08 679 PRO A CA 1
ATOM 5395 C C . PRO A 1 679 ? -32.281 39.656 -21.094 1 19.08 679 PRO A C 1
ATOM 5397 O O . PRO A 1 679 ? -31.672 39 -20.266 1 19.08 679 PRO A O 1
ATOM 5400 N N . ASN A 1 680 ? -31.938 41.031 -21.344 1 20.16 680 ASN A N 1
ATOM 5401 C CA . ASN A 1 680 ? -31.125 42.219 -21.125 1 20.16 680 ASN A CA 1
ATOM 5402 C C . ASN A 1 680 ? -31.391 42.844 -19.734 1 20.16 680 ASN A C 1
ATOM 5404 O O . ASN A 1 680 ? -30.906 43.938 -19.438 1 20.16 680 ASN A O 1
ATOM 5408 N N . LEU A 1 681 ? -31.594 42.312 -18.578 1 20.3 681 LEU A N 1
ATOM 5409 C CA . LEU A 1 681 ? -32.031 43.344 -17.656 1 20.3 681 LEU A CA 1
ATOM 5410 C C . LEU A 1 681 ? -30.938 44.375 -17.422 1 20.3 681 LEU A C 1
ATOM 5412 O O . LEU A 1 681 ? -29.766 44.031 -17.344 1 20.3 681 LEU A O 1
ATOM 5416 N N . PRO A 1 682 ? -31.172 45.75 -17.5 1 20.52 682 PRO A N 1
ATOM 5417 C CA . PRO A 1 682 ? -30.516 47.062 -17.5 1 20.52 682 PRO A CA 1
ATOM 5418 C C . PRO A 1 682 ? -29.875 47.406 -16.156 1 20.52 682 PRO A C 1
ATOM 5420 O O . PRO A 1 682 ? -30.531 47.375 -15.117 1 20.52 682 PRO A O 1
ATOM 5423 N N . PHE A 1 683 ? -29.031 46.812 -15.484 1 20.72 683 PHE A N 1
ATOM 5424 C CA . PHE A 1 683 ? -28.734 47.531 -14.266 1 20.72 683 PHE A CA 1
ATOM 5425 C C . PHE A 1 683 ? -28.125 48.906 -14.602 1 20.72 683 PHE A C 1
ATOM 5427 O O . PHE A 1 683 ? -27.172 49 -15.375 1 20.72 683 PHE A O 1
ATOM 5434 N N . ASP A 1 684 ? -28.922 50 -14.523 1 19.08 684 ASP A N 1
ATOM 5435 C CA . ASP A 1 684 ? -28.875 51.469 -14.492 1 19.08 684 ASP A CA 1
ATOM 5436 C C . ASP A 1 684 ? -27.859 51.938 -13.469 1 19.08 684 ASP A C 1
ATOM 5438 O O . ASP A 1 684 ? -27.969 51.656 -12.281 1 19.08 684 ASP A O 1
ATOM 5442 N N . TRP A 1 685 ? -26.719 52.281 -13.82 1 19.34 685 TRP A N 1
ATOM 5443 C CA . TRP A 1 685 ? -25.734 53.094 -13.125 1 19.34 685 TRP A CA 1
ATOM 5444 C C . TRP A 1 685 ? -26.219 54.531 -12.969 1 19.34 685 TRP A C 1
ATOM 5446 O O . TRP A 1 685 ? -25.641 55.312 -12.211 1 19.34 685 TRP A O 1
ATOM 5456 N N . VAL A 1 686 ? -27.156 55.219 -13.758 1 19.69 686 VAL A N 1
ATOM 5457 C CA . VAL A 1 686 ? -27.156 56.688 -13.805 1 19.69 686 VAL A CA 1
ATOM 5458 C C . VAL A 1 686 ? -27.625 57.25 -12.469 1 19.69 686 VAL A C 1
ATOM 5460 O O . VAL A 1 686 ? -26.984 58.125 -11.898 1 19.69 686 VAL A O 1
ATOM 5463 N N . SER A 1 687 ? -28.938 57.406 -11.938 1 19.52 687 SER A N 1
ATOM 5464 C CA . SER A 1 687 ? -29.141 58.719 -11.352 1 19.52 687 SER A CA 1
ATOM 5465 C C . SER A 1 687 ? -28.469 58.844 -9.992 1 19.52 687 SER A C 1
ATOM 5467 O O . SER A 1 687 ? -28.391 57.875 -9.242 1 19.52 687 SER A O 1
ATOM 5469 N N . MET B 1 1 ? -74.625 27.969 27.453 1 21.41 1 MET B N 1
ATOM 5470 C CA . MET B 1 1 ? -73.562 28.875 27.984 1 21.41 1 MET B CA 1
ATOM 5471 C C . MET B 1 1 ? -72.75 28.203 29.078 1 21.41 1 MET B C 1
ATOM 5473 O O . MET B 1 1 ? -72.938 28.516 30.266 1 21.41 1 MET B O 1
ATOM 5477 N N . LEU B 1 2 ? -72.688 26.938 29.047 1 22.94 2 LEU B N 1
ATOM 5478 C CA . LEU B 1 2 ? -72.312 26 30.109 1 22.94 2 LEU B CA 1
ATOM 5479 C C . LEU B 1 2 ? -70.875 26.281 30.609 1 22.94 2 LEU B C 1
ATOM 5481 O O . LEU B 1 2 ? -69.938 26.328 29.828 1 22.94 2 LEU B O 1
ATOM 5485 N N . ILE B 1 3 ? -70.75 27.078 31.641 1 27.33 3 ILE B N 1
ATOM 5486 C CA . ILE B 1 3 ? -69.688 27.766 32.281 1 27.33 3 ILE B CA 1
ATOM 5487 C C . ILE B 1 3 ? -68.625 26.75 32.75 1 27.33 3 ILE B C 1
ATOM 5489 O O . ILE B 1 3 ? -68.875 25.891 33.562 1 27.33 3 ILE B O 1
ATOM 5493 N N . HIS B 1 4 ? -67.875 26.172 31.859 1 28.95 4 HIS B N 1
ATOM 5494 C CA . HIS B 1 4 ? -66.875 25.109 31.938 1 28.95 4 HIS B CA 1
ATOM 5495 C C . HIS B 1 4 ? -65.812 25.422 33 1 28.95 4 HIS B C 1
ATOM 5497 O O . HIS B 1 4 ? -65.062 26.406 32.875 1 28.95 4 HIS B O 1
ATOM 5503 N N . TRP B 1 5 ? -66.188 25.203 34.25 1 30.45 5 TRP B N 1
ATOM 5504 C CA . TRP B 1 5 ? -65.5 25.469 35.5 1 30.45 5 TRP B CA 1
ATOM 5505 C C . TRP B 1 5 ? -64.125 24.859 35.469 1 30.45 5 TRP B C 1
ATOM 5507 O O . TRP B 1 5 ? -63.938 23.672 35.219 1 30.45 5 TRP B O 1
ATOM 5517 N N . ARG B 1 6 ? -63.094 25.562 35.094 1 35.56 6 ARG B N 1
ATOM 5518 C CA . ARG B 1 6 ? -61.625 25.422 34.938 1 35.56 6 ARG B CA 1
ATOM 5519 C C . ARG B 1 6 ? -60.969 25 36.25 1 35.56 6 ARG B C 1
ATOM 5521 O O . ARG B 1 6 ? -60.781 25.828 37.156 1 35.56 6 ARG B O 1
ATOM 5528 N N . LEU B 1 7 ? -61.438 23.844 36.812 1 36.75 7 LEU B N 1
ATOM 5529 C CA . LEU B 1 7 ? -60.938 23.453 38.125 1 36.75 7 LEU B CA 1
ATOM 5530 C C . LEU B 1 7 ? -59.406 23.453 38.188 1 36.75 7 LEU B C 1
ATOM 5532 O O . LEU B 1 7 ? -58.75 22.984 37.25 1 36.75 7 LEU B O 1
ATOM 5536 N N . LYS B 1 8 ? -58.781 24.344 38.875 1 45.47 8 LYS B N 1
ATOM 5537 C CA . LYS B 1 8 ? -57.406 24.734 39.125 1 45.47 8 LYS B CA 1
ATOM 5538 C C . LYS B 1 8 ? -56.594 23.594 39.719 1 45.47 8 LYS B C 1
ATOM 5540 O O . LYS B 1 8 ? -56.844 23.156 40.844 1 45.47 8 LYS B O 1
ATOM 5545 N N . CYS B 1 9 ? -56.281 22.5 38.906 1 40.41 9 CYS B N 1
ATOM 5546 C CA . CYS B 1 9 ? -55.531 21.312 39.344 1 40.41 9 CYS B CA 1
ATOM 5547 C C . CYS B 1 9 ? -54.125 21.656 39.719 1 40.41 9 CYS B C 1
ATOM 5549 O O . CYS B 1 9 ? -53.406 22.344 39 1 40.41 9 CYS B O 1
ATOM 5551 N N . ASP B 1 10 ? -53.625 21.891 40.969 1 54.72 10 ASP B N 1
ATOM 5552 C CA . ASP B 1 10 ? -52.344 22.422 41.5 1 54.72 10 ASP B CA 1
ATOM 5553 C C . ASP B 1 10 ? -51.188 21.516 41.125 1 54.72 10 ASP B C 1
ATOM 5555 O O . ASP B 1 10 ? -50.094 21.625 41.719 1 54.72 10 ASP B O 1
ATOM 5559 N N . ARG B 1 11 ? -51.125 20.656 40.094 1 49.88 11 ARG B N 1
ATOM 5560 C CA . ARG B 1 11 ? -50.25 19.797 39.312 1 49.88 11 ARG B CA 1
ATOM 5561 C C . ARG B 1 11 ? -49.438 18.875 40.219 1 49.88 11 ARG B C 1
ATOM 5563 O O . ARG B 1 11 ? -48.406 18.328 39.812 1 49.88 11 ARG B O 1
ATOM 5570 N N . GLN B 1 12 ? -49.75 18.703 41.719 1 58.75 12 GLN B N 1
ATOM 5571 C CA . GLN B 1 12 ? -49.156 17.75 42.656 1 58.75 12 GLN B CA 1
ATOM 5572 C C . GLN B 1 12 ? -49.781 16.359 42.5 1 58.75 12 GLN B C 1
ATOM 5574 O O . GLN B 1 12 ? -50.938 16.234 42.031 1 58.75 12 GLN B O 1
ATOM 5579 N N . GLN B 1 13 ? -48.938 15.211 42.438 1 53.5 13 GLN B N 1
ATOM 5580 C CA . GLN B 1 13 ? -49.469 13.852 42.406 1 53.5 13 GLN B CA 1
ATOM 5581 C C . GLN B 1 13 ? -49.531 13.242 43.812 1 53.5 13 GLN B C 1
ATOM 5583 O O . GLN B 1 13 ? -48.469 12.922 44.406 1 53.5 13 GLN B O 1
ATOM 5588 N N . PRO B 1 14 ? -50.688 13.289 44.562 1 55.47 14 PRO B N 1
ATOM 5589 C CA . PRO B 1 14 ? -52.031 13.625 44.094 1 55.47 14 PRO B CA 1
ATOM 5590 C C . PRO B 1 14 ? -52.312 15.125 44.188 1 55.47 14 PRO B C 1
ATOM 5592 O O . PRO B 1 14 ? -51.688 15.836 44.969 1 55.47 14 PRO B O 1
ATOM 5595 N N . CYS B 1 15 ? -52.938 15.75 43.375 1 58.75 15 CYS B N 1
ATOM 5596 C CA . CYS B 1 15 ? -53.094 17.188 43.438 1 58.75 15 CYS B CA 1
ATOM 5597 C C . CYS B 1 15 ? -53.906 17.609 44.656 1 58.75 15 CYS B C 1
ATOM 5599 O O . CYS B 1 15 ? -54.656 16.812 45.219 1 58.75 15 CYS B O 1
ATOM 5601 N N . LYS B 1 16 ? -53.469 18.688 45.375 1 66.81 16 LYS B N 1
ATOM 5602 C CA . LYS B 1 16 ? -54 19.156 46.656 1 66.81 16 LYS B CA 1
ATOM 5603 C C . LYS B 1 16 ? -55.531 19.016 46.719 1 66.81 16 LYS B C 1
ATOM 5605 O O . LYS B 1 16 ? -56.094 18.703 47.75 1 66.81 16 LYS B O 1
ATOM 5610 N N . THR B 1 17 ? -56.188 19.125 45.531 1 65 17 THR B N 1
ATOM 5611 C CA . THR B 1 17 ? -57.625 19.062 45.438 1 65 17 THR B CA 1
ATOM 5612 C C . THR B 1 17 ? -58.125 17.641 45.625 1 65 17 THR B C 1
ATOM 5614 O O . THR B 1 17 ? -59.156 17.406 46.281 1 65 17 THR B O 1
ATOM 5617 N N . CYS B 1 18 ? -57.438 16.734 45.062 1 62.72 18 CYS B N 1
ATOM 5618 C CA . CYS B 1 18 ? -57.781 15.32 45.219 1 62.72 18 CYS B CA 1
ATOM 5619 C C . CYS B 1 18 ? -57.594 14.883 46.688 1 62.72 18 CYS B C 1
ATOM 5621 O O . CYS B 1 18 ? -58.406 14.117 47.188 1 62.72 18 CYS B O 1
ATOM 5623 N N . VAL B 1 19 ? -56.531 15.336 47.406 1 69.75 19 VAL B N 1
ATOM 5624 C CA . VAL B 1 19 ? -56.25 14.992 48.781 1 69.75 19 VAL B CA 1
ATOM 5625 C C . VAL B 1 19 ? -57.406 15.469 49.688 1 69.75 19 VAL B C 1
ATOM 5627 O O . VAL B 1 19 ? -57.906 14.727 50.531 1 69.75 19 VAL B O 1
ATOM 5630 N N . ASP B 1 20 ? -57.781 16.797 49.594 1 66.69 20 ASP B N 1
ATOM 5631 C CA . ASP B 1 20 ? -58.781 17.391 50.469 1 66.69 20 ASP B CA 1
ATOM 5632 C C . ASP B 1 20 ? -60.156 16.703 50.281 1 66.69 20 ASP B C 1
ATOM 5634 O O . ASP B 1 20 ? -60.938 16.672 51.219 1 66.69 20 ASP B O 1
ATOM 5638 N N . ARG B 1 21 ? -60.344 16.188 49 1 60.78 21 ARG B N 1
ATOM 5639 C CA . ARG B 1 21 ? -61.656 15.562 48.719 1 60.78 21 ARG B CA 1
ATOM 5640 C C . ARG B 1 21 ? -61.625 14.078 49.062 1 60.78 21 ARG B C 1
ATOM 5642 O O . ARG B 1 21 ? -62.594 13.359 48.812 1 60.78 21 ARG B O 1
ATOM 5649 N N . GLY B 1 22 ? -60.75 13.539 49.844 1 58.59 22 GLY B N 1
ATOM 5650 C CA . GLY B 1 22 ? -60.625 12.195 50.406 1 58.59 22 GLY B CA 1
ATOM 5651 C C . GLY B 1 22 ? -60.25 11.164 49.344 1 58.59 22 GLY B C 1
ATOM 5652 O O . GLY B 1 22 ? -60.469 9.961 49.562 1 58.59 22 GLY B O 1
ATOM 5653 N N . LEU B 1 23 ? -60.469 11.547 48.094 1 50.53 23 LEU B N 1
ATOM 5654 C CA . LEU B 1 23 ? -60.25 10.578 47.031 1 50.53 23 LEU B CA 1
ATOM 5655 C C . LEU B 1 23 ? -58.781 10.438 46.688 1 50.53 23 LEU B C 1
ATOM 5657 O O . LEU B 1 23 ? -58.406 10.312 45.531 1 50.53 23 LEU B O 1
ATOM 5661 N N . SER B 1 24 ? -57.875 10.57 47.625 1 51.88 24 SER B N 1
ATOM 5662 C CA . SER B 1 24 ? -56.406 10.625 47.594 1 51.88 24 SER B CA 1
ATOM 5663 C C . SER B 1 24 ? -55.844 9.469 46.812 1 51.88 24 SER B C 1
ATOM 5665 O O . SER B 1 24 ? -54.812 9.625 46.125 1 51.88 24 SER B O 1
ATOM 5667 N N . LEU B 1 25 ? -56.25 8.312 47.094 1 55.44 25 LEU B N 1
ATOM 5668 C CA . LEU B 1 25 ? -55.656 7.082 46.594 1 55.44 25 LEU B CA 1
ATOM 5669 C C . LEU B 1 25 ? -55.844 6.98 45.062 1 55.44 25 LEU B C 1
ATOM 5671 O O . LEU B 1 25 ? -55.031 6.367 44.375 1 55.44 25 LEU B O 1
ATOM 5675 N N . SER B 1 26 ? -57 7.281 44.562 1 48.53 26 SER B N 1
ATOM 5676 C CA . SER B 1 26 ? -57.406 7.051 43.188 1 48.53 26 SER B CA 1
ATOM 5677 C C . SER B 1 26 ? -57.094 8.25 42.312 1 48.53 26 SER B C 1
ATOM 5679 O O . SER B 1 26 ? -57.656 8.391 41.219 1 48.53 26 SER B O 1
ATOM 5681 N N . CYS B 1 27 ? -56.531 9.289 42.781 1 41.78 27 CYS B N 1
ATOM 5682 C CA . CYS B 1 27 ? -56.406 10.555 42.062 1 41.78 27 CYS B CA 1
ATOM 5683 C C . CYS B 1 27 ? -55.562 10.391 40.812 1 41.78 27 CYS B C 1
ATOM 5685 O O . CYS B 1 27 ? -54.344 10.141 40.906 1 41.78 27 CYS B O 1
ATOM 5687 N N . THR B 1 28 ? -56 9.594 39.781 1 46.25 28 THR B N 1
ATOM 5688 C CA . THR B 1 28 ? -55.219 9.305 38.562 1 46.25 28 THR B CA 1
ATOM 5689 C C . THR B 1 28 ? -55.219 10.5 37.625 1 46.25 28 THR B C 1
ATOM 5691 O O . THR B 1 28 ? -56.281 11 37.25 1 46.25 28 THR B O 1
ATOM 5694 N N . TYR B 1 29 ? -54.625 11.508 37.781 1 37.97 29 TYR B N 1
ATOM 5695 C CA . TYR B 1 29 ? -54.75 12.641 36.875 1 37.97 29 TYR B CA 1
ATOM 5696 C C . TYR B 1 29 ? -54.594 12.188 35.438 1 37.97 29 TYR B C 1
ATOM 5698 O O . TYR B 1 29 ? -53.5 11.703 35.031 1 37.97 29 TYR B O 1
ATOM 5706 N N . VAL B 1 30 ? -55.594 11.672 34.719 1 34.22 30 VAL B N 1
ATOM 5707 C CA . VAL B 1 30 ? -55.562 11.227 33.344 1 34.22 30 VAL B CA 1
ATOM 5708 C C . VAL B 1 30 ? -55.219 12.406 32.438 1 34.22 30 VAL B C 1
ATOM 5710 O O . VAL B 1 30 ? -55.938 13.406 32.375 1 34.22 30 VAL B O 1
ATOM 5713 N N . ARG B 1 31 ? -54.062 12.766 32.219 1 31.81 31 ARG B N 1
ATOM 5714 C CA . ARG B 1 31 ? -53.812 13.844 31.266 1 31.81 31 ARG B CA 1
ATOM 5715 C C . ARG B 1 31 ? -54.531 13.578 29.938 1 31.81 31 ARG B C 1
ATOM 5717 O O . ARG B 1 31 ? -54.5 12.453 29.438 1 31.81 31 ARG B O 1
ATOM 5724 N N . SER B 1 32 ? -55.562 14.125 29.609 1 28.7 32 SER B N 1
ATOM 5725 C CA . SER B 1 32 ? -56.281 13.984 28.359 1 28.7 32 SER B CA 1
ATOM 5726 C C . SER B 1 32 ? -55.312 13.961 27.172 1 28.7 32 SER B C 1
ATOM 5728 O O . SER B 1 32 ? -54.531 14.898 26.984 1 28.7 32 SER B O 1
ATOM 5730 N N . THR B 1 33 ? -55 12.789 26.703 1 27.66 33 THR B N 1
ATOM 5731 C CA . THR B 1 33 ? -54.219 12.586 25.484 1 27.66 33 THR B CA 1
ATOM 5732 C C . THR B 1 33 ? -54.875 13.242 24.281 1 27.66 33 THR B C 1
ATOM 5734 O O . THR B 1 33 ? -56.062 12.992 24.016 1 27.66 33 THR B O 1
ATOM 5737 N N . PRO B 1 34 ? -54.531 14.453 23.984 1 30.41 34 PRO B N 1
ATOM 5738 C CA . PRO B 1 34 ? -55.25 15 22.828 1 30.41 34 PRO B CA 1
ATOM 5739 C C . PRO B 1 34 ? -55.531 13.953 21.75 1 30.41 34 PRO B C 1
ATOM 5741 O O . PRO B 1 34 ? -54.875 12.914 21.703 1 30.41 34 PRO B O 1
ATOM 5744 N N . THR B 1 35 ? -56.719 14.055 21.125 1 29.77 35 THR B N 1
ATOM 5745 C CA . THR B 1 35 ? -57.188 13.211 20.016 1 29.77 35 THR B CA 1
ATOM 5746 C C . THR B 1 35 ? -56.031 12.914 19.062 1 29.77 35 THR B C 1
ATOM 5748 O O . THR B 1 35 ? -55.25 13.805 18.734 1 29.77 35 THR B O 1
ATOM 5751 N N . PRO B 1 36 ? -55.75 11.578 18.781 1 30.28 36 PRO B N 1
ATOM 5752 C CA . PRO B 1 36 ? -54.656 11.078 17.969 1 30.28 36 PRO B CA 1
ATOM 5753 C C . PRO B 1 36 ? -54.562 11.758 16.594 1 30.28 36 PRO B C 1
ATOM 5755 O O . PRO B 1 36 ? -55.5 11.617 15.781 1 30.28 36 PRO B O 1
ATOM 5758 N N . ARG B 1 37 ? -54.312 12.992 16.516 1 30.97 37 ARG B N 1
ATOM 5759 C CA . ARG B 1 37 ? -54.312 13.578 15.172 1 30.97 37 ARG B CA 1
ATOM 5760 C C . ARG B 1 37 ? -53.625 12.656 14.18 1 30.97 37 ARG B C 1
ATOM 5762 O O . ARG B 1 37 ? -52.719 11.906 14.547 1 30.97 37 ARG B O 1
ATOM 5769 N N . GLU B 1 38 ? -54.188 12.359 13.047 1 29.14 38 GLU B N 1
ATOM 5770 C CA . GLU B 1 38 ? -53.781 11.414 12.016 1 29.14 38 GLU B CA 1
ATOM 5771 C C . GLU B 1 38 ? -52.281 11.5 11.773 1 29.14 38 GLU B C 1
ATOM 5773 O O . GLU B 1 38 ? -51.719 12.594 11.664 1 29.14 38 GLU B O 1
ATOM 5778 N N . PRO B 1 39 ? -51.562 10.492 12.164 1 30.3 39 PRO B N 1
ATOM 5779 C CA . PRO B 1 39 ? -50.094 10.531 12.125 1 30.3 39 PRO B CA 1
ATOM 5780 C C . PRO B 1 39 ? -49.562 11.125 10.828 1 30.3 39 PRO B C 1
ATOM 5782 O O . PRO B 1 39 ? -49.875 10.648 9.742 1 30.3 39 PRO B O 1
ATOM 5785 N N . LYS B 1 40 ? -49.406 12.383 10.742 1 32.19 40 LYS B N 1
ATOM 5786 C CA . LYS B 1 40 ? -48.938 12.984 9.5 1 32.19 40 LYS B CA 1
ATOM 5787 C C . LYS B 1 40 ? -47.781 12.18 8.922 1 32.19 40 LYS B C 1
ATOM 5789 O O . LYS B 1 40 ? -46.906 11.703 9.664 1 32.19 40 LYS B O 1
ATOM 5794 N N . VAL B 1 41 ? -47.844 11.57 7.734 1 32.5 41 VAL B N 1
ATOM 5795 C CA . VAL B 1 41 ? -46.969 10.789 6.891 1 32.5 41 VAL B CA 1
ATOM 5796 C C . VAL B 1 41 ? -45.562 11.398 6.918 1 32.5 41 VAL B C 1
ATOM 5798 O O . VAL B 1 41 ? -45.375 12.578 6.609 1 32.5 41 VAL B O 1
ATOM 5801 N N . PRO B 1 42 ? -44.781 10.883 7.844 1 33.62 42 PRO B N 1
ATOM 5802 C CA . PRO B 1 42 ? -43.469 11.5 7.926 1 33.62 42 PRO B CA 1
ATOM 5803 C C . PRO B 1 42 ? -42.906 11.875 6.555 1 33.62 42 PRO B C 1
ATOM 5805 O O . PRO B 1 42 ? -42.844 11.031 5.656 1 33.62 42 PRO B O 1
ATOM 5808 N N . THR B 1 43 ? -43.25 13.008 6.086 1 34.94 43 THR B N 1
ATOM 5809 C CA . THR B 1 43 ? -42.969 13.398 4.711 1 34.94 43 THR B CA 1
ATOM 5810 C C . THR B 1 43 ? -41.5 13.188 4.395 1 34.94 43 THR B C 1
ATOM 5812 O O . THR B 1 43 ? -41.125 12.891 3.252 1 34.94 43 THR B O 1
ATOM 5815 N N . SER B 1 44 ? -40.594 13.836 5.289 1 33.41 44 SER B N 1
ATOM 5816 C CA . SER B 1 44 ? -39.281 13.781 4.633 1 33.41 44 SER B CA 1
ATOM 5817 C C . SER B 1 44 ? -38.5 12.539 5.051 1 33.41 44 SER B C 1
ATOM 5819 O O . SER B 1 44 ? -38.75 11.969 6.113 1 33.41 44 SER B O 1
ATOM 5821 N N . VAL B 1 45 ? -37.656 11.781 4.281 1 38.53 45 VAL B N 1
ATOM 5822 C CA . VAL B 1 45 ? -36.812 10.594 4.348 1 38.53 45 VAL B CA 1
ATOM 5823 C C . VAL B 1 45 ? -35.875 10.68 5.562 1 38.53 45 VAL B C 1
ATOM 5825 O O . VAL B 1 45 ? -35.531 9.664 6.16 1 38.53 45 VAL B O 1
ATOM 5828 N N . HIS B 1 46 ? -35.562 11.844 6.098 1 37.28 46 HIS B N 1
ATOM 5829 C CA . HIS B 1 46 ? -34.562 12 7.137 1 37.28 46 HIS B CA 1
ATOM 5830 C C . HIS B 1 46 ? -35.125 11.633 8.508 1 37.28 46 HIS B C 1
ATOM 5832 O O . HIS B 1 46 ? -34.406 11.008 9.312 1 37.28 46 HIS B O 1
ATOM 5838 N N . ASP B 1 47 ? -36.281 11.898 8.875 1 42.56 47 ASP B N 1
ATOM 5839 C CA . ASP B 1 47 ? -36.844 11.633 10.195 1 42.56 47 ASP B CA 1
ATOM 5840 C C . ASP B 1 47 ? -36.938 10.133 10.461 1 42.56 47 ASP B C 1
ATOM 5842 O O . ASP B 1 47 ? -36.688 9.672 11.578 1 42.56 47 ASP B O 1
ATOM 5846 N N . ARG B 1 48 ? -37.219 9.453 9.375 1 41.03 48 ARG B N 1
ATOM 5847 C CA . ARG B 1 48 ? -37.344 8.008 9.516 1 41.03 48 ARG B CA 1
ATOM 5848 C C . ARG B 1 48 ? -36 7.387 9.844 1 41.03 48 ARG B C 1
ATOM 5850 O O . ARG B 1 48 ? -35.906 6.461 10.656 1 41.03 48 ARG B O 1
ATOM 5857 N N . ILE B 1 49 ? -34.875 7.984 9.336 1 40.28 49 ILE B N 1
ATOM 5858 C CA . ILE B 1 49 ? -33.562 7.41 9.562 1 40.28 49 ILE B CA 1
ATOM 5859 C C . ILE B 1 49 ? -33.125 7.629 11.016 1 40.28 49 ILE B C 1
ATOM 5861 O O . ILE B 1 49 ? -32.625 6.711 11.664 1 40.28 49 ILE B O 1
ATOM 5865 N N . ASP B 1 50 ? -33.469 8.688 11.711 1 45.62 50 ASP B N 1
ATOM 5866 C CA . ASP B 1 50 ? -33.125 8.961 13.102 1 45.62 50 ASP B CA 1
ATOM 5867 C C . ASP B 1 50 ? -33.844 7.996 14.039 1 45.62 50 ASP B C 1
ATOM 5869 O O . ASP B 1 50 ? -33.25 7.484 14.992 1 45.62 50 ASP B O 1
ATOM 5873 N N . GLN B 1 51 ? -35.062 7.703 13.836 1 44.59 51 GLN B N 1
ATOM 5874 C CA . GLN B 1 51 ? -35.844 6.809 14.703 1 44.59 51 GLN B CA 1
ATOM 5875 C C . GLN B 1 51 ? -35.312 5.375 14.594 1 44.59 51 GLN B C 1
ATOM 5877 O O . GLN B 1 51 ? -35.188 4.68 15.602 1 44.59 51 GLN B O 1
ATOM 5882 N N . LEU B 1 52 ? -35 4.977 13.383 1 41.78 52 LEU B N 1
ATOM 5883 C CA . LEU B 1 52 ? -34.5 3.615 13.211 1 41.78 52 LEU B CA 1
ATOM 5884 C C . LEU B 1 52 ? -33.125 3.449 13.859 1 41.78 52 LEU B C 1
ATOM 5886 O O . LEU B 1 52 ? -32.844 2.422 14.484 1 41.78 52 LEU B O 1
ATOM 5890 N N . GLU B 1 53 ? -32.375 4.484 13.906 1 41.69 53 GLU B N 1
ATOM 5891 C CA . GLU B 1 53 ? -31.062 4.398 14.547 1 41.69 53 GLU B CA 1
ATOM 5892 C C . GLU B 1 53 ? -31.203 4.281 16.062 1 41.69 53 GLU B C 1
ATOM 5894 O O . GLU B 1 53 ? -30.484 3.504 16.703 1 41.69 53 GLU B O 1
ATOM 5899 N N . LYS B 1 54 ? -32.125 4.957 16.656 1 42.59 54 LYS B N 1
ATOM 5900 C CA . LYS B 1 54 ? -32.375 4.84 18.094 1 42.59 54 LYS B CA 1
ATOM 5901 C C . LYS B 1 54 ? -32.906 3.459 18.438 1 42.59 54 LYS B C 1
ATOM 5903 O O . LYS B 1 54 ? -32.531 2.877 19.453 1 42.59 54 LYS B O 1
ATOM 5908 N N . LEU B 1 55 ? -33.844 2.91 17.625 1 37.16 55 LEU B N 1
ATOM 5909 C CA . LEU B 1 55 ? -34.406 1.604 17.906 1 37.16 55 LEU B CA 1
ATOM 5910 C C . LEU B 1 55 ? -33.375 0.498 17.734 1 37.16 55 LEU B C 1
ATOM 5912 O O . LEU B 1 55 ? -33.312 -0.426 18.547 1 37.16 55 LEU B O 1
ATOM 5916 N N . VAL B 1 56 ? -32.594 0.554 16.672 1 36.5 56 VAL B N 1
ATOM 5917 C CA . VAL B 1 56 ? -31.609 -0.504 16.469 1 36.5 56 VAL B CA 1
ATOM 5918 C C . VAL B 1 56 ? -30.594 -0.497 17.625 1 36.5 56 VAL B C 1
ATOM 5920 O O . VAL B 1 56 ? -30.203 -1.556 18.109 1 36.5 56 VAL B O 1
ATOM 5923 N N . THR B 1 57 ? -30.297 0.585 18.25 1 36.06 57 THR B N 1
ATOM 5924 C CA . THR B 1 57 ? -29.422 0.591 19.438 1 36.06 57 THR B CA 1
ATOM 5925 C C . THR B 1 57 ? -30.094 -0.14 20.594 1 36.06 57 THR B C 1
ATOM 5927 O O . THR B 1 57 ? -29.438 -0.857 21.344 1 36.06 57 THR B O 1
ATOM 5930 N N . ASN B 1 58 ? -31.375 0.048 20.781 1 34.91 58 ASN B N 1
ATOM 5931 C CA . ASN B 1 58 ? -32.031 -0.603 21.906 1 34.91 58 ASN B CA 1
ATOM 5932 C C . ASN B 1 58 ? -32.156 -2.107 21.688 1 34.91 58 ASN B C 1
ATOM 5934 O O . ASN B 1 58 ? -32.062 -2.885 22.641 1 34.91 58 ASN B O 1
ATOM 5938 N N . LEU B 1 59 ? -32.594 -2.547 20.5 1 31.78 59 LEU B N 1
ATOM 5939 C CA . LEU B 1 59 ? -32.906 -3.959 20.297 1 31.78 59 LEU B CA 1
ATOM 5940 C C . LEU B 1 59 ? -31.625 -4.793 20.25 1 31.78 59 LEU B C 1
ATOM 5942 O O . LEU B 1 59 ? -31.641 -5.977 20.594 1 31.78 59 LEU B O 1
ATOM 5946 N N . ILE B 1 60 ? -30.562 -4.328 19.672 1 32 60 ILE B N 1
ATOM 5947 C CA . ILE B 1 60 ? -29.422 -5.23 19.562 1 32 60 ILE B CA 1
ATOM 5948 C C . ILE B 1 60 ? -28.922 -5.598 20.953 1 32 60 ILE B C 1
ATOM 5950 O O . ILE B 1 60 ? -28.141 -6.531 21.109 1 32 60 ILE B O 1
ATOM 5954 N N . GLY B 1 61 ? -29.359 -5.008 22.094 1 30.97 61 GLY B N 1
ATOM 5955 C CA . GLY B 1 61 ? -28.922 -5.422 23.406 1 30.97 61 GLY B CA 1
ATOM 5956 C C . GLY B 1 61 ? -29.391 -6.816 23.781 1 30.97 61 GLY B C 1
ATOM 5957 O O . GLY B 1 61 ? -28.984 -7.367 24.797 1 30.97 61 GLY B O 1
ATOM 5958 N N . GLY B 1 62 ? -30.594 -7.215 23.328 1 27.33 62 GLY B N 1
ATOM 5959 C CA . GLY B 1 62 ? -31.109 -8.344 24.078 1 27.33 62 GLY B CA 1
ATOM 5960 C C . GLY B 1 62 ? -30.406 -9.648 23.766 1 27.33 62 GLY B C 1
ATOM 5961 O O . GLY B 1 62 ? -29.938 -10.344 24.672 1 27.33 62 GLY B O 1
ATOM 5962 N N . ASN B 1 63 ? -30.844 -10.453 22.766 1 23.92 63 ASN B N 1
ATOM 5963 C CA . ASN B 1 63 ? -30.922 -11.914 22.781 1 23.92 63 ASN B CA 1
ATOM 5964 C C . ASN B 1 63 ? -29.641 -12.539 22.25 1 23.92 63 ASN B C 1
ATOM 5966 O O . ASN B 1 63 ? -29.609 -13.055 21.125 1 23.92 63 ASN B O 1
ATOM 5970 N N . ALA B 1 64 ? -28.469 -11.992 22.406 1 25.06 64 ALA B N 1
ATOM 5971 C CA . ALA B 1 64 ? -27.422 -12.867 21.891 1 25.06 64 ALA B CA 1
ATOM 5972 C C . ALA B 1 64 ? -27.375 -14.188 22.672 1 25.06 64 ALA B C 1
ATOM 5974 O O . ALA B 1 64 ? -26.953 -14.219 23.828 1 25.06 64 ALA B O 1
ATOM 5975 N N . ALA B 1 65 ? -28.156 -15.234 22.406 1 24.03 65 ALA B N 1
ATOM 5976 C CA . ALA B 1 65 ? -28.016 -16.609 22.859 1 24.03 65 ALA B CA 1
ATOM 5977 C C . ALA B 1 65 ? -26.625 -17.156 22.5 1 24.03 65 ALA B C 1
ATOM 5979 O O . ALA B 1 65 ? -26.078 -16.844 21.453 1 24.03 65 ALA B O 1
ATOM 5980 N N . ASP B 1 66 ? -25.859 -17.844 23.484 1 25.91 66 ASP B N 1
ATOM 5981 C CA . ASP B 1 66 ? -24.656 -18.609 23.781 1 25.91 66 ASP B CA 1
ATOM 5982 C C . ASP B 1 66 ? -24.484 -19.781 22.828 1 25.91 66 ASP B C 1
ATOM 5984 O O . ASP B 1 66 ? -24.875 -20.906 23.141 1 25.91 66 ASP B O 1
ATOM 5988 N N . LEU B 1 67 ? -24.875 -19.844 21.609 1 22.84 67 LEU B N 1
ATOM 5989 C CA . LEU B 1 67 ? -24.562 -21.156 21.047 1 22.84 67 LEU B CA 1
ATOM 5990 C C . LEU B 1 67 ? -23.047 -21.406 21.062 1 22.84 67 LEU B C 1
ATOM 5992 O O . LEU B 1 67 ? -22.297 -20.75 20.344 1 22.84 67 LEU B O 1
ATOM 5996 N N . VAL B 1 68 ? -22.422 -21.781 22.281 1 24.83 68 VAL B N 1
ATOM 5997 C CA . VAL B 1 68 ? -21.125 -22.312 22.688 1 24.83 68 VAL B CA 1
ATOM 5998 C C . VAL B 1 68 ? -20.75 -23.516 21.812 1 24.83 68 VAL B C 1
ATOM 6000 O O . VAL B 1 68 ? -21.406 -24.547 21.891 1 24.83 68 VAL B O 1
ATOM 6003 N N . ASN B 1 69 ? -20.641 -23.516 20.562 1 22.34 69 ASN B N 1
ATOM 6004 C CA . ASN B 1 69 ? -20.062 -24.781 20.141 1 22.34 69 ASN B CA 1
ATOM 6005 C C . ASN B 1 69 ? -18.719 -25.047 20.828 1 22.34 69 ASN B C 1
ATOM 6007 O O . ASN B 1 69 ? -17.922 -24.125 20.984 1 22.34 69 ASN B O 1
ATOM 6011 N N . PRO B 1 70 ? -18.469 -26.219 21.656 1 25.08 70 PRO B N 1
ATOM 6012 C CA . PRO B 1 70 ? -17.391 -26.719 22.516 1 25.08 70 PRO B CA 1
ATOM 6013 C C . PRO B 1 70 ? -16.047 -26.781 21.797 1 25.08 70 PRO B C 1
ATOM 6015 O O . PRO B 1 70 ? -15.117 -27.438 22.281 1 25.08 70 PRO B O 1
ATOM 6018 N N . VAL B 1 71 ? -15.812 -26.438 20.578 1 25.52 71 VAL B N 1
ATOM 6019 C CA . VAL B 1 71 ? -14.562 -27.016 20.078 1 25.52 71 VAL B CA 1
ATOM 6020 C C . VAL B 1 71 ? -13.438 -26.703 21.062 1 25.52 71 VAL B C 1
ATOM 6022 O O . VAL B 1 71 ? -13.531 -25.766 21.859 1 25.52 71 VAL B O 1
ATOM 6025 N N . LEU B 1 72 ? -12.188 -27.422 20.953 1 25.77 72 LEU B N 1
ATOM 6026 C CA . LEU B 1 72 ? -11 -27.781 21.719 1 25.77 72 LEU B CA 1
ATOM 6027 C C . LEU B 1 72 ? -10.305 -26.531 22.25 1 25.77 72 LEU B C 1
ATOM 6029 O O . LEU B 1 72 ? -10.102 -25.562 21.516 1 25.77 72 LEU B O 1
ATOM 6033 N N . SER B 1 73 ? -10.328 -26.328 23.609 1 25.69 73 SER B N 1
ATOM 6034 C CA . SER B 1 73 ? -9.867 -25.453 24.672 1 25.69 73 SER B CA 1
ATOM 6035 C C . SER B 1 73 ? -8.344 -25.312 24.656 1 25.69 73 SER B C 1
ATOM 6037 O O . SER B 1 73 ? -7.637 -26.125 25.266 1 25.69 73 SER B O 1
ATOM 6039 N N . SER B 1 74 ? -7.613 -25.359 23.547 1 27.14 74 SER B N 1
ATOM 6040 C CA . SER B 1 74 ? -6.211 -25.266 23.938 1 27.14 74 SER B CA 1
ATOM 6041 C C . SER B 1 74 ? -6.004 -24.156 24.969 1 27.14 74 SER B C 1
ATOM 6043 O O . SER B 1 74 ? -6.715 -23.141 24.953 1 27.14 74 SER B O 1
ATOM 6045 N N . PRO B 1 75 ? -5.285 -24.484 26.156 1 28.64 75 PRO B N 1
ATOM 6046 C CA . PRO B 1 75 ? -5.02 -23.594 27.281 1 28.64 75 PRO B CA 1
ATOM 6047 C C . PRO B 1 75 ? -4.52 -22.219 26.828 1 28.64 75 PRO B C 1
ATOM 6049 O O . PRO B 1 75 ? -3.359 -21.875 27.062 1 28.64 75 PRO B O 1
ATOM 6052 N N . ALA B 1 76 ? -4.609 -21.844 25.625 1 26.73 76 ALA B N 1
ATOM 6053 C CA . ALA B 1 76 ? -4.078 -20.484 25.453 1 26.73 76 ALA B CA 1
ATOM 6054 C C . ALA B 1 76 ? -4.508 -19.594 26.609 1 26.73 76 ALA B C 1
ATOM 6056 O O . ALA B 1 76 ? -5.516 -19.844 27.266 1 26.73 76 ALA B O 1
ATOM 6057 N N . GLN B 1 77 ? -3.629 -18.656 27.125 1 27.73 77 GLN B N 1
ATOM 6058 C CA . GLN B 1 77 ? -3.699 -17.656 28.172 1 27.73 77 GLN B CA 1
ATOM 6059 C C . GLN B 1 77 ? -5.102 -17.062 28.266 1 27.73 77 GLN B C 1
ATOM 6061 O O . GLN B 1 77 ? -5.703 -16.703 27.25 1 27.73 77 GLN B O 1
ATOM 6066 N N . GLU B 1 78 ? -5.855 -17.516 29.25 1 27.25 78 GLU B N 1
ATOM 6067 C CA . GLU B 1 78 ? -7.062 -16.906 29.812 1 27.25 78 GLU B CA 1
ATOM 6068 C C . GLU B 1 78 ? -7.012 -15.383 29.688 1 27.25 78 GLU B C 1
ATOM 6070 O O . GLU B 1 78 ? -6.418 -14.711 30.531 1 27.25 78 GLU B O 1
ATOM 6075 N N . GLN B 1 79 ? -6.555 -14.867 28.578 1 29.28 79 GLN B N 1
ATOM 6076 C CA . GLN B 1 79 ? -6.957 -13.469 28.625 1 29.28 79 GLN B CA 1
ATOM 6077 C C . GLN B 1 79 ? -8.375 -13.32 29.188 1 29.28 79 GLN B C 1
ATOM 6079 O O . GLN B 1 79 ? -9.312 -13.938 28.672 1 29.28 79 GLN B O 1
ATOM 6084 N N . HIS B 1 80 ? -8.438 -13.328 30.547 1 27.47 80 HIS B N 1
ATOM 6085 C CA . HIS B 1 80 ? -9.633 -12.836 31.219 1 27.47 80 HIS B CA 1
ATOM 6086 C C . HIS B 1 80 ? -10.375 -11.828 30.344 1 27.47 80 HIS B C 1
ATOM 6088 O O . HIS B 1 80 ? -9.961 -10.672 30.234 1 27.47 80 HIS B O 1
ATOM 6094 N N . HIS B 1 81 ? -10.836 -12.344 29.312 1 30.33 81 HIS B N 1
ATOM 6095 C CA . HIS B 1 81 ? -11.945 -11.539 28.797 1 30.33 81 HIS B CA 1
ATOM 6096 C C . HIS B 1 81 ? -12.93 -11.195 29.906 1 30.33 81 HIS B C 1
ATOM 6098 O O . HIS B 1 81 ? -13.727 -12.047 30.312 1 30.33 81 HIS B O 1
ATOM 6104 N N . ASP B 1 82 ? -12.523 -10.516 31.016 1 29.73 82 ASP B N 1
ATOM 6105 C CA . ASP B 1 82 ? -13.648 -9.906 31.703 1 29.73 82 ASP B CA 1
ATOM 6106 C C . ASP B 1 82 ? -14.766 -9.547 30.734 1 29.73 82 ASP B C 1
ATOM 6108 O O . ASP B 1 82 ? -14.562 -8.766 29.812 1 29.73 82 ASP B O 1
ATOM 6112 N N . GLU B 1 83 ? -15.547 -10.43 30.438 1 33.25 83 GLU B N 1
ATOM 6113 C CA . GLU B 1 83 ? -16.859 -10.273 29.828 1 33.25 83 GLU B CA 1
ATOM 6114 C C . GLU B 1 83 ? -17.516 -8.969 30.25 1 33.25 83 GLU B C 1
ATOM 6116 O O . GLU B 1 83 ? -18.719 -8.922 30.516 1 33.25 83 GLU B O 1
ATOM 6121 N N . GLN B 1 84 ? -16.828 -8.078 31.109 1 31.88 84 GLN B N 1
ATOM 6122 C CA . GLN B 1 84 ? -17.625 -6.863 31.297 1 31.88 84 GLN B CA 1
ATOM 6123 C C . GLN B 1 84 ? -18.234 -6.406 29.969 1 31.88 84 GLN B C 1
ATOM 6125 O O . GLN B 1 84 ? -17.594 -6.473 28.922 1 31.88 84 GLN B O 1
ATOM 6130 N N . THR B 1 85 ? -19.547 -6.5 29.906 1 33.19 85 THR B N 1
ATOM 6131 C CA . THR B 1 85 ? -20.391 -5.773 28.953 1 33.19 85 THR B CA 1
ATOM 6132 C C . THR B 1 85 ? -19.656 -4.559 28.406 1 33.19 85 THR B C 1
ATOM 6134 O O . THR B 1 85 ? -19.266 -3.666 29.156 1 33.19 85 THR B O 1
ATOM 6137 N N . ASN B 1 86 ? -18.797 -4.738 27.578 1 35.16 86 ASN B N 1
ATOM 6138 C CA . ASN B 1 86 ? -18.203 -3.566 26.953 1 35.16 86 ASN B CA 1
ATOM 6139 C C . ASN B 1 86 ? -19.172 -2.398 26.891 1 35.16 86 ASN B C 1
ATOM 6141 O O . ASN B 1 86 ? -20.125 -2.418 26.094 1 35.16 86 ASN B O 1
ATOM 6145 N N . PRO B 1 87 ? -19.594 -1.876 28.016 1 35.81 87 PRO B N 1
ATOM 6146 C CA . PRO B 1 87 ? -20.391 -0.667 27.781 1 35.81 87 PRO B CA 1
ATOM 6147 C C . PRO B 1 87 ? -20.031 0.029 26.469 1 35.81 87 PRO B C 1
ATOM 6149 O O . PRO B 1 87 ? -18.891 -0.087 25.984 1 35.81 87 PRO B O 1
ATOM 6152 N N . GLU B 1 88 ? -20.953 0.132 25.531 1 41.56 88 GLU B N 1
ATOM 6153 C CA . GLU B 1 88 ? -20.766 1.035 24.391 1 41.56 88 GLU B CA 1
ATOM 6154 C C . GLU B 1 88 ? -19.797 2.158 24.734 1 41.56 88 GLU B C 1
ATOM 6156 O O . GLU B 1 88 ? -20.047 2.947 25.656 1 41.56 88 GLU B O 1
ATOM 6161 N N . LEU B 1 89 ? -18.625 1.892 24.859 1 48.25 89 LEU B N 1
ATOM 6162 C CA . LEU B 1 89 ? -17.641 2.941 25.094 1 48.25 89 LEU B CA 1
ATOM 6163 C C . LEU B 1 89 ? -18.125 4.281 24.547 1 48.25 89 LEU B C 1
ATOM 6165 O O . LEU B 1 89 ? -18.547 4.371 23.406 1 48.25 89 LEU B O 1
ATOM 6169 N N . PRO B 1 90 ? -18.531 5.156 25.422 1 53.06 90 PRO B N 1
ATOM 6170 C CA . PRO B 1 90 ? -18.859 6.516 24.984 1 53.06 90 PRO B CA 1
ATOM 6171 C C . PRO B 1 90 ? -17.828 7.094 24.016 1 53.06 90 PRO B C 1
ATOM 6173 O O . PRO B 1 90 ? -16.719 7.434 24.422 1 53.06 90 PRO B O 1
ATOM 6176 N N . GLY B 1 91 ? -17.578 6.281 22.781 1 63.84 91 GLY B N 1
ATOM 6177 C CA . GLY B 1 91 ? -16.562 6.84 21.906 1 63.84 91 GLY B CA 1
ATOM 6178 C C . GLY B 1 91 ? -17.094 7.277 20.562 1 63.84 91 GLY B C 1
ATOM 6179 O O . GLY B 1 91 ? -18.297 7.211 20.312 1 63.84 91 GLY B O 1
ATOM 6180 N N . THR B 1 92 ? -16.438 8.172 19.969 1 75.25 92 THR B N 1
ATOM 6181 C CA . THR B 1 92 ? -16.719 8.641 18.609 1 75.25 92 THR B CA 1
ATOM 6182 C C . THR B 1 92 ? -16.75 7.469 17.625 1 75.25 92 THR B C 1
ATOM 6184 O O . THR B 1 92 ? -15.773 6.738 17.484 1 75.25 92 THR B O 1
ATOM 6187 N N . PRO B 1 93 ? -17.922 7.125 17.062 1 79.69 93 PRO B N 1
ATOM 6188 C CA . PRO B 1 93 ? -18.031 5.969 16.172 1 79.69 93 PRO B CA 1
ATOM 6189 C C . PRO B 1 93 ? -17.297 6.164 14.852 1 79.69 93 PRO B C 1
ATOM 6191 O O . PRO B 1 93 ? -17.031 7.301 14.445 1 79.69 93 PRO B O 1
ATOM 6194 N N . ASP B 1 94 ? -16.891 5.074 14.25 1 85.62 94 ASP B N 1
ATOM 6195 C CA . ASP B 1 94 ? -16.438 5.086 12.859 1 85.62 94 ASP B CA 1
ATOM 6196 C C . ASP B 1 94 ? -17.562 5.504 11.914 1 85.62 94 ASP B C 1
ATOM 6198 O O . ASP B 1 94 ? -18.734 5.395 12.258 1 85.62 94 ASP B O 1
ATOM 6202 N N . ARG B 1 95 ? -17.125 5.977 10.781 1 84.06 95 ARG B N 1
ATOM 6203 C CA . ARG B 1 95 ? -18.156 6.422 9.852 1 84.06 95 ARG B CA 1
ATOM 6204 C C . ARG B 1 95 ? -17.797 6.062 8.414 1 84.06 95 ARG B C 1
ATOM 6206 O O . ARG B 1 95 ? -16.641 6.18 8.016 1 84.06 95 ARG B O 1
ATOM 6213 N N . VAL B 1 96 ? -18.719 5.516 7.719 1 88.75 96 VAL B N 1
ATOM 6214 C CA . VAL B 1 96 ? -18.656 5.398 6.266 1 88.75 96 VAL B CA 1
ATOM 6215 C C . VAL B 1 96 ? -19.625 6.391 5.625 1 88.75 96 VAL B C 1
ATOM 6217 O O . VAL B 1 96 ? -20.828 6.34 5.871 1 88.75 96 VAL B O 1
ATOM 6220 N N . ARG B 1 97 ? -19.109 7.266 4.91 1 85.62 97 ARG B N 1
ATOM 6221 C CA . ARG B 1 97 ? -19.922 8.281 4.238 1 85.62 97 ARG B CA 1
ATOM 6222 C C . ARG B 1 97 ? -20.078 7.965 2.754 1 85.62 97 ARG B C 1
ATOM 6224 O O . ARG B 1 97 ? -19.078 7.691 2.068 1 85.62 97 ARG B O 1
ATOM 6231 N N . ILE B 1 98 ? -21.281 7.859 2.35 1 81.94 98 ILE B N 1
ATOM 6232 C CA . ILE B 1 98 ? -21.594 7.676 0.937 1 81.94 98 ILE B CA 1
ATOM 6233 C C . ILE B 1 98 ? -22.375 8.883 0.418 1 81.94 98 ILE B C 1
ATOM 6235 O O . ILE B 1 98 ? -23.516 9.109 0.814 1 81.94 98 ILE B O 1
ATOM 6239 N N . SER B 1 99 ? -21.734 9.742 -0.259 1 78.25 99 SER B N 1
ATOM 6240 C CA . SER B 1 99 ? -22.359 10.945 -0.794 1 78.25 99 SER B CA 1
ATOM 6241 C C . SER B 1 99 ? -22.141 11.055 -2.301 1 78.25 99 SER B C 1
ATOM 6243 O O . SER B 1 99 ? -21.062 11.422 -2.756 1 78.25 99 SER B O 1
ATOM 6245 N N . GLY B 1 100 ? -23.188 10.758 -3.039 1 76.94 100 GLY B N 1
ATOM 6246 C CA . GLY B 1 100 ? -23.047 10.828 -4.484 1 76.94 100 GLY B CA 1
ATOM 6247 C C . GLY B 1 100 ? -22 9.875 -5.035 1 76.94 100 GLY B C 1
ATOM 6248 O O . GLY B 1 100 ? -22.109 8.664 -4.859 1 76.94 100 GLY B O 1
ATOM 6249 N N . ASP B 1 101 ? -20.969 10.547 -5.539 1 83.12 101 ASP B N 1
ATOM 6250 C CA . ASP B 1 101 ? -19.922 9.773 -6.203 1 83.12 101 ASP B CA 1
ATOM 6251 C C . ASP B 1 101 ? -18.688 9.648 -5.324 1 83.12 101 ASP B C 1
ATOM 6253 O O . ASP B 1 101 ? -17.578 9.492 -5.828 1 83.12 101 ASP B O 1
ATOM 6257 N N . THR B 1 102 ? -18.984 9.766 -3.99 1 87.38 102 THR B N 1
ATOM 6258 C CA . THR B 1 102 ? -17.828 9.641 -3.104 1 87.38 102 THR B CA 1
ATOM 6259 C C . THR B 1 102 ? -18.141 8.695 -1.947 1 87.38 102 THR B C 1
ATOM 6261 O O . THR B 1 102 ? -19.234 8.742 -1.372 1 87.38 102 THR B O 1
ATOM 6264 N N . THR B 1 103 ? -17.297 7.77 -1.721 1 91.75 103 THR B N 1
ATOM 6265 C CA . THR B 1 103 ? -17.359 6.895 -0.557 1 91.75 103 THR B CA 1
ATOM 6266 C C . THR B 1 103 ? -16.078 7.008 0.269 1 91.75 103 THR B C 1
ATOM 6268 O O . THR B 1 103 ? -14.969 6.934 -0.274 1 91.75 103 THR B O 1
ATOM 6271 N N . SER B 1 104 ? -16.25 7.316 1.568 1 91.38 104 SER B N 1
ATOM 6272 C CA . SER B 1 104 ? -15.07 7.434 2.414 1 91.38 104 SER B CA 1
ATOM 6273 C C . SER B 1 104 ? -15.336 6.91 3.82 1 91.38 104 SER B C 1
ATOM 6275 O O . SER B 1 104 ? -16.469 6.977 4.305 1 91.38 104 SER B O 1
ATOM 6277 N N . TYR B 1 105 ? -14.359 6.352 4.383 1 93.38 105 TYR B N 1
ATOM 6278 C CA . TYR B 1 105 ? -14.352 5.887 5.766 1 93.38 105 TYR B CA 1
ATOM 6279 C C . TYR B 1 105 ? -13.391 6.711 6.613 1 93.38 105 TYR B C 1
ATOM 6281 O O . TYR B 1 105 ? -12.312 7.094 6.148 1 93.38 105 TYR B O 1
ATOM 6289 N N . THR B 1 106 ? -13.766 7.012 7.859 1 89.19 106 THR B N 1
ATOM 6290 C CA . THR B 1 106 ? -12.867 7.586 8.852 1 89.19 106 THR B CA 1
ATOM 6291 C C . THR B 1 106 ? -13.047 6.898 10.203 1 89.19 106 THR B C 1
ATOM 6293 O O . THR B 1 106 ? -14.172 6.559 10.594 1 89.19 106 THR B O 1
ATOM 6296 N N . ASN B 1 107 ? -11.984 6.699 10.867 1 89.75 107 ASN B N 1
ATOM 6297 C CA . ASN B 1 107 ? -12.047 6.086 12.195 1 89.75 107 ASN B CA 1
ATOM 6298 C C . ASN B 1 107 ? -12.562 7.066 13.242 1 89.75 107 ASN B C 1
ATOM 6300 O O . ASN B 1 107 ? -12.617 8.273 12.992 1 89.75 107 ASN B O 1
ATOM 6304 N N . GLY B 1 108 ? -12.875 6.574 14.359 1 87.25 108 GLY B N 1
ATOM 6305 C CA . GLY B 1 108 ? -13.477 7.371 15.422 1 87.25 108 GLY B CA 1
ATOM 6306 C C . GLY B 1 108 ? -12.547 8.438 15.969 1 87.25 108 GLY B C 1
ATOM 6307 O O . GLY B 1 108 ? -13.008 9.422 16.547 1 87.25 108 GLY B O 1
ATOM 6308 N N . GLY B 1 109 ? -11.289 8.297 15.773 1 88 109 GLY B N 1
ATOM 6309 C CA . GLY B 1 109 ? -10.328 9.25 16.297 1 88 109 GLY B CA 1
ATOM 6310 C C . GLY B 1 109 ? -10.039 10.391 15.344 1 88 109 GLY B C 1
ATOM 6311 O O . GLY B 1 109 ? -9.414 11.383 15.719 1 88 109 GLY B O 1
ATOM 6312 N N . HIS B 1 110 ? -10.477 10.289 14.133 1 91.25 110 HIS B N 1
ATOM 6313 C CA . HIS B 1 110 ? -10.281 11.336 13.133 1 91.25 110 HIS B CA 1
ATOM 6314 C C . HIS B 1 110 ? -11.109 12.57 13.453 1 91.25 110 HIS B C 1
ATOM 6316 O O . HIS B 1 110 ? -12.227 12.453 13.961 1 91.25 110 HIS B O 1
ATOM 6322 N N . TRP B 1 111 ? -10.586 13.734 13.148 1 93.62 111 TRP B N 1
ATOM 6323 C CA . TRP B 1 111 ? -11.234 14.977 13.562 1 93.62 111 TRP B CA 1
ATOM 6324 C C . TRP B 1 111 ? -12.625 15.094 12.945 1 93.62 111 TRP B C 1
ATOM 6326 O O . TRP B 1 111 ? -13.555 15.602 13.586 1 93.62 111 TRP B O 1
ATOM 6336 N N . THR B 1 112 ? -12.867 14.594 11.727 1 91.12 112 THR B N 1
ATOM 6337 C CA . THR B 1 112 ? -14.18 14.664 11.102 1 91.12 112 THR B CA 1
ATOM 6338 C C . THR B 1 112 ? -15.188 13.797 11.859 1 91.12 112 THR B C 1
ATOM 6340 O O . THR B 1 112 ? -16.359 14.164 12 1 91.12 112 THR B O 1
ATOM 6343 N N . SER B 1 113 ? -14.758 12.648 12.273 1 89.31 113 SER B N 1
ATOM 6344 C CA . SER B 1 113 ? -15.625 11.75 13.031 1 89.31 113 SER B CA 1
ATOM 6345 C C . SER B 1 113 ? -15.977 12.344 14.391 1 89.31 113 SER B C 1
ATOM 6347 O O . SER B 1 113 ? -17.094 12.156 14.891 1 89.31 113 SER B O 1
ATOM 6349 N N . ILE B 1 114 ? -15.023 13.023 14.953 1 89.94 114 ILE B N 1
ATOM 6350 C CA . ILE B 1 114 ? -15.266 13.688 16.234 1 89.94 114 ILE B CA 1
ATOM 6351 C C . ILE B 1 114 ? -16.344 14.75 16.062 1 89.94 114 ILE B C 1
ATOM 6353 O O . ILE B 1 114 ? -17.297 14.812 16.859 1 89.94 114 ILE B O 1
ATOM 6357 N N . LEU B 1 115 ? -16.25 15.516 15.023 1 90.25 115 LEU B N 1
ATOM 6358 C CA . LEU B 1 115 ? -17.25 16.547 14.773 1 90.25 115 LEU B CA 1
ATOM 6359 C C . LEU B 1 115 ? -18.609 15.906 14.492 1 90.25 115 LEU B C 1
ATOM 6361 O O . LEU B 1 115 ? -19.641 16.406 14.969 1 90.25 115 LEU B O 1
ATOM 6365 N N . ASP B 1 116 ? -18.609 14.836 13.812 1 85.88 116 ASP B N 1
ATOM 6366 C CA . ASP B 1 116 ? -19.844 14.156 13.43 1 85.88 116 ASP B CA 1
ATOM 6367 C C . ASP B 1 116 ? -20.531 13.531 14.641 1 85.88 116 ASP B C 1
ATOM 6369 O O . ASP B 1 116 ? -21.719 13.219 14.594 1 85.88 116 ASP B O 1
ATOM 6373 N N . SER B 1 117 ? -19.781 13.281 15.648 1 85.44 117 SER B N 1
ATOM 6374 C CA . SER B 1 117 ? -20.344 12.672 16.844 1 85.44 117 SER B CA 1
ATOM 6375 C C . SER B 1 117 ? -21.219 13.656 17.609 1 85.44 117 SER B C 1
ATOM 6377 O O . SER B 1 117 ? -22 13.258 18.469 1 85.44 117 SER B O 1
ATOM 6379 N N . ILE B 1 118 ? -21.016 14.906 17.281 1 85.12 118 ILE B N 1
ATOM 6380 C CA . ILE B 1 118 ? -21.875 15.938 17.859 1 85.12 118 ILE B CA 1
ATOM 6381 C C . ILE B 1 118 ? -23.141 16.078 17.016 1 85.12 118 ILE B C 1
ATOM 6383 O O . ILE B 1 118 ? -23.094 16.625 15.906 1 85.12 118 ILE B O 1
ATOM 6387 N N . SER B 1 119 ? -24.203 15.609 17.438 1 79.75 119 SER B N 1
ATOM 6388 C CA . SER B 1 119 ? -25.438 15.461 16.688 1 79.75 119 SER B CA 1
ATOM 6389 C C . SER B 1 119 ? -25.875 16.781 16.078 1 79.75 119 SER B C 1
ATOM 6391 O O . SER B 1 119 ? -26.312 16.828 14.93 1 79.75 119 SER B O 1
ATOM 6393 N N . GLU B 1 120 ? -25.734 17.859 16.828 1 80.62 120 GLU B N 1
ATOM 6394 C CA . GLU B 1 120 ? -26.203 19.172 16.391 1 80.62 120 GLU B CA 1
ATOM 6395 C C . GLU B 1 120 ? -25.359 19.703 15.234 1 80.62 120 GLU B C 1
ATOM 6397 O O . GLU B 1 120 ? -25.828 20.484 14.422 1 80.62 120 GLU B O 1
ATOM 6402 N N . LEU B 1 121 ? -24.172 19.266 15.203 1 86.81 121 LEU B N 1
ATOM 6403 C CA . LEU B 1 121 ? -23.234 19.734 14.18 1 86.81 121 LEU B CA 1
ATOM 6404 C C . LEU B 1 121 ? -23.422 18.953 12.891 1 86.81 121 LEU B C 1
ATOM 6406 O O . LEU B 1 121 ? -23.234 19.5 11.797 1 86.81 121 LEU B O 1
ATOM 6410 N N . ARG B 1 122 ? -23.703 17.719 12.984 1 80.88 122 ARG B N 1
ATOM 6411 C CA . ARG B 1 122 ? -23.734 16.797 11.852 1 80.88 122 ARG B CA 1
ATOM 6412 C C . ARG B 1 122 ? -24.609 17.344 10.734 1 80.88 122 ARG B C 1
ATOM 6414 O O . ARG B 1 122 ? -24.219 17.359 9.57 1 80.88 122 ARG B O 1
ATOM 6421 N N . GLU B 1 123 ? -25.75 17.797 11.148 1 78.81 123 GLU B N 1
ATOM 6422 C CA . GLU B 1 123 ? -26.703 18.281 10.156 1 78.81 123 GLU B CA 1
ATOM 6423 C C . GLU B 1 123 ? -26.188 19.516 9.438 1 78.81 123 GLU B C 1
ATOM 6425 O O . GLU B 1 123 ? -26.375 19.656 8.227 1 78.81 123 GLU B O 1
ATOM 6430 N N . HIS B 1 124 ? -25.516 20.344 10.125 1 81.56 124 HIS B N 1
ATOM 6431 C CA . HIS B 1 124 ? -25 21.594 9.555 1 81.56 124 HIS B CA 1
ATOM 6432 C C . HIS B 1 124 ? -23.797 21.328 8.672 1 81.56 124 HIS B C 1
ATOM 6434 O O . HIS B 1 124 ? -23.641 21.953 7.613 1 81.56 124 HIS B O 1
ATOM 6440 N N . LEU B 1 125 ? -23 20.422 9.094 1 83.19 125 LEU B N 1
ATOM 6441 C CA . LEU B 1 125 ? -21.734 20.156 8.398 1 83.19 125 LEU B CA 1
ATOM 6442 C C . LEU B 1 125 ? -21.984 19.422 7.086 1 83.19 125 LEU B C 1
ATOM 6444 O O . LEU B 1 125 ? -21.25 19.609 6.117 1 83.19 125 LEU B O 1
ATOM 6448 N N . ASP B 1 126 ? -22.969 18.609 7.043 1 75.56 126 ASP B N 1
ATOM 6449 C CA . ASP B 1 126 ? -23.312 17.875 5.828 1 75.56 126 ASP B CA 1
ATOM 6450 C C . ASP B 1 126 ? -23.844 18.828 4.75 1 75.56 126 ASP B C 1
ATOM 6452 O O . ASP B 1 126 ? -23.828 18.484 3.562 1 75.56 126 ASP B O 1
ATOM 6456 N N . GLN B 1 127 ? -24.25 20 5.168 1 74.75 127 GLN B N 1
ATOM 6457 C CA . GLN B 1 127 ? -24.828 20.969 4.234 1 74.75 127 GLN B CA 1
ATOM 6458 C C . GLN B 1 127 ? -23.75 21.859 3.623 1 74.75 127 GLN B C 1
ATOM 6460 O O . GLN B 1 127 ? -24.016 22.578 2.664 1 74.75 127 GLN B O 1
ATOM 6465 N N . ILE B 1 128 ? -22.625 21.797 4.219 1 75 128 ILE B N 1
ATOM 6466 C CA . ILE B 1 128 ? -21.547 22.609 3.658 1 75 128 ILE B CA 1
ATOM 6467 C C . ILE B 1 128 ? -21.203 22.109 2.256 1 75 128 ILE B C 1
ATOM 6469 O O . ILE B 1 128 ? -20.906 20.922 2.068 1 75 128 ILE B O 1
ATOM 6473 N N . PRO B 1 129 ? -21.484 22.969 1.242 1 63.28 129 PRO B N 1
ATOM 6474 C CA . PRO B 1 129 ? -21.188 22.531 -0.124 1 63.28 129 PRO B CA 1
ATOM 6475 C C . PRO B 1 129 ? -19.734 22.078 -0.3 1 63.28 129 PRO B C 1
ATOM 6477 O O . PRO B 1 129 ? -18.828 22.688 0.265 1 63.28 129 PRO B O 1
ATOM 6480 N N . THR B 1 130 ? -19.547 20.938 -0.602 1 58.31 130 THR B N 1
ATOM 6481 C CA . THR B 1 130 ? -18.203 20.438 -0.882 1 58.31 130 THR B CA 1
ATOM 6482 C C . THR B 1 130 ? -17.547 21.234 -2.002 1 58.31 130 THR B C 1
ATOM 6484 O O . THR B 1 130 ? -16.328 21.422 -2.004 1 58.31 130 THR B O 1
ATOM 6487 N N . SER B 1 131 ? -18.219 21.594 -3.129 1 52.47 131 SER B N 1
ATOM 6488 C CA . SER B 1 131 ? -17.609 22.062 -4.367 1 52.47 131 SER B CA 1
ATOM 6489 C C . SER B 1 131 ? -17.344 23.562 -4.336 1 52.47 131 SER B C 1
ATOM 6491 O O . SER B 1 131 ? -17.078 24.172 -5.371 1 52.47 131 SER B O 1
ATOM 6493 N N . THR B 1 132 ? -17.531 24.266 -3.262 1 41.25 132 THR B N 1
ATOM 6494 C CA . THR B 1 132 ? -17.594 25.672 -3.619 1 41.25 132 THR B CA 1
ATOM 6495 C C . THR B 1 132 ? -16.312 26.109 -4.312 1 41.25 132 THR B C 1
ATOM 6497 O O . THR B 1 132 ? -16.188 27.266 -4.746 1 41.25 132 THR B O 1
ATOM 6500 N N . ILE B 1 133 ? -15.234 25.797 -3.795 1 43.22 133 ILE B N 1
ATOM 6501 C CA . ILE B 1 133 ? -14.18 26.562 -4.449 1 43.22 133 ILE B CA 1
ATOM 6502 C C . ILE B 1 133 ? -14.219 26.312 -5.953 1 43.22 133 ILE B C 1
ATOM 6504 O O . ILE B 1 133 ? -14.07 25.172 -6.406 1 43.22 133 ILE B O 1
ATOM 6508 N N . PRO B 1 134 ? -14.758 27.234 -6.68 1 39.72 134 PRO B N 1
ATOM 6509 C CA . PRO B 1 134 ? -14.766 27.188 -8.141 1 39.72 134 PRO B CA 1
ATOM 6510 C C . PRO B 1 134 ? -13.516 26.516 -8.719 1 39.72 134 PRO B C 1
ATOM 6512 O O . PRO B 1 134 ? -12.406 26.781 -8.258 1 39.72 134 PRO B O 1
ATOM 6515 N N . ARG B 1 135 ? -13.57 25.266 -9.109 1 42.31 135 ARG B N 1
ATOM 6516 C CA . ARG B 1 135 ? -12.492 24.875 -10.008 1 42.31 135 ARG B CA 1
ATOM 6517 C C . ARG B 1 135 ? -11.883 26.094 -10.703 1 42.31 135 ARG B C 1
ATOM 6519 O O . ARG B 1 135 ? -12.594 26.844 -11.375 1 42.31 135 ARG B O 1
ATOM 6526 N N . ASP B 1 136 ? -11.141 26.781 -10.156 1 38.44 136 ASP B N 1
ATOM 6527 C CA . ASP B 1 136 ? -10.539 27.797 -11.016 1 38.44 136 ASP B CA 1
ATOM 6528 C C . ASP B 1 136 ? -10.406 27.297 -12.453 1 38.44 136 ASP B C 1
ATOM 6530 O O . ASP B 1 136 ? -9.586 26.422 -12.734 1 38.44 136 ASP B O 1
ATOM 6534 N N . GLU B 1 137 ? -11.5 27.203 -13.188 1 39.72 137 GLU B N 1
ATOM 6535 C CA . GLU B 1 137 ? -11.594 26.891 -14.609 1 39.72 137 GLU B CA 1
ATOM 6536 C C . GLU B 1 137 ? -10.289 27.203 -15.336 1 39.72 137 GLU B C 1
ATOM 6538 O O . GLU B 1 137 ? -10.039 26.703 -16.438 1 39.72 137 GLU B O 1
ATOM 6543 N N . VAL B 1 138 ? -9.695 28.203 -15.008 1 39.44 138 VAL B N 1
ATOM 6544 C CA . VAL B 1 138 ? -8.484 28.625 -15.695 1 39.44 138 VAL B CA 1
ATOM 6545 C C . VAL B 1 138 ? -7.391 27.578 -15.508 1 39.44 138 VAL B C 1
ATOM 6547 O O . VAL B 1 138 ? -6.562 27.375 -16.406 1 39.44 138 VAL B O 1
ATOM 6550 N N . LEU B 1 139 ? -7.156 27.094 -14.25 1 43.94 139 LEU B N 1
ATOM 6551 C CA . LEU B 1 139 ? -6.066 26.141 -14.094 1 43.94 139 LEU B CA 1
ATOM 6552 C C . LEU B 1 139 ? -6.535 24.719 -14.422 1 43.94 139 LEU B C 1
ATOM 6554 O O . LEU B 1 139 ? -7.449 24.203 -13.781 1 43.94 139 LEU B O 1
ATOM 6558 N N . ASP B 1 140 ? -6.855 24.297 -15.562 1 43.94 140 ASP B N 1
ATOM 6559 C CA . ASP B 1 140 ? -7.027 22.969 -16.141 1 43.94 140 ASP B CA 1
ATOM 6560 C C . ASP B 1 140 ? -6.395 21.906 -15.258 1 43.94 140 ASP B C 1
ATOM 6562 O O . ASP B 1 140 ? -5.746 20.984 -15.75 1 43.94 140 ASP B O 1
ATOM 6566 N N . ASP B 1 141 ? -6.277 22.062 -14.078 1 51.75 141 ASP B N 1
ATOM 6567 C CA . ASP B 1 141 ? -5.508 21.156 -13.227 1 51.75 141 ASP B CA 1
ATOM 6568 C C . ASP B 1 141 ? -6.242 19.828 -13.031 1 51.75 141 ASP B C 1
ATOM 6570 O O . ASP B 1 141 ? -7.391 19.812 -12.594 1 51.75 141 ASP B O 1
ATOM 6574 N N . VAL B 1 142 ? -5.973 18.828 -13.852 1 55.16 142 VAL B N 1
ATOM 6575 C CA . VAL B 1 142 ? -6.41 17.453 -13.641 1 55.16 142 VAL B CA 1
ATOM 6576 C C . VAL B 1 142 ? -6.352 17.109 -12.156 1 55.16 142 VAL B C 1
ATOM 6578 O O . VAL B 1 142 ? -5.324 17.312 -11.508 1 55.16 142 VAL B O 1
ATOM 6581 N N . PRO B 1 143 ? -7.559 16.859 -11.602 1 64.88 143 PRO B N 1
ATOM 6582 C CA . PRO B 1 143 ? -7.555 16.5 -10.18 1 64.88 143 PRO B CA 1
ATOM 6583 C C . PRO B 1 143 ? -6.707 15.258 -9.891 1 64.88 143 PRO B C 1
ATOM 6585 O O . PRO B 1 143 ? -6.719 14.297 -10.672 1 64.88 143 PRO B O 1
ATOM 6588 N N . GLY B 1 144 ? -5.684 15.391 -9.078 1 79.19 144 GLY B N 1
ATOM 6589 C CA . GLY B 1 144 ? -4.895 14.297 -8.531 1 79.19 144 GLY B CA 1
ATOM 6590 C C . GLY B 1 144 ? -3.488 14.242 -9.102 1 79.19 144 GLY B C 1
ATOM 6591 O O . GLY B 1 144 ? -3.123 15.047 -9.953 1 79.19 144 GLY B O 1
ATOM 6592 N N . PRO B 1 145 ? -2.715 13.312 -8.68 1 90 145 PRO B N 1
ATOM 6593 C CA . PRO B 1 145 ? -1.326 13.18 -9.125 1 90 145 PRO B CA 1
ATOM 6594 C C . PRO B 1 145 ? -1.21 12.789 -10.594 1 90 145 PRO B C 1
ATOM 6596 O O . PRO B 1 145 ? -2.002 11.977 -11.086 1 90 145 PRO B O 1
ATOM 6599 N N . GLU B 1 146 ? -0.242 13.359 -11.242 1 89.25 146 GLU B N 1
ATOM 6600 C CA . GLU B 1 146 ? 0 13.125 -12.664 1 89.25 146 GLU B CA 1
ATOM 6601 C C . GLU B 1 146 ? 0.267 11.648 -12.938 1 89.25 146 GLU B C 1
ATOM 6603 O O . GLU B 1 146 ? -0.16 11.109 -13.961 1 89.25 146 GLU B O 1
ATOM 6608 N N . LEU B 1 147 ? 0.917 11.0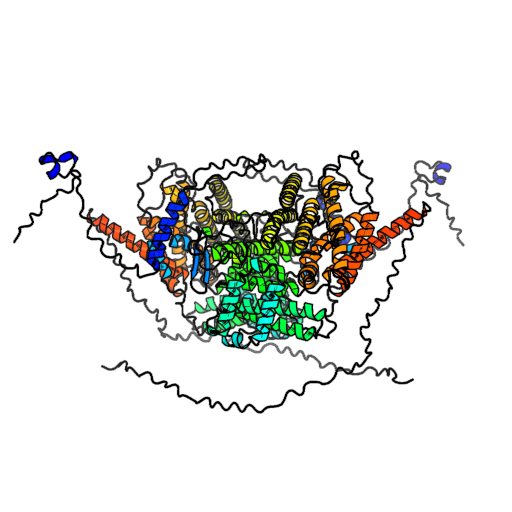23 -12.078 1 91.69 147 LEU B N 1
ATOM 6609 C CA . LEU B 1 147 ? 1.283 9.617 -12.258 1 91.69 147 LEU B CA 1
ATOM 6610 C C . LEU B 1 147 ? 0.044 8.734 -12.258 1 91.69 147 LEU B C 1
ATOM 6612 O O . LEU B 1 147 ? 0.025 7.688 -12.914 1 91.69 147 LEU B O 1
ATOM 6616 N N . LEU B 1 148 ? -0.988 9.109 -11.57 1 90.38 148 LEU B N 1
ATOM 6617 C CA . LEU B 1 148 ? -2.186 8.289 -11.414 1 90.38 148 LEU B CA 1
ATOM 6618 C C . LEU B 1 148 ? -3.246 8.672 -12.438 1 90.38 148 LEU B C 1
ATOM 6620 O O . LEU B 1 148 ? -4.023 7.82 -12.875 1 90.38 148 LEU B O 1
ATOM 6624 N N . PHE B 1 149 ? -3.27 9.938 -12.82 1 87.44 149 PHE B N 1
ATOM 6625 C CA . PHE B 1 149 ? -4.379 10.414 -13.633 1 87.44 149 PHE B CA 1
ATOM 6626 C C . PHE B 1 149 ? -3.869 11.031 -14.93 1 87.44 149 PHE B C 1
ATOM 6628 O O . PHE B 1 149 ? -4.66 11.438 -15.781 1 87.44 149 PHE B O 1
ATOM 6635 N N . GLY B 1 150 ? -2.598 11.109 -15.086 1 76.94 150 GLY B N 1
ATOM 6636 C CA . GLY B 1 150 ? -2.033 11.883 -16.172 1 76.94 150 GLY B CA 1
ATOM 6637 C C . GLY B 1 150 ? -2.41 11.352 -17.547 1 76.94 150 GLY B C 1
ATOM 6638 O O . GLY B 1 150 ? -2.73 10.172 -17.688 1 76.94 150 GLY B O 1
ATOM 6639 N N . ARG B 1 151 ? -2.461 12.234 -18.5 1 70.69 151 ARG B N 1
ATOM 6640 C CA . ARG B 1 151 ? -2.959 11.992 -19.844 1 70.69 151 ARG B CA 1
ATOM 6641 C C . ARG B 1 151 ? -1.845 12.133 -20.875 1 70.69 151 ARG B C 1
ATOM 6643 O O . ARG B 1 151 ? -2.086 12.023 -22.078 1 70.69 151 ARG B O 1
ATOM 6650 N N . TYR B 1 152 ? -0.686 12.164 -20.422 1 71 152 TYR B N 1
ATOM 6651 C CA . TYR B 1 152 ? 0.289 12.625 -21.406 1 71 152 TYR B CA 1
ATOM 6652 C C . TYR B 1 152 ? 0.951 11.438 -22.109 1 71 152 TYR B C 1
ATOM 6654 O O . TYR B 1 152 ? 1.104 10.367 -21.516 1 71 152 TYR B O 1
ATOM 6662 N N . PRO B 1 153 ? 1.27 11.711 -23.281 1 79.19 153 PRO B N 1
ATOM 6663 C CA . PRO B 1 153 ? 2 10.688 -24.031 1 79.19 153 PRO B CA 1
ATOM 6664 C C . PRO B 1 153 ? 3.379 10.398 -23.453 1 79.19 153 PRO B C 1
ATOM 6666 O O . PRO B 1 153 ? 3.945 11.242 -22.75 1 79.19 153 PRO B O 1
ATOM 6669 N N . HIS B 1 154 ? 3.832 9.32 -23.766 1 86.75 154 HIS B N 1
ATOM 6670 C CA . HIS B 1 154 ? 5.191 8.961 -23.375 1 86.75 154 HIS B CA 1
ATOM 6671 C C . HIS B 1 154 ? 6.219 9.828 -24.094 1 86.75 154 HIS B C 1
ATOM 6673 O O . HIS B 1 154 ? 5.98 10.266 -25.234 1 86.75 154 HIS B O 1
ATOM 6679 N N . ALA B 1 155 ? 7.238 10.203 -23.453 1 92.5 155 ALA B N 1
ATOM 6680 C CA . ALA B 1 155 ? 8.312 11 -24.031 1 92.5 155 ALA B CA 1
ATOM 6681 C C . ALA B 1 155 ? 9.562 10.148 -24.25 1 92.5 155 ALA B C 1
ATOM 6683 O O . ALA B 1 155 ? 9.82 9.203 -23.516 1 92.5 155 ALA B O 1
ATOM 6684 N N . THR B 1 156 ? 10.273 10.484 -25.312 1 95.19 156 THR B N 1
ATOM 6685 C CA . THR B 1 156 ? 11.586 9.883 -25.531 1 95.19 156 THR B CA 1
ATOM 6686 C C . THR B 1 156 ? 12.656 10.617 -24.719 1 95.19 156 THR B C 1
ATOM 6688 O O . THR B 1 156 ? 12.414 11.711 -24.219 1 95.19 156 THR B O 1
ATOM 6691 N N . LYS B 1 157 ? 13.781 10 -24.609 1 96.5 157 LYS B N 1
ATOM 6692 C CA . LYS B 1 157 ? 14.883 10.625 -23.875 1 96.5 157 LYS B CA 1
ATOM 6693 C C . LYS B 1 157 ? 15.312 11.93 -24.547 1 96.5 157 LYS B C 1
ATOM 6695 O O . LYS B 1 157 ? 15.617 12.906 -23.859 1 96.5 157 LYS B O 1
ATOM 6700 N N . GLU B 1 158 ? 15.32 11.945 -25.875 1 96.88 158 GLU B N 1
ATOM 6701 C CA . GLU B 1 158 ? 15.695 13.133 -26.641 1 96.88 158 GLU B CA 1
ATOM 6702 C C . GLU B 1 158 ? 14.75 14.297 -26.359 1 96.88 158 GLU B C 1
ATOM 6704 O O . GLU B 1 158 ? 15.188 15.43 -26.188 1 96.88 158 GLU B O 1
ATOM 6709 N N . GLU B 1 159 ? 13.477 13.961 -26.297 1 97.06 159 GLU B N 1
ATOM 6710 C CA . GLU B 1 159 ? 12.477 14.992 -26 1 97.06 159 GLU B CA 1
ATOM 6711 C C . GLU B 1 159 ? 12.648 15.555 -24.594 1 97.06 159 GLU B C 1
ATOM 6713 O O . GLU B 1 159 ? 12.477 16.75 -24.375 1 97.06 159 GLU B O 1
ATOM 6718 N N . LEU B 1 160 ? 12.992 14.672 -23.656 1 98.06 160 LEU B N 1
ATOM 6719 C CA . LEU B 1 160 ? 13.18 15.086 -22.266 1 98.06 160 LEU B CA 1
ATOM 6720 C C . LEU B 1 160 ? 14.414 15.969 -22.141 1 98.06 160 LEU B C 1
ATOM 6722 O O . LEU B 1 160 ? 14.398 16.953 -21.391 1 98.06 160 LEU B O 1
ATOM 6726 N N . LEU B 1 161 ? 15.477 15.648 -22.844 1 98.25 161 LEU B N 1
ATOM 6727 C CA . LEU B 1 161 ? 16.688 16.469 -22.812 1 98.25 161 LEU B CA 1
ATOM 6728 C C . LEU B 1 161 ? 16.453 17.812 -23.5 1 98.25 161 LEU B C 1
ATOM 6730 O O . LEU B 1 161 ? 16.984 18.828 -23.047 1 98.25 161 LEU B O 1
ATOM 6734 N N . ALA B 1 162 ? 15.633 17.766 -24.562 1 97.38 162 ALA B N 1
ATOM 6735 C CA . ALA B 1 162 ? 15.328 19 -25.281 1 97.38 162 ALA B CA 1
ATOM 6736 C C . ALA B 1 162 ? 14.469 19.938 -24.438 1 97.38 162 ALA B C 1
ATOM 6738 O O . ALA B 1 162 ? 14.477 21.156 -24.641 1 97.38 162 ALA B O 1
ATOM 6739 N N . ALA B 1 163 ? 13.742 19.375 -23.469 1 97.62 163 ALA B N 1
ATOM 6740 C CA . ALA B 1 163 ? 12.812 20.141 -22.656 1 97.62 163 ALA B CA 1
ATOM 6741 C C . ALA B 1 163 ? 13.531 20.828 -21.5 1 97.62 163 ALA B C 1
ATOM 6743 O O . ALA B 1 163 ? 12.938 21.641 -20.781 1 97.62 163 ALA B O 1
ATOM 6744 N N . LEU B 1 164 ? 14.828 20.609 -21.312 1 98.06 164 LEU B N 1
ATOM 6745 C CA . LEU B 1 164 ? 15.586 21.266 -20.25 1 98.06 164 LEU B CA 1
ATOM 6746 C C . LEU B 1 164 ? 15.609 22.766 -20.453 1 98.06 164 LEU B C 1
ATOM 6748 O O . LEU B 1 164 ? 15.719 23.25 -21.578 1 98.06 164 LEU B O 1
ATOM 6752 N N . PRO B 1 165 ? 15.469 23.484 -19.391 1 97.44 165 PRO B N 1
ATOM 6753 C CA . PRO B 1 165 ? 15.648 24.922 -19.5 1 97.44 165 PRO B CA 1
ATOM 6754 C C . PRO B 1 165 ? 17.109 25.312 -19.781 1 97.44 165 PRO B C 1
ATOM 6756 O O . PRO B 1 165 ? 18 24.484 -19.625 1 97.44 165 PRO B O 1
ATOM 6759 N N . PRO B 1 166 ? 17.297 26.594 -20.203 1 96.94 166 PRO B N 1
ATOM 6760 C CA . PRO B 1 166 ? 18.688 27.047 -20.297 1 96.94 166 PRO B CA 1
ATOM 6761 C C . PRO B 1 166 ? 19.453 26.859 -18.984 1 96.94 166 PRO B C 1
ATOM 6763 O O . PRO B 1 166 ? 18.875 27 -17.906 1 96.94 166 PRO B O 1
ATOM 6766 N N . ARG B 1 167 ? 20.75 26.594 -19.062 1 96.88 167 ARG B N 1
ATOM 6767 C CA . ARG B 1 167 ? 21.562 26.234 -17.906 1 96.88 167 ARG B CA 1
ATOM 6768 C C . ARG B 1 167 ? 21.453 27.312 -16.828 1 96.88 167 ARG B C 1
ATOM 6770 O O . ARG B 1 167 ? 21.422 26.984 -15.633 1 96.88 167 ARG B O 1
ATOM 6777 N N . SER B 1 168 ? 21.469 28.578 -17.203 1 96.44 168 SER B N 1
ATOM 6778 C CA . SER B 1 168 ? 21.391 29.656 -16.219 1 96.44 168 SER B CA 1
ATOM 6779 C C . SER B 1 168 ? 20.125 29.547 -15.375 1 96.44 168 SER B C 1
ATOM 6781 O O . SER B 1 168 ? 20.172 29.75 -14.156 1 96.44 168 SER B O 1
ATOM 6783 N N . GLU B 1 169 ? 19.047 29.25 -16 1 96.12 169 GLU B N 1
ATOM 6784 C CA . GLU B 1 169 ? 17.781 29.062 -15.297 1 96.12 169 GLU B CA 1
ATOM 6785 C C . GLU B 1 169 ? 17.797 27.781 -14.453 1 96.12 169 GLU B C 1
ATOM 6787 O O . GLU B 1 169 ? 17.328 27.781 -13.32 1 96.12 169 GLU B O 1
ATOM 6792 N N . ALA B 1 170 ? 18.328 26.75 -15.047 1 97.5 170 ALA B N 1
ATOM 6793 C CA . ALA B 1 170 ? 18.438 25.484 -14.336 1 97.5 170 ALA B CA 1
ATOM 6794 C C . ALA B 1 170 ? 19.25 25.641 -13.062 1 97.5 170 ALA B C 1
ATOM 6796 O O . ALA B 1 170 ? 18.891 25.109 -12.008 1 97.5 170 ALA B O 1
ATOM 6797 N N . ASP B 1 171 ? 20.375 26.344 -13.141 1 97.81 171 ASP B N 1
ATOM 6798 C CA . ASP B 1 171 ? 21.234 26.609 -11.984 1 97.81 171 ASP B CA 1
ATOM 6799 C C . ASP B 1 171 ? 20.453 27.312 -10.875 1 97.81 171 ASP B C 1
ATOM 6801 O O . ASP B 1 171 ? 20.641 27 -9.695 1 97.81 171 ASP B O 1
ATOM 6805 N N . ARG B 1 172 ? 19.656 28.219 -11.281 1 96 172 ARG B N 1
ATOM 6806 C CA . ARG B 1 172 ? 18.875 28.953 -10.297 1 96 172 ARG B CA 1
ATOM 6807 C C . ARG B 1 172 ? 17.875 28.031 -9.594 1 96 172 ARG B C 1
ATOM 6809 O O . ARG B 1 172 ? 17.719 28.094 -8.375 1 96 172 ARG B O 1
ATOM 6816 N N . PHE B 1 173 ? 17.203 27.203 -10.375 1 95.94 173 PHE B N 1
ATOM 6817 C CA . PHE B 1 173 ? 16.25 26.266 -9.797 1 95.94 173 PHE B CA 1
ATOM 6818 C C . PHE B 1 173 ? 16.938 25.312 -8.828 1 95.94 173 PHE B C 1
ATOM 6820 O O . PHE B 1 173 ? 16.453 25.078 -7.719 1 95.94 173 PHE B O 1
ATOM 6827 N N . VAL B 1 174 ? 18.031 24.766 -9.227 1 97.44 174 VAL B N 1
ATOM 6828 C CA . VAL B 1 174 ? 18.766 23.797 -8.414 1 97.44 174 VAL B CA 1
ATOM 6829 C C . VAL B 1 174 ? 19.266 24.469 -7.129 1 97.44 174 VAL B C 1
ATOM 6831 O O . VAL B 1 174 ? 19.141 23.906 -6.043 1 97.44 174 VAL B O 1
ATOM 6834 N N . ASN B 1 175 ? 19.75 25.656 -7.277 1 95.62 175 ASN B N 1
ATOM 6835 C CA . ASN B 1 175 ? 20.219 26.391 -6.109 1 95.62 175 ASN B CA 1
ATOM 6836 C C . ASN B 1 175 ? 19.094 26.703 -5.137 1 95.62 175 ASN B C 1
ATOM 6838 O O . ASN B 1 175 ? 19.234 26.5 -3.93 1 95.62 175 ASN B O 1
ATOM 6842 N N . THR B 1 176 ? 17.984 27.188 -5.684 1 92.25 176 THR B N 1
ATOM 6843 C CA . THR B 1 176 ? 16.844 27.516 -4.848 1 92.25 176 THR B CA 1
ATOM 6844 C C . THR B 1 176 ? 16.312 26.266 -4.152 1 92.25 176 THR B C 1
ATOM 6846 O O . THR B 1 176 ? 15.898 26.312 -2.99 1 92.25 176 THR B O 1
ATOM 6849 N N . PHE B 1 177 ? 16.312 25.125 -4.852 1 94.19 177 PHE B N 1
ATOM 6850 C CA . PHE B 1 177 ? 15.875 23.859 -4.289 1 94.19 177 PHE B CA 1
ATOM 6851 C C . PHE B 1 177 ? 16.688 23.5 -3.053 1 94.19 177 PHE B C 1
ATOM 6853 O O . PHE B 1 177 ? 16.141 23.234 -1.989 1 94.19 177 PHE B O 1
ATOM 6860 N N . PHE B 1 178 ? 18 23.562 -3.1 1 92.94 178 PHE B N 1
ATOM 6861 C CA . PHE B 1 178 ? 18.859 23.109 -2.016 1 92.94 178 PHE B CA 1
ATOM 6862 C C . PHE B 1 178 ? 18.859 24.109 -0.869 1 92.94 178 PHE B C 1
ATOM 6864 O O . PHE B 1 178 ? 18.984 23.734 0.297 1 92.94 178 PHE B O 1
ATOM 6871 N N . VAL B 1 179 ? 18.625 25.359 -1.168 1 87.75 179 VAL B N 1
ATOM 6872 C CA . VAL B 1 179 ? 18.625 26.391 -0.129 1 87.75 179 VAL B CA 1
ATOM 6873 C C . VAL B 1 179 ? 17.312 26.328 0.649 1 87.75 179 VAL B C 1
ATOM 6875 O O . VAL B 1 179 ? 17.297 26.531 1.864 1 87.75 179 VAL B O 1
ATOM 6878 N N . SER B 1 180 ? 16.297 26.031 -0.064 1 85.62 180 SER B N 1
ATOM 6879 C CA . SER B 1 180 ? 14.969 26.125 0.537 1 85.62 180 SER B CA 1
ATOM 6880 C C . SER B 1 180 ? 14.57 24.812 1.204 1 85.62 180 SER B C 1
ATOM 6882 O O . SER B 1 180 ? 13.797 24.812 2.164 1 85.62 180 SER B O 1
ATOM 6884 N N . MET B 1 181 ? 15.016 23.766 0.697 1 87.88 181 MET B N 1
ATOM 6885 C CA . MET B 1 181 ? 14.68 22.469 1.277 1 87.88 181 MET B CA 1
ATOM 6886 C C . MET B 1 181 ? 15.766 22 2.242 1 87.88 181 MET B C 1
ATOM 6888 O O . MET B 1 181 ? 16.578 21.141 1.904 1 87.88 181 MET B O 1
ATOM 6892 N N . GLU B 1 182 ? 15.617 22.344 3.432 1 83.31 182 GLU B N 1
ATOM 6893 C CA . GLU B 1 182 ? 16.625 22.078 4.449 1 83.31 182 GLU B CA 1
ATOM 6894 C C . GLU B 1 182 ? 16.734 20.578 4.715 1 83.31 182 GLU B C 1
ATOM 6896 O O . GLU B 1 182 ? 17.797 20.094 5.117 1 83.31 182 GLU B O 1
ATOM 6901 N N . THR B 1 183 ? 15.727 19.844 4.453 1 88.38 183 THR B N 1
ATOM 6902 C CA . THR B 1 183 ? 15.703 18.422 4.766 1 88.38 183 THR B CA 1
ATOM 6903 C C . THR B 1 183 ? 16.25 17.609 3.598 1 88.38 183 THR B C 1
ATOM 6905 O O . THR B 1 183 ? 16.234 16.375 3.633 1 88.38 183 THR B O 1
ATOM 6908 N N . HIS B 1 184 ? 16.875 18.266 2.523 1 92.06 184 HIS B N 1
ATOM 6909 C CA . HIS B 1 184 ? 17.312 17.578 1.312 1 92.06 184 HIS B CA 1
ATOM 6910 C C . HIS B 1 184 ? 18.359 16.516 1.63 1 92.06 184 HIS B C 1
ATOM 6912 O O . HIS B 1 184 ? 18.453 15.508 0.935 1 92.06 184 HIS B O 1
ATOM 6918 N N . PRO B 1 185 ? 19.094 16.578 2.77 1 93.38 185 PRO B N 1
ATOM 6919 C CA . PRO B 1 185 ? 20.109 15.562 3.033 1 93.38 185 PRO B CA 1
ATOM 6920 C C . PRO B 1 185 ? 19.5 14.188 3.326 1 93.38 185 PRO B C 1
ATOM 6922 O O . PRO B 1 185 ? 20.188 13.172 3.262 1 93.38 185 PRO B O 1
ATOM 6925 N N . THR B 1 186 ? 18.281 14.164 3.734 1 95.5 186 THR B N 1
ATOM 6926 C CA . THR B 1 186 ? 17.625 12.883 3.977 1 95.5 186 THR B CA 1
ATOM 6927 C C . THR B 1 186 ? 17.219 12.227 2.66 1 95.5 186 THR B C 1
ATOM 6929 O O . THR B 1 186 ? 16.922 11.031 2.621 1 95.5 186 THR B O 1
ATOM 6932 N N . LEU B 1 187 ? 17.25 12.992 1.551 1 96.06 187 LEU B N 1
ATOM 6933 C CA . LEU B 1 187 ? 16.734 12.508 0.273 1 96.06 187 LEU B CA 1
ATOM 6934 C C . LEU B 1 187 ? 17.859 12.367 -0.747 1 96.06 187 LEU B C 1
ATOM 6936 O O . LEU B 1 187 ? 17.906 11.383 -1.488 1 96.06 187 LEU B O 1
ATOM 6940 N N . ILE B 1 188 ? 18.625 13.445 -0.787 1 95.81 188 ILE B N 1
ATOM 6941 C CA . ILE B 1 188 ? 19.641 13.555 -1.829 1 95.81 188 ILE B CA 1
ATOM 6942 C C . ILE B 1 188 ? 20.938 14.078 -1.229 1 95.81 188 ILE B C 1
ATOM 6944 O O . ILE B 1 188 ? 20.938 15.031 -0.445 1 95.81 188 ILE B O 1
ATOM 6948 N N . HIS B 1 189 ? 22 13.438 -1.518 1 96.5 189 HIS B N 1
ATOM 6949 C CA . HIS B 1 189 ? 23.312 13.961 -1.2 1 96.5 189 HIS B CA 1
ATOM 6950 C C . HIS B 1 189 ? 23.719 15.062 -2.18 1 96.5 189 HIS B C 1
ATOM 6952 O O . HIS B 1 189 ? 24.031 14.781 -3.342 1 96.5 189 HIS B O 1
ATOM 6958 N N . LYS B 1 190 ? 23.828 16.312 -1.725 1 96.69 190 LYS B N 1
ATOM 6959 C CA . LYS B 1 190 ? 23.984 17.5 -2.572 1 96.69 190 LYS B CA 1
ATOM 6960 C C . LYS B 1 190 ? 25.281 17.422 -3.389 1 96.69 190 LYS B C 1
ATOM 6962 O O . LYS B 1 190 ? 25.25 17.594 -4.609 1 96.69 190 LYS B O 1
ATOM 6967 N N . PRO B 1 191 ? 26.422 17.031 -2.832 1 95.69 191 PRO B N 1
ATOM 6968 C CA . PRO B 1 191 ? 27.672 17.016 -3.615 1 95.69 191 PRO B CA 1
ATOM 6969 C C . PRO B 1 191 ? 27.594 16.031 -4.789 1 95.69 191 PRO B C 1
ATOM 6971 O O . PRO B 1 191 ? 28 16.375 -5.902 1 95.69 191 PRO B O 1
ATOM 6974 N N . THR B 1 192 ? 27.047 14.859 -4.535 1 96 192 THR B N 1
ATOM 6975 C CA . THR B 1 192 ? 26.984 13.875 -5.605 1 96 192 THR B CA 1
ATOM 6976 C C . THR B 1 192 ? 25.953 14.289 -6.656 1 96 192 THR B C 1
ATOM 6978 O O . THR B 1 192 ? 26.141 14.023 -7.848 1 96 192 THR B O 1
ATOM 6981 N N . PHE B 1 193 ? 24.859 14.914 -6.246 1 97.25 193 PHE B N 1
ATOM 6982 C CA . PHE B 1 193 ? 23.859 15.43 -7.172 1 97.25 193 PHE B CA 1
ATOM 6983 C C . PHE B 1 193 ? 24.469 16.484 -8.094 1 97.25 193 PHE B C 1
ATOM 6985 O O . PHE B 1 193 ? 24.266 16.438 -9.312 1 97.25 193 PHE B O 1
ATOM 6992 N N . LEU B 1 194 ? 25.188 17.422 -7.516 1 97.25 194 LEU B N 1
ATOM 6993 C CA . LEU B 1 194 ? 25.766 18.516 -8.289 1 97.25 194 LEU B CA 1
ATOM 6994 C C . LEU B 1 194 ? 26.828 18 -9.242 1 97.25 194 LEU B C 1
ATOM 6996 O O . LEU B 1 194 ? 27 18.531 -10.336 1 97.25 194 LEU B O 1
ATOM 7000 N N . LYS B 1 195 ? 27.531 17 -8.773 1 96.19 195 LYS B N 1
ATOM 7001 C CA . LYS B 1 195 ? 28.5 16.375 -9.656 1 96.19 195 LYS B CA 1
ATOM 7002 C C . LYS B 1 195 ? 27.828 15.828 -10.914 1 96.19 195 LYS B C 1
ATOM 7004 O O . LYS B 1 195 ? 28.266 16.109 -12.031 1 96.19 195 LYS B O 1
ATOM 7009 N N . ARG B 1 196 ? 26.766 15.086 -10.758 1 96.62 196 ARG B N 1
ATOM 7010 C CA . ARG B 1 196 ? 26.016 14.523 -11.883 1 96.62 196 ARG B CA 1
ATOM 7011 C C . ARG B 1 196 ? 25.359 15.633 -12.703 1 96.62 196 ARG B C 1
ATOM 7013 O O . ARG B 1 196 ? 25.281 15.531 -13.93 1 96.62 196 ARG B O 1
ATOM 7020 N N . TYR B 1 197 ? 24.875 16.656 -12.039 1 98.31 197 TYR B N 1
ATOM 7021 C CA . TYR B 1 197 ? 24.266 17.797 -12.695 1 98.31 197 TYR B CA 1
ATOM 7022 C C . TYR B 1 197 ? 25.25 18.484 -13.633 1 98.31 197 TYR B C 1
ATOM 7024 O O . TYR B 1 197 ? 24.906 18.828 -14.766 1 98.31 197 TYR B O 1
ATOM 7032 N N . ASN B 1 198 ? 26.438 18.641 -13.195 1 97.69 198 ASN B N 1
ATOM 7033 C CA . ASN B 1 198 ? 27.469 19.25 -14.039 1 97.69 198 ASN B CA 1
ATOM 7034 C C . ASN B 1 198 ? 27.828 18.359 -15.211 1 97.69 198 ASN B C 1
ATOM 7036 O O . ASN B 1 198 ? 28.062 18.844 -16.312 1 97.69 198 ASN B O 1
ATOM 7040 N N . GLU B 1 199 ? 27.844 17.062 -14.977 1 97.44 199 GLU B N 1
ATOM 7041 C CA . GLU B 1 199 ? 28.141 16.109 -16.031 1 97.44 199 GLU B CA 1
ATOM 7042 C C . GLU B 1 199 ? 27.047 16.141 -17.109 1 97.44 199 GLU B C 1
ATOM 7044 O O . GLU B 1 199 ? 27.344 15.906 -18.297 1 97.44 199 GLU B O 1
ATOM 7049 N N . LEU B 1 200 ? 25.844 16.359 -16.703 1 98 200 LEU B N 1
ATOM 7050 C CA . LEU B 1 200 ? 24.703 16.422 -17.625 1 98 200 LEU B CA 1
ATOM 7051 C C . LEU B 1 200 ? 24.969 17.453 -18.719 1 98 200 LEU B C 1
ATOM 7053 O O . LEU B 1 200 ? 24.625 17.219 -19.891 1 98 200 LEU B O 1
ATOM 7057 N N . TRP B 1 201 ? 25.547 18.594 -18.438 1 97.38 201 TRP B N 1
ATOM 7058 C CA . TRP B 1 201 ? 25.734 19.688 -19.391 1 97.38 201 TRP B CA 1
ATOM 7059 C C . TRP B 1 201 ? 26.906 19.406 -20.312 1 97.38 201 TRP B C 1
ATOM 7061 O O . TRP B 1 201 ? 27.047 20.062 -21.359 1 97.38 201 TRP B O 1
ATOM 7071 N N . ILE B 1 202 ? 27.75 18.375 -19.922 1 97.12 202 ILE B N 1
ATOM 7072 C CA . ILE B 1 202 ? 28.891 17.969 -20.75 1 97.12 202 ILE B CA 1
ATOM 7073 C C . ILE B 1 202 ? 28.5 16.781 -21.625 1 97.12 202 ILE B C 1
ATOM 7075 O O . ILE B 1 202 ? 28.812 16.75 -22.812 1 97.12 202 ILE B O 1
ATOM 7079 N N . ARG B 1 203 ? 27.734 15.805 -21.062 1 97.12 203 ARG B N 1
ATOM 7080 C CA . ARG B 1 203 ? 27.312 14.586 -21.719 1 97.12 203 ARG B CA 1
ATOM 7081 C C . ARG B 1 203 ? 25.844 14.289 -21.422 1 97.12 203 ARG B C 1
ATOM 7083 O O . ARG B 1 203 ? 25.531 13.336 -20.719 1 97.12 203 ARG B O 1
ATOM 7090 N N . PRO B 1 204 ? 24.969 14.969 -22.031 1 96.19 204 PRO B N 1
ATOM 7091 C CA . PRO B 1 204 ? 23.547 14.867 -21.703 1 96.19 204 PRO B CA 1
ATOM 7092 C C . PRO B 1 204 ? 22.969 13.477 -21.953 1 96.19 204 PRO B C 1
ATOM 7094 O O . PRO B 1 204 ? 22.156 12.984 -21.172 1 96.19 204 PRO B O 1
ATOM 7097 N N . PHE B 1 205 ? 23.391 12.727 -22.938 1 95.62 205 PHE B N 1
ATOM 7098 C CA . PHE B 1 205 ? 22.781 11.453 -23.328 1 95.62 205 PHE B CA 1
ATOM 7099 C C . PHE B 1 205 ? 23.219 10.336 -22.391 1 95.62 205 PHE B C 1
ATOM 7101 O O . PHE B 1 205 ? 22.609 9.266 -22.375 1 95.62 205 PHE B O 1
ATOM 7108 N N . GLU B 1 206 ? 24.219 10.609 -21.562 1 95.38 206 GLU B N 1
ATOM 7109 C CA . GLU B 1 206 ? 24.703 9.602 -20.625 1 95.38 206 GLU B CA 1
ATOM 7110 C C . GLU B 1 206 ? 23.938 9.656 -19.312 1 95.38 206 GLU B C 1
ATOM 7112 O O . GLU B 1 206 ? 24.016 8.727 -18.5 1 95.38 206 GLU B O 1
ATOM 7117 N N . ALA B 1 207 ? 23.234 10.664 -19.125 1 96.31 207 ALA B N 1
ATOM 7118 C CA . ALA B 1 207 ? 22.469 10.789 -17.875 1 96.31 207 ALA B CA 1
ATOM 7119 C C . ALA B 1 207 ? 21.391 9.727 -17.797 1 96.31 207 ALA B C 1
ATOM 7121 O O . ALA B 1 207 ? 20.594 9.555 -18.719 1 96.31 207 ALA B O 1
ATOM 7122 N N . PRO B 1 208 ? 21.359 8.961 -16.688 1 96.5 208 PRO B N 1
ATOM 7123 C CA . PRO B 1 208 ? 20.266 7.996 -16.547 1 96.5 208 PRO B CA 1
ATOM 7124 C C . PRO B 1 208 ? 18.891 8.656 -16.594 1 96.5 208 PRO B C 1
ATOM 7126 O O . PRO B 1 208 ? 18.703 9.742 -16.031 1 96.5 208 PRO B O 1
ATOM 7129 N N . THR B 1 209 ? 17.969 8.039 -17.234 1 97.31 209 THR B N 1
ATOM 7130 C CA . THR B 1 209 ? 16.641 8.594 -17.438 1 97.31 209 THR B CA 1
ATOM 7131 C C . THR B 1 209 ? 15.961 8.867 -16.094 1 97.31 209 THR B C 1
ATOM 7133 O O . THR B 1 209 ? 15.32 9.906 -15.914 1 97.31 209 THR B O 1
ATOM 7136 N N . MET B 1 210 ? 16.062 7.961 -15.164 1 97.81 210 MET B N 1
ATOM 7137 C CA . MET B 1 210 ? 15.438 8.148 -13.859 1 97.81 210 MET B CA 1
ATOM 7138 C C . MET B 1 210 ? 16.047 9.344 -13.133 1 97.81 210 MET B C 1
ATOM 7140 O O . MET B 1 210 ? 15.344 10.062 -12.422 1 97.81 210 MET B O 1
ATOM 7144 N N . TRP B 1 211 ? 17.344 9.57 -13.281 1 98.12 211 TRP B N 1
ATOM 7145 C CA . TRP B 1 211 ? 17.984 10.727 -12.664 1 98.12 211 TRP B CA 1
ATOM 7146 C C . TRP B 1 211 ? 17.438 12.031 -13.242 1 98.12 211 TRP B C 1
ATOM 7148 O O . TRP B 1 211 ? 17.297 13.023 -12.531 1 98.12 211 TRP B O 1
ATOM 7158 N N . LEU B 1 212 ? 17.172 11.992 -14.555 1 98.62 212 LEU B N 1
ATOM 7159 C CA . LEU B 1 212 ? 16.5 13.148 -15.148 1 98.62 212 LEU B CA 1
ATOM 7160 C C . LEU B 1 212 ? 15.18 13.43 -14.453 1 98.62 212 LEU B C 1
ATOM 7162 O O . LEU B 1 212 ? 14.781 14.586 -14.305 1 98.62 212 LEU B O 1
ATOM 7166 N N . GLY B 1 213 ? 14.461 12.32 -14.078 1 98.62 213 GLY B N 1
ATOM 7167 C CA . GLY B 1 213 ? 13.242 12.5 -13.305 1 98.62 213 GLY B CA 1
ATOM 7168 C C . GLY B 1 213 ? 13.469 13.211 -11.984 1 98.62 213 GLY B C 1
ATOM 7169 O O . GLY B 1 213 ? 12.672 14.07 -11.594 1 98.62 213 GLY B O 1
ATOM 7170 N N . VAL B 1 214 ? 14.57 12.859 -11.273 1 98.69 214 VAL B N 1
ATOM 7171 C CA . VAL B 1 214 ? 14.945 13.539 -10.039 1 98.69 214 VAL B CA 1
ATOM 7172 C C . VAL B 1 214 ? 15.164 15.023 -10.305 1 98.69 214 VAL B C 1
ATOM 7174 O O . VAL B 1 214 ? 14.695 15.875 -9.547 1 98.69 214 VAL B O 1
ATOM 7177 N N . LEU B 1 215 ? 15.875 15.273 -11.375 1 98.75 215 LEU B N 1
ATOM 7178 C CA . LEU B 1 215 ? 16.219 16.641 -11.734 1 98.75 215 LEU B CA 1
ATOM 7179 C C . LEU B 1 215 ? 14.953 17.453 -12.023 1 98.75 215 LEU B C 1
ATOM 7181 O O . LEU B 1 215 ? 14.797 18.578 -11.523 1 98.75 215 LEU B O 1
ATOM 7185 N N . TYR B 1 216 ? 14.047 16.969 -12.852 1 98.75 216 TYR B N 1
ATOM 7186 C CA . TYR B 1 216 ? 12.82 17.688 -13.203 1 98.75 216 TYR B CA 1
ATOM 7187 C C . TYR B 1 216 ? 11.961 17.922 -11.961 1 98.75 216 TYR B C 1
ATOM 7189 O O . TYR B 1 216 ? 11.32 18.969 -11.844 1 98.75 216 TYR B O 1
ATOM 7197 N N . ALA B 1 217 ? 11.906 16.922 -11.062 1 98.38 217 ALA B N 1
ATOM 7198 C CA . ALA B 1 217 ? 11.18 17.141 -9.82 1 98.38 217 ALA B CA 1
ATOM 7199 C C . ALA B 1 217 ? 11.828 18.25 -8.992 1 98.38 217 ALA B C 1
ATOM 7201 O O . ALA B 1 217 ? 11.133 19.078 -8.383 1 98.38 217 ALA B O 1
ATOM 7202 N N . ALA B 1 218 ? 13.172 18.266 -8.961 1 98.12 218 ALA B N 1
ATOM 7203 C CA . ALA B 1 218 ? 13.898 19.344 -8.273 1 98.12 218 ALA B CA 1
ATOM 7204 C C . ALA B 1 218 ? 13.617 20.688 -8.914 1 98.12 218 ALA B C 1
ATOM 7206 O O . ALA B 1 218 ? 13.492 21.703 -8.219 1 98.12 218 ALA B O 1
ATOM 7207 N N . PHE B 1 219 ? 13.531 20.719 -10.281 1 98.06 219 PHE B N 1
ATOM 7208 C CA . PHE B 1 219 ? 13.172 21.938 -10.992 1 98.06 219 PHE B CA 1
ATOM 7209 C C . PHE B 1 219 ? 11.789 22.438 -10.555 1 98.06 219 PHE B C 1
ATOM 7211 O O . PHE B 1 219 ? 11.602 23.625 -10.297 1 98.06 219 PHE B O 1
ATOM 7218 N N . ALA B 1 220 ? 10.836 21.5 -10.5 1 96.62 220 ALA B N 1
ATOM 7219 C CA . ALA B 1 220 ? 9.469 21.859 -10.133 1 96.62 220 ALA B CA 1
ATOM 7220 C C . ALA B 1 220 ? 9.422 22.469 -8.727 1 96.62 220 ALA B C 1
ATOM 7222 O O . ALA B 1 220 ? 8.781 23.5 -8.508 1 96.62 220 ALA B O 1
ATOM 7223 N N . LEU B 1 221 ? 10.102 21.875 -7.797 1 94.56 221 LEU B N 1
ATOM 7224 C CA . LEU B 1 221 ? 10.133 22.359 -6.418 1 94.56 221 LEU B CA 1
ATOM 7225 C C . LEU B 1 221 ? 10.898 23.672 -6.324 1 94.56 221 LEU B C 1
ATOM 7227 O O . LEU B 1 221 ? 10.453 24.609 -5.648 1 94.56 221 LEU B O 1
ATOM 7231 N N . GLY B 1 222 ? 12.078 23.672 -7.016 1 93.44 222 GLY B N 1
ATOM 7232 C CA . GLY B 1 222 ? 12.844 24.906 -7.031 1 93.44 222 GLY B CA 1
ATOM 7233 C C . GLY B 1 222 ? 12.062 26.078 -7.578 1 93.44 222 GLY B C 1
ATOM 7234 O O . GLY B 1 222 ? 12.117 27.188 -7.02 1 93.44 222 GLY B O 1
ATOM 7235 N N . PHE B 1 223 ? 11.375 25.859 -8.625 1 93.25 223 PHE B N 1
ATOM 7236 C CA . PHE B 1 223 ? 10.555 26.906 -9.227 1 93.25 223 PHE B CA 1
ATOM 7237 C C . PHE B 1 223 ? 9.461 27.359 -8.273 1 93.25 223 PHE B C 1
ATOM 7239 O O . PHE B 1 223 ? 9.18 28.547 -8.156 1 93.25 223 PHE B O 1
ATOM 7246 N N . ARG B 1 224 ? 8.797 26.438 -7.641 1 89.12 224 ARG B N 1
ATOM 7247 C CA . ARG B 1 224 ? 7.742 26.766 -6.688 1 89.12 224 ARG B CA 1
ATOM 7248 C C . ARG B 1 224 ? 8.281 27.641 -5.551 1 89.12 224 ARG B C 1
ATOM 7250 O O . ARG B 1 224 ? 7.629 28.594 -5.141 1 89.12 224 ARG B O 1
ATOM 7257 N N . PHE B 1 225 ? 9.406 27.234 -5.027 1 86.62 225 PHE B N 1
ATOM 7258 C CA . PHE B 1 225 ? 10.016 28.016 -3.959 1 86.62 225 PHE B CA 1
ATOM 7259 C C . PHE B 1 225 ? 10.359 29.422 -4.438 1 86.62 225 PHE B C 1
ATOM 7261 O O . PHE B 1 225 ? 10.164 30.391 -3.713 1 86.62 225 PHE B O 1
ATOM 7268 N N . GLN B 1 226 ? 10.828 29.469 -5.648 1 85.62 226 GLN B N 1
ATOM 7269 C CA . GLN B 1 226 ? 11.164 30.766 -6.227 1 85.62 226 GLN B CA 1
ATOM 7270 C C . GLN B 1 226 ? 9.922 31.641 -6.391 1 85.62 226 GLN B C 1
ATOM 7272 O O . GLN B 1 226 ? 9.938 32.812 -6.082 1 85.62 226 GLN B O 1
ATOM 7277 N N . ALA B 1 227 ? 8.914 31.016 -6.906 1 83 227 ALA B N 1
ATOM 7278 C CA . ALA B 1 227 ? 7.656 31.734 -7.102 1 83 227 ALA B CA 1
ATOM 7279 C C . ALA B 1 227 ? 7.105 32.25 -5.773 1 83 227 ALA B C 1
ATOM 7281 O O . ALA B 1 227 ? 6.547 33.344 -5.703 1 83 227 ALA B O 1
ATOM 7282 N N . ALA B 1 228 ? 7.227 31.484 -4.746 1 77.44 228 ALA B N 1
ATOM 7283 C CA . ALA B 1 228 ? 6.766 31.875 -3.414 1 77.44 228 ALA B CA 1
ATOM 7284 C C . ALA B 1 228 ? 7.578 33.031 -2.875 1 77.44 228 ALA B C 1
ATOM 7286 O O . ALA B 1 228 ? 7.035 33.938 -2.203 1 77.44 228 ALA B O 1
ATOM 7287 N N . MET B 1 229 ? 8.828 33.062 -3.176 1 74.38 229 MET B N 1
ATOM 7288 C CA . MET B 1 229 ? 9.703 34.156 -2.758 1 74.38 229 MET B CA 1
ATOM 7289 C C . MET B 1 229 ? 9.367 35.438 -3.504 1 74.38 229 MET B C 1
ATOM 7291 O O . MET B 1 229 ? 9.383 36.531 -2.918 1 74.38 229 MET B O 1
ATOM 7295 N N . ASP B 1 230 ? 9.047 35.219 -4.738 1 73.38 230 ASP B N 1
ATOM 7296 C CA . ASP B 1 230 ? 8.75 36.344 -5.586 1 73.38 230 ASP B CA 1
ATOM 7297 C C . ASP B 1 230 ? 7.383 36.938 -5.258 1 73.38 230 ASP B C 1
ATOM 7299 O O . ASP B 1 230 ? 7.176 38.156 -5.391 1 73.38 230 ASP B O 1
ATOM 7303 N N . ALA B 1 231 ? 6.387 36.062 -5.059 1 63.91 231 ALA B N 1
ATOM 7304 C CA . ALA B 1 231 ? 5.039 36.531 -4.73 1 63.91 231 ALA B CA 1
ATOM 7305 C C . ALA B 1 231 ? 5.047 37.406 -3.488 1 63.91 231 ALA B C 1
ATOM 7307 O O . ALA B 1 231 ? 4.156 38.25 -3.312 1 63.91 231 ALA B O 1
ATOM 7308 N N . SER B 1 232 ? 5.938 37.188 -2.66 1 58.09 232 SER B N 1
ATOM 7309 C CA . SER B 1 232 ? 6.047 38.031 -1.479 1 58.09 232 SER B CA 1
ATOM 7310 C C . SER B 1 232 ? 6.488 39.438 -1.855 1 58.09 232 SER B C 1
ATOM 7312 O O . SER B 1 232 ? 6.336 40.375 -1.065 1 58.09 232 SER B O 1
ATOM 7314 N N . GLN B 1 233 ? 6.953 39.406 -3.189 1 52.34 233 GLN B N 1
ATOM 7315 C CA . GLN B 1 233 ? 7.332 40.719 -3.695 1 52.34 233 GLN B CA 1
ATOM 7316 C C . GLN B 1 233 ? 6.184 41.375 -4.469 1 52.34 233 GLN B C 1
ATOM 7318 O O . GLN B 1 233 ? 5.391 40.656 -5.105 1 52.34 233 GLN B O 1
ATOM 7323 N N . PRO B 1 234 ? 5.707 42.5 -4.109 1 44.06 234 PRO B N 1
ATOM 7324 C CA . PRO B 1 234 ? 4.551 43.188 -4.703 1 44.06 234 PRO B CA 1
ATOM 7325 C C . PRO B 1 234 ? 4.445 42.969 -6.211 1 44.06 234 PRO B C 1
ATOM 7327 O O . PRO B 1 234 ? 3.471 43.375 -6.836 1 44.06 234 PRO B O 1
ATOM 7330 N N . SER B 1 235 ? 5.441 42.531 -6.898 1 45.41 235 SER B N 1
ATOM 7331 C CA . SER B 1 235 ? 5.34 42.5 -8.352 1 45.41 235 SER B CA 1
ATOM 7332 C C . SER B 1 235 ? 4.508 41.312 -8.82 1 45.41 235 SER B C 1
ATOM 7334 O O . SER B 1 235 ? 4.453 40.281 -8.141 1 45.41 235 SER B O 1
ATOM 7336 N N . SER B 1 236 ? 3.422 41.438 -9.766 1 46.53 236 SER B N 1
ATOM 7337 C CA . SER B 1 236 ? 2.338 40.656 -10.367 1 46.53 236 SER B CA 1
ATOM 7338 C C . SER B 1 236 ? 2.838 39.312 -10.883 1 46.53 236 SER B C 1
ATOM 7340 O O . SER B 1 236 ? 3.307 39.219 -12.023 1 46.53 236 SER B O 1
ATOM 7342 N N . SER B 1 237 ? 3.598 38.594 -10.219 1 51.97 237 SER B N 1
ATOM 7343 C CA . SER B 1 237 ? 3.822 37.344 -10.898 1 51.97 237 SER B CA 1
ATOM 7344 C C . SER B 1 237 ? 2.506 36.625 -11.195 1 51.97 237 SER B C 1
ATOM 7346 O O . SER B 1 237 ? 1.58 36.656 -10.383 1 51.97 237 SER B O 1
ATOM 7348 N N . ASP B 1 238 ? 2.143 36.406 -12.453 1 61.38 238 ASP B N 1
ATOM 7349 C CA . ASP B 1 238 ? 0.974 35.719 -12.984 1 61.38 238 ASP B CA 1
ATOM 7350 C C . ASP B 1 238 ? 0.904 34.281 -12.469 1 61.38 238 ASP B C 1
ATOM 7352 O O . ASP B 1 238 ? 1.654 33.406 -12.922 1 61.38 238 ASP B O 1
ATOM 7356 N N . LEU B 1 239 ? 0.32 34.094 -11.273 1 64.44 239 LEU B N 1
ATOM 7357 C CA . LEU B 1 239 ? 0.083 32.781 -10.648 1 64.44 239 LEU B CA 1
ATOM 7358 C C . LEU B 1 239 ? -0.254 31.719 -11.688 1 64.44 239 LEU B C 1
ATOM 7360 O O . LEU B 1 239 ? 0.146 30.562 -11.555 1 64.44 239 LEU B O 1
ATOM 7364 N N . ALA B 1 240 ? -0.824 32.25 -12.711 1 68.5 240 ALA B N 1
ATOM 7365 C CA . ALA B 1 240 ? -1.234 31.297 -13.75 1 68.5 240 ALA B CA 1
ATOM 7366 C C . ALA B 1 240 ? -0.028 30.781 -14.539 1 68.5 240 ALA B C 1
ATOM 7368 O O . ALA B 1 240 ? 0.071 29.594 -14.82 1 68.5 240 ALA B O 1
ATOM 7369 N N . THR B 1 241 ? 0.81 31.656 -14.828 1 75.5 241 THR B N 1
ATOM 7370 C CA . THR B 1 241 ? 1.986 31.266 -15.602 1 75.5 241 THR B CA 1
ATOM 7371 C C . THR B 1 241 ? 2.914 30.391 -14.766 1 75.5 241 THR B C 1
ATOM 7373 O O . THR B 1 241 ? 3.502 29.438 -15.281 1 75.5 241 THR B O 1
ATOM 7376 N N . ASP B 1 242 ? 2.957 30.672 -13.508 1 80.12 242 ASP B N 1
ATOM 7377 C CA . ASP B 1 242 ? 3.797 29.875 -12.609 1 80.12 242 ASP B CA 1
ATOM 7378 C C . ASP B 1 242 ? 3.273 28.453 -12.484 1 80.12 242 ASP B C 1
ATOM 7380 O O . ASP B 1 242 ? 4.055 27.5 -12.469 1 80.12 242 ASP B O 1
ATOM 7384 N N . SER B 1 243 ? 2.006 28.438 -12.469 1 80.25 243 SER B N 1
ATOM 7385 C CA . SER B 1 243 ? 1.395 27.109 -12.352 1 80.25 243 SER B CA 1
ATOM 7386 C C . SER B 1 243 ? 1.659 26.266 -13.586 1 80.25 243 SER B C 1
ATOM 7388 O O . SER B 1 243 ? 1.912 25.062 -13.477 1 80.25 243 SER B O 1
ATOM 7390 N N . VAL B 1 244 ? 1.679 26.891 -14.703 1 85.69 244 VAL B N 1
ATOM 7391 C CA . VAL B 1 244 ? 1.914 26.188 -15.961 1 85.69 244 VAL B CA 1
ATOM 7392 C C . VAL B 1 244 ? 3.344 25.656 -15.984 1 85.69 244 VAL B C 1
ATOM 7394 O O . VAL B 1 244 ? 3.578 24.516 -16.422 1 85.69 244 VAL B O 1
ATOM 7397 N N . ARG B 1 245 ? 4.23 26.438 -15.539 1 89.19 245 ARG B N 1
ATOM 7398 C CA . ARG B 1 245 ? 5.629 26.016 -15.547 1 89.19 245 ARG B CA 1
ATOM 7399 C C . ARG B 1 245 ? 5.875 24.891 -14.547 1 89.19 245 ARG B C 1
ATOM 7401 O O . ARG B 1 245 ? 6.629 23.953 -14.828 1 89.19 245 ARG B O 1
ATOM 7408 N N . MET B 1 246 ? 5.332 25.016 -13.43 1 90.06 246 MET B N 1
ATOM 7409 C CA . MET B 1 246 ? 5.441 23.953 -12.43 1 90.06 246 MET B CA 1
ATOM 7410 C C . MET B 1 246 ? 4.867 22.641 -12.953 1 90.06 246 MET B C 1
ATOM 7412 O O . MET B 1 246 ? 5.465 21.594 -12.781 1 90.06 246 MET B O 1
ATOM 7416 N N . ASN B 1 247 ? 3.727 22.781 -13.617 1 89.81 247 ASN B N 1
ATOM 7417 C CA . ASN B 1 247 ? 3.092 21.609 -14.203 1 89.81 247 ASN B CA 1
ATOM 7418 C C . ASN B 1 247 ? 3.965 20.984 -15.289 1 89.81 247 ASN B C 1
ATOM 7420 O O . ASN B 1 247 ? 4.016 19.766 -15.422 1 89.81 247 ASN B O 1
ATOM 7424 N N . PHE B 1 248 ? 4.586 21.859 -15.969 1 93.81 248 PHE B N 1
ATOM 7425 C CA . PHE B 1 248 ? 5.457 21.391 -17.047 1 93.81 248 PHE B CA 1
ATOM 7426 C C . PHE B 1 248 ? 6.566 20.5 -16.5 1 93.81 248 PHE B C 1
ATOM 7428 O O . PHE B 1 248 ? 6.785 19.391 -17 1 93.81 248 PHE B O 1
ATOM 7435 N N . TYR B 1 249 ? 7.289 20.922 -15.508 1 96.38 249 TYR B N 1
ATOM 7436 C CA . TYR B 1 249 ? 8.398 20.156 -14.953 1 96.38 249 TYR B CA 1
ATOM 7437 C C . TYR B 1 249 ? 7.895 18.906 -14.242 1 96.38 249 TYR B C 1
ATOM 7439 O O . TYR B 1 249 ? 8.555 17.859 -14.281 1 96.38 249 TYR B O 1
ATOM 7447 N N . ARG B 1 250 ? 6.789 19 -13.562 1 94.56 250 ARG B N 1
ATOM 7448 C CA . ARG B 1 250 ? 6.191 17.828 -12.922 1 94.56 250 ARG B CA 1
ATOM 7449 C C . ARG B 1 250 ? 5.848 16.766 -13.945 1 94.56 250 ARG B C 1
ATOM 7451 O O . ARG B 1 250 ? 6.102 15.578 -13.719 1 94.56 250 ARG B O 1
ATOM 7458 N N . GLU B 1 251 ? 5.273 17.188 -15.039 1 93.62 251 GLU B N 1
ATOM 7459 C CA . GLU B 1 251 ? 4.941 16.281 -16.125 1 93.62 251 GLU B CA 1
ATOM 7460 C C . GLU B 1 251 ? 6.191 15.586 -16.672 1 93.62 251 GLU B C 1
ATOM 7462 O O . GLU B 1 251 ? 6.176 14.383 -16.938 1 93.62 251 GLU B O 1
ATOM 7467 N N . LYS B 1 252 ? 7.23 16.344 -16.844 1 97.06 252 LYS B N 1
ATOM 7468 C CA . LYS B 1 252 ? 8.469 15.773 -17.359 1 97.06 252 LYS B CA 1
ATOM 7469 C C . LYS B 1 252 ? 9.062 14.766 -16.391 1 97.06 252 LYS B C 1
ATOM 7471 O O . LYS B 1 252 ? 9.633 13.758 -16.797 1 97.06 252 LYS B O 1
ATOM 7476 N N . ALA B 1 253 ? 8.969 15.086 -15.078 1 97.44 253 ALA B N 1
ATOM 7477 C CA . ALA B 1 253 ? 9.43 14.133 -14.07 1 97.44 253 ALA B CA 1
ATOM 7478 C C . ALA B 1 253 ? 8.703 12.797 -14.219 1 97.44 253 ALA B C 1
ATOM 7480 O O . ALA B 1 253 ? 9.336 11.734 -14.219 1 97.44 253 ALA B O 1
ATOM 7481 N N . VAL B 1 254 ? 7.363 12.836 -14.422 1 95.56 254 VAL B N 1
ATOM 7482 C CA . VAL B 1 254 ? 6.551 11.625 -14.539 1 95.56 254 VAL B CA 1
ATOM 7483 C C . VAL B 1 254 ? 6.906 10.891 -15.828 1 95.56 254 VAL B C 1
ATOM 7485 O O . VAL B 1 254 ? 7.008 9.656 -15.836 1 95.56 254 VAL B O 1
ATOM 7488 N N . GLN B 1 255 ? 7.117 11.633 -16.859 1 95.06 255 GLN B N 1
ATOM 7489 C CA . GLN B 1 255 ? 7.492 11.016 -18.125 1 95.06 255 GLN B CA 1
ATOM 7490 C C . GLN B 1 255 ? 8.828 10.281 -18.016 1 95.06 255 GLN B C 1
ATOM 7492 O O . GLN B 1 255 ? 9.016 9.227 -18.609 1 95.06 255 GLN B O 1
ATOM 7497 N N . CYS B 1 256 ? 9.773 10.836 -17.266 1 97.19 256 CYS B N 1
ATOM 7498 C CA . CYS B 1 256 ? 11.047 10.172 -17.031 1 97.19 256 CYS B CA 1
ATOM 7499 C C . CYS B 1 256 ? 10.844 8.867 -16.266 1 97.19 256 CYS B C 1
ATOM 7501 O O . CYS B 1 256 ? 11.453 7.848 -16.609 1 97.19 256 CYS B O 1
ATOM 7503 N N . MET B 1 257 ? 10.031 8.906 -15.227 1 95.88 257 MET B N 1
ATOM 7504 C CA . MET B 1 257 ? 9.773 7.73 -14.398 1 95.88 257 MET B CA 1
ATOM 7505 C C . MET B 1 257 ? 9.133 6.613 -15.211 1 95.88 257 MET B C 1
ATOM 7507 O O . MET B 1 257 ? 9.477 5.441 -15.047 1 95.88 257 MET B O 1
ATOM 7511 N N . ILE B 1 258 ? 8.211 7.02 -16.094 1 93.56 258 ILE B N 1
ATOM 7512 C CA . ILE B 1 258 ? 7.523 6.047 -16.938 1 93.56 258 ILE B CA 1
ATOM 7513 C C . ILE B 1 258 ? 8.492 5.477 -17.969 1 93.56 258 ILE B C 1
ATOM 7515 O O . ILE B 1 258 ? 8.57 4.262 -18.141 1 93.56 258 ILE B O 1
ATOM 7519 N N . LEU B 1 259 ? 9.227 6.367 -18.625 1 93.44 259 LEU B N 1
ATOM 7520 C CA . LEU B 1 259 ? 10.18 5.941 -19.641 1 93.44 259 LEU B CA 1
ATOM 7521 C C . LEU B 1 259 ? 11.227 5 -19.047 1 93.44 259 LEU B C 1
ATOM 7523 O O . LEU B 1 259 ? 11.609 4.016 -19.688 1 93.44 259 LEU B O 1
ATOM 7527 N N . ALA B 1 260 ? 11.703 5.32 -17.891 1 94.5 260 ALA B N 1
ATOM 7528 C CA . ALA B 1 260 ? 12.711 4.496 -17.219 1 94.5 260 ALA B CA 1
ATOM 7529 C C . ALA B 1 260 ? 12.094 3.205 -16.688 1 94.5 260 ALA B C 1
ATOM 7531 O O . ALA B 1 260 ? 12.812 2.285 -16.281 1 94.5 260 ALA B O 1
ATOM 7532 N N . ASN B 1 261 ? 10.719 3.072 -16.734 1 92.81 261 ASN B N 1
ATOM 7533 C CA . ASN B 1 261 ? 9.969 1.962 -16.141 1 92.81 261 ASN B CA 1
ATOM 7534 C C . ASN B 1 261 ? 10.25 1.824 -14.648 1 92.81 261 ASN B C 1
ATOM 7536 O O . ASN B 1 261 ? 10.969 0.916 -14.227 1 92.81 261 ASN B O 1
ATOM 7540 N N . TYR B 1 262 ? 9.57 2.6 -13.867 1 94.94 262 TYR B N 1
ATOM 7541 C CA . TYR B 1 262 ? 9.852 2.676 -12.438 1 94.94 262 TYR B CA 1
ATOM 7542 C C . TYR B 1 262 ? 9.555 1.349 -11.75 1 94.94 262 TYR B C 1
ATOM 7544 O O . TYR B 1 262 ? 10.008 1.104 -10.633 1 94.94 262 TYR B O 1
ATOM 7552 N N . THR B 1 263 ? 8.836 0.402 -12.344 1 93.5 263 THR B N 1
ATOM 7553 C CA . THR B 1 263 ? 8.539 -0.883 -11.719 1 93.5 263 THR B CA 1
ATOM 7554 C C . THR B 1 263 ? 9.742 -1.818 -11.812 1 93.5 263 THR B C 1
ATOM 7556 O O . THR B 1 263 ? 9.805 -2.824 -11.102 1 93.5 263 THR B O 1
ATOM 7559 N N . LYS B 1 264 ? 10.648 -1.47 -12.734 1 92.69 264 LYS B N 1
ATOM 7560 C CA . LYS B 1 264 ? 11.922 -2.182 -12.75 1 92.69 264 LYS B CA 1
ATOM 7561 C C . LYS B 1 264 ? 12.875 -1.629 -11.695 1 92.69 264 LYS B C 1
ATOM 7563 O O . LYS B 1 264 ? 13.898 -2.248 -11.383 1 92.69 264 LYS B O 1
ATOM 7568 N N . THR B 1 265 ? 12.586 -0.48 -11.156 1 95.81 265 THR B N 1
ATOM 7569 C CA . THR B 1 265 ? 13.25 0.179 -10.039 1 95.81 265 THR B CA 1
ATOM 7570 C C . THR B 1 265 ? 14.719 0.459 -10.367 1 95.81 265 THR B C 1
ATOM 7572 O O . THR B 1 265 ? 15.617 0.067 -9.617 1 95.81 265 THR B O 1
ATOM 7575 N N . PRO B 1 266 ? 14.953 1.134 -11.469 1 95.94 266 PRO B N 1
ATOM 7576 C CA . PRO B 1 266 ? 16.328 1.563 -11.727 1 95.94 266 PRO B CA 1
ATOM 7577 C C . PRO B 1 266 ? 16.875 2.479 -10.625 1 95.94 266 PRO B C 1
ATOM 7579 O O . PRO B 1 266 ? 16.109 2.992 -9.812 1 95.94 266 PRO B O 1
ATOM 7582 N N . PRO B 1 267 ? 18.188 2.646 -10.617 1 94.56 267 PRO B N 1
ATOM 7583 C CA . PRO B 1 267 ? 18.75 3.572 -9.633 1 94.56 267 PRO B CA 1
ATOM 7584 C C . PRO B 1 267 ? 18.078 4.941 -9.656 1 94.56 267 PRO B C 1
ATOM 7586 O O . PRO B 1 267 ? 17.656 5.41 -10.719 1 94.56 267 PRO B O 1
ATOM 7589 N N . TYR B 1 268 ? 17.875 5.594 -8.516 1 97 268 TYR B N 1
ATOM 7590 C CA . TYR B 1 268 ? 17.312 6.926 -8.312 1 97 268 TYR B CA 1
ATOM 7591 C C . TYR B 1 268 ? 15.797 6.879 -8.242 1 97 268 TYR B C 1
ATOM 7593 O O . TYR B 1 268 ? 15.141 7.914 -8.102 1 97 268 TYR B O 1
ATOM 7601 N N . THR B 1 269 ? 15.18 5.719 -8.344 1 98.38 269 THR B N 1
ATOM 7602 C CA . THR B 1 269 ? 13.727 5.59 -8.367 1 98.38 269 THR B CA 1
ATOM 7603 C C . THR B 1 269 ? 13.109 6.207 -7.113 1 98.38 269 THR B C 1
ATOM 7605 O O . THR B 1 269 ? 12.172 7 -7.203 1 98.38 269 THR B O 1
ATOM 7608 N N . ILE B 1 270 ? 13.633 5.918 -5.941 1 98.5 270 ILE B N 1
ATOM 7609 C CA . ILE B 1 270 ? 13.047 6.383 -4.688 1 98.5 270 ILE B CA 1
ATOM 7610 C C . ILE B 1 270 ? 13.219 7.895 -4.57 1 98.5 270 ILE B C 1
ATOM 7612 O O . ILE B 1 270 ? 12.297 8.602 -4.156 1 98.5 270 ILE B O 1
ATOM 7616 N N . GLU B 1 271 ? 14.422 8.43 -4.977 1 98.44 271 GLU B N 1
ATOM 7617 C CA . GLU B 1 271 ? 14.641 9.875 -4.969 1 98.44 271 GLU B CA 1
ATOM 7618 C C . GLU B 1 271 ? 13.641 10.586 -5.871 1 98.44 271 GLU B C 1
ATOM 7620 O O . GLU B 1 271 ? 13.07 11.609 -5.488 1 98.44 271 GLU B O 1
ATOM 7625 N N . ALA B 1 272 ? 13.469 10.023 -7.066 1 98.62 272 ALA B N 1
ATOM 7626 C CA . ALA B 1 272 ? 12.531 10.609 -8.016 1 98.62 272 ALA B CA 1
ATOM 7627 C C . ALA B 1 272 ? 11.109 10.625 -7.453 1 98.62 272 ALA B C 1
ATOM 7629 O O . ALA B 1 272 ? 10.43 11.641 -7.508 1 98.62 272 ALA B O 1
ATOM 7630 N N . PHE B 1 273 ? 10.711 9.523 -6.844 1 98.69 273 PHE B N 1
ATOM 7631 C CA . PHE B 1 273 ? 9.359 9.398 -6.316 1 98.69 273 PHE B CA 1
ATOM 7632 C C . PHE B 1 273 ? 9.156 10.32 -5.117 1 98.69 273 PHE B C 1
ATOM 7634 O O . PHE B 1 273 ? 8.094 10.922 -4.957 1 98.69 273 PHE B O 1
ATOM 7641 N N . LEU B 1 274 ? 10.133 10.43 -4.25 1 98.31 274 LEU B N 1
ATOM 7642 C CA . LEU B 1 274 ? 10.016 11.273 -3.064 1 98.31 274 LEU B CA 1
ATOM 7643 C C . LEU B 1 274 ? 9.922 12.75 -3.449 1 98.31 274 LEU B C 1
ATOM 7645 O O . LEU B 1 274 ? 9.086 13.477 -2.914 1 98.31 274 LEU B O 1
ATOM 7649 N N . LEU B 1 275 ? 10.781 13.164 -4.379 1 97.94 275 LEU B N 1
ATOM 7650 C CA . LEU B 1 275 ? 10.703 14.555 -4.82 1 97.94 275 LEU B CA 1
ATOM 7651 C C . LEU B 1 275 ? 9.406 14.805 -5.582 1 97.94 275 LEU B C 1
ATOM 7653 O O . LEU B 1 275 ? 8.773 15.852 -5.414 1 97.94 275 LEU B O 1
ATOM 7657 N N . TYR B 1 276 ? 9.031 13.875 -6.48 1 97.44 276 TYR B N 1
ATOM 7658 C CA . TYR B 1 276 ? 7.75 13.984 -7.18 1 97.44 276 TYR B CA 1
ATOM 7659 C C . TYR B 1 276 ? 6.598 14.102 -6.188 1 97.44 276 TYR B C 1
ATOM 7661 O O . TYR B 1 276 ? 5.703 14.93 -6.359 1 97.44 276 TYR B O 1
ATOM 7669 N N . PHE B 1 277 ? 6.609 13.297 -5.133 1 96.88 277 PHE B N 1
ATOM 7670 C CA . PHE B 1 277 ? 5.617 13.375 -4.07 1 96.88 277 PHE B CA 1
ATOM 7671 C C . PHE B 1 277 ? 5.523 14.797 -3.523 1 96.88 277 PHE B C 1
ATOM 7673 O O . PHE B 1 277 ? 4.422 15.32 -3.316 1 96.88 277 PHE B O 1
ATOM 7680 N N . GLY B 1 278 ? 6.719 15.328 -3.25 1 94.25 278 GLY B N 1
ATOM 7681 C CA . GLY B 1 278 ? 6.746 16.688 -2.752 1 94.25 278 GLY B CA 1
ATOM 7682 C C . GLY B 1 278 ? 6.02 17.672 -3.658 1 94.25 278 GLY B C 1
ATOM 7683 O O . GLY B 1 278 ? 5.312 18.562 -3.182 1 94.25 278 GLY B O 1
ATOM 7684 N N . THR B 1 279 ? 6.16 17.5 -4.965 1 93.88 279 THR B N 1
ATOM 7685 C CA . THR B 1 279 ? 5.516 18.406 -5.918 1 93.88 279 THR B CA 1
ATOM 7686 C C . THR B 1 279 ? 4 18.234 -5.867 1 93.88 279 THR B C 1
ATOM 7688 O O . THR B 1 279 ? 3.262 19.219 -6.031 1 93.88 279 THR B O 1
ATOM 7691 N N . GLU B 1 280 ? 3.518 17 -5.656 1 93.31 280 GLU B N 1
ATOM 7692 C CA . GLU B 1 280 ? 2.086 16.734 -5.582 1 93.31 280 GLU B CA 1
ATOM 7693 C C . GLU B 1 280 ? 1.511 17.188 -4.238 1 93.31 280 GLU B C 1
ATOM 7695 O O . GLU B 1 280 ? 0.409 17.734 -4.184 1 93.31 280 GLU B O 1
ATOM 7700 N N . PHE B 1 281 ? 2.203 17 -3.205 1 91.25 281 PHE B N 1
ATOM 7701 C CA . PHE B 1 281 ? 1.752 17.234 -1.839 1 91.25 281 PHE B CA 1
ATOM 7702 C C . PHE B 1 281 ? 1.473 18.719 -1.613 1 91.25 281 PHE B C 1
ATOM 7704 O O . PHE B 1 281 ? 0.517 19.078 -0.921 1 91.25 281 PHE B O 1
ATOM 7711 N N . VAL B 1 282 ? 2.285 19.531 -2.193 1 87.56 282 VAL B N 1
ATOM 7712 C CA . VAL B 1 282 ? 2.217 20.953 -1.907 1 87.56 282 VAL B CA 1
ATOM 7713 C C . VAL B 1 282 ? 1.14 21.609 -2.773 1 87.56 282 VAL B C 1
ATOM 7715 O O . VAL B 1 282 ? 0.821 22.781 -2.6 1 87.56 282 VAL B O 1
ATOM 7718 N N . ARG B 1 283 ? 0.505 20.859 -3.646 1 85.56 283 ARG B N 1
ATOM 7719 C CA . ARG B 1 283 ? -0.497 21.406 -4.555 1 85.56 283 ARG B CA 1
ATOM 7720 C C . ARG B 1 283 ? -1.803 21.703 -3.82 1 85.56 283 ARG B C 1
ATOM 7722 O O . ARG B 1 283 ? -2.613 22.5 -4.277 1 85.56 283 ARG B O 1
ATOM 7729 N N . SER B 1 284 ? -2.004 20.984 -2.695 1 85.88 284 SER B N 1
ATOM 7730 C CA . SER B 1 284 ? -3.277 21.156 -2.002 1 85.88 284 SER B CA 1
ATOM 7731 C C . SER B 1 284 ? -3.066 21.469 -0.526 1 85.88 284 SER B C 1
ATOM 7733 O O . SER B 1 284 ? -2.166 20.922 0.11 1 85.88 284 SER B O 1
ATOM 7735 N N . VAL B 1 285 ? -3.912 22.375 -0.057 1 87.38 285 VAL B N 1
ATOM 7736 C CA . VAL B 1 285 ? -3.877 22.703 1.364 1 87.38 285 VAL B CA 1
ATOM 7737 C C . VAL B 1 285 ? -4.695 21.688 2.152 1 87.38 285 VAL B C 1
ATOM 7739 O O . VAL B 1 285 ? -4.516 21.531 3.363 1 87.38 285 VAL B O 1
ATOM 7742 N N . ASP B 1 286 ? -5.602 21 1.469 1 90.44 286 ASP B N 1
ATOM 7743 C CA . ASP B 1 286 ? -6.422 19.969 2.111 1 90.44 286 ASP B CA 1
ATOM 7744 C C . ASP B 1 286 ? -5.82 18.578 1.925 1 90.44 286 ASP B C 1
ATOM 7746 O O . ASP B 1 286 ? -5.016 18.375 1.017 1 90.44 286 ASP B O 1
ATOM 7750 N N . SER B 1 287 ? -6.191 17.703 2.805 1 90.75 287 SER B N 1
ATOM 7751 C CA . SER B 1 287 ? -5.77 16.297 2.684 1 90.75 287 SER B CA 1
ATOM 7752 C C . SER B 1 287 ? -6.316 15.664 1.411 1 90.75 287 SER B C 1
ATOM 7754 O O . SER B 1 287 ? -7.484 15.859 1.067 1 90.75 287 SER B O 1
ATOM 7756 N N . GLN B 1 288 ? -5.414 15 0.712 1 89.44 288 GLN B N 1
ATOM 7757 C CA . GLN B 1 288 ? -5.82 14.297 -0.501 1 89.44 288 GLN B CA 1
ATOM 7758 C C . GLN B 1 288 ? -5.582 12.789 -0.374 1 89.44 288 GLN B C 1
ATOM 7760 O O . GLN B 1 288 ? -4.473 12.359 -0.048 1 89.44 288 GLN B O 1
ATOM 7765 N N . PHE B 1 289 ? -6.609 12 -0.693 1 92.38 289 PHE B N 1
ATOM 7766 C CA . PHE B 1 289 ? -6.473 10.547 -0.654 1 92.38 289 PHE B CA 1
ATOM 7767 C C . PHE B 1 289 ? -5.434 10.078 -1.663 1 92.38 289 PHE B C 1
ATOM 7769 O O . PHE B 1 289 ? -4.711 9.109 -1.41 1 92.38 289 PHE B O 1
ATOM 7776 N N . SER B 1 290 ? -5.336 10.75 -2.76 1 91.94 290 SER B N 1
ATOM 7777 C CA . SER B 1 290 ? -4.395 10.367 -3.807 1 91.94 290 SER B CA 1
ATOM 7778 C C . SER B 1 290 ? -2.957 10.391 -3.297 1 91.94 290 SER B C 1
ATOM 7780 O O . SER B 1 290 ? -2.107 9.641 -3.775 1 91.94 290 SER B O 1
ATOM 7782 N N . VAL B 1 291 ? -2.721 11.289 -2.346 1 91.19 291 VAL B N 1
ATOM 7783 C CA . VAL B 1 291 ? -1.398 11.352 -1.73 1 91.19 291 VAL B CA 1
ATOM 7784 C C . VAL B 1 291 ? -1.146 10.086 -0.916 1 91.19 291 VAL B C 1
ATOM 7786 O O . VAL B 1 291 ? -0.047 9.523 -0.954 1 91.19 291 VAL B O 1
ATOM 7789 N N . TYR B 1 292 ? -2.143 9.648 -0.189 1 94.12 292 TYR B N 1
ATOM 7790 C CA . TYR B 1 292 ? -2.105 8.383 0.537 1 94.12 292 TYR B CA 1
ATOM 7791 C C . TYR B 1 292 ? -1.804 7.227 -0.404 1 94.12 292 TYR B C 1
ATOM 7793 O O . TYR B 1 292 ? -1.01 6.34 -0.074 1 94.12 292 TYR B O 1
ATOM 7801 N N . MET B 1 293 ? -2.318 7.266 -1.576 1 95.81 293 MET B N 1
ATOM 7802 C CA . MET B 1 293 ? -2.1 6.234 -2.586 1 95.81 293 MET B CA 1
ATOM 7803 C C . MET B 1 293 ? -0.668 6.281 -3.109 1 95.81 293 MET B C 1
ATOM 7805 O O . MET B 1 293 ? -0.024 5.242 -3.262 1 95.81 293 MET B O 1
ATOM 7809 N N . LEU B 1 294 ? -0.213 7.473 -3.387 1 96.38 294 LEU B N 1
ATOM 7810 C CA . LEU B 1 294 ? 1.14 7.648 -3.902 1 96.38 294 LEU B CA 1
ATOM 7811 C C . LEU B 1 294 ? 2.172 7.133 -2.906 1 96.38 294 LEU B C 1
ATOM 7813 O O . LEU B 1 294 ? 3.156 6.5 -3.297 1 96.38 294 LEU B O 1
ATOM 7817 N N . VAL B 1 295 ? 1.938 7.395 -1.636 1 97.62 295 VAL B N 1
ATOM 7818 C CA . VAL B 1 295 ? 2.857 6.922 -0.605 1 97.62 295 VAL B CA 1
ATOM 7819 C C . VAL B 1 295 ? 2.857 5.398 -0.57 1 97.62 295 VAL B C 1
ATOM 7821 O O . VAL B 1 295 ? 3.898 4.773 -0.348 1 97.62 295 VAL B O 1
ATOM 7824 N N . GLY B 1 296 ? 1.674 4.816 -0.764 1 97.56 296 GLY B N 1
ATOM 7825 C CA . GLY B 1 296 ? 1.627 3.365 -0.859 1 97.56 296 GLY B CA 1
ATOM 7826 C C . GLY B 1 296 ? 2.525 2.811 -1.948 1 97.56 296 GLY B C 1
ATOM 7827 O O . GLY B 1 296 ? 3.195 1.795 -1.75 1 97.56 296 GLY B O 1
ATOM 7828 N N . MET B 1 297 ? 2.547 3.467 -3.068 1 97.56 297 MET B N 1
ATOM 7829 C CA . MET B 1 297 ? 3.416 3.055 -4.168 1 97.56 297 MET B CA 1
ATOM 7830 C C . MET B 1 297 ? 4.883 3.162 -3.768 1 97.56 297 MET B C 1
ATOM 7832 O O . MET B 1 297 ? 5.676 2.262 -4.055 1 97.56 297 MET B O 1
ATOM 7836 N N . ILE B 1 298 ? 5.234 4.223 -3.109 1 98.56 298 ILE B N 1
ATOM 7837 C CA . ILE B 1 298 ? 6.617 4.445 -2.697 1 98.56 298 ILE B CA 1
ATOM 7838 C C . ILE B 1 298 ? 7.055 3.336 -1.744 1 98.56 298 ILE B C 1
ATOM 7840 O O . ILE B 1 298 ? 8.156 2.793 -1.877 1 98.56 298 ILE B O 1
ATOM 7844 N N . VAL B 1 299 ? 6.203 2.994 -0.804 1 98.56 299 VAL B N 1
ATOM 7845 C CA . VAL B 1 299 ? 6.523 1.959 0.175 1 98.56 299 VAL B CA 1
ATOM 7846 C C . VAL B 1 299 ? 6.781 0.634 -0.54 1 98.56 299 VAL B C 1
ATOM 7848 O O . VAL B 1 299 ? 7.762 -0.056 -0.245 1 98.56 299 VAL B O 1
ATOM 7851 N N . ARG B 1 300 ? 5.977 0.269 -1.483 1 98.12 300 ARG B N 1
ATOM 7852 C CA . ARG B 1 300 ? 6.129 -1.008 -2.172 1 98.12 300 ARG B CA 1
ATOM 7853 C C . ARG B 1 300 ? 7.367 -1.004 -3.064 1 98.12 300 ARG B C 1
ATOM 7855 O O . ARG B 1 300 ? 8.023 -2.033 -3.225 1 98.12 300 ARG B O 1
ATOM 7862 N N . LEU B 1 301 ? 7.676 0.167 -3.662 1 98.38 301 LEU B N 1
ATOM 7863 C CA . LEU B 1 301 ? 8.922 0.297 -4.406 1 98.38 301 LEU B CA 1
ATOM 7864 C C . LEU B 1 301 ? 10.125 0.089 -3.492 1 98.38 301 LEU B C 1
ATOM 7866 O O . LEU B 1 301 ? 11.094 -0.563 -3.879 1 98.38 301 LEU B O 1
ATOM 7870 N N . CYS B 1 302 ? 10.039 0.636 -2.301 1 98.44 302 CYS B N 1
ATOM 7871 C CA . CYS B 1 302 ? 11.109 0.457 -1.33 1 98.44 302 CYS B CA 1
ATOM 7872 C C . CYS B 1 302 ? 11.281 -1.015 -0.969 1 98.44 302 CYS B C 1
ATOM 7874 O O . CYS B 1 302 ? 12.406 -1.511 -0.879 1 98.44 302 CYS B O 1
ATOM 7876 N N . PHE B 1 303 ? 10.164 -1.713 -0.762 1 97.5 303 PHE B N 1
ATOM 7877 C CA . PHE B 1 303 ? 10.242 -3.143 -0.482 1 97.5 303 PHE B CA 1
ATOM 7878 C C . PHE B 1 303 ? 10.906 -3.885 -1.638 1 97.5 303 PHE B C 1
ATOM 7880 O O . PHE B 1 303 ? 11.781 -4.73 -1.423 1 97.5 303 PHE B O 1
ATOM 7887 N N . ARG B 1 304 ? 10.484 -3.5 -2.844 1 97.19 304 ARG B N 1
ATOM 7888 C CA . ARG B 1 304 ? 11.031 -4.137 -4.039 1 97.19 304 ARG B CA 1
ATOM 7889 C C . ARG B 1 304 ? 12.539 -3.963 -4.109 1 97.19 304 ARG B C 1
ATOM 7891 O O . ARG B 1 304 ? 13.25 -4.859 -4.566 1 97.19 304 ARG B O 1
ATOM 7898 N N . MET B 1 305 ? 13 -2.85 -3.65 1 97.25 305 MET B N 1
ATOM 7899 C CA . MET B 1 305 ? 14.422 -2.51 -3.766 1 97.25 305 MET B CA 1
ATOM 7900 C C . MET B 1 305 ? 15.188 -2.951 -2.525 1 97.25 305 MET B C 1
ATOM 7902 O O . MET B 1 305 ? 16.406 -2.758 -2.441 1 97.25 305 MET B O 1
ATOM 7906 N N . GLY B 1 306 ? 14.547 -3.447 -1.494 1 96.62 306 GLY B N 1
ATOM 7907 C CA . GLY B 1 306 ? 15.203 -3.998 -0.318 1 96.62 306 GLY B CA 1
ATOM 7908 C C . GLY B 1 306 ? 15.555 -2.945 0.714 1 96.62 306 GLY B C 1
ATOM 7909 O O . GLY B 1 306 ? 16.438 -3.156 1.545 1 96.62 306 GLY B O 1
ATOM 7910 N N . TYR B 1 307 ? 14.859 -1.77 0.693 1 98.06 307 TYR B N 1
ATOM 7911 C CA . TYR B 1 307 ? 15.156 -0.694 1.633 1 98.06 307 TYR B CA 1
ATOM 7912 C C . TYR B 1 307 ? 14.805 -1.103 3.059 1 98.06 307 TYR B C 1
ATOM 7914 O O . TYR B 1 307 ? 15.281 -0.497 4.02 1 98.06 307 TYR B O 1
ATOM 7922 N N . HIS B 1 308 ? 13.914 -2.066 3.289 1 97 308 HIS B N 1
ATOM 7923 C CA . HIS B 1 308 ? 13.469 -2.492 4.613 1 97 308 HIS B CA 1
ATOM 7924 C C . HIS B 1 308 ? 14.5 -3.408 5.27 1 97 308 HIS B C 1
ATOM 7926 O O . HIS B 1 308 ? 14.336 -3.795 6.43 1 97 308 HIS B O 1
ATOM 7932 N N . ARG B 1 309 ? 15.531 -3.738 4.531 1 96.56 309 ARG B N 1
ATOM 7933 C CA . ARG B 1 309 ? 16.656 -4.5 5.07 1 96.56 309 ARG B CA 1
ATOM 7934 C C . ARG B 1 309 ? 17.906 -3.633 5.18 1 96.56 309 ARG B C 1
ATOM 7936 O O . ARG B 1 309 ? 18.219 -2.877 4.262 1 96.56 309 ARG B O 1
ATOM 7943 N N . ASP B 1 310 ? 18.562 -3.744 6.312 1 96.56 310 ASP B N 1
ATOM 7944 C CA . ASP B 1 310 ? 19.75 -2.908 6.496 1 96.56 310 ASP B CA 1
ATOM 7945 C C . ASP B 1 310 ? 20.797 -3.209 5.434 1 96.56 310 ASP B C 1
ATOM 7947 O O . ASP B 1 310 ? 21.109 -4.375 5.168 1 96.56 310 ASP B O 1
ATOM 7951 N N . PRO B 1 311 ? 21.359 -2.221 4.844 1 95.31 311 PRO B N 1
ATOM 7952 C CA . PRO B 1 311 ? 22.281 -2.414 3.721 1 95.31 311 PRO B CA 1
ATOM 7953 C C . PRO B 1 311 ? 23.562 -3.133 4.129 1 95.31 311 PRO B C 1
ATOM 7955 O O . PRO B 1 311 ? 24.266 -3.682 3.273 1 95.31 311 PRO B O 1
ATOM 7958 N N . SER B 1 312 ? 23.922 -3.121 5.395 1 92.69 312 SER B N 1
ATOM 7959 C CA . SER B 1 312 ? 25.125 -3.807 5.852 1 92.69 312 SER B CA 1
ATOM 7960 C C . SER B 1 312 ? 25.047 -5.305 5.574 1 92.69 312 SER B C 1
ATOM 7962 O O . SER B 1 312 ? 26.078 -5.988 5.551 1 92.69 312 SER B O 1
ATOM 7964 N N . ARG B 1 313 ? 23.875 -5.816 5.266 1 89.38 313 ARG B N 1
ATOM 7965 C CA . ARG B 1 313 ? 23.656 -7.234 4.996 1 89.38 313 ARG B CA 1
ATOM 7966 C C . ARG B 1 313 ? 24.031 -7.578 3.557 1 89.38 313 ARG B C 1
ATOM 7968 O O . ARG B 1 313 ? 24.156 -8.758 3.209 1 89.38 313 ARG B O 1
ATOM 7975 N N . PHE B 1 314 ? 24.188 -6.531 2.729 1 91 314 PHE B N 1
ATOM 7976 C CA . PHE B 1 314 ? 24.375 -6.738 1.298 1 91 314 PHE B CA 1
ATOM 7977 C C . PHE B 1 314 ? 25.734 -6.191 0.854 1 91 314 PHE B C 1
ATOM 7979 O O . PHE B 1 314 ? 25.891 -4.98 0.692 1 91 314 PHE B O 1
ATOM 7986 N N . PRO B 1 315 ? 26.641 -7 0.504 1 88.62 315 PRO B N 1
ATOM 7987 C CA . PRO B 1 315 ? 28 -6.57 0.18 1 88.62 315 PRO B CA 1
ATOM 7988 C C . PRO B 1 315 ? 28.062 -5.711 -1.083 1 88.62 315 PRO B C 1
ATOM 7990 O O . PRO B 1 315 ? 29.016 -4.949 -1.267 1 88.62 315 PRO B O 1
ATOM 7993 N N . ASN B 1 316 ? 27.094 -5.824 -1.905 1 89.06 316 ASN B N 1
ATOM 7994 C CA . ASN B 1 316 ? 27.125 -5.078 -3.158 1 89.06 316 ASN B CA 1
ATOM 7995 C C . ASN B 1 316 ? 26.641 -3.643 -2.967 1 89.06 316 ASN B C 1
ATOM 7997 O O . ASN B 1 316 ? 26.625 -2.857 -3.916 1 89.06 316 ASN B O 1
ATOM 8001 N N . ILE B 1 317 ? 26.312 -3.305 -1.778 1 93.69 317 ILE B N 1
ATOM 8002 C CA . ILE B 1 317 ? 25.922 -1.936 -1.469 1 93.69 317 ILE B CA 1
ATOM 8003 C C . ILE B 1 317 ? 27.031 -1.241 -0.683 1 93.69 317 ILE B C 1
ATOM 8005 O O . ILE B 1 317 ? 27.375 -1.665 0.422 1 93.69 317 ILE B O 1
ATOM 8009 N N . SER B 1 318 ? 27.594 -0.159 -1.229 1 95.44 318 SER B N 1
ATOM 8010 C CA . SER B 1 318 ? 28.688 0.558 -0.576 1 95.44 318 SER B CA 1
ATOM 8011 C C . SER B 1 318 ? 28.219 1.237 0.704 1 95.44 318 SER B C 1
ATOM 8013 O O . SER B 1 318 ? 27.016 1.511 0.864 1 95.44 318 SER B O 1
ATOM 8015 N N . PRO B 1 319 ? 29.094 1.513 1.604 1 96.19 319 PRO B N 1
ATOM 8016 C CA . PRO B 1 319 ? 28.7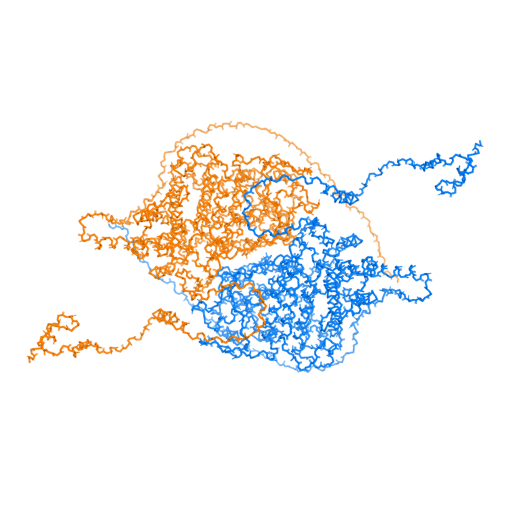19 2.217 2.832 1 96.19 319 PRO B CA 1
ATOM 8017 C C . PRO B 1 319 ? 28.047 3.568 2.559 1 96.19 319 PRO B C 1
ATOM 8019 O O . PRO B 1 319 ? 27.109 3.945 3.248 1 96.19 319 PRO B O 1
ATOM 8022 N N . TYR B 1 320 ? 28.609 4.281 1.538 1 96.5 320 TYR B N 1
ATOM 8023 C CA . TYR B 1 320 ? 28.031 5.555 1.13 1 96.5 320 TYR B CA 1
ATOM 8024 C C . TYR B 1 320 ? 26.562 5.387 0.735 1 96.5 320 TYR B C 1
ATOM 8026 O O . TYR B 1 320 ? 25.688 6.086 1.25 1 96.5 320 TYR B O 1
ATOM 8034 N N . ARG B 1 321 ? 26.297 4.434 -0.146 1 96 321 ARG B N 1
ATOM 8035 C CA . ARG B 1 321 ? 24.922 4.184 -0.608 1 96 321 ARG B CA 1
ATOM 8036 C C . ARG B 1 321 ? 24.062 3.652 0.524 1 96 321 ARG B C 1
ATOM 8038 O O . ARG B 1 321 ? 22.859 3.955 0.589 1 96 321 ARG B O 1
ATOM 8045 N N . GLY B 1 322 ? 24.688 2.814 1.357 1 97.19 322 GLY B N 1
ATOM 8046 C CA . GLY B 1 322 ? 23.969 2.271 2.498 1 97.19 322 GLY B CA 1
ATOM 8047 C C . GLY B 1 322 ? 23.438 3.34 3.434 1 97.19 322 GLY B C 1
ATOM 8048 O O . GLY B 1 322 ? 22.281 3.27 3.879 1 97.19 322 GLY B O 1
ATOM 8049 N N . GLU B 1 323 ? 24.234 4.355 3.715 1 97.94 323 GLU B N 1
ATOM 8050 C CA . GLU B 1 323 ? 23.797 5.445 4.586 1 97.94 323 GLU B CA 1
ATOM 8051 C C . GLU B 1 323 ? 22.656 6.23 3.961 1 97.94 323 GLU B C 1
ATOM 8053 O O . GLU B 1 323 ? 21.703 6.613 4.652 1 97.94 323 GLU B O 1
ATOM 8058 N N . LEU B 1 324 ? 22.734 6.492 2.689 1 97.5 324 LEU B N 1
ATOM 8059 C CA . LEU B 1 324 ? 21.672 7.215 2.004 1 97.5 324 LEU B CA 1
ATOM 8060 C C . LEU B 1 324 ? 20.375 6.41 2.008 1 97.5 324 LEU B C 1
ATOM 8062 O O . LEU B 1 324 ? 19.281 6.98 2.092 1 97.5 324 LEU B O 1
ATOM 8066 N N . ARG B 1 325 ? 20.484 5.047 1.87 1 97.75 325 ARG B N 1
ATOM 8067 C CA . ARG B 1 325 ? 19.312 4.184 1.94 1 97.75 325 ARG B CA 1
ATOM 8068 C C . ARG B 1 325 ? 18.641 4.285 3.305 1 97.75 325 ARG B C 1
ATOM 8070 O O . ARG B 1 325 ? 17.422 4.352 3.393 1 97.75 325 ARG B O 1
ATOM 8077 N N . ARG B 1 326 ? 19.453 4.309 4.379 1 98.19 326 ARG B N 1
ATOM 8078 C CA . ARG B 1 326 ? 18.906 4.453 5.727 1 98.19 326 ARG B CA 1
ATOM 8079 C C . ARG B 1 326 ? 18.141 5.762 5.863 1 98.19 326 ARG B C 1
ATOM 8081 O O . ARG B 1 326 ? 17.047 5.789 6.438 1 98.19 326 ARG B O 1
ATOM 8088 N N . ARG B 1 327 ? 18.703 6.828 5.355 1 97.81 327 ARG B N 1
ATOM 8089 C CA . ARG B 1 327 ? 18.094 8.148 5.43 1 97.81 327 ARG B CA 1
ATOM 8090 C C . ARG B 1 327 ? 16.75 8.172 4.688 1 97.81 327 ARG B C 1
ATOM 8092 O O . ARG B 1 327 ? 15.758 8.664 5.211 1 97.81 327 ARG B O 1
ATOM 8099 N N . LYS B 1 328 ? 16.734 7.613 3.498 1 98.12 328 LYS B N 1
ATOM 8100 C CA . LYS B 1 328 ? 15.508 7.598 2.705 1 98.12 328 LYS B CA 1
ATOM 8101 C C . LYS B 1 328 ? 14.445 6.715 3.352 1 98.12 328 LYS B C 1
ATOM 8103 O O . LYS B 1 328 ? 13.25 7.035 3.312 1 98.12 328 LYS B O 1
ATOM 8108 N N . TRP B 1 329 ? 14.852 5.578 3.916 1 98.12 329 TRP B N 1
ATOM 8109 C CA . TRP B 1 329 ? 13.906 4.695 4.586 1 98.12 329 TRP B CA 1
ATOM 8110 C C . TRP B 1 329 ? 13.211 5.418 5.738 1 98.12 329 TRP B C 1
ATOM 8112 O O . TRP B 1 329 ? 12.008 5.25 5.945 1 98.12 329 TRP B O 1
ATOM 8122 N N . LEU B 1 330 ? 13.977 6.312 6.422 1 96 330 LEU B N 1
ATOM 8123 C CA . LEU B 1 330 ? 13.422 7.117 7.504 1 96 330 LEU B CA 1
ATOM 8124 C C . LEU B 1 330 ? 12.297 8.016 6.988 1 96 330 LEU B C 1
ATOM 8126 O O . LEU B 1 330 ? 11.25 8.133 7.633 1 96 330 LEU B O 1
ATOM 8130 N N . VAL B 1 331 ? 12.555 8.57 5.906 1 97.06 331 VAL B N 1
ATOM 8131 C CA . VAL B 1 331 ? 11.586 9.492 5.312 1 97.06 331 VAL B CA 1
ATOM 8132 C C . VAL B 1 331 ? 10.344 8.719 4.891 1 97.06 331 VAL B C 1
ATOM 8134 O O . VAL B 1 331 ? 9.219 9.164 5.129 1 97.06 331 VAL B O 1
ATOM 8137 N N . VAL B 1 332 ? 10.516 7.551 4.312 1 98.12 332 VAL B N 1
ATOM 8138 C CA . VAL B 1 332 ? 9.406 6.754 3.795 1 98.12 332 VAL B CA 1
ATOM 8139 C C . VAL B 1 332 ? 8.547 6.258 4.953 1 98.12 332 VAL B C 1
ATOM 8141 O O . VAL B 1 332 ? 7.312 6.277 4.875 1 98.12 332 VAL B O 1
ATOM 8144 N N . MET B 1 333 ? 9.133 5.844 6.02 1 96.94 333 MET B N 1
ATOM 8145 C CA . MET B 1 333 ? 8.391 5.422 7.207 1 96.94 333 MET B CA 1
ATOM 8146 C C . MET B 1 333 ? 7.559 6.574 7.766 1 96.94 333 MET B C 1
ATOM 8148 O O . MET B 1 333 ? 6.398 6.383 8.133 1 96.94 333 MET B O 1
ATOM 8152 N N . SER B 1 334 ? 8.195 7.723 7.777 1 96.31 334 SER B N 1
ATOM 8153 C CA . SER B 1 334 ? 7.488 8.906 8.266 1 96.31 334 SER B CA 1
ATOM 8154 C C . SER B 1 334 ? 6.309 9.258 7.371 1 96.31 334 SER B C 1
ATOM 8156 O O . SER B 1 334 ? 5.227 9.578 7.863 1 96.31 334 SER B O 1
ATOM 8158 N N . LEU B 1 335 ? 6.547 9.188 6.105 1 96.62 335 LEU B N 1
ATOM 8159 C CA . LEU B 1 335 ? 5.492 9.508 5.148 1 96.62 335 LEU B CA 1
ATOM 8160 C C . LEU B 1 335 ? 4.328 8.539 5.273 1 96.62 335 LEU B C 1
ATOM 8162 O O . LEU B 1 335 ? 3.164 8.938 5.211 1 96.62 335 LEU B O 1
ATOM 8166 N N . ASP B 1 336 ? 4.625 7.262 5.363 1 97.25 336 ASP B N 1
ATOM 8167 C CA . ASP B 1 336 ? 3.586 6.254 5.531 1 97.25 336 ASP B CA 1
ATOM 8168 C C . ASP B 1 336 ? 2.723 6.555 6.754 1 97.25 336 ASP B C 1
ATOM 8170 O O . ASP B 1 336 ? 1.493 6.484 6.688 1 97.25 336 ASP B O 1
ATOM 8174 N N . LEU B 1 337 ? 3.359 6.918 7.832 1 96.62 337 LEU B N 1
ATOM 8175 C CA . LEU B 1 337 ? 2.658 7.199 9.078 1 96.62 337 LEU B CA 1
ATOM 8176 C C . LEU B 1 337 ? 1.791 8.445 8.945 1 96.62 337 LEU B C 1
ATOM 8178 O O . LEU B 1 337 ? 0.598 8.414 9.258 1 96.62 337 LEU B O 1
ATOM 8182 N N . ILE B 1 338 ? 2.383 9.531 8.523 1 95.12 338 ILE B N 1
ATOM 8183 C CA . ILE B 1 338 ? 1.719 10.828 8.578 1 95.12 338 ILE B CA 1
ATOM 8184 C C . ILE B 1 338 ? 0.549 10.859 7.602 1 95.12 338 ILE B C 1
ATOM 8186 O O . ILE B 1 338 ? -0.508 11.414 7.902 1 95.12 338 ILE B O 1
ATOM 8190 N N . THR B 1 339 ? 0.714 10.25 6.445 1 95.5 339 THR B N 1
ATOM 8191 C CA . THR B 1 339 ? -0.375 10.258 5.473 1 95.5 339 THR B CA 1
ATOM 8192 C C . THR B 1 339 ? -1.49 9.312 5.91 1 95.5 339 THR B C 1
ATOM 8194 O O . THR B 1 339 ? -2.67 9.578 5.668 1 95.5 339 THR B O 1
ATOM 8197 N N . SER B 1 340 ? -1.13 8.172 6.5 1 95.12 340 SER B N 1
ATOM 8198 C CA . SER B 1 340 ? -2.137 7.262 7.043 1 95.12 340 SER B CA 1
ATOM 8199 C C . SER B 1 340 ? -2.93 7.922 8.164 1 95.12 340 SER B C 1
ATOM 8201 O O . SER B 1 340 ? -4.156 7.816 8.211 1 95.12 340 SER B O 1
ATOM 8203 N N . ALA B 1 341 ? -2.221 8.641 9.031 1 93.69 341 ALA B N 1
ATOM 8204 C CA . ALA B 1 341 ? -2.881 9.352 10.125 1 93.69 341 ALA B CA 1
ATOM 8205 C C . ALA B 1 341 ? -3.818 10.43 9.578 1 93.69 341 ALA B C 1
ATOM 8207 O O . ALA B 1 341 ? -4.922 10.617 10.102 1 93.69 341 ALA B O 1
ATOM 8208 N N . GLN B 1 342 ? -3.303 11.109 8.594 1 93.25 342 GLN B N 1
ATOM 8209 C CA . GLN B 1 342 ? -4.102 12.164 7.984 1 93.25 342 GLN B CA 1
ATOM 8210 C C . GLN B 1 342 ? -5.391 11.609 7.387 1 93.25 342 GLN B C 1
ATOM 8212 O O . GLN B 1 342 ? -6.441 12.25 7.457 1 93.25 342 GLN B O 1
ATOM 8217 N N . ALA B 1 343 ? -5.324 10.453 6.832 1 91.75 343 ALA B N 1
ATOM 8218 C CA . ALA B 1 343 ? -6.484 9.844 6.191 1 91.75 343 ALA B CA 1
ATOM 8219 C C . ALA B 1 343 ? -7.336 9.086 7.211 1 91.75 343 ALA B C 1
ATOM 8221 O O . ALA B 1 343 ? -8.484 8.727 6.926 1 91.75 343 ALA B O 1
ATOM 8222 N N . GLY B 1 344 ? -6.855 8.914 8.438 1 91.44 344 GLY B N 1
ATOM 8223 C CA . GLY B 1 344 ? -7.543 8.086 9.414 1 91.44 344 GLY B CA 1
ATOM 8224 C C . GLY B 1 344 ? -7.586 6.617 9.031 1 91.44 344 GLY B C 1
ATOM 8225 O O . GLY B 1 344 ? -8.594 5.941 9.242 1 91.44 344 GLY B O 1
ATOM 8226 N N . LEU B 1 345 ? -6.535 6.164 8.352 1 95.06 345 LEU B N 1
ATOM 8227 C CA . LEU B 1 345 ? -6.488 4.812 7.809 1 95.06 345 LEU B CA 1
ATOM 8228 C C . LEU B 1 345 ? -5.242 4.074 8.281 1 95.06 345 LEU B C 1
ATOM 8230 O O . LEU B 1 345 ? -4.312 4.695 8.805 1 95.06 345 LEU B O 1
ATOM 8234 N N . PRO B 1 346 ? -5.164 2.744 8.148 1 94.44 346 PRO B N 1
ATOM 8235 C CA . PRO B 1 346 ? -4.004 1.973 8.602 1 94.44 346 PRO B CA 1
ATOM 8236 C C . PRO B 1 346 ? -2.738 2.293 7.812 1 94.44 346 PRO B C 1
ATOM 8238 O O . PRO B 1 346 ? -2.809 2.594 6.617 1 94.44 346 PRO B O 1
ATOM 8241 N N . ARG B 1 347 ? -1.659 2.219 8.492 1 96.19 347 ARG B N 1
ATOM 8242 C CA . ARG B 1 347 ? -0.357 2.35 7.852 1 96.19 347 ARG B CA 1
ATOM 8243 C C . ARG B 1 347 ? 0.099 1.019 7.262 1 96.19 347 ARG B C 1
ATOM 8245 O O . ARG B 1 347 ? -0.494 -0.025 7.539 1 96.19 347 ARG B O 1
ATOM 8252 N N . MET B 1 348 ? 1.152 1.03 6.453 1 97.19 348 MET B N 1
ATOM 8253 C CA . MET B 1 348 ? 1.58 -0.166 5.734 1 97.19 348 MET B CA 1
ATOM 8254 C C . MET B 1 348 ? 2.779 -0.813 6.418 1 97.19 348 MET B C 1
ATOM 8256 O O . MET B 1 348 ? 2.861 -2.039 6.504 1 97.19 348 MET B O 1
ATOM 8260 N N . ILE B 1 349 ? 3.697 -0.039 6.883 1 97.38 349 ILE B N 1
ATOM 8261 C CA . ILE B 1 349 ? 4.961 -0.559 7.391 1 97.38 349 ILE B CA 1
ATOM 8262 C C . ILE B 1 349 ? 4.812 -0.926 8.867 1 97.38 349 ILE B C 1
ATOM 8264 O O . ILE B 1 349 ? 4.531 -0.063 9.703 1 97.38 349 ILE B O 1
ATOM 8268 N N . MET B 1 350 ? 5.02 -2.17 9.156 1 95.25 350 MET B N 1
ATOM 8269 C CA . MET B 1 350 ? 4.973 -2.664 10.523 1 95.25 350 MET B CA 1
ATOM 8270 C C . MET B 1 350 ? 6.375 -2.912 11.062 1 95.25 350 MET B C 1
ATOM 8272 O O . MET B 1 350 ? 7.309 -3.154 10.297 1 95.25 350 MET B O 1
ATOM 8276 N N . PRO B 1 351 ? 6.523 -2.875 12.359 1 91.69 351 PRO B N 1
ATOM 8277 C CA . PRO B 1 351 ? 7.859 -2.982 12.945 1 91.69 351 PRO B CA 1
ATOM 8278 C C . PRO B 1 351 ? 8.555 -4.301 12.609 1 91.69 351 PRO B C 1
ATOM 8280 O O . PRO B 1 351 ? 9.773 -4.34 12.445 1 91.69 351 PRO B O 1
ATOM 8283 N N . PHE B 1 352 ? 7.883 -5.367 12.469 1 91.19 352 PHE B N 1
ATOM 8284 C CA . PHE B 1 352 ? 8.5 -6.668 12.25 1 91.19 352 PHE B CA 1
ATOM 8285 C C . PHE B 1 352 ? 8.898 -6.84 10.789 1 91.19 352 PHE B C 1
ATOM 8287 O O . PHE B 1 352 ? 9.57 -7.812 10.43 1 91.19 352 PHE B O 1
ATOM 8294 N N . MET B 1 353 ? 8.539 -5.887 9.945 1 94.62 353 MET B N 1
ATOM 8295 C CA . MET B 1 353 ? 8.758 -6.023 8.508 1 94.62 353 MET B CA 1
ATOM 8296 C C . MET B 1 353 ? 10.156 -5.566 8.125 1 94.62 353 MET B C 1
ATOM 8298 O O . MET B 1 353 ? 10.609 -5.801 7 1 94.62 353 MET B O 1
ATOM 8302 N N . TYR B 1 354 ? 10.82 -4.828 9 1 95.5 354 TYR B N 1
ATOM 8303 C CA . TYR B 1 354 ? 12.102 -4.254 8.594 1 95.5 354 TYR B CA 1
ATOM 8304 C C . TYR B 1 354 ? 13.125 -4.352 9.719 1 95.5 354 TYR B C 1
ATOM 8306 O O . TYR B 1 354 ? 12.766 -4.547 10.883 1 95.5 354 TYR B O 1
ATOM 8314 N N . ASP B 1 355 ? 14.43 -4.27 9.383 1 94.88 355 ASP B N 1
ATOM 8315 C CA . ASP B 1 355 ? 15.516 -4.219 10.359 1 94.88 355 ASP B CA 1
ATOM 8316 C C . ASP B 1 355 ? 16.531 -3.135 10 1 94.88 355 ASP B C 1
ATOM 8318 O O . ASP B 1 355 ? 17.672 -3.174 10.453 1 94.88 355 ASP B O 1
ATOM 8322 N N . THR B 1 356 ? 16.141 -2.252 9.078 1 96.88 356 THR B N 1
ATOM 8323 C CA . THR B 1 356 ? 17 -1.139 8.695 1 96.88 356 THR B CA 1
ATOM 8324 C C . THR B 1 356 ? 17.328 -0.267 9.898 1 96.88 356 THR B C 1
ATOM 8326 O O . THR B 1 356 ? 16.438 0.17 10.617 1 96.88 356 THR B O 1
ATOM 8329 N N . GLN B 1 357 ? 18.531 0.065 10.07 1 96.12 357 GLN B N 1
ATOM 8330 C CA . GLN B 1 357 ? 18.984 0.836 11.219 1 96.12 357 GLN B CA 1
ATOM 8331 C C . GLN B 1 357 ? 18.812 2.334 10.984 1 96.12 357 GLN B C 1
ATOM 8333 O O . GLN B 1 357 ? 18.672 2.773 9.844 1 96.12 357 GLN B O 1
ATOM 8338 N N . GLU B 1 358 ? 18.828 3.051 12.094 1 95.94 358 GLU B N 1
ATOM 8339 C CA . GLU B 1 358 ? 18.828 4.508 12.008 1 95.94 358 GLU B CA 1
ATOM 8340 C C . GLU B 1 358 ? 20.094 5.016 11.312 1 95.94 358 GLU B C 1
ATOM 8342 O O . GLU B 1 358 ? 21.172 4.477 11.516 1 95.94 358 GLU B O 1
ATOM 8347 N N . PRO B 1 359 ? 19.922 6.055 10.453 1 97.19 359 PRO B N 1
ATOM 8348 C CA . PRO B 1 359 ? 21.125 6.66 9.891 1 97.19 359 PRO B CA 1
ATOM 8349 C C . PRO B 1 359 ? 22.016 7.293 10.961 1 97.19 359 PRO B C 1
ATOM 8351 O O . PRO B 1 359 ? 21.547 7.617 12.047 1 97.19 359 PRO B O 1
ATOM 8354 N N . ARG B 1 360 ? 23.266 7.426 10.633 1 95.88 360 ARG B N 1
ATOM 8355 C CA . ARG B 1 360 ? 24.219 8.086 11.531 1 95.88 360 ARG B CA 1
ATOM 8356 C C . ARG B 1 360 ? 24.078 9.602 11.445 1 95.88 360 ARG B C 1
ATOM 8358 O O . ARG B 1 360 ? 23.688 10.141 10.406 1 95.88 360 ARG B O 1
ATOM 8365 N N . ASN B 1 361 ? 24.281 10.266 12.578 1 95.44 361 ASN B N 1
ATOM 8366 C CA . ASN B 1 361 ? 24.312 11.719 12.617 1 95.44 361 ASN B CA 1
ATOM 8367 C C . ASN B 1 361 ? 25.547 12.281 11.945 1 95.44 361 ASN B C 1
ATOM 8369 O O . ASN B 1 361 ? 26.5 12.695 12.625 1 95.44 361 ASN B O 1
ATOM 8373 N N . LEU B 1 362 ? 25.531 12.352 10.602 1 95.38 362 LEU B N 1
ATOM 8374 C CA . LEU B 1 362 ? 26.672 12.805 9.805 1 95.38 362 LEU B CA 1
ATOM 8375 C C . LEU B 1 362 ? 26.266 13.953 8.883 1 95.38 362 LEU B C 1
ATOM 8377 O O . LEU B 1 362 ? 25.141 13.977 8.375 1 95.38 362 LEU B O 1
ATOM 8381 N N . ASP B 1 363 ? 27.156 14.805 8.625 1 91.31 363 ASP B N 1
ATOM 8382 C CA . ASP B 1 363 ? 26.922 15.914 7.699 1 91.31 363 ASP B CA 1
ATOM 8383 C C . ASP B 1 363 ? 27.172 15.477 6.258 1 91.31 363 ASP B C 1
ATOM 8385 O O . ASP B 1 363 ? 27.75 14.422 6.012 1 91.31 363 ASP B O 1
ATOM 8389 N N . GLU B 1 364 ? 26.797 16.297 5.379 1 90.5 364 GLU B N 1
ATOM 8390 C CA . GLU B 1 364 ? 26.922 15.992 3.957 1 90.5 364 GLU B CA 1
ATOM 8391 C C . GLU B 1 364 ? 28.391 15.844 3.551 1 90.5 364 GLU B C 1
ATOM 8393 O O . GLU B 1 364 ? 28.719 14.992 2.719 1 90.5 364 GLU B O 1
ATOM 8398 N N . ASP B 1 365 ? 29.203 16.594 4.191 1 90.75 365 ASP B N 1
ATOM 8399 C CA . ASP B 1 365 ? 30.609 16.609 3.805 1 90.75 365 ASP B CA 1
ATOM 8400 C C . ASP B 1 365 ? 31.359 15.398 4.371 1 90.75 365 ASP B C 1
ATOM 8402 O O . ASP B 1 365 ? 32.469 15.094 3.943 1 90.75 365 ASP B O 1
ATOM 8406 N N . ASP B 1 366 ? 30.688 14.719 5.285 1 93.25 366 ASP B N 1
ATOM 8407 C CA . ASP B 1 366 ? 31.297 13.516 5.859 1 93.25 366 ASP B CA 1
ATOM 8408 C C . ASP B 1 366 ? 31.156 12.328 4.91 1 93.25 366 ASP B C 1
ATOM 8410 O O . ASP B 1 366 ? 31.812 11.305 5.09 1 93.25 366 ASP B O 1
ATOM 8414 N N . LEU B 1 367 ? 30.297 12.453 3.871 1 95.44 367 LEU B N 1
ATOM 8415 C CA . LEU B 1 367 ? 29.984 11.336 2.988 1 95.44 367 LEU B CA 1
ATOM 8416 C C . LEU B 1 367 ? 30.609 11.539 1.612 1 95.44 367 LEU B C 1
ATOM 8418 O O . LEU B 1 367 ? 30.578 12.648 1.072 1 95.44 367 LEU B O 1
ATOM 8422 N N . HIS B 1 368 ? 31.188 10.508 1.116 1 93.81 368 HIS B N 1
ATOM 8423 C CA . HIS B 1 368 ? 31.703 10.508 -0.251 1 93.81 368 HIS B CA 1
ATOM 8424 C C . HIS B 1 368 ? 31.5 9.156 -0.919 1 93.81 368 HIS B C 1
ATOM 8426 O O . HIS B 1 368 ? 31.484 8.117 -0.247 1 93.81 368 HIS B O 1
ATOM 8432 N N . GLU B 1 369 ? 31.359 9.086 -2.156 1 93.88 369 GLU B N 1
ATOM 8433 C CA . GLU B 1 369 ? 30.922 7.922 -2.926 1 93.88 369 GLU B CA 1
ATOM 8434 C C . GLU B 1 369 ? 31.922 6.77 -2.797 1 93.88 369 GLU B C 1
ATOM 8436 O O . GLU B 1 369 ? 31.531 5.602 -2.822 1 93.88 369 GLU B O 1
ATOM 8441 N N . ASP B 1 370 ? 33.156 7.02 -2.598 1 92.88 370 ASP B N 1
ATOM 8442 C CA . ASP B 1 370 ? 34.188 5.984 -2.652 1 92.88 370 ASP B CA 1
ATOM 8443 C C . ASP B 1 370 ? 34.594 5.566 -1.25 1 92.88 370 ASP B C 1
ATOM 8445 O O . ASP B 1 370 ? 35.625 4.879 -1.085 1 92.88 370 ASP B O 1
ATOM 8449 N N . MET B 1 371 ? 33.812 5.926 -0.311 1 94.44 371 MET B N 1
ATOM 8450 C CA . MET B 1 371 ? 34.219 5.605 1.055 1 94.44 371 MET B CA 1
ATOM 8451 C C . MET B 1 371 ? 34.031 4.117 1.34 1 94.44 371 MET B C 1
ATOM 8453 O O . MET B 1 371 ? 33.094 3.492 0.859 1 94.44 371 MET B O 1
ATOM 8457 N N . LEU B 1 372 ? 34.844 3.484 2.145 1 93.69 372 LEU B N 1
ATOM 8458 C CA . LEU B 1 372 ? 34.844 2.057 2.438 1 93.69 372 LEU B CA 1
ATOM 8459 C C . LEU B 1 372 ? 34.219 1.779 3.805 1 93.69 372 LEU B C 1
ATOM 8461 O O . LEU B 1 372 ? 33.844 0.648 4.094 1 93.69 372 LEU B O 1
ATOM 8465 N N . GLU B 1 373 ? 34.219 2.832 4.586 1 94.19 373 GLU B N 1
ATOM 8466 C CA . GLU B 1 373 ? 33.594 2.734 5.902 1 94.19 373 GLU B CA 1
ATOM 8467 C C . GLU B 1 373 ? 32.938 4.055 6.309 1 94.19 373 GLU B C 1
ATOM 8469 O O . GLU B 1 373 ? 33.406 5.129 5.93 1 94.19 373 GLU B O 1
ATOM 8474 N N . LEU B 1 374 ? 31.922 3.975 7.09 1 95.38 374 LEU B N 1
ATOM 8475 C CA . LEU B 1 374 ? 31.281 5.18 7.582 1 95.38 374 LEU B CA 1
ATOM 8476 C C . LEU B 1 374 ? 31.984 5.715 8.82 1 95.38 374 LEU B C 1
ATOM 8478 O O . LEU B 1 374 ? 32.406 4.938 9.68 1 95.38 374 LEU B O 1
ATOM 8482 N N . PRO B 1 375 ? 32.094 6.965 8.898 1 95.06 375 PRO B N 1
ATOM 8483 C CA . PRO B 1 375 ? 32.562 7.52 10.164 1 95.06 375 PRO B CA 1
ATOM 8484 C C . PRO B 1 375 ? 31.578 7.312 11.312 1 95.06 375 PRO B C 1
ATOM 8486 O O . PRO B 1 375 ? 30.391 7.082 11.07 1 95.06 375 PRO B O 1
ATOM 8489 N N . PRO B 1 376 ? 32.094 7.301 12.539 1 94.12 376 PRO B N 1
ATOM 8490 C CA . PRO B 1 376 ? 31.156 7.207 13.656 1 94.12 376 PRO B CA 1
ATOM 8491 C C . PRO B 1 376 ? 30.172 8.383 13.711 1 94.12 376 PRO B C 1
ATOM 8493 O O . PRO B 1 376 ? 30.484 9.469 13.227 1 94.12 376 PRO B O 1
ATOM 8496 N N . SER B 1 377 ? 29.031 8.164 14.281 1 94.56 377 SER B N 1
ATOM 8497 C CA . SER B 1 377 ? 28.016 9.203 14.438 1 94.56 377 SER B CA 1
ATOM 8498 C C . SER B 1 377 ? 28.531 10.336 15.32 1 94.56 377 SER B C 1
ATOM 8500 O O . SER B 1 377 ? 29.188 10.094 16.328 1 94.56 377 SER B O 1
ATOM 8502 N N . ARG B 1 378 ? 28.234 11.484 14.93 1 93.19 378 ARG B N 1
ATOM 8503 C CA . ARG B 1 378 ? 28.516 12.625 15.789 1 93.19 378 ARG B CA 1
ATOM 8504 C C . ARG B 1 378 ? 27.656 12.594 17.047 1 93.19 378 ARG B C 1
ATOM 8506 O O . ARG B 1 378 ? 26.531 12.086 17.016 1 93.19 378 ARG B O 1
ATOM 8513 N N . PRO B 1 379 ? 28.203 13.125 18.125 1 91.31 379 PRO B N 1
ATOM 8514 C CA . PRO B 1 379 ? 27.391 13.18 19.344 1 91.31 379 PRO B CA 1
ATOM 8515 C C . PRO B 1 379 ? 26.109 13.977 19.156 1 91.31 379 PRO B C 1
ATOM 8517 O O . PRO B 1 379 ? 26.078 14.93 18.391 1 91.31 379 PRO B O 1
ATOM 8520 N N . GLU B 1 380 ? 25.125 13.602 19.844 1 91.44 380 GLU B N 1
ATOM 8521 C CA . GLU B 1 380 ? 23.828 14.25 19.734 1 91.44 380 GLU B CA 1
ATOM 8522 C C . GLU B 1 380 ? 23.734 15.461 20.656 1 91.44 380 GLU B C 1
ATOM 8524 O O . GLU B 1 380 ? 22.812 15.555 21.484 1 91.44 380 GLU B O 1
ATOM 8529 N N . THR B 1 381 ? 24.625 16.375 20.5 1 88.25 381 THR B N 1
ATOM 8530 C CA . THR B 1 381 ? 24.703 17.547 21.359 1 88.25 381 THR B CA 1
ATOM 8531 C C . THR B 1 381 ? 24.062 18.766 20.688 1 88.25 381 THR B C 1
ATOM 8533 O O . THR B 1 381 ? 23.609 19.672 21.359 1 88.25 381 THR B O 1
ATOM 8536 N N . GLU B 1 382 ? 24.141 18.766 19.391 1 86.38 382 GLU B N 1
ATOM 8537 C CA . GLU B 1 382 ? 23.5 19.812 18.594 1 86.38 382 GLU B CA 1
ATOM 8538 C C . GLU B 1 382 ? 22.422 19.25 17.688 1 86.38 382 GLU B C 1
ATOM 8540 O O . GLU B 1 382 ? 22.641 18.25 17.016 1 86.38 382 GLU B O 1
ATOM 8545 N N . LEU B 1 383 ? 21.312 19.922 17.656 1 89.31 383 LEU B N 1
ATOM 8546 C CA . LEU B 1 383 ? 20.188 19.453 16.859 1 89.31 383 LEU B CA 1
ATOM 8547 C C . LEU B 1 383 ? 20.375 19.844 15.391 1 89.31 383 LEU B C 1
ATOM 8549 O O . LEU B 1 383 ? 19.641 20.688 14.883 1 89.31 383 LEU B O 1
ATOM 8553 N N . THR B 1 384 ? 21.281 19.156 14.711 1 87.94 384 THR B N 1
ATOM 8554 C CA . THR B 1 384 ? 21.469 19.359 13.281 1 87.94 384 THR B CA 1
ATOM 8555 C C . THR B 1 384 ? 20.234 18.922 12.508 1 87.94 384 THR B C 1
ATOM 8557 O O . THR B 1 384 ? 19.297 18.359 13.078 1 87.94 384 THR B O 1
ATOM 8560 N N . GLN B 1 385 ? 20.25 19.25 11.281 1 87.31 385 GLN B N 1
ATOM 8561 C CA . GLN B 1 385 ? 19.109 18.875 10.453 1 87.31 385 GLN B CA 1
ATOM 8562 C C . GLN B 1 385 ? 18.922 17.359 10.422 1 87.31 385 GLN B C 1
ATOM 8564 O O . GLN B 1 385 ? 17.781 16.859 10.461 1 87.31 385 GLN B O 1
ATOM 8569 N N . LEU B 1 386 ? 19.969 16.641 10.289 1 92.12 386 LEU B N 1
ATOM 8570 C CA . LEU B 1 386 ? 19.875 15.188 10.242 1 92.12 386 LEU B CA 1
ATOM 8571 C C . LEU B 1 386 ? 19.453 14.625 11.594 1 92.12 386 LEU B C 1
ATOM 8573 O O . LEU B 1 386 ? 18.625 13.703 11.664 1 92.12 386 LEU B O 1
ATOM 8577 N N . LEU B 1 387 ? 20.047 15.148 12.656 1 92.94 387 LEU B N 1
ATOM 8578 C CA . LEU B 1 387 ? 19.672 14.68 13.984 1 92.94 387 LEU B CA 1
ATOM 8579 C C . LEU B 1 387 ? 18.188 14.961 14.258 1 92.94 387 LEU B C 1
ATOM 8581 O O . LEU B 1 387 ? 17.5 14.156 14.891 1 92.94 387 LEU B O 1
ATOM 8585 N N . TYR B 1 388 ? 17.734 16.172 13.875 1 93 388 TYR B N 1
ATOM 8586 C CA . TYR B 1 388 ? 16.312 16.484 13.969 1 93 388 TYR B CA 1
ATOM 8587 C C . TYR B 1 388 ? 15.469 15.383 13.328 1 93 388 TYR B C 1
ATOM 8589 O O . TYR B 1 388 ? 14.5 14.906 13.93 1 93 388 TYR B O 1
ATOM 8597 N N . SER B 1 389 ? 15.844 14.953 12.086 1 94.19 389 SER B N 1
ATOM 8598 C CA . SER B 1 389 ? 15.094 13.93 11.359 1 94.19 389 SER B CA 1
ATOM 8599 C C . SER B 1 389 ? 15.141 12.586 12.086 1 94.19 389 SER B C 1
ATOM 8601 O O . SER B 1 389 ? 14.156 11.844 12.102 1 94.19 389 SER B O 1
ATOM 8603 N N . ILE B 1 390 ? 16.234 12.273 12.664 1 94.94 390 ILE B N 1
ATOM 8604 C CA . ILE B 1 390 ? 16.391 11.023 13.398 1 94.94 390 ILE B CA 1
ATOM 8605 C C . ILE B 1 390 ? 15.484 11.016 14.617 1 94.94 390 ILE B C 1
ATOM 8607 O O . ILE B 1 390 ? 14.734 10.062 14.836 1 94.94 390 ILE B O 1
ATOM 8611 N N . ILE B 1 391 ? 15.516 12.109 15.375 1 94.25 391 ILE B N 1
ATOM 8612 C CA . ILE B 1 391 ? 14.711 12.203 16.594 1 94.25 391 ILE B CA 1
ATOM 8613 C C . ILE B 1 391 ? 13.234 12.227 16.219 1 94.25 391 ILE B C 1
ATOM 8615 O O . ILE B 1 391 ? 12.406 11.609 16.906 1 94.25 391 ILE B O 1
ATOM 8619 N N . LEU B 1 392 ? 12.914 12.992 15.172 1 94.88 392 LEU B N 1
ATOM 8620 C CA . LEU B 1 392 ? 11.531 13.023 14.703 1 94.88 392 LEU B CA 1
ATOM 8621 C C . LEU B 1 392 ? 11.031 11.609 14.398 1 94.88 392 LEU B C 1
ATOM 8623 O O . LEU B 1 392 ? 9.891 11.273 14.719 1 94.88 392 LEU B O 1
ATOM 8627 N N . THR B 1 393 ? 11.836 10.828 13.805 1 93.38 393 THR B N 1
ATOM 8628 C CA . THR B 1 393 ? 11.445 9.461 13.461 1 93.38 393 THR B CA 1
ATOM 8629 C C . THR B 1 393 ? 11.281 8.609 14.711 1 93.38 393 THR B C 1
ATOM 8631 O O . THR B 1 393 ? 10.414 7.73 14.758 1 93.38 393 THR B O 1
ATOM 8634 N N . ARG B 1 394 ? 12.094 8.875 15.68 1 94.25 394 ARG B N 1
ATOM 8635 C CA . ARG B 1 394 ? 11.906 8.188 16.953 1 94.25 394 ARG B CA 1
ATOM 8636 C C . ARG B 1 394 ? 10.539 8.484 17.547 1 94.25 394 ARG B C 1
ATOM 8638 O O . ARG B 1 394 ? 9.867 7.582 18.062 1 94.25 394 ARG B O 1
ATOM 8645 N N . VAL B 1 395 ? 10.148 9.742 17.453 1 94.56 395 VAL B N 1
ATOM 8646 C CA . VAL B 1 395 ? 8.82 10.141 17.922 1 94.56 395 VAL B CA 1
ATOM 8647 C C . VAL B 1 395 ? 7.75 9.461 17.062 1 94.56 395 VAL B C 1
ATOM 8649 O O . VAL B 1 395 ? 6.754 8.961 17.578 1 94.56 395 VAL B O 1
ATOM 8652 N N . ARG B 1 396 ? 8.008 9.406 15.82 1 95.06 396 ARG B N 1
ATOM 8653 C CA . ARG B 1 396 ? 7.043 8.852 14.875 1 95.06 396 ARG B CA 1
ATOM 8654 C C . ARG B 1 396 ? 6.867 7.355 15.094 1 95.06 396 ARG B C 1
ATOM 8656 O O . ARG B 1 396 ? 5.77 6.82 14.906 1 95.06 396 ARG B O 1
ATOM 8663 N N . HIS B 1 397 ? 7.875 6.68 15.523 1 94.62 397 HIS B N 1
ATOM 8664 C CA . HIS B 1 397 ? 7.746 5.266 15.859 1 94.62 397 HIS B CA 1
ATOM 8665 C C . HIS B 1 397 ? 6.699 5.051 16.953 1 94.62 397 HIS B C 1
ATOM 8667 O O . HIS B 1 397 ? 5.902 4.117 16.875 1 94.62 397 HIS B O 1
ATOM 8673 N N . LEU B 1 398 ? 6.727 5.922 17.875 1 96.31 398 LEU B N 1
ATOM 8674 C CA . LEU B 1 398 ? 5.754 5.82 18.953 1 96.31 398 LEU B CA 1
ATOM 8675 C C . LEU B 1 398 ? 4.371 6.258 18.484 1 96.31 398 LEU B C 1
ATOM 8677 O O . LEU B 1 398 ? 3.363 5.656 18.875 1 96.31 398 LEU B O 1
ATOM 8681 N N . GLN B 1 399 ? 4.391 7.281 17.672 1 96.38 399 GLN B N 1
ATOM 8682 C CA . GLN B 1 399 ? 3.127 7.707 17.078 1 96.38 399 GLN B CA 1
ATOM 8683 C C . GLN B 1 399 ? 2.492 6.578 16.281 1 96.38 399 GLN B C 1
ATOM 8685 O O . GLN B 1 399 ? 1.267 6.453 16.234 1 96.38 399 GLN B O 1
ATOM 8690 N N . ALA B 1 400 ? 3.307 5.871 15.602 1 96.44 400 ALA B N 1
ATOM 8691 C CA . ALA B 1 400 ? 2.818 4.742 14.82 1 96.44 400 ALA B CA 1
ATOM 8692 C C . ALA B 1 400 ? 2.105 3.725 15.703 1 96.44 400 ALA B C 1
ATOM 8694 O O . ALA B 1 400 ? 1.051 3.201 15.336 1 96.44 400 ALA B O 1
ATOM 8695 N N . ARG B 1 401 ? 2.65 3.453 16.797 1 95.31 401 ARG B N 1
ATOM 8696 C CA . ARG B 1 401 ? 2.016 2.553 17.75 1 95.31 401 ARG B CA 1
ATOM 8697 C C . ARG B 1 401 ? 0.669 3.102 18.219 1 95.31 401 ARG B C 1
ATOM 8699 O O . ARG B 1 401 ? -0.297 2.35 18.359 1 95.31 401 ARG B O 1
ATOM 8706 N N . ILE B 1 402 ? 0.663 4.344 18.469 1 95.94 402 ILE B N 1
ATOM 8707 C CA . ILE B 1 402 ? -0.569 5.012 18.891 1 95.94 402 ILE B CA 1
ATOM 8708 C C . ILE B 1 402 ? -1.626 4.859 17.797 1 95.94 402 ILE B C 1
ATOM 8710 O O . ILE B 1 402 ? -2.777 4.523 18.078 1 95.94 402 ILE B O 1
ATOM 8714 N N . LEU B 1 403 ? -1.209 5.129 16.531 1 94.44 403 LEU B N 1
ATOM 8715 C CA . LEU B 1 403 ? -2.129 5.035 15.406 1 94.44 403 LEU B CA 1
ATOM 8716 C C . LEU B 1 403 ? -2.732 3.637 15.312 1 94.44 403 LEU B C 1
ATOM 8718 O O . LEU B 1 403 ? -3.93 3.488 15.055 1 94.44 403 LEU B O 1
ATOM 8722 N N . ASP B 1 404 ? -1.9 2.615 15.477 1 93.25 404 ASP B N 1
ATOM 8723 C CA . ASP B 1 404 ? -2.379 1.236 15.43 1 93.25 404 ASP B CA 1
ATOM 8724 C C . ASP B 1 404 ? -3.41 0.974 16.531 1 93.25 404 ASP B C 1
ATOM 8726 O O . ASP B 1 404 ? -4.414 0.299 16.297 1 93.25 404 ASP B O 1
ATOM 8730 N N . LEU B 1 405 ? -3.178 1.511 17.672 1 89.88 405 LEU B N 1
ATOM 8731 C CA . LEU B 1 405 ? -4.082 1.325 18.812 1 89.88 405 LEU B CA 1
ATOM 8732 C C . LEU B 1 405 ? -5.422 2.002 18.547 1 89.88 405 LEU B C 1
ATOM 8734 O O . LEU B 1 405 ? -6.477 1.437 18.859 1 89.88 405 LEU B O 1
ATOM 8738 N N . VAL B 1 406 ? -5.32 3.162 18.016 1 86.38 406 VAL B N 1
ATOM 8739 C CA . VAL B 1 406 ? -6.531 3.957 17.844 1 86.38 406 VAL B CA 1
ATOM 8740 C C . VAL B 1 406 ? -7.352 3.391 16.688 1 86.38 406 VAL B C 1
ATOM 8742 O O . VAL B 1 406 ? -8.578 3.549 16.641 1 86.38 406 VAL B O 1
ATOM 8745 N N . ASN B 1 407 ? -6.707 2.748 15.75 1 87.69 407 ASN B N 1
ATOM 8746 C CA . ASN B 1 407 ? -7.395 2.162 14.609 1 87.69 407 ASN B CA 1
ATOM 8747 C C . ASN B 1 407 ? -8.086 0.854 14.977 1 87.69 407 ASN B C 1
ATOM 8749 O O . ASN B 1 407 ? -8.891 0.332 14.203 1 87.69 407 ASN B O 1
ATOM 8753 N N . THR B 1 408 ? -7.781 0.404 16.156 1 83.88 408 THR B N 1
ATOM 8754 C CA . THR B 1 408 ? -8.492 -0.787 16.609 1 83.88 408 THR B CA 1
ATOM 8755 C C . THR B 1 408 ? -9.898 -0.428 17.094 1 83.88 408 THR B C 1
ATOM 8757 O O . THR B 1 408 ? -10.141 0.702 17.516 1 83.88 408 THR B O 1
ATOM 8760 N N . THR B 1 409 ? -10.867 -1.214 16.891 1 77.75 409 THR B N 1
ATOM 8761 C CA . THR B 1 409 ? -12.258 -0.924 17.219 1 77.75 409 THR B CA 1
ATOM 8762 C C . THR B 1 409 ? -12.508 -1.033 18.719 1 77.75 409 THR B C 1
ATOM 8764 O O . THR B 1 409 ? -13.5 -0.517 19.219 1 77.75 409 THR B O 1
ATOM 8767 N N . SER B 1 410 ? -11.562 -1.51 19.422 1 80.94 410 SER B N 1
ATOM 8768 C CA . SER B 1 410 ? -11.734 -1.674 20.859 1 80.94 410 SER B CA 1
ATOM 8769 C C . SER B 1 410 ? -10.977 -0.601 21.641 1 80.94 410 SER B C 1
ATOM 8771 O O . SER B 1 410 ? -10.023 -0.017 21.125 1 80.94 410 SER B O 1
ATOM 8773 N N . GLN B 1 411 ? -11.516 -0.269 22.859 1 86.5 411 GLN B N 1
ATOM 8774 C CA . GLN B 1 411 ? -10.805 0.636 23.75 1 86.5 411 GLN B CA 1
ATOM 8775 C C . GLN B 1 411 ? -9.398 0.123 24.047 1 86.5 411 GLN B C 1
ATOM 8777 O O . GLN B 1 411 ? -9.227 -1.009 24.5 1 86.5 411 GLN B O 1
ATOM 8782 N N . PRO B 1 412 ? -8.43 0.996 23.734 1 90.44 412 PRO B N 1
ATOM 8783 C CA . PRO B 1 412 ? -7.074 0.542 24.062 1 90.44 412 PRO B CA 1
ATOM 8784 C C . PRO B 1 412 ? -6.863 0.315 25.547 1 90.44 412 PRO B C 1
ATOM 8786 O O . PRO B 1 412 ? -7.387 1.071 26.375 1 90.44 412 PRO B O 1
ATOM 8789 N N . PRO B 1 413 ? -6.137 -0.74 25.891 1 91.5 413 PRO B N 1
ATOM 8790 C CA . PRO B 1 413 ? -5.84 -0.92 27.312 1 91.5 413 PRO B CA 1
ATOM 8791 C C . PRO B 1 413 ? -5.074 0.258 27.906 1 91.5 413 PRO B C 1
ATOM 8793 O O . PRO B 1 413 ? -4.113 0.742 27.312 1 91.5 413 PRO B O 1
ATOM 8796 N N . TYR B 1 414 ? -5.465 0.712 29.078 1 94 414 TYR B N 1
ATOM 8797 C CA . TYR B 1 414 ? -4.879 1.906 29.672 1 94 414 TYR B CA 1
ATOM 8798 C C . TYR B 1 414 ? -3.406 1.687 30 1 94 414 TYR B C 1
ATOM 8800 O O . TYR B 1 414 ? -2.607 2.625 29.953 1 94 414 TYR B O 1
ATOM 8808 N N . ARG B 1 415 ? -3.033 0.408 30.312 1 94.56 415 ARG B N 1
ATOM 8809 C CA . ARG B 1 415 ? -1.633 0.094 30.562 1 94.56 415 ARG B CA 1
ATOM 8810 C C . ARG B 1 415 ? -0.761 0.428 29.359 1 94.56 415 ARG B C 1
ATOM 8812 O O . ARG B 1 415 ? 0.352 0.936 29.516 1 94.56 415 ARG B O 1
ATOM 8819 N N . GLU B 1 416 ? -1.272 0.113 28.172 1 94.38 416 GLU B N 1
ATOM 8820 C CA . GLU B 1 416 ? -0.535 0.411 26.953 1 94.38 416 GLU B CA 1
ATOM 8821 C C . GLU B 1 416 ? -0.397 1.916 26.75 1 94.38 416 GLU B C 1
ATOM 8823 O O . GLU B 1 416 ? 0.636 2.391 26.266 1 94.38 416 GLU B O 1
ATOM 8828 N N . ILE B 1 417 ? -1.426 2.672 27.125 1 96.25 417 ILE B N 1
ATOM 8829 C CA . ILE B 1 417 ? -1.39 4.129 27.031 1 96.25 417 ILE B CA 1
ATOM 8830 C C . ILE B 1 417 ? -0.274 4.668 27.922 1 96.25 417 ILE B C 1
ATOM 8832 O O . ILE B 1 417 ? 0.53 5.496 27.5 1 96.25 417 ILE B O 1
ATOM 8836 N N . ASN B 1 418 ? -0.229 4.125 29.078 1 95.25 418 ASN B N 1
ATOM 8837 C CA . ASN B 1 418 ? 0.777 4.578 30.031 1 95.25 418 ASN B CA 1
ATOM 8838 C C . ASN B 1 418 ? 2.188 4.227 29.562 1 95.25 418 ASN B C 1
ATOM 8840 O O . ASN B 1 418 ? 3.113 5.027 29.719 1 95.25 418 ASN B O 1
ATOM 8844 N N . ASP B 1 419 ? 2.33 3.062 29.016 1 96.19 419 ASP B N 1
ATOM 8845 C CA . ASP B 1 419 ? 3.637 2.627 28.547 1 96.19 419 ASP B CA 1
ATOM 8846 C C . ASP B 1 419 ? 4.133 3.527 27.406 1 96.19 419 ASP B C 1
ATOM 8848 O O . ASP B 1 419 ? 5.305 3.916 27.391 1 96.19 419 ASP B O 1
ATOM 8852 N N . ILE B 1 420 ? 3.275 3.84 26.516 1 97.19 420 ILE B N 1
ATOM 8853 C CA . ILE B 1 420 ? 3.65 4.68 25.391 1 97.19 420 ILE B CA 1
ATOM 8854 C C . ILE B 1 420 ? 3.924 6.102 25.859 1 97.19 420 ILE B C 1
ATOM 8856 O O . ILE B 1 420 ? 4.824 6.773 25.359 1 97.19 420 ILE B O 1
ATOM 8860 N N . ASP B 1 421 ? 3.166 6.59 26.828 1 96.94 421 ASP B N 1
ATOM 8861 C CA . ASP B 1 421 ? 3.371 7.914 27.406 1 96.94 421 ASP B CA 1
ATOM 8862 C C . ASP B 1 421 ? 4.777 8.039 27.984 1 96.94 421 ASP B C 1
ATOM 8864 O O . ASP B 1 421 ? 5.477 9.023 27.719 1 96.94 421 ASP B O 1
ATOM 8868 N N . ILE B 1 422 ? 5.141 7.039 28.719 1 96 422 ILE B N 1
ATOM 8869 C CA . ILE B 1 422 ? 6.457 7.031 29.344 1 96 422 ILE B CA 1
ATOM 8870 C C . ILE B 1 422 ? 7.539 7.027 28.266 1 96 422 ILE B C 1
ATOM 8872 O O . ILE B 1 422 ? 8.523 7.77 28.359 1 96 422 ILE B O 1
ATOM 8876 N N . ALA B 1 423 ? 7.328 6.211 27.266 1 96.12 423 ALA B N 1
ATOM 8877 C CA . ALA B 1 423 ? 8.305 6.109 26.188 1 96.12 423 ALA B CA 1
ATOM 8878 C C . ALA B 1 423 ? 8.422 7.43 25.422 1 96.12 423 ALA B C 1
ATOM 8880 O O . ALA B 1 423 ? 9.523 7.832 25.047 1 96.12 423 ALA B O 1
ATOM 8881 N N . LEU B 1 424 ? 7.332 8.086 25.156 1 95.56 424 LEU B N 1
ATOM 8882 C CA . LEU B 1 424 ? 7.32 9.375 24.469 1 95.56 424 LEU B CA 1
ATOM 8883 C C . LEU B 1 424 ? 8.109 10.422 25.25 1 95.56 424 LEU B C 1
ATOM 8885 O O . LEU B 1 424 ? 8.906 11.164 24.672 1 95.56 424 LEU B O 1
ATOM 8889 N N . ARG B 1 425 ? 7.91 10.469 26.516 1 93.88 425 ARG B N 1
ATOM 8890 C CA . ARG B 1 425 ? 8.594 11.438 27.359 1 93.88 425 ARG B CA 1
ATOM 8891 C C . ARG B 1 425 ? 10.094 11.148 27.422 1 93.88 425 ARG B C 1
ATOM 8893 O O . ARG B 1 425 ? 10.906 12.078 27.453 1 93.88 425 ARG B O 1
ATOM 8900 N N . ARG B 1 426 ? 10.414 9.898 27.375 1 92.5 426 ARG B N 1
ATOM 8901 C CA . ARG B 1 426 ? 11.828 9.531 27.375 1 92.5 426 ARG B CA 1
ATOM 8902 C C . ARG B 1 426 ? 12.516 10.031 26.109 1 92.5 426 ARG B C 1
ATOM 8904 O O . ARG B 1 426 ? 13.633 10.547 26.156 1 92.5 426 ARG B O 1
ATOM 8911 N N . VAL B 1 427 ? 11.859 9.867 24.984 1 92.06 427 VAL B N 1
ATOM 8912 C CA . VAL B 1 427 ? 12.422 10.336 23.719 1 92.06 427 VAL B CA 1
ATOM 8913 C C . VAL B 1 427 ? 12.578 11.852 23.75 1 92.06 427 VAL B C 1
ATOM 8915 O O . VAL B 1 427 ? 13.609 12.383 23.344 1 92.06 427 VAL B O 1
ATOM 8918 N N . PHE B 1 428 ? 11.625 12.523 24.25 1 87.31 428 PHE B N 1
ATOM 8919 C CA . PHE B 1 428 ? 11.641 13.977 24.234 1 87.31 428 PHE B CA 1
ATOM 8920 C C . PHE B 1 428 ? 12.664 14.523 25.219 1 87.31 428 PHE B C 1
ATOM 8922 O O . PHE B 1 428 ? 13.281 15.562 24.969 1 87.31 428 PHE B O 1
ATOM 8929 N N . ASP B 1 429 ? 12.812 13.828 26.312 1 87.25 429 ASP B N 1
ATOM 8930 C CA . ASP B 1 429 ? 13.805 14.234 27.312 1 87.25 429 ASP B CA 1
ATOM 8931 C C . ASP B 1 429 ? 15.219 14.086 26.766 1 87.25 429 ASP B C 1
ATOM 8933 O O . ASP B 1 429 ? 16.141 14.734 27.25 1 87.25 429 ASP B O 1
ATOM 8937 N N . GLY B 1 430 ? 15.336 13.281 25.797 1 85.94 430 GLY B N 1
ATOM 8938 C CA . GLY B 1 430 ? 16.641 13.047 25.203 1 85.94 430 GLY B CA 1
ATOM 8939 C C . GLY B 1 430 ? 17 14.055 24.125 1 85.94 430 GLY B C 1
ATOM 8940 O O . GLY B 1 430 ? 18.125 14.047 23.609 1 85.94 430 GLY B O 1
ATOM 8941 N N . VAL B 1 431 ? 16.125 14.977 23.766 1 89.44 431 VAL B N 1
ATOM 8942 C CA . VAL B 1 431 ? 16.391 15.992 22.75 1 89.44 431 VAL B CA 1
ATOM 8943 C C . VAL B 1 431 ? 17.422 16.984 23.266 1 89.44 431 VAL B C 1
ATOM 8945 O O . VAL B 1 431 ? 17.281 17.516 24.375 1 89.44 431 VAL B O 1
ATOM 8948 N N . PRO B 1 432 ? 18.484 17.188 22.469 1 87.38 432 PRO B N 1
ATOM 8949 C CA . PRO B 1 432 ? 19.484 18.156 22.922 1 87.38 432 PRO B CA 1
ATOM 8950 C C . PRO B 1 432 ? 18.875 19.531 23.188 1 87.38 432 PRO B C 1
ATOM 8952 O O . PRO B 1 432 ? 18.047 20.016 22.406 1 87.38 432 PRO B O 1
ATOM 8955 N N . GLN B 1 433 ? 19.141 20.031 24.375 1 75.25 433 GLN B N 1
ATOM 8956 C CA . GLN B 1 433 ? 18.578 21.312 24.766 1 75.25 433 GLN B CA 1
ATOM 8957 C C . GLN B 1 433 ? 19.375 22.469 24.156 1 75.25 433 GLN B C 1
ATOM 8959 O O . GLN B 1 433 ? 20.578 22.375 23.984 1 75.25 433 GLN B O 1
ATOM 8964 N N . SER B 1 434 ? 18.75 23.188 23.297 1 59.44 434 SER B N 1
ATOM 8965 C CA . SER B 1 434 ? 19.406 24.406 22.844 1 59.44 434 SER B CA 1
ATOM 8966 C C . SER B 1 434 ? 19.547 25.406 23.969 1 59.44 434 SER B C 1
ATOM 8968 O O . SER B 1 434 ? 18.734 25.422 24.906 1 59.44 434 SER B O 1
ATOM 8970 N N . SER B 1 435 ? 20.766 25.922 24.312 1 47.97 435 SER B N 1
ATOM 8971 C CA . SER B 1 435 ? 20.953 27 25.297 1 47.97 435 SER B CA 1
ATOM 8972 C C . SER B 1 435 ? 19.781 27.969 25.25 1 47.97 435 SER B C 1
ATOM 8974 O O . SER B 1 435 ? 19.641 28.828 26.141 1 47.97 435 SER B O 1
ATOM 8976 N N . ILE B 1 436 ? 19.25 28.391 24.125 1 46.28 436 ILE B N 1
ATOM 8977 C CA . ILE B 1 436 ? 18.219 29.406 24.016 1 46.28 436 ILE B CA 1
ATOM 8978 C C . ILE B 1 436 ? 16.875 28.812 24.391 1 46.28 436 ILE B C 1
ATOM 8980 O O . ILE B 1 436 ? 16.484 27.75 23.906 1 46.28 436 ILE B O 1
ATOM 8984 N N . ALA B 1 437 ? 16.391 29.156 25.531 1 44.72 437 ALA B N 1
ATOM 8985 C CA . ALA B 1 437 ? 15.133 28.844 26.219 1 44.72 437 ALA B CA 1
ATOM 8986 C C . ALA B 1 437 ? 13.992 28.672 25.219 1 44.72 437 ALA B C 1
ATOM 8988 O O . ALA B 1 437 ? 13.57 29.656 24.594 1 44.72 437 ALA B O 1
ATOM 8989 N N . SER B 1 438 ? 13.695 27.609 24.594 1 46.94 438 SER B N 1
ATOM 8990 C CA . SER B 1 438 ? 12.906 27.078 23.484 1 46.94 438 SER B CA 1
ATOM 8991 C C . SER B 1 438 ? 11.414 27.203 23.766 1 46.94 438 SER B C 1
ATOM 8993 O O . SER B 1 438 ? 10.602 26.562 23.094 1 46.94 438 SER B O 1
ATOM 8995 N N . THR B 1 439 ? 10.977 27.562 24.938 1 45.41 439 THR B N 1
ATOM 8996 C CA . THR B 1 439 ? 9.523 27.469 24.953 1 45.41 439 THR B CA 1
ATOM 8997 C C . THR B 1 439 ? 8.906 28.375 23.891 1 45.41 439 THR B C 1
ATOM 8999 O O . THR B 1 439 ? 9.5 29.391 23.516 1 45.41 439 THR B O 1
ATOM 9002 N N . VAL B 1 440 ? 7.914 27.953 23.156 1 48.97 440 VAL B N 1
ATOM 9003 C CA . VAL B 1 440 ? 7.082 28.656 22.172 1 48.97 440 VAL B CA 1
ATOM 9004 C C . VAL B 1 440 ? 6.926 30.109 22.594 1 48.97 440 VAL B C 1
ATOM 9006 O O . VAL B 1 440 ? 6.684 30.984 21.75 1 48.97 440 VAL B O 1
ATOM 9009 N N . GLU B 1 441 ? 7.09 30.5 23.922 1 47.88 441 GLU B N 1
ATOM 9010 C CA . GLU B 1 441 ? 6.766 31.828 24.438 1 47.88 441 GLU B CA 1
ATOM 9011 C C . GLU B 1 441 ? 7.73 32.875 23.891 1 47.88 441 GLU B C 1
ATOM 9013 O O . GLU B 1 441 ? 7.363 34.031 23.734 1 47.88 441 GLU B O 1
ATOM 9018 N N . ASP B 1 442 ? 8.984 32.5 23.641 1 48.47 442 ASP B N 1
ATOM 9019 C CA . ASP B 1 442 ? 9.898 33.625 23.422 1 48.47 442 ASP B CA 1
ATOM 9020 C C . ASP B 1 442 ? 10.367 33.656 21.969 1 48.47 442 ASP B C 1
ATOM 9022 O O . ASP B 1 442 ? 11.5 33.281 21.656 1 48.47 442 ASP B O 1
ATOM 9026 N N . PHE B 1 443 ? 9.391 33.594 20.906 1 52.69 443 PHE B N 1
ATOM 9027 C CA . PHE B 1 443 ? 9.852 33.906 19.562 1 52.69 443 PHE B CA 1
ATOM 9028 C C . PHE B 1 443 ? 10.758 35.156 19.578 1 52.69 443 PHE B C 1
ATOM 9030 O O . PHE B 1 443 ? 11.242 35.594 18.531 1 52.69 443 PHE B O 1
ATOM 9037 N N . GLY B 1 444 ? 10.836 35.875 20.828 1 47.47 444 GLY B N 1
ATOM 9038 C CA . GLY B 1 444 ? 11.641 37.094 20.922 1 47.47 444 GLY B CA 1
ATOM 9039 C C . GLY B 1 444 ? 13.094 36.875 20.562 1 47.47 444 GLY B C 1
ATOM 9040 O O . GLY B 1 444 ? 13.781 37.781 20.125 1 47.47 444 GLY B O 1
ATOM 9041 N N . SER B 1 445 ? 13.594 35.812 20.969 1 51.53 445 SER B N 1
ATOM 9042 C CA . SER B 1 445 ? 15.008 35.656 20.641 1 51.53 445 SER B CA 1
ATOM 9043 C C . SER B 1 445 ? 15.211 35.25 19.188 1 51.53 445 SER B C 1
ATOM 9045 O O . SER B 1 445 ? 14.273 34.75 18.547 1 51.53 445 SER B O 1
ATOM 9047 N N . ALA B 1 446 ? 16.391 35.438 18.531 1 56.59 446 ALA B N 1
ATOM 9048 C CA . ALA B 1 446 ? 16.812 35.219 17.156 1 56.59 446 ALA B CA 1
ATOM 9049 C C . ALA B 1 446 ? 16.344 33.875 16.641 1 56.59 446 ALA B C 1
ATOM 9051 O O . ALA B 1 446 ? 16.672 32.812 17.219 1 56.59 446 ALA B O 1
ATOM 9052 N N . LEU B 1 447 ? 15.211 33.906 15.867 1 69.44 447 LEU B N 1
ATOM 9053 C CA . LEU B 1 447 ? 14.742 32.719 15.141 1 69.44 447 LEU B CA 1
ATOM 9054 C C . LEU B 1 447 ? 15.883 32.062 14.383 1 69.44 447 LEU B C 1
ATOM 9056 O O . LEU B 1 447 ? 16.547 32.688 13.562 1 69.44 447 LEU B O 1
ATOM 9060 N N . SER B 1 448 ? 16.422 30.969 14.984 1 76.94 448 SER B N 1
ATOM 9061 C CA . SER B 1 448 ? 17.453 30.156 14.344 1 76.94 448 SER B CA 1
ATOM 9062 C C . SER B 1 448 ? 16.875 28.859 13.805 1 76.94 448 SER B C 1
ATOM 9064 O O . SER B 1 448 ? 15.805 28.422 14.227 1 76.94 448 SER B O 1
ATOM 9066 N N . PRO B 1 449 ? 17.469 28.328 12.812 1 79.19 449 PRO B N 1
ATOM 9067 C CA . PRO B 1 449 ? 17.016 27.016 12.32 1 79.19 449 PRO B CA 1
ATOM 9068 C C . PRO B 1 449 ? 16.922 25.969 13.422 1 79.19 449 PRO B C 1
ATOM 9070 O O . PRO B 1 449 ? 16.016 25.141 13.414 1 79.19 449 PRO B O 1
ATOM 9073 N N . THR B 1 450 ? 17.75 26.047 14.383 1 83.88 450 THR B N 1
ATOM 9074 C CA . THR B 1 450 ? 17.75 25.094 15.484 1 83.88 450 THR B CA 1
ATOM 9075 C C . THR B 1 450 ? 16.531 25.281 16.375 1 83.88 450 THR B C 1
ATOM 9077 O O . THR B 1 450 ? 15.922 24.297 16.812 1 83.88 450 THR B O 1
ATOM 9080 N N . SER B 1 451 ? 16.172 26.531 16.641 1 82.5 451 SER B N 1
ATOM 9081 C CA . SER B 1 451 ? 15 26.797 17.453 1 82.5 451 SER B CA 1
ATOM 9082 C C . SER B 1 451 ? 13.727 26.312 16.766 1 82.5 451 SER B C 1
ATOM 9084 O O . SER B 1 451 ? 12.805 25.828 17.422 1 82.5 451 SER B O 1
ATOM 9086 N N . MET B 1 452 ? 13.734 26.484 15.461 1 83.94 452 MET B N 1
ATOM 9087 C CA . MET B 1 452 ? 12.562 26.031 14.719 1 83.94 452 MET B CA 1
ATOM 9088 C C . MET B 1 452 ? 12.445 24.516 14.766 1 83.94 452 MET B C 1
ATOM 9090 O O . MET B 1 452 ? 11.344 23.984 14.891 1 83.94 452 MET B O 1
ATOM 9094 N N . ARG B 1 453 ? 13.539 23.828 14.68 1 88.88 453 ARG B N 1
ATOM 9095 C CA . ARG B 1 453 ? 13.531 22.375 14.758 1 88.88 453 ARG B CA 1
ATOM 9096 C C . ARG B 1 453 ? 13 21.906 16.109 1 88.88 453 ARG B C 1
ATOM 9098 O O . ARG B 1 453 ? 12.281 20.906 16.188 1 88.88 453 ARG B O 1
ATOM 9105 N N . HIS B 1 454 ? 13.312 22.641 17.141 1 88.88 454 HIS B N 1
ATOM 9106 C CA . HIS B 1 454 ? 12.773 22.328 18.469 1 88.88 454 HIS B CA 1
ATOM 9107 C C . HIS B 1 454 ? 11.258 22.5 18.5 1 88.88 454 HIS B C 1
ATOM 9109 O O . HIS B 1 454 ? 10.555 21.672 19.078 1 88.88 454 HIS B O 1
ATOM 9115 N N . LEU B 1 455 ? 10.891 23.578 17.828 1 86.56 455 LEU B N 1
ATOM 9116 C CA . LEU B 1 455 ? 9.453 23.859 17.781 1 86.56 455 LEU B CA 1
ATOM 9117 C C . LEU B 1 455 ? 8.719 22.766 17.016 1 86.56 455 LEU B C 1
ATOM 9119 O O . LEU B 1 455 ? 7.625 22.344 17.422 1 86.56 455 LEU B O 1
ATOM 9123 N N . TYR B 1 456 ? 9.336 22.312 15.938 1 90.44 456 TYR B N 1
ATOM 9124 C CA . TYR B 1 456 ? 8.727 21.234 15.148 1 90.44 456 TYR B CA 1
ATOM 9125 C C . TYR B 1 456 ? 8.609 19.953 15.961 1 90.44 456 TYR B C 1
ATOM 9127 O O . TYR B 1 456 ? 7.582 19.266 15.906 1 90.44 456 TYR B O 1
ATOM 9135 N N . LEU B 1 457 ? 9.578 19.625 16.688 1 92.44 457 LEU B N 1
ATOM 9136 C CA . LEU B 1 457 ? 9.578 18.438 17.516 1 92.44 457 LEU B CA 1
ATOM 9137 C C . LEU B 1 457 ? 8.547 18.547 18.641 1 92.44 457 LEU B C 1
ATOM 9139 O O . LEU B 1 457 ? 7.895 17.562 18.984 1 92.44 457 LEU B O 1
ATOM 9143 N N . ASP B 1 458 ? 8.453 19.734 19.109 1 92 458 ASP B N 1
ATOM 9144 C CA . ASP B 1 458 ? 7.48 19.969 20.172 1 92 458 ASP B CA 1
ATOM 9145 C C . ASP B 1 458 ? 6.059 19.719 19.672 1 92 458 ASP B C 1
ATOM 9147 O O . ASP B 1 458 ? 5.25 19.109 20.375 1 92 458 ASP B O 1
ATOM 9151 N N . LEU B 1 459 ? 5.816 20.234 18.547 1 94.06 459 LEU B N 1
ATOM 9152 C CA . LEU B 1 459 ? 4.488 20.016 18 1 94.06 459 LEU B CA 1
ATOM 9153 C C . LEU B 1 459 ? 4.23 18.531 17.766 1 94.06 459 LEU B C 1
ATOM 9155 O O . LEU B 1 459 ? 3.123 18.047 18.016 1 94.06 459 LEU B O 1
ATOM 9159 N N . ALA B 1 460 ? 5.227 17.859 17.281 1 94.88 460 ALA B N 1
ATOM 9160 C CA . ALA B 1 460 ? 5.09 16.422 17.078 1 94.88 460 ALA B CA 1
ATOM 9161 C C . ALA B 1 460 ? 4.797 15.695 18.391 1 94.88 460 ALA B C 1
ATOM 9163 O O . ALA B 1 460 ? 3.979 14.781 18.438 1 94.88 460 ALA B O 1
ATOM 9164 N N . PHE B 1 461 ? 5.43 16.141 19.406 1 94.56 461 PHE B N 1
ATOM 9165 C CA . PHE B 1 461 ? 5.215 15.57 20.734 1 94.56 461 PHE B CA 1
ATOM 9166 C C . PHE B 1 461 ? 3.795 15.836 21.203 1 94.56 461 PHE B C 1
ATOM 9168 O O . PHE B 1 461 ? 3.121 14.922 21.703 1 94.56 461 PHE B O 1
ATOM 9175 N N . LEU B 1 462 ? 3.396 17.062 21.109 1 96.56 462 LEU B N 1
ATOM 9176 C CA . LEU B 1 462 ? 2.059 17.438 21.562 1 96.56 462 LEU B CA 1
ATOM 9177 C C . LEU B 1 462 ? 0.994 16.641 20.812 1 96.56 462 LEU B C 1
ATOM 9179 O O . LEU B 1 462 ? 0.035 16.156 21.406 1 96.56 462 LEU B O 1
ATOM 9183 N N . LYS B 1 463 ? 1.192 16.531 19.516 1 96.62 463 LYS B N 1
ATOM 9184 C CA . LYS B 1 463 ? 0.259 15.758 18.703 1 96.62 463 LYS B CA 1
ATOM 9185 C C . LYS B 1 463 ? 0.201 14.305 19.156 1 96.62 463 LYS B C 1
ATOM 9187 O O . LYS B 1 463 ? -0.879 13.719 19.234 1 96.62 463 LYS B O 1
ATOM 9192 N N . ALA B 1 464 ? 1.313 13.727 19.406 1 96.81 464 ALA B N 1
ATOM 9193 C CA . ALA B 1 464 ? 1.377 12.344 19.875 1 96.81 464 ALA B CA 1
ATOM 9194 C C . ALA B 1 464 ? 0.638 12.172 21.188 1 96.81 464 ALA B C 1
ATOM 9196 O O . ALA B 1 464 ? -0.118 11.211 21.375 1 96.81 464 ALA B O 1
ATOM 9197 N N . GLU B 1 465 ? 0.861 13.109 22.109 1 97.38 465 GLU B N 1
ATOM 9198 C CA . GLU B 1 465 ? 0.203 13.047 23.422 1 97.38 465 GLU B CA 1
ATOM 9199 C C . GLU B 1 465 ? -1.311 13.188 23.281 1 97.38 465 GLU B C 1
ATOM 9201 O O . GLU B 1 465 ? -2.066 12.469 23.938 1 97.38 465 GLU B O 1
ATOM 9206 N N . LEU B 1 466 ? -1.666 14.102 22.453 1 97.44 466 LEU B N 1
ATOM 9207 C CA . LEU B 1 466 ? -3.09 14.305 22.219 1 97.44 466 LEU B CA 1
ATOM 9208 C C . LEU B 1 466 ? -3.744 13.031 21.688 1 97.44 466 LEU B C 1
ATOM 9210 O O . LEU B 1 466 ? -4.754 12.578 22.234 1 97.44 466 LEU B O 1
ATOM 9214 N N . MET B 1 467 ? -3.176 12.414 20.672 1 95.94 467 MET B N 1
ATOM 9215 C CA . MET B 1 467 ? -3.711 11.203 20.062 1 95.94 467 MET B CA 1
ATOM 9216 C C . MET B 1 467 ? -3.707 10.047 21.047 1 95.94 467 MET B C 1
ATOM 9218 O O . MET B 1 467 ? -4.645 9.25 21.078 1 95.94 467 MET B O 1
ATOM 9222 N N . LEU B 1 468 ? -2.662 9.953 21.828 1 97 468 LEU B N 1
ATOM 9223 C CA . LEU B 1 468 ? -2.471 8.852 22.781 1 97 468 LEU B CA 1
ATOM 9224 C C . LEU B 1 468 ? -3.562 8.852 23.844 1 97 468 LEU B C 1
ATOM 9226 O O . LEU B 1 468 ? -4.082 7.797 24.203 1 97 468 LEU B O 1
ATOM 9230 N N . HIS B 1 469 ? -3.943 9.984 24.328 1 96.5 469 HIS B N 1
ATOM 9231 C CA . HIS B 1 469 ? -4.793 10.07 25.516 1 96.5 469 HIS B CA 1
ATOM 9232 C C . HIS B 1 469 ? -6.242 10.344 25.125 1 96.5 469 HIS B C 1
ATOM 9234 O O . HIS B 1 469 ? -7.145 10.219 25.969 1 96.5 469 HIS B O 1
ATOM 9240 N N . ARG B 1 470 ? -6.5 10.617 23.938 1 95.12 470 ARG B N 1
ATOM 9241 C CA . ARG B 1 470 ? -7.828 10.977 23.453 1 95.12 470 ARG B CA 1
ATOM 9242 C C . ARG B 1 470 ? -8.836 9.867 23.734 1 95.12 470 ARG B C 1
ATOM 9244 O O . ARG B 1 470 ? -9.977 10.133 24.109 1 95.12 470 ARG B O 1
ATOM 9251 N N . PRO B 1 471 ? -8.484 8.602 23.578 1 92.94 471 PRO B N 1
ATOM 9252 C CA . PRO B 1 471 ? -9.461 7.531 23.781 1 92.94 471 PRO B CA 1
ATOM 9253 C C . PRO B 1 471 ? -10.047 7.543 25.188 1 92.94 471 PRO B C 1
ATOM 9255 O O . PRO B 1 471 ? -11.125 6.988 25.422 1 92.94 471 PRO B O 1
ATOM 9258 N N . TYR B 1 472 ? -9.406 8.195 26.172 1 93.75 472 TYR B N 1
ATOM 9259 C CA . TYR B 1 472 ? -9.867 8.18 27.562 1 93.75 472 TYR B CA 1
ATOM 9260 C C . TYR B 1 472 ? -10.367 9.555 27.984 1 93.75 472 TYR B C 1
ATOM 9262 O O . TYR B 1 472 ? -10.617 9.789 29.172 1 93.75 472 TYR B O 1
ATOM 9270 N N . LEU B 1 473 ? -10.461 10.461 27.031 1 93.38 473 LEU B N 1
ATOM 9271 C CA . LEU B 1 473 ? -10.883 11.828 27.312 1 93.38 473 LEU B CA 1
ATOM 9272 C C . LEU B 1 473 ? -12.266 11.852 27.953 1 93.38 473 LEU B C 1
ATOM 9274 O O . LEU B 1 473 ? -12.461 12.469 29.016 1 93.38 473 LEU B O 1
ATOM 9278 N N . VAL B 1 474 ? -13.18 11.172 27.375 1 89.5 474 VAL B N 1
ATOM 9279 C CA . VAL B 1 474 ? -14.562 11.203 27.828 1 89.5 474 VAL B CA 1
ATOM 9280 C C . VAL B 1 474 ? -14.703 10.398 29.125 1 89.5 474 VAL B C 1
ATOM 9282 O O . VAL B 1 474 ? -15.406 10.812 30.047 1 89.5 474 VAL B O 1
ATOM 9285 N N . LEU B 1 475 ? -14.047 9.273 29.203 1 89.31 475 LEU B N 1
ATOM 9286 C CA . LEU B 1 475 ? -14.086 8.445 30.406 1 89.31 475 LEU B CA 1
ATOM 9287 C C . LEU B 1 475 ? -13.484 9.172 31.594 1 89.31 475 LEU B C 1
ATOM 9289 O O . LEU B 1 475 ? -13.898 8.953 32.75 1 89.31 475 LEU B O 1
ATOM 9293 N N . GLY B 1 476 ? -12.594 10.023 31.297 1 91.25 476 GLY B N 1
ATOM 9294 C CA . GLY B 1 476 ? -11.898 10.75 32.344 1 91.25 476 GLY B CA 1
ATOM 9295 C C . GLY B 1 476 ? -12.758 11.82 33 1 91.25 476 GLY B C 1
ATOM 9296 O O . GLY B 1 476 ? -12.383 12.383 34.031 1 91.25 476 GLY B O 1
ATOM 9297 N N . ARG B 1 477 ? -13.883 12.016 32.469 1 87.81 477 ARG B N 1
ATOM 9298 C CA . ARG B 1 477 ? -14.812 12.977 33.062 1 87.81 477 ARG B CA 1
ATOM 9299 C C . ARG B 1 477 ? -15.461 12.398 34.344 1 87.81 477 ARG B C 1
ATOM 9301 O O . ARG B 1 477 ? -15.75 13.133 35.281 1 87.81 477 ARG B O 1
ATOM 9308 N N . THR B 1 478 ? -15.672 11.078 34.281 1 86.75 478 THR B N 1
ATOM 9309 C CA . THR B 1 478 ? -16.453 10.484 35.375 1 86.75 478 THR B CA 1
ATOM 9310 C C . THR B 1 478 ? -15.633 9.453 36.125 1 86.75 478 THR B C 1
ATOM 9312 O O . THR B 1 478 ? -15.992 9.062 37.25 1 86.75 478 THR B O 1
ATOM 9315 N N . ASP B 1 479 ? -14.602 9 35.562 1 88.94 479 ASP B N 1
ATOM 9316 C CA . ASP B 1 479 ? -13.766 7.977 36.188 1 88.94 479 ASP B CA 1
ATOM 9317 C C . ASP B 1 479 ? -12.406 8.547 36.594 1 88.94 479 ASP B C 1
ATOM 9319 O O . ASP B 1 479 ? -11.602 8.906 35.719 1 88.94 479 ASP B O 1
ATOM 9323 N N . ALA B 1 480 ? -12.102 8.539 37.812 1 88.44 480 ALA B N 1
ATOM 9324 C CA . ALA B 1 480 ? -10.883 9.141 38.344 1 88.44 480 ALA B CA 1
ATOM 9325 C C . ALA B 1 480 ? -9.641 8.43 37.844 1 88.44 480 ALA B C 1
ATOM 9327 O O . ALA B 1 480 ? -8.562 9.031 37.75 1 88.44 480 ALA B O 1
ATOM 9328 N N . ARG B 1 481 ? -9.695 7.223 37.469 1 90.94 481 ARG B N 1
ATOM 9329 C CA . ARG B 1 481 ? -8.562 6.438 37 1 90.94 481 ARG B CA 1
ATOM 9330 C C . ARG B 1 481 ? -7.984 7.051 35.719 1 90.94 481 ARG B C 1
ATOM 9332 O O . ARG B 1 481 ? -6.816 6.828 35.406 1 90.94 481 ARG B O 1
ATOM 9339 N N . TYR B 1 482 ? -8.883 7.801 35.031 1 94 482 TYR B N 1
ATOM 9340 C CA . TYR B 1 482 ? -8.484 8.258 33.688 1 94 482 TYR B CA 1
ATOM 9341 C C . TYR B 1 482 ? -8.352 9.773 33.656 1 94 482 TYR B C 1
ATOM 9343 O O . TYR B 1 482 ? -8.266 10.375 32.594 1 94 482 TYR B O 1
ATOM 9351 N N . THR B 1 483 ? -8.289 10.414 34.812 1 92.94 483 THR B N 1
ATOM 9352 C CA . THR B 1 483 ? -8.227 11.867 34.906 1 92.94 483 THR B CA 1
ATOM 9353 C C . THR B 1 483 ? -6.91 12.391 34.344 1 92.94 483 THR B C 1
ATOM 9355 O O . THR B 1 483 ? -6.867 13.477 33.75 1 92.94 483 THR B O 1
ATOM 9358 N N . TYR B 1 484 ? -5.891 11.617 34.531 1 94 484 TYR B N 1
ATOM 9359 C CA . TYR B 1 484 ? -4.598 12.008 33.969 1 94 484 TYR B CA 1
ATOM 9360 C C . TYR B 1 484 ? -4.672 12.156 32.469 1 94 484 TYR B C 1
ATOM 9362 O O . TYR B 1 484 ? -4.223 13.156 31.906 1 94 484 TYR B O 1
ATOM 9370 N N . SER B 1 485 ? -5.172 11.141 31.828 1 95.69 485 SER B N 1
ATOM 9371 C CA . SER B 1 485 ? -5.297 11.164 30.375 1 95.69 485 SER B CA 1
ATOM 9372 C C . SER B 1 485 ? -6.156 12.336 29.906 1 95.69 485 SER B C 1
ATOM 9374 O O . SER B 1 485 ? -5.875 12.945 28.875 1 95.69 485 SER B O 1
ATOM 9376 N N . ARG B 1 486 ? -7.188 12.602 30.625 1 94.94 486 ARG B N 1
ATOM 9377 C CA . ARG B 1 486 ? -8.039 13.734 30.281 1 94.94 486 ARG B CA 1
ATOM 9378 C C . ARG B 1 486 ? -7.27 15.047 30.359 1 94.94 486 ARG B C 1
ATOM 9380 O O . ARG B 1 486 ? -7.32 15.859 29.422 1 94.94 486 ARG B O 1
ATOM 9387 N N . ARG B 1 487 ? -6.539 15.234 31.438 1 95.75 487 ARG B N 1
ATOM 9388 C CA . ARG B 1 487 ? -5.77 16.469 31.625 1 95.75 487 ARG B CA 1
ATOM 9389 C C . ARG B 1 487 ? -4.727 16.625 30.516 1 95.75 487 ARG B C 1
ATOM 9391 O O . ARG B 1 487 ? -4.621 17.688 29.906 1 95.75 487 ARG B O 1
ATOM 9398 N N . VAL B 1 488 ? -4.016 15.57 30.266 1 97.19 488 VAL B N 1
ATOM 9399 C CA . VAL B 1 488 ? -2.941 15.625 29.281 1 97.19 488 VAL B CA 1
ATOM 9400 C C . VAL B 1 488 ? -3.52 15.922 27.891 1 97.19 488 VAL B C 1
ATOM 9402 O O . VAL B 1 488 ? -2.967 16.719 27.141 1 97.19 488 VAL B O 1
ATOM 9405 N N . CYS B 1 489 ? -4.586 15.258 27.562 1 97.31 489 CYS B N 1
ATOM 9406 C CA . CYS B 1 489 ? -5.223 15.438 26.266 1 97.31 489 CYS B CA 1
ATOM 9407 C C . CYS B 1 489 ? -5.668 16.891 26.062 1 97.31 489 CYS B C 1
ATOM 9409 O O . CYS B 1 489 ? -5.375 17.5 25.031 1 97.31 489 CYS B O 1
ATOM 9411 N N . LEU B 1 490 ? -6.336 17.469 27.062 1 97.44 490 LEU B N 1
ATOM 9412 C CA . LEU B 1 490 ? -6.855 18.828 26.969 1 97.44 490 LEU B CA 1
ATOM 9413 C C . LEU B 1 490 ? -5.723 19.844 26.984 1 97.44 490 LEU B C 1
ATOM 9415 O O . LEU B 1 490 ? -5.723 20.797 26.188 1 97.44 490 LEU B O 1
ATOM 9419 N N . ASN B 1 491 ? -4.785 19.625 27.859 1 97.5 491 ASN B N 1
ATOM 9420 C CA . ASN B 1 491 ? -3.662 20.562 27.938 1 97.5 491 ASN B CA 1
ATOM 9421 C C . ASN B 1 491 ? -2.82 20.531 26.656 1 97.5 491 ASN B C 1
ATOM 9423 O O . ASN B 1 491 ? -2.307 21.562 26.234 1 97.5 491 ASN B O 1
ATOM 9427 N N . ALA B 1 492 ? -2.627 19.375 26.094 1 98.12 492 ALA B N 1
ATOM 9428 C CA . ALA B 1 492 ? -1.929 19.281 24.828 1 98.12 492 ALA B CA 1
ATOM 9429 C C . ALA B 1 492 ? -2.668 20.047 23.734 1 98.12 492 ALA B C 1
ATOM 9431 O O . ALA B 1 492 ? -2.047 20.75 22.922 1 98.12 492 ALA B O 1
ATOM 9432 N N . SER B 1 493 ? -3.971 19.969 23.719 1 98.31 493 SER B N 1
ATOM 9433 C CA . SER B 1 493 ? -4.785 20.672 22.734 1 98.31 493 SER B CA 1
ATOM 9434 C C . SER B 1 493 ? -4.633 22.188 22.875 1 98.31 493 SER B C 1
ATOM 9436 O O . SER B 1 493 ? -4.457 22.891 21.891 1 98.31 493 SER B O 1
ATOM 9438 N N . ILE B 1 494 ? -4.684 22.656 24.109 1 98 494 ILE B N 1
ATOM 9439 C CA . ILE B 1 494 ? -4.559 24.094 24.391 1 98 494 ILE B CA 1
ATOM 9440 C C . ILE B 1 494 ? -3.18 24.578 23.969 1 98 494 ILE B C 1
ATOM 9442 O O . ILE B 1 494 ? -3.059 25.625 23.312 1 98 494 ILE B O 1
ATOM 9446 N N . GLU B 1 495 ? -2.205 23.812 24.297 1 96.94 495 GLU B N 1
ATOM 9447 C CA . GLU B 1 495 ? -0.844 24.203 23.938 1 96.94 495 GLU B CA 1
ATOM 9448 C C . GLU B 1 495 ? -0.647 24.219 22.422 1 96.94 495 GLU B C 1
ATOM 9450 O O . GLU B 1 495 ? 0.057 25.078 21.891 1 96.94 495 GLU B O 1
ATOM 9455 N N . MET B 1 496 ? -1.164 23.266 21.734 1 97.56 496 MET B N 1
ATOM 9456 C CA . MET B 1 496 ? -1.075 23.219 20.281 1 97.56 496 MET B CA 1
ATOM 9457 C C . MET B 1 496 ? -1.729 24.438 19.641 1 97.56 496 MET B C 1
ATOM 9459 O O . MET B 1 496 ? -1.186 25.031 18.703 1 97.56 496 MET B O 1
ATOM 9463 N N . LEU B 1 497 ? -2.887 24.812 20.156 1 97.75 497 LEU B N 1
ATOM 9464 C CA . LEU B 1 497 ? -3.584 25.953 19.578 1 97.75 497 LEU B CA 1
ATOM 9465 C C . LEU B 1 497 ? -2.881 27.266 19.938 1 97.75 497 LEU B C 1
ATOM 9467 O O . LEU B 1 497 ? -2.904 28.219 19.172 1 97.75 497 LEU B O 1
ATOM 9471 N N . ASP B 1 498 ? -2.281 27.281 21.109 1 95.31 498 ASP B N 1
ATOM 9472 C CA . ASP B 1 498 ? -1.427 28.406 21.438 1 95.31 498 ASP B CA 1
ATOM 9473 C C . ASP B 1 498 ? -0.26 28.516 20.469 1 95.31 498 ASP B C 1
ATOM 9475 O O . ASP B 1 498 ? 0.094 29.625 20.031 1 95.31 498 ASP B O 1
ATOM 9479 N N . PHE B 1 499 ? 0.253 27.391 20.219 1 92.31 499 PHE B N 1
ATOM 9480 C CA . PHE B 1 499 ? 1.325 27.297 19.234 1 92.31 499 PHE B CA 1
ATOM 9481 C C . PHE B 1 499 ? 0.855 27.812 17.891 1 92.31 499 PHE B C 1
ATOM 9483 O O . PHE B 1 499 ? 1.558 28.594 17.234 1 92.31 499 PHE B O 1
ATOM 9490 N N . GLN B 1 500 ? -0.217 27.406 17.453 1 94.5 500 GLN B N 1
ATOM 9491 C CA . GLN B 1 500 ? -0.788 27.844 16.188 1 94.5 500 GLN B CA 1
ATOM 9492 C C . GLN B 1 500 ? -0.966 29.359 16.141 1 94.5 500 GLN B C 1
ATOM 9494 O O . GLN B 1 500 ? -0.643 30 15.141 1 94.5 500 GLN B O 1
ATOM 9499 N N . ASN B 1 501 ? -1.508 29.875 17.188 1 93.75 501 ASN B N 1
ATOM 9500 C CA . ASN B 1 501 ? -1.74 31.312 17.281 1 93.75 501 ASN B CA 1
ATOM 9501 C C . ASN B 1 501 ? -0.438 32.094 17.156 1 93.75 501 ASN B C 1
ATOM 9503 O O . ASN B 1 501 ? -0.391 33.125 16.5 1 93.75 501 ASN B O 1
ATOM 9507 N N . LYS B 1 502 ? 0.538 31.609 17.797 1 88.5 502 LYS B N 1
ATOM 9508 C CA . LYS B 1 502 ? 1.832 32.281 17.781 1 88.5 502 LYS B CA 1
ATOM 9509 C C . LYS B 1 502 ? 2.461 32.25 16.391 1 88.5 502 LYS B C 1
ATOM 9511 O O . LYS B 1 502 ? 2.951 33.25 15.891 1 88.5 502 LYS B O 1
ATOM 9516 N N . ILE B 1 503 ? 2.477 31.078 15.789 1 88.19 503 ILE B N 1
ATOM 9517 C CA . ILE B 1 503 ? 3.084 30.938 14.469 1 88.19 503 ILE B CA 1
ATOM 9518 C C . ILE B 1 503 ? 2.299 31.75 13.445 1 88.19 503 ILE B C 1
ATOM 9520 O O . ILE B 1 503 ? 2.887 32.375 12.57 1 88.19 503 ILE B O 1
ATOM 9524 N N . ASP B 1 504 ? 1.012 31.688 13.523 1 90.19 504 ASP B N 1
ATOM 9525 C CA . ASP B 1 504 ? 0.164 32.438 12.594 1 90.19 504 ASP B CA 1
ATOM 9526 C C . ASP B 1 504 ? 0.454 33.938 12.656 1 90.19 504 ASP B C 1
ATOM 9528 O O . ASP B 1 504 ? 0.457 34.625 11.633 1 90.19 504 ASP B O 1
ATOM 9532 N N . ALA B 1 505 ? 0.663 34.406 13.82 1 88 505 ALA B N 1
ATOM 9533 C CA . ALA B 1 505 ? 0.98 35.844 13.992 1 88 505 ALA B CA 1
ATOM 9534 C C . ALA B 1 505 ? 2.328 36.156 13.359 1 88 505 ALA B C 1
ATOM 9536 O O . ALA B 1 505 ? 2.488 37.25 12.766 1 88 505 ALA B O 1
ATOM 9537 N N . GLU B 1 506 ? 3.268 35.219 13.461 1 83.88 506 GLU B N 1
ATOM 9538 C CA . GLU B 1 506 ? 4.629 35.469 12.992 1 83.88 506 GLU B CA 1
ATOM 9539 C C . GLU B 1 506 ? 4.723 35.344 11.477 1 83.88 506 GLU B C 1
ATOM 9541 O O . GLU B 1 506 ? 5.629 35.906 10.852 1 83.88 506 GLU B O 1
ATOM 9546 N N . VAL B 1 507 ? 3.848 34.625 10.898 1 83.38 507 VAL B N 1
ATOM 9547 C CA . VAL B 1 507 ? 3.91 34.406 9.453 1 83.38 507 VAL B CA 1
ATOM 9548 C C . VAL B 1 507 ? 3.158 35.5 8.727 1 83.38 507 VAL B C 1
ATOM 9550 O O . VAL B 1 507 ? 3.342 35.719 7.523 1 83.38 507 VAL B O 1
ATOM 9553 N N . GLN B 1 508 ? 2.412 36.375 9.438 1 81.81 508 GLN B N 1
ATOM 9554 C CA . GLN B 1 508 ? 1.715 37.5 8.836 1 81.81 508 GLN B CA 1
ATOM 9555 C C . GLN B 1 508 ? 2.682 38.625 8.516 1 81.81 508 GLN B C 1
ATOM 9557 O O . GLN B 1 508 ? 3.793 38.688 9.055 1 81.81 508 GLN B O 1
ATOM 9562 N N . PRO B 1 509 ? 2.248 39.469 7.535 1 78.31 509 PRO B N 1
ATOM 9563 C CA . PRO B 1 509 ? 3.117 40.594 7.227 1 78.31 509 PRO B CA 1
ATOM 9564 C C . PRO B 1 509 ? 3.553 41.375 8.477 1 78.31 509 PRO B C 1
ATOM 9566 O O . PRO B 1 509 ? 2.719 41.688 9.32 1 78.31 509 PRO B O 1
ATOM 9569 N N . GLY B 1 510 ? 4.793 41.562 8.625 1 78 510 GLY B N 1
ATOM 9570 C CA . GLY B 1 510 ? 5.332 42.25 9.781 1 78 510 GLY B CA 1
ATOM 9571 C C . GLY B 1 510 ? 5.922 41.312 10.82 1 78 510 GLY B C 1
ATOM 9572 O O . GLY B 1 510 ? 6.648 41.75 11.719 1 78 510 GLY B O 1
ATOM 9573 N N . GLY B 1 511 ? 5.656 40.031 10.68 1 78.81 511 GLY B N 1
ATOM 9574 C CA . GLY B 1 511 ? 6.18 39.031 11.609 1 78.81 511 GLY B CA 1
ATOM 9575 C C . GLY B 1 511 ? 7.59 38.594 11.273 1 78.81 511 GLY B C 1
ATOM 9576 O O . GLY B 1 511 ? 8.086 38.844 10.18 1 78.81 511 GLY B O 1
ATOM 9577 N N . LYS B 1 512 ? 8.258 38 12.195 1 75.94 512 LYS B N 1
ATOM 9578 C CA . LYS B 1 512 ? 9.656 37.594 12.07 1 75.94 512 LYS B CA 1
ATOM 9579 C C . LYS B 1 512 ? 9.812 36.5 11.031 1 75.94 512 LYS B C 1
ATOM 9581 O O . LYS B 1 512 ? 10.875 36.344 10.422 1 75.94 512 LYS B O 1
ATOM 9586 N N . LEU B 1 513 ? 8.828 35.719 10.922 1 76.75 513 LEU B N 1
ATOM 9587 C CA . LEU B 1 513 ? 8.906 34.594 10 1 76.75 513 LEU B CA 1
ATOM 9588 C C . LEU B 1 513 ? 8.539 35 8.578 1 76.75 513 LEU B C 1
ATOM 9590 O O . LEU B 1 513 ? 8.594 34.219 7.648 1 76.75 513 LEU B O 1
ATOM 9594 N N . PHE B 1 514 ? 8.242 36.25 8.469 1 70.75 514 PHE B N 1
ATOM 9595 C CA . PHE B 1 514 ? 7.891 36.781 7.16 1 70.75 514 PHE B CA 1
ATOM 9596 C C . PHE B 1 514 ? 9.141 37.188 6.383 1 70.75 514 PHE B C 1
ATOM 9598 O O . PHE B 1 514 ? 9.07 37.469 5.184 1 70.75 514 PHE B O 1
ATOM 9605 N N . THR B 1 515 ? 10.281 36.938 6.945 1 65.44 515 THR B N 1
ATOM 9606 C CA . THR B 1 515 ? 11.523 37.25 6.25 1 65.44 515 THR B CA 1
ATOM 9607 C C . THR B 1 515 ? 11.82 36.219 5.168 1 65.44 515 THR B C 1
ATOM 9609 O O . THR B 1 515 ? 11.492 35.062 5.324 1 65.44 515 THR B O 1
ATOM 9612 N N . PRO B 1 516 ? 12.273 36.656 4.047 1 62.16 516 PRO B N 1
ATOM 9613 C CA . PRO B 1 516 ? 12.43 35.812 2.871 1 62.16 516 PRO B CA 1
ATOM 9614 C C . PRO B 1 516 ? 13.055 34.438 3.203 1 62.16 516 PRO B C 1
ATOM 9616 O O . PRO B 1 516 ? 12.594 33.406 2.709 1 62.16 516 PRO B O 1
ATOM 9619 N N . GLY B 1 517 ? 14.086 34.281 3.928 1 59.88 517 GLY B N 1
ATOM 9620 C CA . GLY B 1 517 ? 14.711 33 4.219 1 59.88 517 GLY B CA 1
ATOM 9621 C C . GLY B 1 517 ? 13.836 32.094 5.059 1 59.88 517 GLY B C 1
ATOM 9622 O O . GLY B 1 517 ? 13.641 30.922 4.715 1 59.88 517 GLY B O 1
ATOM 9623 N N . TRP B 1 518 ? 13.234 32.531 5.988 1 61.81 518 TRP B N 1
ATOM 9624 C CA . TRP B 1 518 ? 12.414 31.781 6.922 1 61.81 518 TRP B CA 1
ATOM 9625 C C . TRP B 1 518 ? 11.016 31.547 6.352 1 61.81 518 TRP B C 1
ATOM 9627 O O . TRP B 1 518 ? 10.414 30.484 6.582 1 61.81 518 TRP B O 1
ATOM 9637 N N . ARG B 1 519 ? 10.781 32.344 5.527 1 62.47 519 ARG B N 1
ATOM 9638 C CA . ARG B 1 519 ? 9.406 32.406 5.055 1 62.47 519 ARG B CA 1
ATOM 9639 C C . ARG B 1 519 ? 9.039 31.156 4.277 1 62.47 519 ARG B C 1
ATOM 9641 O O . ARG B 1 519 ? 7.98 30.562 4.508 1 62.47 519 ARG B O 1
ATOM 9648 N N . LEU B 1 520 ? 10.016 30.688 3.621 1 71.62 520 LEU B N 1
ATOM 9649 C CA . LEU B 1 520 ? 9.578 29.656 2.684 1 71.62 520 LEU B CA 1
ATOM 9650 C C . LEU B 1 520 ? 9.445 28.312 3.383 1 71.62 520 LEU B C 1
ATOM 9652 O O . LEU B 1 520 ? 8.422 27.625 3.244 1 71.62 520 LEU B O 1
ATOM 9656 N N . SER B 1 521 ? 10.391 27.969 4.145 1 73.62 521 SER B N 1
ATOM 9657 C CA . SER B 1 521 ? 10.391 26.656 4.762 1 73.62 521 SER B CA 1
ATOM 9658 C C . SER B 1 521 ? 9.336 26.547 5.855 1 73.62 521 SER B C 1
ATOM 9660 O O . SER B 1 521 ? 8.57 25.578 5.902 1 73.62 521 SER B O 1
ATOM 9662 N N . THR B 1 522 ? 9.258 27.594 6.688 1 75.69 522 THR B N 1
ATOM 9663 C CA . THR B 1 522 ? 8.328 27.578 7.812 1 75.69 522 THR B CA 1
ATOM 9664 C C . THR B 1 522 ? 6.891 27.75 7.332 1 75.69 522 THR B C 1
ATOM 9666 O O . THR B 1 522 ? 5.984 27.062 7.812 1 75.69 522 THR B O 1
ATOM 9669 N N . VAL B 1 523 ? 6.812 28.609 6.383 1 75.75 523 VAL B N 1
ATOM 9670 C CA . VAL B 1 523 ? 5.473 28.875 5.863 1 75.75 523 VAL B CA 1
ATOM 9671 C C . VAL B 1 523 ? 4.953 27.625 5.141 1 75.75 523 VAL B C 1
ATOM 9673 O O . VAL B 1 523 ? 3.801 27.234 5.324 1 75.75 523 VAL B O 1
ATOM 9676 N N . SER B 1 524 ? 5.816 27.031 4.395 1 78.5 524 SER B N 1
ATOM 9677 C CA . SER B 1 524 ? 5.426 25.828 3.686 1 78.5 524 SER B CA 1
ATOM 9678 C C . SER B 1 524 ? 5.082 24.703 4.66 1 78.5 524 SER B C 1
ATOM 9680 O O . SER B 1 524 ? 4.117 23.969 4.445 1 78.5 524 SER B O 1
ATOM 9682 N N . TRP B 1 525 ? 5.816 24.641 5.645 1 80.88 525 TRP B N 1
ATOM 9683 C CA . TRP B 1 525 ? 5.559 23.641 6.672 1 80.88 525 TRP B CA 1
ATOM 9684 C C . TRP B 1 525 ? 4.23 23.906 7.371 1 80.88 525 TRP B C 1
ATOM 9686 O O . TRP B 1 525 ? 3.391 23 7.48 1 80.88 525 TRP B O 1
ATOM 9696 N N . TYR B 1 526 ? 4.074 25.125 7.809 1 81.44 526 TYR B N 1
ATOM 9697 C CA . TYR B 1 526 ? 2.896 25.516 8.578 1 81.44 526 TYR B CA 1
ATOM 9698 C C . TYR B 1 526 ? 1.629 25.359 7.742 1 81.44 526 TYR B C 1
ATOM 9700 O O . TYR B 1 526 ? 0.589 24.938 8.258 1 81.44 526 TYR B O 1
ATOM 9708 N N . MET B 1 527 ? 1.772 25.547 6.484 1 77.06 527 MET B N 1
ATOM 9709 C CA . MET B 1 527 ? 0.601 25.547 5.609 1 77.06 527 MET B CA 1
ATOM 9710 C C . MET B 1 527 ? 0.338 24.141 5.062 1 77.06 527 MET B C 1
ATOM 9712 O O . MET B 1 527 ? -0.652 23.922 4.363 1 77.06 527 MET B O 1
ATOM 9716 N N . SER B 1 528 ? 1.169 23.297 5.391 1 88 528 SER B N 1
ATOM 9717 C CA . SER B 1 528 ? 0.984 21.938 4.883 1 88 528 SER B CA 1
ATOM 9718 C C . SER B 1 528 ? -0.276 21.297 5.453 1 88 528 SER B C 1
ATOM 9720 O O . SER B 1 528 ? -0.682 21.609 6.574 1 88 528 SER B O 1
ATOM 9722 N N . SER B 1 529 ? -0.863 20.406 4.691 1 91.88 529 SER B N 1
ATOM 9723 C CA . SER B 1 529 ? -2.094 19.75 5.102 1 91.88 529 SER B CA 1
ATOM 9724 C C . SER B 1 529 ? -1.875 18.891 6.352 1 91.88 529 SER B C 1
ATOM 9726 O O . SER B 1 529 ? -2.783 18.734 7.172 1 91.88 529 SER B O 1
ATOM 9728 N N . VAL B 1 530 ? -0.72 18.391 6.562 1 92.31 530 VAL B N 1
ATOM 9729 C CA . VAL B 1 530 ? -0.416 17.516 7.691 1 92.31 530 VAL B CA 1
ATOM 9730 C C . VAL B 1 530 ? -0.419 18.328 8.984 1 92.31 530 VAL B C 1
ATOM 9732 O O . VAL B 1 530 ? -0.996 17.906 9.984 1 92.31 530 VAL B O 1
ATOM 9735 N N . VAL B 1 531 ? 0.237 19.469 8.953 1 92.56 531 VAL B N 1
ATOM 9736 C CA . VAL B 1 531 ? 0.297 20.312 10.141 1 92.56 531 VAL B CA 1
ATOM 9737 C C . VAL B 1 531 ? -1.078 20.922 10.414 1 92.56 531 VAL B C 1
ATOM 9739 O O . VAL B 1 531 ? -1.497 21.016 11.57 1 92.56 531 VAL B O 1
ATOM 9742 N N . ALA B 1 532 ? -1.723 21.312 9.344 1 94.31 532 ALA B N 1
ATOM 9743 C CA . ALA B 1 532 ? -3.084 21.828 9.492 1 94.31 532 ALA B CA 1
ATOM 9744 C C . ALA B 1 532 ? -3.975 20.797 10.195 1 94.31 532 ALA B C 1
ATOM 9746 O O . ALA B 1 532 ? -4.777 21.156 11.062 1 94.31 532 ALA B O 1
ATOM 9747 N N . GLN B 1 533 ? -3.842 19.625 9.883 1 94.38 533 GLN B N 1
ATOM 9748 C CA . GLN B 1 533 ? -4.672 18.578 10.461 1 94.38 533 GLN B CA 1
ATOM 9749 C C . GLN B 1 533 ? -4.379 18.406 11.953 1 94.38 533 GLN B C 1
ATOM 9751 O O . GLN B 1 533 ? -5.27 18.062 12.734 1 94.38 533 GLN B O 1
ATOM 9756 N N . ASP B 1 534 ? -3.129 18.578 12.305 1 95.44 534 ASP B N 1
ATOM 9757 C CA . ASP B 1 534 ? -2.795 18.531 13.719 1 95.44 534 ASP B CA 1
ATOM 9758 C C . ASP B 1 534 ? -3.613 19.562 14.508 1 95.44 534 ASP B C 1
ATOM 9760 O O . ASP B 1 534 ? -4.184 19.234 15.555 1 95.44 534 ASP B O 1
ATOM 9764 N N . PHE B 1 535 ? -3.668 20.719 13.977 1 97.25 535 PHE B N 1
ATOM 9765 C CA . PHE B 1 535 ? -4.391 21.781 14.664 1 97.25 535 PHE B CA 1
ATOM 9766 C C . PHE B 1 535 ? -5.898 21.578 14.555 1 97.25 535 PHE B C 1
ATOM 9768 O O . PHE B 1 535 ? -6.648 21.922 15.469 1 97.25 535 PHE B O 1
ATOM 9775 N N . LEU B 1 536 ? -6.332 21 13.422 1 96.69 536 LEU B N 1
ATOM 9776 C CA . LEU B 1 536 ? -7.742 20.656 13.297 1 96.69 536 LEU B CA 1
ATOM 9777 C C . LEU B 1 536 ? -8.164 19.672 14.391 1 96.69 536 LEU B C 1
ATOM 9779 O O . LEU B 1 536 ? -9.227 19.828 14.984 1 96.69 536 LEU B O 1
ATOM 9783 N N . LEU B 1 537 ? -7.344 18.75 14.602 1 96.5 537 LEU B N 1
ATOM 9784 C CA . LEU B 1 537 ? -7.641 17.75 15.625 1 96.5 537 LEU B CA 1
ATOM 9785 C C . LEU B 1 537 ? -7.711 18.391 17.016 1 96.5 537 LEU B C 1
ATOM 9787 O O . LEU B 1 537 ? -8.641 18.125 17.781 1 96.5 537 LEU B O 1
ATOM 9791 N N . ALA B 1 538 ? -6.727 19.219 17.312 1 98.12 538 ALA B N 1
ATOM 9792 C CA . ALA B 1 538 ? -6.727 19.906 18.594 1 98.12 538 ALA B CA 1
ATOM 9793 C C . ALA B 1 538 ? -7.988 20.75 18.766 1 98.12 538 ALA B C 1
ATOM 9795 O O . ALA B 1 538 ? -8.594 20.766 19.844 1 98.12 538 ALA B O 1
ATOM 9796 N N . THR B 1 539 ? -8.336 21.422 17.719 1 98.12 539 THR B N 1
ATOM 9797 C CA . THR B 1 539 ? -9.531 22.266 17.734 1 98.12 539 THR B CA 1
ATOM 9798 C C . THR B 1 539 ? -10.773 21.422 18 1 98.12 539 THR B C 1
ATOM 9800 O O . THR B 1 539 ? -11.609 21.781 18.828 1 98.12 539 THR B O 1
ATOM 9803 N N . THR B 1 540 ? -10.898 20.344 17.328 1 96.44 540 THR B N 1
ATOM 9804 C CA . THR B 1 540 ? -12.109 19.547 17.406 1 96.44 540 THR B CA 1
ATOM 9805 C C . THR B 1 540 ? -12.219 18.859 18.766 1 96.44 540 THR B C 1
ATOM 9807 O O . THR B 1 540 ? -13.32 18.641 19.281 1 96.44 540 THR B O 1
ATOM 9810 N N . VAL B 1 541 ? -11.133 18.5 19.359 1 96.38 541 VAL B N 1
ATOM 9811 C CA . VAL B 1 541 ? -11.141 17.922 20.703 1 96.38 541 VAL B CA 1
ATOM 9812 C C . VAL B 1 541 ? -11.711 18.938 21.703 1 96.38 541 VAL B C 1
ATOM 9814 O O . VAL B 1 541 ? -12.508 18.594 22.562 1 96.38 541 VAL B O 1
ATOM 9817 N N . LEU B 1 542 ? -11.297 20.203 21.562 1 96.88 542 LEU B N 1
ATOM 9818 C CA . LEU B 1 542 ? -11.797 21.25 22.453 1 96.88 542 LEU B CA 1
ATOM 9819 C C . LEU B 1 542 ? -13.266 21.562 22.172 1 96.88 542 LEU B C 1
ATOM 9821 O O . LEU B 1 542 ? -14.023 21.891 23.094 1 96.88 542 LEU B O 1
ATOM 9825 N N . VAL B 1 543 ? -13.633 21.453 20.906 1 95.62 543 VAL B N 1
ATOM 9826 C CA . VAL B 1 543 ? -15.039 21.609 20.547 1 95.62 543 VAL B CA 1
ATOM 9827 C C . VAL B 1 543 ? -15.867 20.531 21.25 1 95.62 543 VAL B C 1
ATOM 9829 O O . VAL B 1 543 ? -16.938 20.812 21.781 1 95.62 543 VAL B O 1
ATOM 9832 N N . LEU B 1 544 ? -15.398 19.312 21.203 1 92.62 544 LEU B N 1
ATOM 9833 C CA . LEU B 1 544 ? -16.062 18.203 21.875 1 92.62 544 LEU B CA 1
ATOM 9834 C C . LEU B 1 544 ? -16.203 18.469 23.375 1 92.62 544 LEU B C 1
ATOM 9836 O O . LEU B 1 544 ? -17.25 18.203 23.953 1 92.62 544 LEU B O 1
ATOM 9840 N N . GLU B 1 545 ? -15.148 18.969 23.953 1 92.5 545 GLU B N 1
ATOM 9841 C CA . GLU B 1 545 ? -15.148 19.266 25.391 1 92.5 545 GLU B CA 1
ATOM 9842 C C . GLU B 1 545 ? -16.141 20.375 25.719 1 92.5 545 GLU B C 1
ATOM 9844 O O . GLU B 1 545 ? -16.844 20.297 26.734 1 92.5 545 GLU B O 1
ATOM 9849 N N . LEU B 1 546 ? -16.156 21.391 24.922 1 92.12 546 LEU B N 1
ATOM 9850 C CA . LEU B 1 546 ? -17.031 22.547 25.156 1 92.12 546 LEU B CA 1
ATOM 9851 C C . LEU B 1 546 ? -18.5 22.156 24.984 1 92.12 546 LEU B C 1
ATOM 9853 O O . LEU B 1 546 ? -19.359 22.672 25.688 1 92.12 546 LEU B O 1
ATOM 9857 N N . ASP B 1 547 ? -18.766 21.25 24.109 1 88.12 547 ASP B N 1
ATOM 9858 C CA . ASP B 1 547 ? -20.125 20.812 23.828 1 88.12 547 ASP B CA 1
ATOM 9859 C C . ASP B 1 547 ? -20.656 19.906 24.938 1 88.12 547 ASP B C 1
ATOM 9861 O O . ASP B 1 547 ? -21.875 19.797 25.125 1 88.12 547 ASP B O 1
ATOM 9865 N N . ALA B 1 548 ? -19.797 19.234 25.594 1 82.94 548 ALA B N 1
ATOM 9866 C CA . ALA B 1 548 ? -20.203 18.297 26.641 1 82.94 548 ALA B CA 1
ATOM 9867 C C . ALA B 1 548 ? -20.844 19.031 27.812 1 82.94 548 ALA B C 1
ATOM 9869 O O . ALA B 1 548 ? -20.484 20.172 28.109 1 82.94 548 ALA B O 1
ATOM 9870 N N . ASP B 1 549 ? -21.844 18.359 28.375 1 70.56 549 ASP B N 1
ATOM 9871 C CA . ASP B 1 549 ? -22.547 18.906 29.531 1 70.56 549 ASP B CA 1
ATOM 9872 C C . ASP B 1 549 ? -21.594 19.125 30.703 1 70.56 549 ASP B C 1
ATOM 9874 O O . ASP B 1 549 ? -20.672 18.344 30.922 1 70.56 549 ASP B O 1
ATOM 9878 N N . PRO B 1 550 ? -21.922 20.281 31.281 1 63.25 550 PRO B N 1
ATOM 9879 C CA . PRO B 1 550 ? -21.062 20.547 32.438 1 63.25 550 PRO B CA 1
ATOM 9880 C C . PRO B 1 550 ? -21.172 19.469 33.5 1 63.25 550 PRO B C 1
ATOM 9882 O O . PRO B 1 550 ? -22.281 19.078 33.875 1 63.25 550 PRO B O 1
ATOM 9885 N N . ILE B 1 551 ? -20.375 18.531 33.5 1 59.25 551 ILE B N 1
ATOM 9886 C CA . ILE B 1 551 ? -20.391 17.484 34.5 1 59.25 551 ILE B CA 1
ATOM 9887 C C . ILE B 1 551 ? -19.953 18.047 35.875 1 59.25 551 ILE B C 1
ATOM 9889 O O . ILE B 1 551 ? -19.062 18.891 35.938 1 59.25 551 ILE B O 1
ATOM 9893 N N . PRO B 1 552 ? -20.828 17.75 36.906 1 57.31 552 PRO B N 1
ATOM 9894 C CA . PRO B 1 552 ? -20.328 18.125 38.25 1 57.31 552 PRO B CA 1
ATOM 9895 C C . PRO B 1 552 ? -18.891 17.656 38.469 1 57.31 552 PRO B C 1
ATOM 9897 O O . PRO B 1 552 ? -18.484 16.594 37.969 1 57.31 552 PRO B O 1
ATOM 9900 N N . PRO B 1 553 ? -18.078 18.578 38.781 1 51.16 553 PRO B N 1
ATOM 9901 C CA . PRO B 1 553 ? -16.656 18.25 38.938 1 51.16 553 PRO B CA 1
ATOM 9902 C C . PRO B 1 553 ? -16.438 16.938 39.688 1 51.16 553 PRO B C 1
ATOM 9904 O O . PRO B 1 553 ? -17.078 16.688 40.688 1 51.16 553 PRO B O 1
ATOM 9907 N N . VAL B 1 554 ? -16.172 15.766 39.031 1 52.03 554 VAL B N 1
ATOM 9908 C CA . VAL B 1 554 ? -15.68 14.648 39.844 1 52.03 554 VAL B CA 1
ATOM 9909 C C . VAL B 1 554 ? -14.875 15.172 41 1 52.03 554 VAL B C 1
ATOM 9911 O O . VAL B 1 554 ? -14.188 16.188 40.906 1 52.03 554 VAL B O 1
ATOM 9914 N N . LEU B 1 555 ? -15.32 14.898 42.281 1 46.88 555 LEU B N 1
ATOM 9915 C CA . LEU B 1 555 ? -14.57 15.258 43.469 1 46.88 555 LEU B CA 1
ATOM 9916 C C . LEU B 1 555 ? -13.07 15.234 43.188 1 46.88 555 LEU B C 1
ATOM 9918 O O . LEU B 1 555 ? -12.516 14.195 42.844 1 46.88 555 LEU B O 1
ATOM 9922 N N . GLN B 1 556 ? -12.656 16.266 42.531 1 47.5 556 GLN B N 1
ATOM 9923 C CA . GLN B 1 556 ? -11.234 16.453 42.25 1 47.5 556 GLN B CA 1
ATOM 9924 C C . GLN B 1 556 ? -10.383 15.922 43.406 1 47.5 556 GLN B C 1
ATOM 9926 O O . GLN B 1 556 ? -10.641 16.234 44.562 1 47.5 556 GLN B O 1
ATOM 9931 N N . ALA B 1 557 ? -9.984 14.773 43.438 1 44.47 557 ALA B N 1
ATOM 9932 C CA . ALA B 1 557 ? -8.977 14.453 44.438 1 44.47 557 ALA B CA 1
ATOM 9933 C C . ALA B 1 557 ? -8.172 15.688 44.812 1 44.47 557 ALA B C 1
ATOM 9935 O O . ALA B 1 557 ? -8.047 16.625 44.031 1 44.47 557 ALA B O 1
ATOM 9936 N N . PRO B 1 558 ? -7.867 15.875 46.188 1 40.34 558 PRO B N 1
ATOM 9937 C CA . PRO B 1 558 ? -7.031 16.984 46.656 1 40.34 558 PRO B CA 1
ATOM 9938 C C . PRO B 1 558 ? -6.008 17.422 45.625 1 40.34 558 PRO B C 1
ATOM 9940 O O . PRO B 1 558 ? -5.688 16.656 44.688 1 40.34 558 PRO B O 1
ATOM 9943 N N . GLU B 1 559 ? -5.598 18.797 45.656 1 42.91 559 GLU B N 1
ATOM 9944 C CA . GLU B 1 559 ? -4.48 19.453 45 1 42.91 559 GLU B CA 1
ATOM 9945 C C . GLU B 1 559 ? -3.359 18.469 44.688 1 42.91 559 GLU B C 1
ATOM 9947 O O . GLU B 1 559 ? -2.561 18.141 45.562 1 42.91 559 GLU B O 1
ATOM 9952 N N . SER B 1 560 ? -3.59 17.359 44.344 1 42.72 560 SER B N 1
ATOM 9953 C CA . SER B 1 560 ? -2.51 16.422 44.062 1 42.72 560 SER B CA 1
ATOM 9954 C C . SER B 1 560 ? -1.248 17.141 43.625 1 42.72 560 SER B C 1
ATOM 9956 O O . SER B 1 560 ? -1.321 18.25 43.094 1 42.72 560 SER B O 1
ATOM 9958 N N . THR B 1 561 ? -0.08 16.719 44.031 1 43.38 561 THR B N 1
ATOM 9959 C CA . THR B 1 561 ? 1.325 17.016 43.781 1 43.38 561 THR B CA 1
ATOM 9960 C C . THR B 1 561 ? 1.541 17.328 42.281 1 43.38 561 THR B C 1
ATOM 9962 O O . THR B 1 561 ? 1.238 16.5 41.438 1 43.38 561 THR B O 1
ATOM 9965 N N . GLN B 1 562 ? 1.361 18.562 41.812 1 47.38 562 GLN B N 1
ATOM 9966 C CA . GLN B 1 562 ? 1.867 19.094 40.531 1 47.38 562 GLN B CA 1
ATOM 9967 C C . GLN B 1 562 ? 2.994 18.219 40 1 47.38 562 GLN B C 1
ATOM 9969 O O . GLN B 1 562 ? 4.094 18.203 40.562 1 47.38 562 GLN B O 1
ATOM 9974 N N . SER B 1 563 ? 2.719 17.094 39.562 1 58.53 563 SER B N 1
ATOM 9975 C CA . SER B 1 563 ? 3.785 16.344 38.938 1 58.53 563 SER B CA 1
ATOM 9976 C C . SER B 1 563 ? 4.59 17.219 37.969 1 58.53 563 SER B C 1
ATOM 9978 O O . SER B 1 563 ? 4.07 18.188 37.438 1 58.53 563 SER B O 1
ATOM 9980 N N . GLU B 1 564 ? 5.723 17.406 38.125 1 67.69 564 GLU B N 1
ATOM 9981 C CA . GLU B 1 564 ? 6.691 18.156 37.344 1 67.69 564 GLU B CA 1
ATOM 9982 C C . GLU B 1 564 ? 6.66 17.719 35.875 1 67.69 564 GLU B C 1
ATOM 9984 O O . GLU B 1 564 ? 7.367 18.281 35.031 1 67.69 564 GLU B O 1
ATOM 9989 N N . MET B 1 565 ? 5.582 16.906 35.625 1 78.19 565 MET B N 1
ATOM 9990 C CA . MET B 1 565 ? 5.574 16.391 34.25 1 78.19 565 MET B CA 1
ATOM 9991 C C . MET B 1 565 ? 4.852 17.359 33.312 1 78.19 565 MET B C 1
ATOM 9993 O O . MET B 1 565 ? 3.793 17.891 33.656 1 78.19 565 MET B O 1
ATOM 9997 N N . ARG B 1 566 ? 5.332 17.484 32.25 1 85.69 566 ARG B N 1
ATOM 9998 C CA . ARG B 1 566 ? 4.758 18.375 31.25 1 85.69 566 ARG B CA 1
ATOM 9999 C C . ARG B 1 566 ? 3.322 17.969 30.922 1 85.69 566 ARG B C 1
ATOM 10001 O O . ARG B 1 566 ? 3.023 16.797 30.766 1 85.69 566 ARG B O 1
ATOM 10008 N N . LEU B 1 567 ? 2.318 18.922 30.906 1 91.44 567 LEU B N 1
ATOM 10009 C CA . LEU B 1 567 ? 0.925 18.797 30.5 1 91.44 567 LEU B CA 1
ATOM 10010 C C . LEU B 1 567 ? 0.072 18.234 31.625 1 91.44 567 LEU B C 1
ATOM 10012 O O . LEU B 1 567 ? -1.146 18.094 31.484 1 91.44 567 LEU B O 1
ATOM 10016 N N . ASP B 1 568 ? 0.792 17.844 32.75 1 90.62 568 ASP B N 1
ATOM 10017 C CA . ASP B 1 568 ? 0.035 17.266 33.844 1 90.62 568 ASP B CA 1
ATOM 10018 C C . ASP B 1 568 ? -0.322 18.344 34.875 1 90.62 568 ASP B C 1
ATOM 10020 O O . ASP B 1 568 ? 0.082 18.266 36.031 1 90.62 568 ASP B O 1
ATOM 10024 N N . HIS B 1 569 ? -0.988 19.312 34.531 1 90.56 569 HIS B N 1
ATOM 10025 C CA . HIS B 1 569 ? -1.544 20.344 35.406 1 90.56 569 HIS B CA 1
ATOM 10026 C C . HIS B 1 569 ? -3.064 20.406 35.312 1 90.56 569 HIS B C 1
ATOM 10028 O O . HIS B 1 569 ? -3.668 19.594 34.594 1 90.56 569 HIS B O 1
ATOM 10034 N N . ALA B 1 570 ? -3.645 21.281 36 1 89.69 570 ALA B N 1
ATOM 10035 C CA . ALA B 1 570 ? -5.102 21.344 36.031 1 89.69 570 ALA B CA 1
ATOM 10036 C C . ALA B 1 570 ? -5.676 21.547 34.656 1 89.69 570 ALA B C 1
ATOM 10038 O O . ALA B 1 570 ? -5.105 22.266 33.812 1 89.69 570 ALA B O 1
ATOM 10039 N N . PRO B 1 571 ? -6.746 20.844 34.344 1 90.88 571 PRO B N 1
ATOM 10040 C CA . PRO B 1 571 ? -7.348 21.016 33.031 1 90.88 571 PRO B CA 1
ATOM 10041 C C . PRO B 1 571 ? -7.781 22.453 32.75 1 90.88 571 PRO B C 1
ATOM 10043 O O . PRO B 1 571 ? -8.094 23.188 33.688 1 90.88 571 PRO B O 1
ATOM 10046 N N . PRO B 1 572 ? -7.805 22.828 31.531 1 94.25 572 PRO B N 1
ATOM 10047 C CA . PRO B 1 572 ? -8.227 24.203 31.203 1 94.25 572 PRO B CA 1
ATOM 10048 C C . PRO B 1 572 ? -9.672 24.484 31.594 1 94.25 572 PRO B C 1
ATOM 10050 O O . PRO B 1 572 ? -10.531 23.594 31.484 1 94.25 572 PRO B O 1
ATOM 10053 N N . THR B 1 573 ? -9.883 25.672 32 1 92.12 573 THR B N 1
ATOM 10054 C CA . THR B 1 573 ? -11.234 26.125 32.344 1 92.12 573 THR B CA 1
ATOM 10055 C C . THR B 1 573 ? -12.062 26.312 31.062 1 92.12 573 THR B C 1
ATOM 10057 O O . THR B 1 573 ? -11.516 26.375 29.953 1 92.12 573 THR B O 1
ATOM 10060 N N . ARG B 1 574 ? -13.336 26.359 31.25 1 91.94 574 ARG B N 1
ATOM 10061 C CA . ARG B 1 574 ? -14.234 26.578 30.125 1 91.94 574 ARG B CA 1
ATOM 10062 C C . ARG B 1 574 ? -13.914 27.891 29.422 1 91.94 574 ARG B C 1
ATOM 10064 O O . ARG B 1 574 ? -13.961 27.969 28.188 1 91.94 574 ARG B O 1
ATOM 10071 N N . GLU B 1 575 ? -13.547 28.953 30.219 1 92.56 575 GLU B N 1
ATOM 10072 C CA . GLU B 1 575 ? -13.195 30.25 29.656 1 92.56 575 GLU B CA 1
ATOM 10073 C C . GLU B 1 575 ? -11.938 30.156 28.797 1 92.56 575 GLU B C 1
ATOM 10075 O O . GLU B 1 575 ? -11.852 30.797 27.734 1 92.56 575 GLU B O 1
ATOM 10080 N N . GLU B 1 576 ? -11.039 29.391 29.297 1 95.38 576 GLU B N 1
ATOM 10081 C CA . GLU B 1 576 ? -9.797 29.203 28.547 1 95.38 576 GLU B CA 1
ATOM 10082 C C . GLU B 1 576 ? -10.055 28.469 27.234 1 95.38 576 GLU B C 1
ATOM 10084 O O . GLU B 1 576 ? -9.445 28.797 26.219 1 95.38 576 GLU B O 1
ATOM 10089 N N . ILE B 1 577 ? -10.898 27.469 27.297 1 96.44 577 ILE B N 1
ATOM 10090 C CA . ILE B 1 577 ? -11.25 26.703 26.094 1 96.44 577 ILE B CA 1
ATOM 10091 C C . ILE B 1 577 ? -11.938 27.625 25.094 1 96.44 577 ILE B C 1
ATOM 10093 O O . ILE B 1 577 ? -11.617 27.594 23.906 1 96.44 577 ILE B O 1
ATOM 10097 N N . VAL B 1 578 ? -12.883 28.453 25.547 1 96.25 578 VAL B N 1
ATOM 10098 C CA . VAL B 1 578 ? -13.602 29.375 24.688 1 96.25 578 VAL B CA 1
ATOM 10099 C C . VAL B 1 578 ? -12.625 30.359 24.047 1 96.25 578 VAL B C 1
ATOM 10101 O O . VAL B 1 578 ? -12.703 30.625 22.844 1 96.25 578 VAL B O 1
ATOM 10104 N N . ALA B 1 579 ? -11.703 30.859 24.812 1 96.44 579 ALA B N 1
ATOM 10105 C CA . ALA B 1 579 ? -10.719 31.797 24.297 1 96.44 579 ALA B CA 1
ATOM 10106 C C . ALA B 1 579 ? -9.852 31.156 23.234 1 96.44 579 ALA B C 1
ATOM 10108 O O . ALA B 1 579 ? -9.547 31.781 22.203 1 96.44 579 ALA B O 1
ATOM 10109 N N . SER B 1 580 ? -9.391 29.953 23.516 1 97.44 580 SER B N 1
ATOM 10110 C CA . SER B 1 580 ? -8.562 29.219 22.562 1 97.44 580 SER B CA 1
ATOM 10111 C C . SER B 1 580 ? -9.312 28.953 21.266 1 97.44 580 SER B C 1
ATOM 10113 O O . SER B 1 580 ? -8.75 29.078 20.188 1 97.44 580 SER B O 1
ATOM 10115 N N . LEU B 1 581 ? -10.547 28.547 21.391 1 97.69 581 LEU B N 1
ATOM 10116 C CA . LEU B 1 581 ? -11.359 28.25 20.219 1 97.69 581 LEU B CA 1
ATOM 10117 C C . LEU B 1 581 ? -11.648 29.516 19.422 1 97.69 581 LEU B C 1
ATOM 10119 O O . LEU B 1 581 ? -11.742 29.484 18.188 1 97.69 581 LEU B O 1
ATOM 10123 N N . ARG B 1 582 ? -11.805 30.672 20.094 1 97.06 582 ARG B N 1
ATOM 10124 C CA . ARG B 1 582 ? -12 31.938 19.406 1 97.06 582 ARG B CA 1
ATOM 10125 C C . ARG B 1 582 ? -10.789 32.281 18.562 1 97.06 582 ARG B C 1
ATOM 10127 O O . ARG B 1 582 ? -10.93 32.75 17.422 1 97.06 582 ARG B O 1
ATOM 10134 N N . SER B 1 583 ? -9.688 32.125 19.172 1 96.5 583 SER B N 1
ATOM 10135 C CA . SER B 1 583 ? -8.453 32.375 18.438 1 96.5 583 SER B CA 1
ATOM 10136 C C . SER B 1 583 ? -8.32 31.438 17.234 1 96.5 583 SER B C 1
ATOM 10138 O O . SER B 1 583 ? -7.91 31.859 16.156 1 96.5 583 SER B O 1
ATOM 10140 N N . ALA B 1 584 ? -8.586 30.172 17.469 1 97.31 584 ALA B N 1
ATOM 10141 C CA . ALA B 1 584 ? -8.531 29.188 16.375 1 97.31 584 ALA B CA 1
ATOM 10142 C C . ALA B 1 584 ? -9.539 29.531 15.281 1 97.31 584 ALA B C 1
ATOM 10144 O O . ALA B 1 584 ? -9.25 29.359 14.094 1 97.31 584 ALA B O 1
ATOM 10145 N N . TYR B 1 585 ? -10.688 29.984 15.68 1 97.19 585 TYR B N 1
ATOM 10146 C CA . TYR B 1 585 ? -11.734 30.344 14.727 1 97.19 585 TYR B CA 1
ATOM 10147 C C . TYR B 1 585 ? -11.25 31.422 13.773 1 97.19 585 TYR B C 1
ATOM 10149 O O . TYR B 1 585 ? -11.523 31.375 12.57 1 97.19 585 TYR B O 1
ATOM 10157 N N . ARG B 1 586 ? -10.586 32.375 14.25 1 96.44 586 ARG B N 1
ATOM 10158 C CA . ARG B 1 586 ? -10.055 33.469 13.414 1 96.44 586 ARG B CA 1
ATOM 10159 C C . ARG B 1 586 ? -9.125 32.906 12.344 1 96.44 586 ARG B C 1
ATOM 10161 O O . ARG B 1 586 ? -9.195 33.312 11.18 1 96.44 586 ARG B O 1
ATOM 10168 N N . ILE B 1 587 ? -8.312 32.031 12.719 1 96.44 587 ILE B N 1
ATOM 10169 C CA . ILE B 1 587 ? -7.332 31.438 11.812 1 96.44 587 ILE B CA 1
ATOM 10170 C C . ILE B 1 587 ? -8.039 30.562 10.773 1 96.44 587 ILE B C 1
ATOM 10172 O O . ILE B 1 587 ? -7.797 30.703 9.57 1 96.44 587 ILE B O 1
ATOM 10176 N N . TRP B 1 588 ? -8.93 29.672 11.25 1 96.81 588 TRP B N 1
ATOM 10177 C CA . TRP B 1 588 ? -9.609 28.75 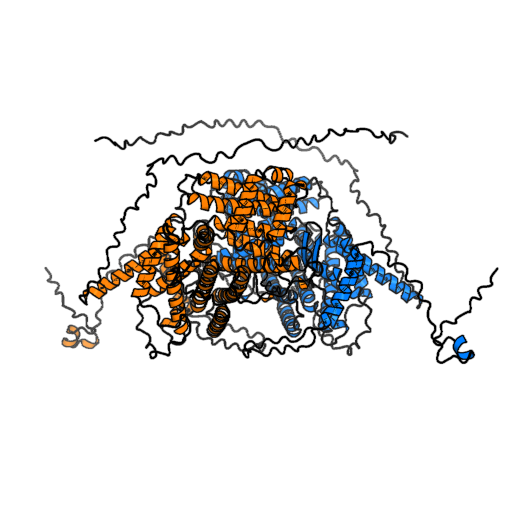10.352 1 96.81 588 TRP B CA 1
ATOM 10178 C C . TRP B 1 588 ? -10.562 29.5 9.422 1 96.81 588 TRP B C 1
ATOM 10180 O O . TRP B 1 588 ? -10.75 29.109 8.266 1 96.81 588 TRP B O 1
ATOM 10190 N N . SER B 1 589 ? -11.18 30.609 9.891 1 95.81 589 SER B N 1
ATOM 10191 C CA . SER B 1 589 ? -12.047 31.422 9.047 1 95.81 589 SER B CA 1
ATOM 10192 C C . SER B 1 589 ? -11.273 32.031 7.887 1 95.81 589 SER B C 1
ATOM 10194 O O . SER B 1 589 ? -11.766 32.062 6.758 1 95.81 589 SER B O 1
ATOM 10196 N N . ARG B 1 590 ? -10.141 32.469 8.156 1 93.56 590 ARG B N 1
ATOM 10197 C CA . ARG B 1 590 ? -9.289 33 7.098 1 93.56 590 ARG B CA 1
ATOM 10198 C C . ARG B 1 590 ? -8.875 31.891 6.125 1 93.56 590 ARG B C 1
ATOM 10200 O O . ARG B 1 590 ? -8.883 32.094 4.91 1 93.56 590 ARG B O 1
ATOM 10207 N N . ALA B 1 591 ? -8.516 30.766 6.66 1 92.38 591 ALA B N 1
ATOM 10208 C CA . ALA B 1 591 ? -8.062 29.641 5.844 1 92.38 591 ALA B CA 1
ATOM 10209 C C . ALA B 1 591 ? -9.219 29.062 5.031 1 92.38 591 ALA B C 1
ATOM 10211 O O . ALA B 1 591 ? -8.992 28.391 4.016 1 92.38 591 ALA B O 1
ATOM 10212 N N . SER B 1 592 ? -10.438 29.312 5.449 1 92.25 592 SER B N 1
ATOM 10213 C CA . SER B 1 592 ? -11.633 28.719 4.852 1 92.25 592 SER B CA 1
ATOM 10214 C C . SER B 1 592 ? -11.805 29.188 3.41 1 92.25 592 SER B C 1
ATOM 10216 O O . SER B 1 592 ? -12.523 28.547 2.633 1 92.25 592 SER B O 1
ATOM 10218 N N . LYS B 1 593 ? -11.133 30.188 3.029 1 88.06 593 LYS B N 1
ATOM 10219 C CA . LYS B 1 593 ? -11.219 30.688 1.663 1 88.06 593 LYS B CA 1
ATOM 10220 C C . LYS B 1 593 ? -10.602 29.719 0.67 1 88.06 593 LYS B C 1
ATOM 10222 O O . LYS B 1 593 ? -11.039 29.625 -0.481 1 88.06 593 LYS B O 1
ATOM 10227 N N . ARG B 1 594 ? -9.641 29 1.166 1 86.81 594 ARG B N 1
ATOM 10228 C CA . ARG B 1 594 ? -8.922 28.125 0.246 1 86.81 594 ARG B CA 1
ATOM 10229 C C . ARG B 1 594 ? -9.008 26.672 0.688 1 86.81 594 ARG B C 1
ATOM 10231 O O . ARG B 1 594 ? -8.594 25.766 -0.043 1 86.81 594 ARG B O 1
ATOM 10238 N N . SER B 1 595 ? -9.539 26.422 1.851 1 91.31 595 SER B N 1
ATOM 10239 C CA . SER B 1 595 ? -9.539 25.078 2.438 1 91.31 595 SER B CA 1
ATOM 10240 C C . SER B 1 595 ? -10.945 24.656 2.838 1 91.31 595 SER B C 1
ATOM 10242 O O . SER B 1 595 ? -11.602 25.328 3.631 1 91.31 595 SER B O 1
ATOM 10244 N N . GLN B 1 596 ? -11.398 23.547 2.295 1 90 596 GLN B N 1
ATOM 10245 C CA . GLN B 1 596 ? -12.695 23 2.676 1 90 596 GLN B CA 1
ATOM 10246 C C . GLN B 1 596 ? -12.664 22.453 4.102 1 90 596 GLN B C 1
ATOM 10248 O O . GLN B 1 596 ? -13.656 22.531 4.824 1 90 596 GLN B O 1
ATOM 10253 N N . GLU B 1 597 ? -11.578 21.875 4.492 1 92.44 597 GLU B N 1
ATOM 10254 C CA . GLU B 1 597 ? -11.422 21.359 5.844 1 92.44 597 GLU B CA 1
ATOM 10255 C C . GLU B 1 597 ? -11.484 22.469 6.883 1 92.44 597 GLU B C 1
ATOM 10257 O O . GLU B 1 597 ? -12.141 22.328 7.914 1 92.44 597 GLU B O 1
ATOM 10262 N N . ALA B 1 598 ? -10.781 23.562 6.539 1 94.38 598 ALA B N 1
ATOM 10263 C CA . ALA B 1 598 ? -10.836 24.719 7.434 1 94.38 598 ALA B CA 1
ATOM 10264 C C . ALA B 1 598 ? -12.258 25.25 7.555 1 94.38 598 ALA B C 1
ATOM 10266 O O . ALA B 1 598 ? -12.688 25.656 8.641 1 94.38 598 ALA B O 1
ATOM 10267 N N . ARG B 1 599 ? -12.992 25.266 6.453 1 93.31 599 ARG B N 1
ATOM 10268 C CA . ARG B 1 599 ? -14.367 25.75 6.445 1 93.31 599 ARG B CA 1
ATOM 10269 C C . ARG B 1 599 ? -15.25 24.906 7.355 1 93.31 599 ARG B C 1
ATOM 10271 O O . ARG B 1 599 ? -16.062 25.438 8.109 1 93.31 599 ARG B O 1
ATOM 10278 N N . LYS B 1 600 ? -15.086 23.656 7.277 1 92.56 600 LYS B N 1
ATOM 10279 C CA . LYS B 1 600 ? -15.867 22.734 8.102 1 92.56 600 LYS B CA 1
ATOM 10280 C C . LYS B 1 600 ? -15.617 22.984 9.586 1 92.56 600 LYS B C 1
ATOM 10282 O O . LYS B 1 600 ? -16.562 23.047 10.383 1 92.56 600 LYS B O 1
ATOM 10287 N N . VAL B 1 601 ? -14.391 23.109 9.969 1 95.06 601 VAL B N 1
ATOM 10288 C CA . VAL B 1 601 ? -14.023 23.281 11.375 1 95.06 601 VAL B CA 1
ATOM 10289 C C . VAL B 1 601 ? -14.445 24.672 11.844 1 95.06 601 VAL B C 1
ATOM 10291 O O . VAL B 1 601 ? -14.922 24.828 12.977 1 95.06 601 VAL B O 1
ATOM 10294 N N . ALA B 1 602 ? -14.242 25.688 10.977 1 95.38 602 ALA B N 1
ATOM 10295 C CA . ALA B 1 602 ? -14.672 27.031 11.328 1 95.38 602 ALA B CA 1
ATOM 10296 C C . ALA B 1 602 ? -16.172 27.078 11.602 1 95.38 602 ALA B C 1
ATOM 10298 O O . ALA B 1 602 ? -16.625 27.719 12.555 1 95.38 602 ALA B O 1
ATOM 10299 N N . THR B 1 603 ? -16.922 26.406 10.773 1 93.75 603 THR B N 1
ATOM 10300 C CA . THR B 1 603 ? -18.359 26.344 10.961 1 93.75 603 THR B CA 1
ATOM 10301 C C . THR B 1 603 ? -18.703 25.656 12.273 1 93.75 603 THR B C 1
ATOM 10303 O O . THR B 1 603 ? -19.578 26.125 13.016 1 93.75 603 THR B O 1
ATOM 10306 N N . ALA B 1 604 ? -18.062 24.547 12.562 1 94.19 604 ALA B N 1
ATOM 10307 C CA . ALA B 1 604 ? -18.312 23.812 13.797 1 94.19 604 ALA B CA 1
ATOM 10308 C C . ALA B 1 604 ? -18 24.672 15.016 1 94.19 604 ALA B C 1
ATOM 10310 O O . ALA B 1 604 ? -18.766 24.703 15.977 1 94.19 604 ALA B O 1
ATOM 10311 N N . VAL B 1 605 ? -16.844 25.375 14.992 1 96.25 605 VAL B N 1
ATOM 10312 C CA . VAL B 1 605 ? -16.422 26.219 16.109 1 96.25 605 VAL B CA 1
ATOM 10313 C C . VAL B 1 605 ? -17.422 27.359 16.297 1 96.25 605 VAL B C 1
ATOM 10315 O O . VAL B 1 605 ? -17.797 27.672 17.438 1 96.25 605 VAL B O 1
ATOM 10318 N N . LYS B 1 606 ? -17.844 27.922 15.227 1 94.31 606 LYS B N 1
ATOM 10319 C CA . LYS B 1 606 ? -18.812 29.016 15.281 1 94.31 606 LYS B CA 1
ATOM 10320 C C . LYS B 1 606 ? -20.094 28.578 15.969 1 94.31 606 LYS B C 1
ATOM 10322 O O . LYS B 1 606 ? -20.609 29.266 16.844 1 94.31 606 LYS B O 1
ATOM 10327 N N . ILE B 1 607 ? -20.578 27.438 15.609 1 92.38 607 ILE B N 1
ATOM 10328 C CA . ILE B 1 607 ? -21.828 26.938 16.141 1 92.38 607 ILE B CA 1
ATOM 10329 C C . ILE B 1 607 ? -21.688 26.656 17.641 1 92.38 607 ILE B C 1
ATOM 10331 O O . ILE B 1 607 ? -22.531 27.047 18.438 1 92.38 607 ILE B O 1
ATOM 10335 N N . VAL B 1 608 ? -20.625 26.016 18 1 93.19 608 VAL B N 1
ATOM 10336 C CA . VAL B 1 608 ? -20.438 25.609 19.391 1 93.19 608 VAL B CA 1
ATOM 10337 C C . VAL B 1 608 ? -20.188 26.828 20.266 1 93.19 608 VAL B C 1
ATOM 10339 O O . VAL B 1 608 ? -20.656 26.891 21.406 1 93.19 608 VAL B O 1
ATOM 10342 N N . LEU B 1 609 ? -19.422 27.812 19.781 1 93.38 609 LEU B N 1
ATOM 10343 C CA . LEU B 1 609 ? -19.172 29.047 20.531 1 93.38 609 LEU B CA 1
ATOM 10344 C C . LEU B 1 609 ? -20.469 29.844 20.719 1 93.38 609 LEU B C 1
ATOM 10346 O O . LEU B 1 609 ? -20.688 30.453 21.766 1 93.38 609 LEU B O 1
ATOM 10350 N N . SER B 1 610 ? -21.281 29.844 19.703 1 90.69 610 SER B N 1
ATOM 10351 C CA . SER B 1 610 ? -22.562 30.547 19.797 1 90.69 610 SER B CA 1
ATOM 10352 C C . SER B 1 610 ? -23.469 29.922 20.859 1 90.69 610 SER B C 1
ATOM 10354 O O . SER B 1 610 ? -24.172 30.625 21.578 1 90.69 610 SER B O 1
ATOM 10356 N N . ARG B 1 611 ? -23.406 28.719 20.984 1 86.5 611 ARG B N 1
ATOM 10357 C CA . ARG B 1 611 ? -24.203 28.016 22 1 86.5 611 ARG B CA 1
ATOM 10358 C C . ARG B 1 611 ? -23.641 28.25 23.391 1 86.5 611 ARG B C 1
ATOM 10360 O O . ARG B 1 611 ? -24.406 28.375 24.359 1 86.5 611 ARG B O 1
ATOM 10367 N N . ALA B 1 612 ? -22.391 28.219 23.484 1 83.62 612 ALA B N 1
ATOM 10368 C CA . ALA B 1 612 ? -21.75 28.406 24.781 1 83.62 612 ALA B CA 1
ATOM 10369 C C . ALA B 1 612 ? -22 29.812 25.312 1 83.62 612 ALA B C 1
ATOM 10371 O O . ALA B 1 612 ? -22.094 30 26.531 1 83.62 612 ALA B O 1
ATOM 10372 N N . CYS B 1 613 ? -22.062 30.734 24.453 1 76.69 613 CYS B N 1
ATOM 10373 C CA . CYS B 1 613 ? -22.312 32.125 24.844 1 76.69 613 CYS B CA 1
ATOM 10374 C C . CYS B 1 613 ? -23.781 32.312 25.203 1 76.69 613 CYS B C 1
ATOM 10376 O O . CYS B 1 613 ? -24.109 33.094 26.094 1 76.69 613 CYS B O 1
ATOM 10378 N N . ASN B 1 614 ? -24.672 31.641 24.469 1 68.44 614 ASN B N 1
ATOM 10379 C CA . ASN B 1 614 ? -26.094 31.75 24.766 1 68.44 614 ASN B CA 1
ATOM 10380 C C . ASN B 1 614 ? -26.438 31.109 26.094 1 68.44 614 ASN B C 1
ATOM 10382 O O . ASN B 1 614 ? -27.344 31.562 26.797 1 68.44 614 ASN B O 1
ATOM 10386 N N . THR B 1 615 ? -25.734 30.125 26.438 1 58.31 615 THR B N 1
ATOM 10387 C CA . THR B 1 615 ? -25.984 29.484 27.734 1 58.31 615 THR B CA 1
ATOM 10388 C C . THR B 1 615 ? -25.5 30.375 28.875 1 58.31 615 THR B C 1
ATOM 10390 O O . THR B 1 615 ? -26.094 30.375 29.953 1 58.31 615 THR B O 1
ATOM 10393 N N . LYS B 1 616 ? -24.5 31.234 28.703 1 53.16 616 LYS B N 1
ATOM 10394 C CA . LYS B 1 616 ? -24.094 32.188 29.75 1 53.16 616 LYS B CA 1
ATOM 10395 C C . LYS B 1 616 ? -25.109 33.281 29.906 1 53.16 616 LYS B C 1
ATOM 10397 O O . LYS B 1 616 ? -25.359 33.781 31.031 1 53.16 616 LYS B O 1
ATOM 10402 N N . GLU B 1 617 ? -25.641 33.719 28.75 1 47.69 617 GLU B N 1
ATOM 10403 C CA . GLU B 1 617 ? -26.688 34.75 28.875 1 47.69 617 GLU B CA 1
ATOM 10404 C C . GLU B 1 617 ? -27.906 34.188 29.625 1 47.69 617 GLU B C 1
ATOM 10406 O O . GLU B 1 617 ? -28.547 34.906 30.375 1 47.69 617 GLU B O 1
ATOM 10411 N N . GLN B 1 618 ? -28.094 32.875 29.453 1 45.69 618 GLN B N 1
ATOM 10412 C CA . GLN B 1 618 ? -29.219 32.344 30.203 1 45.69 618 GLN B CA 1
ATOM 10413 C C . GLN B 1 618 ? -28.859 32.156 31.672 1 45.69 618 GLN B C 1
ATOM 10415 O O . GLN B 1 618 ? -29.719 32.281 32.562 1 45.69 618 GLN B O 1
ATOM 10420 N N . VAL B 1 619 ? -27.578 31.797 31.828 1 41.84 619 VAL B N 1
ATOM 10421 C CA . VAL B 1 619 ? -27.203 31.656 33.219 1 41.84 619 VAL B CA 1
ATOM 10422 C C . VAL B 1 619 ? -26.953 33.031 33.844 1 41.84 619 VAL B C 1
ATOM 10424 O O . VAL B 1 619 ? -27.141 33.219 35.031 1 41.84 619 VAL B O 1
ATOM 10427 N N . ALA B 1 620 ? -26.344 34 33.125 1 40.25 620 ALA B N 1
ATOM 10428 C CA . ALA B 1 620 ? -26.109 35.344 33.656 1 40.25 620 ALA B CA 1
ATOM 10429 C C . ALA B 1 620 ? -27.422 36.062 33.875 1 40.25 620 ALA B C 1
ATOM 10431 O O . ALA B 1 620 ? -27.438 37.188 34.406 1 40.25 620 ALA B O 1
ATOM 10432 N N . ASP B 1 621 ? -28.484 35.812 33.219 1 37.03 621 ASP B N 1
ATOM 10433 C CA . ASP B 1 621 ? -29.688 36.531 33.688 1 37.03 621 ASP B CA 1
ATOM 10434 C C . ASP B 1 621 ? -29.906 36.281 35.188 1 37.03 621 ASP B C 1
ATOM 10436 O O . ASP B 1 621 ? -30.844 36.844 35.75 1 37.03 621 ASP B O 1
ATOM 10440 N N . SER B 1 622 ? -29.391 35.219 35.844 1 34.72 622 SER B N 1
ATOM 10441 C CA . SER B 1 622 ? -29.516 35.344 37.312 1 34.72 622 SER B CA 1
ATOM 10442 C C . SER B 1 622 ? -28.469 36.312 37.844 1 34.72 622 SER B C 1
ATOM 10444 O O . SER B 1 622 ? -28.719 37.031 38.812 1 34.72 622 SER B O 1
ATOM 10446 N N . ALA B 1 623 ? -27.125 36.031 37.969 1 35.38 623 ALA B N 1
ATOM 10447 C CA . ALA B 1 623 ? -26.203 36.969 38.594 1 35.38 623 ALA B CA 1
ATOM 10448 C C . ALA B 1 623 ? -25.797 38.094 37.625 1 35.38 623 ALA B C 1
ATOM 10450 O O . ALA B 1 623 ? -25.766 37.875 36.406 1 35.38 623 ALA B O 1
ATOM 10451 N N . GLN B 1 624 ? -25.641 39.5 37.969 1 30.42 624 GLN B N 1
ATOM 10452 C CA . GLN B 1 624 ? -25.5 40.844 37.375 1 30.42 624 GLN B CA 1
ATOM 10453 C C . GLN B 1 624 ? -24.281 40.906 36.469 1 30.42 624 GLN B C 1
ATOM 10455 O O . GLN B 1 624 ? -23.969 41.969 35.906 1 30.42 624 GLN B O 1
ATOM 10460 N N . THR B 1 625 ? -23.188 40.188 36.688 1 29.11 625 THR B N 1
ATOM 10461 C CA . THR B 1 625 ? -21.984 40.656 36.031 1 29.11 625 THR B CA 1
ATOM 10462 C C . THR B 1 625 ? -22.062 40.406 34.531 1 29.11 625 THR B C 1
ATOM 10464 O O . THR B 1 625 ? -22.188 39.281 34.062 1 29.11 625 THR B O 1
ATOM 10467 N N . THR B 1 626 ? -22.438 41.375 33.656 1 30.19 626 THR B N 1
ATOM 10468 C CA . THR B 1 626 ? -22.625 41.562 32.219 1 30.19 626 THR B CA 1
ATOM 10469 C C . THR B 1 626 ? -21.344 41.188 31.453 1 30.19 626 THR B C 1
ATOM 10471 O O . THR B 1 626 ? -20.391 41.938 31.422 1 30.19 626 THR B O 1
ATOM 10474 N N . VAL B 1 627 ? -20.719 40.062 31.641 1 33.28 627 VAL B N 1
ATOM 10475 C CA . VAL B 1 627 ? -19.656 39.875 30.672 1 33.28 627 VAL B CA 1
ATOM 10476 C C . VAL B 1 627 ? -20.203 40 29.266 1 33.28 627 VAL B C 1
ATOM 10478 O O . VAL B 1 627 ? -21.188 39.375 28.906 1 33.28 627 VAL B O 1
ATOM 10481 N N . SER B 1 628 ? -20.062 41.281 28.609 1 32.5 628 SER B N 1
ATOM 10482 C CA . SER B 1 628 ? -20.422 41.656 27.266 1 32.5 628 SER B CA 1
ATOM 10483 C C . SER B 1 628 ? -20.125 40.562 26.266 1 32.5 628 SER B C 1
ATOM 10485 O O . SER B 1 628 ? -18.984 40.125 26.125 1 32.5 628 SER B O 1
ATOM 10487 N N . CYS B 1 629 ? -20.875 39.562 26.188 1 34.44 629 CYS B N 1
ATOM 10488 C CA . CYS B 1 629 ? -20.828 38.688 25 1 34.44 629 CYS B CA 1
ATOM 10489 C C . CYS B 1 629 ? -20.812 39.531 23.734 1 34.44 629 CYS B C 1
ATOM 10491 O O . CYS B 1 629 ? -21.812 40.156 23.375 1 34.44 629 CYS B O 1
ATOM 10493 N N . ALA B 1 630 ? -19.766 40.406 23.453 1 33.56 630 ALA B N 1
ATOM 10494 C CA . ALA B 1 630 ? -19.594 41.188 22.234 1 33.56 630 ALA B CA 1
ATOM 10495 C C . ALA B 1 630 ? -20.234 40.531 21.031 1 33.56 630 ALA B C 1
ATOM 10497 O O . ALA B 1 630 ? -20.156 39.312 20.891 1 33.56 630 ALA B O 1
ATOM 10498 N N . GLN B 1 631 ? -21.266 41.094 20.5 1 32.78 631 GLN B N 1
ATOM 10499 C CA . GLN B 1 631 ? -21.891 40.844 19.188 1 32.78 631 GLN B CA 1
ATOM 10500 C C . GLN B 1 631 ? -20.828 40.562 18.125 1 32.78 631 GLN B C 1
ATOM 10502 O O . GLN B 1 631 ? -19.891 41.344 17.953 1 32.78 631 GLN B O 1
ATOM 10507 N N . PHE B 1 632 ? -20.547 39.344 17.891 1 31.95 632 PHE B N 1
ATOM 10508 C CA . PHE B 1 632 ? -19.703 38.969 16.75 1 31.95 632 PHE B CA 1
ATOM 10509 C C . PHE B 1 632 ? -20.078 39.781 15.531 1 31.95 632 PHE B C 1
ATOM 10511 O O . PHE B 1 632 ? -21.141 39.594 14.938 1 31.95 632 PHE B O 1
ATOM 10518 N N . ASN B 1 633 ? -20.078 41.25 15.648 1 28.31 633 ASN B N 1
ATOM 10519 C CA . ASN B 1 633 ? -20.172 42 14.414 1 28.31 633 ASN B CA 1
ATOM 10520 C C . ASN B 1 633 ? -19.328 41.375 13.305 1 28.31 633 ASN B C 1
ATOM 10522 O O . ASN B 1 633 ? -18.094 41.438 13.336 1 28.31 633 ASN B O 1
ATOM 10526 N N . ILE B 1 634 ? -19.859 40.469 12.773 1 28.75 634 ILE B N 1
ATOM 10527 C CA . ILE B 1 634 ? -19.344 39.625 11.688 1 28.75 634 ILE B CA 1
ATOM 10528 C C . ILE B 1 634 ? -18.938 40.5 10.508 1 28.75 634 ILE B C 1
ATOM 10530 O O . ILE B 1 634 ? -18.484 40 9.484 1 28.75 634 ILE B O 1
ATOM 10534 N N . THR B 1 635 ? -19.547 41.844 10.461 1 26.19 635 THR B N 1
ATOM 10535 C CA . THR B 1 635 ? -19.469 42.406 9.125 1 26.19 635 THR B CA 1
ATOM 10536 C C . THR B 1 635 ? -18.078 43 8.875 1 26.19 635 THR B C 1
ATOM 10538 O O . THR B 1 635 ? -17.891 43.75 7.926 1 26.19 635 THR B O 1
ATOM 10541 N N . SER B 1 636 ? -17.141 42.875 9.641 1 24.16 636 SER B N 1
ATOM 10542 C CA . SER B 1 636 ? -16.094 43.812 9.219 1 24.16 636 SER B CA 1
ATOM 10543 C C . SER B 1 636 ? -15.719 43.594 7.762 1 24.16 636 SER B C 1
ATOM 10545 O O . SER B 1 636 ? -15.516 42.438 7.328 1 24.16 636 SER B O 1
ATOM 10547 N N . PRO B 1 637 ? -16.094 44.531 6.934 1 24.11 637 PRO B N 1
ATOM 10548 C CA . PRO B 1 637 ? -15.734 44.406 5.516 1 24.11 637 PRO B CA 1
ATOM 10549 C C . PRO B 1 637 ? -14.25 44.125 5.301 1 24.11 637 PRO B C 1
ATOM 10551 O O . PRO B 1 637 ? -13.422 44.5 6.137 1 24.11 637 PRO B O 1
ATOM 10554 N N . ALA B 1 638 ? -14.008 43.031 4.848 1 22.5 638 ALA B N 1
ATOM 10555 C CA . ALA B 1 638 ? -12.648 42.625 4.496 1 22.5 638 ALA B CA 1
ATOM 10556 C C . ALA B 1 638 ? -11.898 43.781 3.812 1 22.5 638 ALA B C 1
ATOM 10558 O O . ALA B 1 638 ? -12.398 44.344 2.842 1 22.5 638 ALA B O 1
ATOM 10559 N N . PRO B 1 639 ? -11.25 44.656 4.617 1 23.33 639 PRO B N 1
ATOM 10560 C CA . PRO B 1 639 ? -10.516 45.656 3.842 1 23.33 639 PRO B CA 1
ATOM 10561 C C . PRO B 1 639 ? -9.797 45.062 2.633 1 23.33 639 PRO B C 1
ATOM 10563 O O . PRO B 1 639 ? -9.289 43.938 2.705 1 23.33 639 PRO B O 1
ATOM 10566 N N . SER B 1 640 ? -10.391 45.281 1.496 1 22.95 640 SER B N 1
ATOM 10567 C CA . SER B 1 640 ? -9.805 44.969 0.199 1 22.95 640 SER B CA 1
ATOM 10568 C C . SER B 1 640 ? -8.367 45.438 0.094 1 22.95 640 SER B C 1
ATOM 10570 O O . SER B 1 640 ? -8.102 46.656 0.225 1 22.95 640 SER B O 1
ATOM 10572 N N . PHE B 1 641 ? -7.496 44.844 0.878 1 22.03 641 PHE B N 1
ATOM 10573 C CA . PHE B 1 641 ? -6.129 45.281 0.63 1 22.03 641 PHE B CA 1
ATOM 10574 C C . PHE B 1 641 ? -5.898 45.531 -0.857 1 22.03 641 PHE B C 1
ATOM 10576 O O . PHE B 1 641 ? -5.918 44.594 -1.654 1 22.03 641 PHE B O 1
ATOM 10583 N N . ASP B 1 642 ? -6.629 46.594 -1.309 1 22.64 642 ASP B N 1
ATOM 10584 C CA . ASP B 1 642 ? -6.41 47.156 -2.637 1 22.64 642 ASP B CA 1
ATOM 10585 C C . ASP B 1 642 ? -4.941 47.531 -2.838 1 22.64 642 ASP B C 1
ATOM 10587 O O . ASP B 1 642 ? -4.465 48.531 -2.283 1 22.64 642 ASP B O 1
ATOM 10591 N N . PHE B 1 643 ? -4.168 46.531 -2.764 1 22.06 643 PHE B N 1
ATOM 10592 C CA . PHE B 1 643 ? -2.742 46.75 -2.99 1 22.06 643 PHE B CA 1
ATOM 10593 C C . PHE B 1 643 ? -2.518 47.656 -4.18 1 22.06 643 PHE B C 1
ATOM 10595 O O . PHE B 1 643 ? -1.397 47.781 -4.68 1 22.06 643 PHE B O 1
ATOM 10602 N N . SER B 1 644 ? -3.742 48.156 -4.691 1 22.11 644 SER B N 1
ATOM 10603 C CA . SER B 1 644 ? -3.482 48.875 -5.945 1 22.11 644 SER B CA 1
ATOM 10604 C C . SER B 1 644 ? -2.721 50.156 -5.703 1 22.11 644 SER B C 1
ATOM 10606 O O . SER B 1 644 ? -2.658 51.031 -6.586 1 22.11 644 SER B O 1
ATOM 10608 N N . ASP B 1 645 ? -2.463 50.438 -4.465 1 20.27 645 ASP B N 1
ATOM 10609 C CA . ASP B 1 645 ? -2.104 51.875 -4.566 1 20.27 645 ASP B CA 1
ATOM 10610 C C . ASP B 1 645 ? -0.819 52.062 -5.371 1 20.27 645 ASP B C 1
ATOM 10612 O O . ASP B 1 645 ? 0.224 51.5 -5.02 1 20.27 645 ASP B O 1
ATOM 10616 N N . PRO B 1 646 ? -0.87 52.594 -6.574 1 21.34 646 PRO B N 1
ATOM 10617 C CA . PRO B 1 646 ? 0.118 52.812 -7.637 1 21.34 646 PRO B CA 1
ATOM 10618 C C . PRO B 1 646 ? 1.275 53.688 -7.199 1 21.34 646 PRO B C 1
ATOM 10620 O O . PRO B 1 646 ? 2.1 54.094 -8.031 1 21.34 646 PRO B O 1
ATOM 10623 N N . GLU B 1 647 ? 1.229 54.156 -5.887 1 17.52 647 GLU B N 1
ATOM 10624 C CA . GLU B 1 647 ? 1.945 55.438 -6.051 1 17.52 647 GLU B CA 1
ATOM 10625 C C . GLU B 1 647 ? 3.334 55.188 -6.641 1 17.52 647 GLU B C 1
ATOM 10627 O O . GLU B 1 647 ? 3.654 55.719 -7.711 1 17.52 647 GLU B O 1
ATOM 10632 N N . SER B 1 648 ? 4.402 55.812 -5.871 1 18.58 648 SER B N 1
ATOM 10633 C CA . SER B 1 648 ? 5.504 56.688 -6.281 1 18.58 648 SER B CA 1
ATOM 10634 C C . SER B 1 648 ? 6.684 55.844 -6.797 1 18.58 648 SER B C 1
ATOM 10636 O O . SER B 1 648 ? 7.066 54.844 -6.191 1 18.58 648 SER B O 1
ATOM 10638 N N . ALA B 1 649 ? 6.977 56.031 -8.047 1 20.19 649 ALA B N 1
ATOM 10639 C CA . ALA B 1 649 ? 7.922 55.625 -9.078 1 20.19 649 ALA B CA 1
ATOM 10640 C C . ALA B 1 649 ? 9.359 55.844 -8.625 1 20.19 649 ALA B C 1
ATOM 10642 O O . ALA B 1 649 ? 10.281 55.844 -9.438 1 20.19 649 ALA B O 1
ATOM 10643 N N . VAL B 1 650 ? 9.656 55.719 -7.34 1 18.95 650 VAL B N 1
ATOM 10644 C CA . VAL B 1 650 ? 10.992 56.312 -7.234 1 18.95 650 VAL B CA 1
ATOM 10645 C C . VAL B 1 650 ? 11.961 55.562 -8.148 1 18.95 650 VAL B C 1
ATOM 10647 O O . VAL B 1 650 ? 11.875 54.344 -8.281 1 18.95 650 VAL B O 1
ATOM 10650 N N . THR B 1 651 ? 12.68 56.375 -8.969 1 18.7 651 THR B N 1
ATOM 10651 C CA . THR B 1 651 ? 13.633 56.281 -10.07 1 18.7 651 THR B CA 1
ATOM 10652 C C . THR B 1 651 ? 14.867 55.5 -9.656 1 18.7 651 THR B C 1
ATOM 10654 O O . THR B 1 651 ? 15.922 56.062 -9.398 1 18.7 651 THR B O 1
ATOM 10657 N N . ALA B 1 652 ? 14.633 54.438 -8.875 1 18.91 652 ALA B N 1
ATOM 10658 C CA . ALA B 1 652 ? 15.945 54.062 -8.367 1 18.91 652 ALA B CA 1
ATOM 10659 C C . ALA B 1 652 ? 16.938 53.875 -9.508 1 18.91 652 ALA B C 1
ATOM 10661 O O . ALA B 1 652 ? 16.594 53.344 -10.562 1 18.91 652 ALA B O 1
ATOM 10662 N N . PRO B 1 653 ? 18.031 54.625 -9.516 1 18.69 653 PRO B N 1
ATOM 10663 C CA . PRO B 1 653 ? 19.078 54.812 -10.523 1 18.69 653 PRO B CA 1
ATOM 10664 C C . PRO B 1 653 ? 19.688 53.5 -10.977 1 18.69 653 PRO B C 1
ATOM 10666 O O . PRO B 1 653 ? 19.641 52.5 -10.234 1 18.69 653 PRO B O 1
ATOM 10669 N N . VAL B 1 654 ? 19.672 53.375 -12.227 1 19.44 654 VAL B N 1
ATOM 10670 C CA . VAL B 1 654 ? 20.094 52.406 -13.227 1 19.44 654 VAL B CA 1
ATOM 10671 C C . VAL B 1 654 ? 21.547 52 -12.992 1 19.44 654 VAL B C 1
ATOM 10673 O O . VAL B 1 654 ? 22.234 51.562 -13.914 1 19.44 654 VAL B O 1
ATOM 10676 N N . PRO B 1 655 ? 21.984 52 -11.641 1 17.06 655 PRO B N 1
ATOM 10677 C CA . PRO B 1 655 ? 23.422 52.25 -11.758 1 17.06 655 PRO B CA 1
ATOM 10678 C C . PRO B 1 655 ? 24.141 51.281 -12.672 1 17.06 655 PRO B C 1
ATOM 10680 O O . PRO B 1 655 ? 25.078 51.625 -13.383 1 17.06 655 PRO B O 1
ATOM 10683 N N . PHE B 1 656 ? 23.953 50 -12.25 1 18.42 656 PHE B N 1
ATOM 10684 C CA . PHE B 1 656 ? 25.25 49.344 -12.266 1 18.42 656 PHE B CA 1
ATOM 10685 C C . PHE B 1 656 ? 25.672 49 -13.688 1 18.42 656 PHE B C 1
ATOM 10687 O O . PHE B 1 656 ? 24.922 48.375 -14.438 1 18.42 656 PHE B O 1
ATOM 10694 N N . GLY B 1 657 ? 26.438 49.812 -14.328 1 16.67 657 GLY B N 1
ATOM 10695 C CA . GLY B 1 657 ? 27.125 49.812 -15.609 1 16.67 657 GLY B CA 1
ATOM 10696 C C . GLY B 1 657 ? 27.891 48.531 -15.875 1 16.67 657 GLY B C 1
ATOM 10697 O O . GLY B 1 657 ? 29.125 48.531 -15.781 1 16.67 657 GLY B O 1
ATOM 10698 N N . MET B 1 658 ? 27.422 47.406 -15.406 1 16.88 658 MET B N 1
ATOM 10699 C CA . MET B 1 658 ? 28.453 46.375 -15.578 1 16.88 658 MET B CA 1
ATOM 10700 C C . MET B 1 658 ? 28.891 46.281 -17.031 1 16.88 658 MET B C 1
ATOM 10702 O O . MET B 1 658 ? 28.047 46.094 -17.922 1 16.88 658 MET B O 1
ATOM 10706 N N . GLY B 1 659 ? 29.984 46.875 -17.391 1 15.99 659 GLY B N 1
ATOM 10707 C CA . GLY B 1 659 ? 30.672 46.938 -18.672 1 15.99 659 GLY B CA 1
ATOM 10708 C C . GLY B 1 659 ? 30.703 45.625 -19.422 1 15.99 659 GLY B C 1
ATOM 10709 O O . GLY B 1 659 ? 30.281 44.594 -18.891 1 15.99 659 GLY B O 1
ATOM 10710 N N . ASN B 1 660 ? 31.734 45.5 -20.359 1 15.97 660 ASN B N 1
ATOM 10711 C CA . ASN B 1 660 ? 32 45.156 -21.75 1 15.97 660 ASN B CA 1
ATOM 10712 C C . ASN B 1 660 ? 32.031 43.656 -21.969 1 15.97 660 ASN B C 1
ATOM 10714 O O . ASN B 1 660 ? 32.031 42.875 -21.016 1 15.97 660 ASN B O 1
ATOM 10718 N N . GLY B 1 661 ? 33 43.156 -22.906 1 16.53 661 GLY B N 1
ATOM 10719 C CA . GLY B 1 661 ? 33.188 42.531 -24.219 1 16.53 661 GLY B CA 1
ATOM 10720 C C . GLY B 1 661 ? 33.656 41.094 -24.125 1 16.53 661 GLY B C 1
ATOM 10721 O O . GLY B 1 661 ? 34.094 40.531 -25.125 1 16.53 661 GLY B O 1
ATOM 10722 N N . ALA B 1 662 ? 33.656 40.5 -22.984 1 15.37 662 ALA B N 1
ATOM 10723 C CA . ALA B 1 662 ? 34.75 39.531 -23.016 1 15.37 662 ALA B CA 1
ATOM 10724 C C . ALA B 1 662 ? 34.688 38.625 -24.25 1 15.37 662 ALA B C 1
ATOM 10726 O O . ALA B 1 662 ? 35.594 38.625 -25.078 1 15.37 662 ALA B O 1
ATOM 10727 N N . PHE B 1 663 ? 34.719 37.188 -24.016 1 16.14 663 PHE B N 1
ATOM 10728 C CA . PHE B 1 663 ? 35.656 36.125 -24.328 1 16.14 663 PHE B CA 1
ATOM 10729 C C . PHE B 1 663 ? 35.25 35.375 -25.594 1 16.14 663 PHE B C 1
ATOM 10731 O O . PHE B 1 663 ? 34.062 35.094 -25.781 1 16.14 663 PHE B O 1
ATOM 10738 N N . GLY B 1 664 ? 35.969 35.5 -26.656 1 16.45 664 GLY B N 1
ATOM 10739 C CA . GLY B 1 664 ? 36.094 35.062 -28.047 1 16.45 664 GLY B CA 1
ATOM 10740 C C . GLY B 1 664 ? 36.062 33.562 -28.203 1 16.45 664 GLY B C 1
ATOM 10741 O O . GLY B 1 664 ? 36.219 33.031 -29.297 1 16.45 664 GLY B O 1
ATOM 10742 N N . HIS B 1 665 ? 35.594 32.688 -27.297 1 16.52 665 HIS B N 1
ATOM 10743 C CA . HIS B 1 665 ? 36.25 31.406 -27.516 1 16.52 665 HIS B CA 1
ATOM 10744 C C . HIS B 1 665 ? 35.906 30.828 -28.891 1 16.52 665 HIS B C 1
ATOM 10746 O O . HIS B 1 665 ? 34.719 30.688 -29.234 1 16.52 665 HIS B O 1
ATOM 10752 N N . PRO B 1 666 ? 36.719 30.922 -29.906 1 16.52 666 PRO B N 1
ATOM 10753 C CA . PRO B 1 666 ? 36.562 30.578 -31.312 1 16.52 666 PRO B CA 1
ATOM 10754 C C . PRO B 1 666 ? 36.375 29.078 -31.531 1 16.52 666 PRO B C 1
ATOM 10756 O O . PRO B 1 666 ? 36.312 28.609 -32.656 1 16.52 666 PRO B O 1
ATOM 10759 N N . PHE B 1 667 ? 36.188 28.203 -30.562 1 16.77 667 PHE B N 1
ATOM 10760 C CA . PHE B 1 667 ? 36.75 26.922 -30.938 1 16.77 667 PHE B CA 1
ATOM 10761 C C . PHE B 1 667 ? 36.031 26.344 -32.156 1 16.77 667 PHE B C 1
ATOM 10763 O O . PHE B 1 667 ? 34.781 26.312 -32.188 1 16.77 667 PHE B O 1
ATOM 10770 N N . ASP B 1 668 ? 36.625 26.266 -33.281 1 15.83 668 ASP B N 1
ATOM 10771 C CA . ASP B 1 668 ? 36.406 25.875 -34.656 1 15.83 668 ASP B CA 1
ATOM 10772 C C . ASP B 1 668 ? 36.094 24.375 -34.75 1 15.83 668 ASP B C 1
ATOM 10774 O O . ASP B 1 668 ? 36.938 23.547 -34.438 1 15.83 668 ASP B O 1
ATOM 10778 N N . PHE B 1 669 ? 35.094 23.891 -34.188 1 16.36 669 PHE B N 1
ATOM 10779 C CA . PHE B 1 669 ? 34.969 22.453 -34.312 1 16.36 669 PHE B CA 1
ATOM 10780 C C . PHE B 1 669 ? 35.031 22.016 -35.781 1 16.36 669 PHE B C 1
ATOM 10782 O O . PHE B 1 669 ? 34.281 22.531 -36.625 1 16.36 669 PHE B O 1
ATOM 10789 N N . GLY B 1 670 ? 36.156 21.5 -36.25 1 15.89 670 GLY B N 1
ATOM 10790 C CA . GLY B 1 670 ? 36.5 20.984 -37.562 1 15.89 670 GLY B CA 1
ATOM 10791 C C . GLY B 1 670 ? 35.531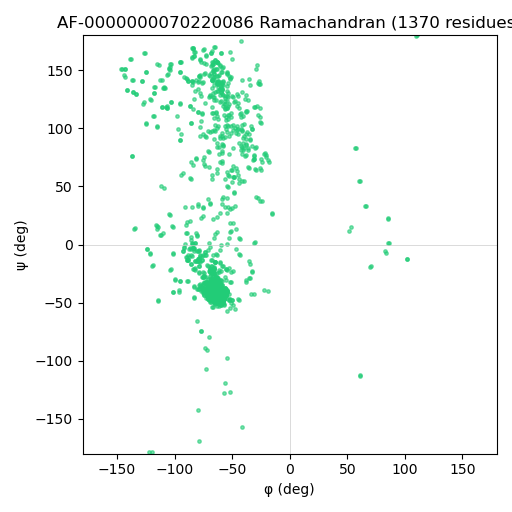 19.891 -38.031 1 15.89 670 GLY B C 1
ATOM 10792 O O . GLY B 1 670 ? 34.875 19.25 -37.219 1 15.89 670 GLY B O 1
ATOM 10793 N N . TYR B 1 671 ? 35.156 19.672 -39.344 1 16.67 671 TYR B N 1
ATOM 10794 C CA . TYR B 1 671 ? 34.25 19.031 -40.312 1 16.67 671 TYR B CA 1
ATOM 10795 C C . TYR B 1 671 ? 34.594 17.547 -40.438 1 16.67 671 TYR B C 1
ATOM 10797 O O . TYR B 1 671 ? 33.938 16.828 -41.188 1 16.67 671 TYR B O 1
ATOM 10805 N N . MET B 1 672 ? 35.094 16.734 -39.469 1 17.17 672 MET B N 1
ATOM 10806 C CA . MET B 1 672 ? 35.719 15.633 -40.188 1 17.17 672 MET B CA 1
ATOM 10807 C C . MET B 1 672 ? 34.688 14.859 -41 1 17.17 672 MET B C 1
ATOM 10809 O O . MET B 1 672 ? 33.531 14.719 -40.594 1 17.17 672 MET B O 1
ATOM 10813 N N . PRO B 1 673 ? 35.062 14.07 -42.156 1 16.62 673 PRO B N 1
ATOM 10814 C CA . PRO B 1 673 ? 34.562 13.484 -43.406 1 16.62 673 PRO B CA 1
ATOM 10815 C C . PRO B 1 673 ? 33.781 12.195 -43.188 1 16.62 673 PRO B C 1
ATOM 10817 O O . PRO B 1 673 ? 33.969 11.516 -42.156 1 16.62 673 PRO B O 1
ATOM 10820 N N . MET B 1 674 ? 32.656 11.906 -43.906 1 17.86 674 MET B N 1
ATOM 10821 C CA . MET B 1 674 ? 31.547 10.969 -44.125 1 17.86 674 MET B CA 1
ATOM 10822 C C . MET B 1 674 ? 32.062 9.656 -44.719 1 17.86 674 MET B C 1
ATOM 10824 O O . MET B 1 674 ? 31.266 8.797 -45.094 1 17.86 674 MET B O 1
ATOM 10828 N N . ASP B 1 675 ? 33.156 8.992 -44.531 1 16.75 675 ASP B N 1
ATOM 10829 C CA . ASP B 1 675 ? 33.531 8 -45.531 1 16.75 675 ASP B CA 1
ATOM 10830 C C . ASP B 1 675 ? 32.562 6.82 -45.531 1 16.75 675 ASP B C 1
ATOM 10832 O O . ASP B 1 675 ? 32.281 6.23 -44.5 1 16.75 675 ASP B O 1
ATOM 10836 N N . LEU B 1 676 ? 31.719 6.453 -46.719 1 17.66 676 LEU B N 1
ATOM 10837 C CA . LEU B 1 676 ? 30.688 5.652 -47.375 1 17.66 676 LEU B CA 1
ATOM 10838 C C . LEU B 1 676 ? 31.109 4.191 -47.469 1 17.66 676 LEU B C 1
ATOM 10840 O O . LEU B 1 676 ? 30.281 3.312 -47.688 1 17.66 676 LEU B O 1
ATOM 10844 N N . ASP B 1 677 ? 32.281 3.537 -47.656 1 16.61 677 ASP B N 1
ATOM 10845 C CA . ASP B 1 677 ? 32.594 2.635 -48.781 1 16.61 677 ASP B CA 1
ATOM 10846 C C . ASP B 1 677 ? 32 1.243 -48.531 1 16.61 677 ASP B C 1
ATOM 10848 O O . ASP B 1 677 ? 31.609 0.552 -49.469 1 16.61 677 ASP B O 1
ATOM 10852 N N . GLN B 1 678 ? 32.281 0.303 -47.594 1 17.44 678 GLN B N 1
ATOM 10853 C CA . GLN B 1 678 ? 32.812 -0.914 -48.188 1 17.44 678 GLN B CA 1
ATOM 10854 C C . GLN B 1 678 ? 31.719 -1.77 -48.781 1 17.44 678 GLN B C 1
ATOM 10856 O O . GLN B 1 678 ? 30.547 -1.634 -48.438 1 17.44 678 GLN B O 1
ATOM 10861 N N . PRO B 1 679 ? 31.938 -3.221 -49.25 1 18.64 679 PRO B N 1
ATOM 10862 C CA . PRO B 1 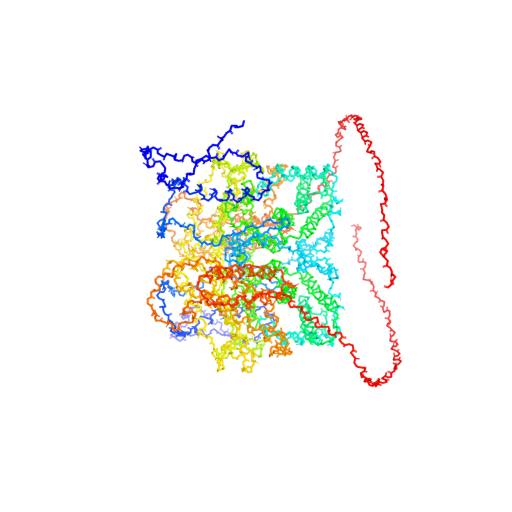679 ? 31.797 -4.117 -50.375 1 18.64 679 PRO B CA 1
ATOM 10863 C C . PRO B 1 679 ? 30.5 -4.91 -50.375 1 18.64 679 PRO B C 1
ATOM 10865 O O . PRO B 1 679 ? 29.891 -5.082 -49.312 1 18.64 679 PRO B O 1
ATOM 10868 N N . ASN B 1 680 ? 30.016 -5.414 -51.594 1 19.45 680 ASN B N 1
ATOM 10869 C CA . ASN B 1 680 ? 29.016 -6.027 -52.438 1 19.45 680 ASN B CA 1
ATOM 10870 C C . ASN B 1 680 ? 28.891 -7.523 -52.188 1 19.45 680 ASN B C 1
ATOM 10872 O O . ASN B 1 680 ? 28.234 -8.242 -52.938 1 19.45 680 ASN B O 1
ATOM 10876 N N . LEU B 1 681 ? 29.156 -8.312 -51.156 1 19.86 681 LEU B N 1
ATOM 10877 C CA . LEU B 1 681 ? 29.328 -9.688 -51.594 1 19.86 681 LEU B CA 1
ATOM 10878 C C . LEU B 1 681 ? 28 -10.258 -52.094 1 19.86 681 LEU B C 1
ATOM 10880 O O . LEU B 1 681 ? 26.953 -10 -51.531 1 19.86 681 LEU B O 1
ATOM 10884 N N . PRO B 1 682 ? 27.859 -10.992 -53.281 1 20.14 682 PRO B N 1
ATOM 10885 C CA . PRO B 1 682 ? 26.953 -11.555 -54.25 1 20.14 682 PRO B CA 1
ATOM 10886 C C . PRO B 1 682 ? 26.141 -12.727 -53.719 1 20.14 682 PRO B C 1
ATOM 10888 O O . PRO B 1 682 ? 25.25 -13.242 -54.406 1 20.14 682 PRO B O 1
ATOM 10891 N N . PHE B 1 683 ? 25.656 -12.992 -52.625 1 21.55 683 PHE B N 1
ATOM 10892 C CA . PHE B 1 683 ? 25.344 -14.414 -52.562 1 21.55 683 PHE B CA 1
ATOM 10893 C C . PHE B 1 683 ? 24.328 -14.781 -53.656 1 21.55 683 PHE B C 1
ATOM 10895 O O . PHE B 1 683 ? 23.359 -14.062 -53.844 1 21.55 683 PHE B O 1
ATOM 10902 N N . ASP B 1 684 ? 24.625 -15.719 -54.562 1 18.97 684 ASP B N 1
ATOM 10903 C CA . ASP B 1 684 ? 24.203 -16.438 -55.781 1 18.97 684 ASP B CA 1
ATOM 10904 C C . ASP B 1 684 ? 22.812 -17.047 -55.594 1 18.97 684 ASP B C 1
ATOM 10906 O O . ASP B 1 684 ? 22.5 -17.578 -54.531 1 18.97 684 ASP B O 1
ATOM 10910 N N . TRP B 1 685 ? 21.953 -16.797 -56.562 1 20.66 685 TRP B N 1
ATOM 10911 C CA . TRP B 1 685 ? 20.641 -17.062 -57.156 1 20.66 685 TRP B CA 1
ATOM 10912 C C . TRP B 1 685 ? 20.516 -18.547 -57.531 1 20.66 685 TRP B C 1
ATOM 10914 O O . TRP B 1 685 ? 19.406 -19.094 -57.5 1 20.66 685 TRP B O 1
ATOM 10924 N N . VAL B 1 686 ? 21.578 -19.062 -58.25 1 19.89 686 VAL B N 1
ATOM 10925 C CA . VAL B 1 686 ? 21.422 -19.953 -59.406 1 19.89 686 VAL B CA 1
ATOM 10926 C C . VAL B 1 686 ? 20.984 -21.344 -58.938 1 19.89 686 VAL B C 1
ATOM 10928 O O . VAL B 1 686 ? 20.016 -21.891 -59.438 1 19.89 686 VAL B O 1
ATOM 10931 N N . SER B 1 687 ? 22.016 -22.422 -59 1 19.42 687 SER B N 1
ATOM 10932 C CA . SER B 1 687 ? 21.75 -23.703 -59.656 1 19.42 687 SER B CA 1
ATOM 10933 C C . SER B 1 687 ? 20.906 -24.609 -58.781 1 19.42 687 SER B C 1
ATOM 10935 O O . SER B 1 687 ? 21.062 -24.625 -57.562 1 19.42 687 SER B O 1
#

Organism: Alternaria alternata (NCBI:txid5599)

pLDDT: mean 74.06, std 27.55, range [15.37, 98.75]

Foldseek 3Di:
DDPPDPPPQCPDVLGPVCVVVVVNPVSPVPVPPPDPPDPPPPPDPPVVVVVVVVVVVVVVPDDPDCPPPPPDCPVPDCPVPVVPPQPPQPFQQWDWDDDVPDTATFHRLALVSLQCSQVVQVVVLVPQDPPPPPPPVLQPDDPFACLVGNDDDADDLVRLLVLDDDPVLLVQLLVQLCLQPQLCLLQDLSVVLVVLVVVCVVPVVPRQLLNSLLSLLSSLNSLVLVVVLCVLPPDPPPPSVSSVSSVVSLNSSSSSCVVNPCLVPPPCSLSSLVSSLVSRQLVALAQDVSSLVSLVVSVVSCVVVVLLEQCVVPPVAAPLNSLSSLSSVLVSLLSQQLSCVSSNHAGDDDPVSGDHDHHAQDDSVQGDDPDRDHDHHDDQQACRSSNLSRLLSQLSVLLNVLSVQSSDPHQRDVVVLVVSLVSLVVSLVPHRDDPPPLDLPPPVPPDDPRSVSNVVSLLSSLLSLLSSLVSCLVVLQADVVNVQSNQLNQLSLLSLLVSLLSLVVQLDVPHPCVDSSNNSNSVSVCSGNSNVSSNSSSLSSLLSVLQDPDPDRPVPDPPPDQPPDPSRDDGDDSVSSLVSLVSLLVVLVVVVSRDVSSVSSNVSSVVSSVVSLVVVVVVCVVPPDCPPPPDCPVPPPPPPVCVVPPDDDPCPDPDDPPDDDDPPPPDDPDDDDDDPDDDDDDPDPDD/DPPPPPPPQCPPQQGPVCVVVVVNPVSPVPPPPPDPPDPPPPPDPPVVVVVVVVVVVVVVPDDPDCPPPPPDCPVDPCPVPVVPPQPPQPFQQWDWDDDVPDTAIFHRLALVSLQCSPVVQVVVLVPQDPPPPPPPVLQPDDPFACLVGNDDDADDLVRLLVPDDDPVLLVQLLVQLCLQPQLCLLQDLSVVLVVLVVVCVVPVVPRQLLNSLLSLLSSLNSLVLVVVLCVLPPDPPPPSVSSVSSVVSLNSSSSSCVVNVCVVPPPCSLSSLVSSLVSRQLVALAQDVSSLVSLVVSVVSCVVVVLLEQCVVPPVAAQLNSLSSLSSVLVSLLSQQLSCVSSNHAGDDDPVSGDHDHHAQDDSVQGDDPDRDHDHHDDQQACRSSNLSRLLSQLSVLLNVLSVQSSDPDQRDVVVLVVSVVSLVVSLVPHRDDPPPLDLPPPVPPDDPRSVSNVVSLLSSLLSLLSSLVSCLVVLQADVVSVQSNQLNQLSLLSLLVSLLSLVVQLDPPHPCVDSSNNSNSVSVCSGNSNVSSNSSSLSSLLSVLQDPDDDRPVPPPVPDPPPDPSRDDGDDSVSSLVSLVSLLVVLVVVVSRDVSSVSSNVSSVVSSVVSVVVVVVVCVVPPPCPPPDDCPVPPPPPPVCVPPPDDPPPPDPDDCPDDDDDCPPPPPDDDDDDDDDDDDDPDDDD

Radius of gyration: 37.7 Å; Cα contacts (8 Å, |Δi|>4): 1459; chains: 2; bounding box: 151×112×110 Å

Nearest PDB structures (foldseek):
  8v3b-assembly1_a  TM=2.374E-01  e=9.358E+00  synthetic construct
  5xjj-assembly1_A  TM=1.446E-01  e=7.062E+00  Camelina sativa
  5xjj-assembly1_A  TM=1.417E-01  e=4.110E+00  Camelina sativa

InterPro domains:
  IPR007219 Xylanolytic transcriptional activator, regulatory domain [PF04082] (176-410)
  IPR007219 Xylanolytic transcriptional activator, regulatory domain [SM00906] (291-365)
  IPR036864 Zn(2)-C6 fungal-type DNA-binding domain superfamily [G3DSA:4.10.240.10] (4-77)

Secondary structure (DSSP, 8-state):
------------SS-HHHHHTT--SS-----------------SHHHHHHHHHHHHHHHTTS---------------------------S----EEEEETTEEEEE-TTSHHHHHHTSHHHHHHHHTS-SS-S---TTS---SS-HHHH--PPP--HHHHHHTPPPHHHHHHHHHHHHHH-TTGGGT--HHHHHHHHHHHHH-GGGS-HHHHHHHHHHHHHHHHHHHHHHHTSSS---HHHHHHHHHHHHHHHHHHHHHTTGGG--TTHHHHHHHHHHHHHTT-SS--HHHHHHHHHHHHHHHHHTTTS-GGG-TTS-HHHHHHHHHHHHHHHHHHHHHHHHHT---S--GGG--PPPPP---GGG--TT-SSPPPPPPTTS--HHHHHHHHHHHHHHHHHHHHHHTSSSPPPHHHHHHHHHHHHHHHHTS---SS---TT-TTS---HHHHHHHHHHHHHHHHHHHHHGGGTTGGGT-GGGHHHHHHHHHHHHHHHHHHHHHHHHHSTTSGGGSHHHHHHHHHHHTSHHHHHHHHHHHHHHHHHHHS---------SS----SSTT-SPPPPHHHHHHHHHHHHHHHHHHTTT-HHHHHHHHHHHHHHHHHHHHHHHHHTTS----------TT-------TT-------------------------------------------/------------SS-HHHHHTT-GGG-----------------SHHHHHHHHHHHHHHHTTS---------------------------S----EEEEETTEEEEE-TTSHHHHHHTSHHHHHHHTTS-SS-S---TTS---SS-HHHH--PPP--HHHHHHTPPPHHHHHHHHHHHHHH-TTGGGT--HHHHHHHHHHHHH-GGGS-HHHHHHHHHHHHHHHHHHHHHHHTSSS---HHHHHHHHHHHHHHHHHHHHHTTGGG--TTHHHHHHHHHHHHHTT-SS--HHHHHHHHHHHHHHHHHTTTS-GGG-TTS-HHHHHHHHHHHHHHHHHHHHHHHHHT---S--GGG--PPPPP---GGG--TT-SSPPPPPPTTS--HHHHHHHHHHHHHHHHHHHHHHTSSSPPPHHHHHHHHHHHHHHHHTS---SS--STT-TTS---HHHHHHHHHHHHHHHHHHHHHGGGTTGGGT-GGGHHHHHHHHHHHHHHHHHHHHHHHHHSTTSGGGSHHHHHHHHHHHTSHHHHHHHHHHHHHHHHHHHS---------SS----SSTT-SPPPPHHHHHHHHHHHHHHHHHHTTT-HHHHHHHHHHHHHHHHHHHHHHHHHTTS----------TT-------TT-------------------------------------------

Solvent-accessible surface area (backbone atoms only — not comparable to full-atom values): 80091 Å² total; per-residue (Å²): 136,88,84,81,80,81,78,85,76,76,84,42,96,58,24,66,68,33,49,79,67,69,45,44,88,72,45,65,80,72,71,78,69,71,76,81,64,73,76,71,67,77,75,59,77,64,63,60,53,56,53,51,54,57,48,53,61,60,58,72,65,61,80,78,74,78,82,69,73,77,75,85,73,72,80,66,80,75,66,75,65,67,72,62,71,69,62,79,64,91,57,44,56,64,46,70,46,77,56,87,58,29,31,39,26,36,32,28,80,30,47,67,28,44,49,49,60,38,68,82,42,34,65,59,57,73,62,52,73,82,70,63,71,66,69,58,75,81,63,78,66,68,82,66,48,59,69,71,58,45,46,56,62,82,52,53,71,68,57,55,62,68,64,54,65,60,66,73,59,45,51,51,19,53,50,44,30,60,70,54,38,73,68,41,72,42,65,45,59,63,70,64,50,51,52,53,54,56,45,33,81,77,43,55,87,72,50,55,51,27,48,51,9,32,48,26,18,40,39,23,45,6,44,49,53,49,49,56,59,45,57,73,35,91,60,83,66,55,67,64,59,53,49,51,52,35,49,50,27,44,50,51,15,46,31,21,34,54,65,50,34,56,79,39,32,22,73,49,41,67,48,20,49,52,42,40,44,51,57,52,56,72,72,38,56,47,85,52,63,54,55,44,50,51,47,52,51,52,52,53,51,34,51,37,50,32,45,41,44,39,41,89,81,37,85,88,47,48,45,39,58,30,46,52,44,29,30,37,42,52,52,51,55,49,49,38,43,53,41,16,59,71,55,36,48,82,56,60,85,52,79,75,67,42,67,47,54,82,53,68,44,64,56,75,85,76,57,49,85,85,41,84,66,75,77,79,56,51,77,74,64,61,66,41,71,59,42,45,53,52,53,49,46,57,52,45,56,54,39,44,53,42,51,58,44,62,63,30,94,55,83,66,58,64,69,59,46,51,52,50,52,53,53,52,50,52,57,58,70,64,50,51,70,62,90,63,78,66,52,87,83,49,73,78,52,85,86,40,75,55,54,50,52,51,51,52,49,47,50,52,48,34,51,41,47,27,63,53,21,44,86,34,35,66,54,20,58,79,36,77,91,30,32,64,35,25,19,30,21,49,36,26,26,53,50,49,50,50,48,48,53,52,51,55,55,25,56,32,93,90,23,79,38,46,38,75,81,48,24,54,47,53,47,51,48,58,55,27,30,68,51,44,46,54,51,46,36,32,50,41,54,50,48,53,58,68,69,45,73,85,62,75,74,51,82,67,68,71,89,62,78,68,50,91,48,85,48,48,52,82,58,73,49,71,68,53,51,52,52,51,49,52,56,48,32,56,54,25,51,63,43,29,78,78,18,70,63,30,37,52,52,25,52,51,48,51,53,53,53,54,50,56,52,52,49,44,56,62,53,38,70,70,52,84,76,74,75,76,76,70,72,80,71,74,64,69,68,70,76,68,80,65,77,62,73,73,73,86,70,78,70,75,76,80,70,85,73,84,78,84,82,76,86,67,85,71,86,77,82,79,78,84,79,83,85,78,70,85,85,75,85,75,84,81,81,72,135,133,81,77,78,77,76,75,82,73,74,83,42,96,52,23,65,66,34,48,79,66,71,45,42,88,72,49,64,81,73,73,80,71,71,78,81,64,74,77,72,69,78,75,61,76,63,64,58,54,57,54,51,54,56,47,53,62,59,58,74,66,66,81,81,78,80,82,72,77,78,76,86,75,70,84,64,78,76,68,73,66,68,73,64,72,70,63,79,64,90,60,43,56,64,45,71,46,79,55,89,59,28,31,39,26,36,34,29,80,28,46,68,28,45,49,49,60,37,67,82,44,35,65,58,57,72,63,53,71,83,69,64,71,65,70,57,74,81,62,77,67,68,82,65,48,58,67,71,59,43,46,56,63,82,54,53,70,68,56,56,62,67,64,52,65,60,64,74,58,45,53,50,18,51,51,44,29,60,68,53,38,73,67,42,71,41,65,45,59,64,69,64,50,52,52,53,54,57,43,34,81,75,44,57,86,72,51,55,51,26,47,51,10,32,48,26,18,40,39,22,45,7,44,49,53,48,50,56,57,44,58,74,34,90,61,83,67,56,65,64,59,52,48,51,52,35,48,49,27,44,51,51,14,47,31,21,34,54,64,48,34,55,78,40,30,22,73,48,42,67,48,21,50,53,41,40,45,52,58,53,55,70,72,38,58,47,86,53,64,54,54,44,50,51,45,52,51,52,53,52,51,35,52,37,51,33,49,42,43,38,40,90,79,37,86,90,48,47,44,39,57,32,46,50,43,28,29,37,42,53,51,51,55,49,49,37,41,53,41,17,59,72,54,38,48,82,55,60,86,52,77,74,66,41,68,46,55,82,52,67,45,63,57,75,86,74,58,51,85,84,40,85,63,76,76,80,56,50,77,74,64,61,66,42,70,58,41,44,53,52,52,49,47,57,52,44,56,53,39,46,54,44,51,56,43,62,63,29,93,54,84,66,58,65,67,58,45,51,53,51,50,53,52,52,50,53,57,59,69,63,50,51,70,63,90,64,76,71,58,86,84,47,74,78,51,84,88,38,77,54,56,50,51,50,50,53,49,47,50,53,48,36,51,40,46,24,65,53,21,45,86,34,36,67,54,19,57,78,35,76,91,30,34,63,35,24,18,32,21,48,34,26,26,52,50,50,50,50,49,48,54,53,51,56,54,25,54,32,92,89,23,78,38,47,38,76,81,47,24,55,50,52,47,51,50,60,54,27,30,68,49,43,46,52,52,47,36,30,50,41,55,52,49,54,59,67,68,46,72,86,63,75,73,51,81,66,69,72,90,61,78,71,52,92,49,86,48,50,52,82,57,73,49,70,68,54,50,52,52,51,50,52,56,48,34,56,55,25,53,63,44,29,76,78,19,70,63,31,37,52,52,26,51,49,48,50,54,53,51,52,50,57,52,52,50,44,56,63,53,38,72,70,53,84,76,75,73,76,74,71,73,78,71,74,66,70,70,73,74,69,80,64,77,65,72,73,72,85,72,77,74,74,75,79,65,82,70,77,75,88,79,76,85,68,84,69,83,72,80,78,78,85,85,79,89,83,75,88,90,75,86,67,88,84,88,77,134